Protein AF-0000000066427264 (afdb_homodimer)

Radius of gyration: 32.47 Å; Cα contacts (8 Å, |Δi|>4): 1375; chains: 2; bounding box: 55×108×72 Å

pLDDT: mean 92.9, std 8.13, range [55.19, 98.94]

Sequence (810 aa):
MAAWLTAEYLEAALRRYYQNNELRVESMVINPALGKGENYGAILTRIHLVYSSIVEEHLIAKTVLEYEDAETKMKKAPYDIYNRELEIYEQVLPKLQELAGEQLCPKILHIDRQRGALIMEDLSYKGFVMAPRLQRLDEQHVSLVLRKLAKMQAASAVLENNLLENNFSLTEYDKGFFNRYTESFSAYFLGCLKSCANYLKTQAGYEHHAKLLDELAPYYMGLGLRCFKQEQTHINVLTHGDLWTNNMMFKYEAGVPSDVLLIDFQYAFWGSPTLDIHHLLNTSAVEQVRSELQMKMRGVYHDVFVGELQRLGFKGQRLPSRKQFHLESEQKRFYAVHCGLLLLPVLLNTDETDADFAALLSDQPRGMDMKRRLYLNPGIQDSIKQMVKHFELEGLLDPWQYEGLMAAWLTAEYLEAALRRYYQNNELRVESMVINPALGKGENYGAILTRIHLVYSSIVEEHLIAKTVLEYEDAETKMKKAPYDIYNRELEIYEQVLPKLQELAGEQLCPKILHIDRQRGALIMEDLSYKGFVMAPRLQRLDEQHVSLVLRKLAKMQAASAVLENNLLENNFSLTEYDKGFFNRYTESFSAYFLGCLKSCANYLKTQAGYEHHAKLLDELAPYYMGLGLRCFKQEQTHINVLTHGDLWTNNMMFKYEAGVPSDVLLIDFQYAFWGSPTLDIHHLLNTSAVEQVRSELQMKMRGVYHDVFVGELQRLGFKGQRLPSRKQFHLESEQKRFYAVHCGLLLLPVLLNTDETDADFAALLSDQPRGMDMKRRLYLNPGIQDSIKQMVKHFELEGLLDPWQYEGL

GO terms:
  GO:0106389 ecdysteroid 22-kinase activity (F, TAS)

Nearest PDB structures (foldseek):
  6p69-assembly2_B  TM=3.097E-01  e=8.738E-04  Homo sapiens
  3kul-assembly2_B  TM=3.407E-01  e=2.117E-02  Homo sapiens
  2j0k-assembly1_A  TM=2.910E-01  e=1.077E-02  Gallus gallus
  9bhi-assembly1_A  TM=2.586E-01  e=5.218E-03  Homo sapiens
  5uc0-assembly1_B  TM=4.350E-01  e=6.963E+00  Brucella abortus 2308

Organism: Drosophila melanogaster (NCBI:txid7227)

Foldseek 3Di:
DPPVPDQVVVQVLQCVQVVPPPKHWDDKDKDFDDDFLLDFFWTKMWMWIDIPNHDIAIKIKTFGDPDDDPLLCVLCVVLVLLLVQLCCLPPPQVQLCVLLVHAAAFAWRDADPVRSMTMTGDCVVVAWAFDDQLVFDEPLRLLQVLLSQLSSFLSQLQVQVVCVVDPDHLQVQQFACQHPSVVLLLLLQLLLLLLLLVVLCVPPPSPVLSVLSVVLSVLVSVLLNVLFDADPQARKGFELRQDARSQKIFHDDPRGTDHMHGHRSSRTHIHHNLLNLLQHLQQGHDPCCNPPVSLVSLVSNLVSNLVSNVVSVPDPHDRDDSVRSVVSSLSSNLSNVSNNRRVNLLSNPPDSQLNHPVLSSDNDPSNSVVSNVSCVPPSRVVVSVVVSVVCVVSVSSPSCSPPHD/DPPVPDQVVVQVLQCVQVVPPPKHWDDKDKDFDDDFLLDFFWTKMWMWIDIPPHDIAIKIKTFGDPDDDPLLCVLCVVLVLLLVQLCCLVPPQVQLCVLLVHAAAFAWRDADNPRSMTMTGDCVVVQWAFDDQLVFDEPLRLLQVLLSQLSSFLSQLQVQVVCVPDPDHLQVQQFACQHPSVVLLLLLQLLLLLLLLVVLCVPPPSPVLSVLSVVLSVLVSVLLNVLFDADPQARKGFELRQDARSQKIFHDDPRGTDHMHGHRSSRTHIHHNLLNLLQHLQQGHDPCCNPPVSLVSLVSNLVSNLVSNVVSVPDPHDRDDSVRSVVSSLSSNLSNVSNNRRVNLLSNPPDSQLNHPVLSSDNDPSNSVVSNVSCVPPSRVVVSVVVSVVCVVSVSSPSCSPPHD

Solvent-accessible surface area (backbone atoms only — not comparable to full-atom values): 42548 Å² total; per-residue (Å²): 129,70,82,75,76,38,65,67,52,51,32,53,43,48,22,63,61,69,68,34,88,79,61,43,65,75,45,73,47,78,43,79,62,71,61,90,74,72,54,74,78,50,40,48,32,30,35,42,35,33,27,73,93,69,46,75,45,56,31,30,38,41,29,58,64,86,82,62,57,70,66,49,49,59,45,46,50,81,57,40,34,66,62,49,27,53,46,38,62,65,66,44,47,60,55,26,26,61,66,51,68,47,82,50,48,71,55,73,57,41,76,38,78,90,74,44,33,39,34,25,47,37,52,57,83,75,54,29,40,65,60,61,58,86,70,34,33,51,65,68,52,49,50,52,47,34,40,52,49,18,35,46,24,28,24,35,33,43,48,44,64,63,23,79,80,52,98,60,61,62,72,72,34,55,48,31,85,44,35,96,63,33,71,51,43,39,37,28,55,51,44,26,46,50,30,45,20,55,53,29,57,73,36,90,90,27,50,67,58,17,49,38,45,60,68,23,53,90,42,44,69,60,52,42,37,58,51,55,50,76,55,90,87,53,78,48,16,54,33,48,54,56,49,37,46,85,28,32,30,33,26,64,56,97,85,36,75,73,47,63,34,46,49,71,50,47,30,30,18,44,24,56,54,49,54,40,51,32,33,26,37,38,47,21,35,30,68,66,43,44,73,71,33,49,59,58,51,51,44,50,22,48,56,38,24,53,50,42,27,56,74,70,62,54,76,86,63,68,40,66,21,60,28,44,47,50,52,54,35,58,71,38,44,58,50,30,53,49,20,37,60,45,44,22,38,62,74,59,51,82,68,71,67,70,51,44,57,57,27,45,48,26,78,46,68,70,15,46,49,40,39,41,51,37,67,65,38,74,91,46,43,67,56,45,58,51,46,54,52,51,36,49,60,51,20,59,55,42,82,42,35,86,70,28,93,130,68,83,75,76,38,66,68,51,50,31,52,41,48,21,63,60,68,69,33,89,80,61,44,64,75,46,74,50,80,44,78,61,69,60,91,71,72,55,73,77,50,42,46,32,30,35,41,35,32,26,72,92,70,46,76,45,56,31,29,38,40,30,59,63,87,81,63,56,68,66,49,48,60,46,46,50,80,56,40,32,67,64,50,26,52,46,37,63,67,67,43,46,60,55,26,25,60,67,51,69,48,82,52,46,72,56,74,57,40,77,38,77,90,73,43,34,40,34,26,49,37,52,57,83,74,54,28,40,65,60,62,58,87,69,36,33,51,64,69,51,50,49,52,48,33,38,52,49,19,35,45,25,27,24,35,34,42,50,45,64,65,23,79,79,52,100,59,63,60,71,72,35,57,46,31,84,44,36,98,63,33,72,52,44,39,36,28,56,49,43,27,46,50,30,47,20,54,53,30,57,73,36,90,90,27,49,67,59,16,51,40,43,60,68,23,54,89,41,44,67,59,52,43,37,58,52,55,51,76,54,91,88,51,78,48,18,53,33,48,56,56,49,37,47,85,29,33,30,34,25,63,57,96,87,37,74,73,47,63,33,47,50,70,49,46,30,30,17,44,25,55,56,49,55,41,51,32,33,26,37,38,48,23,35,29,68,65,44,44,73,70,35,51,59,57,50,50,42,50,22,46,55,39,23,53,51,42,27,58,76,70,62,54,75,85,61,70,39,66,21,60,28,44,47,51,50,53,36,58,71,39,43,56,52,31,51,49,20,37,60,44,44,22,38,61,75,59,52,84,66,70,67,71,50,45,58,57,28,45,50,28,79,45,69,68,16,45,48,42,40,40,52,35,66,66,38,75,92,46,42,65,57,47,58,51,45,54,52,52,37,48,60,50,21,58,54,41,81,41,35,84,72,29,90

Secondary structure (DSSP, 8-state):
--TT--HHHHHHHHHHHHT-TT--EEEEEEEE-S-TTS-SS-EEEEEEEEETTTEEEEEEEEE--SS--HHHHHHHGGG-HHHHHHHIIIIIHHHHHHHHTS--SPPEEEEETTTTEEEEE-GGGGT-B---GGG-B-HHHHHHHHHHHHHHHHHHHHHHHHHTTSS--GGG---SSSSTTGGGGHHHHHHHHHHHHHHHHTSTT-HHHHHHHHHHHHHHHHHHHHHHSPPTTS--EE--S--SGGGEEEEEETTEEEEEEE---TT--EE-THHHHHHHHHHTB-HHHHHH-HHHHHHHHHHHHHHHHHHTT--SSPPPPHHHHHHHHHHTTHHHHIIIIIIHHHHT----TT-SHHHHT--SHHHHHHHHHHTT-HHHHHHHHHHHHHHHHTTTT-TTTTT--/--TT--HHHHHHHHHHHHT-TT--EEEEEEEE-S-TTS-SS-EEEEEEEEETTTEEEEEEEEE--SS--HHHHHHHGGG-HHHHHHHIIIIIHHHHHHHHTS--SPPEEEEETTTTEEEEE-GGGGT-B---GGG-B-HHHHHHHHHHHHHHHHHHHHHHHHHTTSS--GGG---SSSSTTGGGGHHHHHHHHHHHHHHHHTSTT-HHHHHHHHHHHHHHHHHHHHHHSPPTTS--EE--S--SGGGEEEEEETTEEEEEEE---TT--EE-THHHHHHHHHHTB-HHHHHH-HHHHHHHHHHHHHHHHHHTT--SSPPPPHHHHHHHHHHTTHHHHIIIIIIHHHHT----TT-SHHHHT--SHHHHHHHHHHTT-HHHHHHHHHHHHHHHHTTTT-TTTTT--

InterPro domains:
  IPR004119 Ecdysteroid kinase-like [PF02958] (36-314)
  IPR011009 Protein kinase-like domain superfamily [SSF56112] (3-391)
  IPR015897 CHK kinase-like [SM00587] (118-311)

Structure (mmCIF, N/CA/C/O backbone):
data_AF-0000000066427264-model_v1
#
loop_
_entity.id
_entity.type
_entity.pdbx_description
1 polymer 'CHK kinase-like domain-containing protein'
#
loop_
_atom_site.group_PDB
_atom_site.id
_atom_site.type_symbol
_atom_site.label_atom_id
_atom_site.label_alt_id
_atom_site.label_comp_id
_atom_site.label_asym_id
_atom_site.label_entity_id
_atom_site.label_seq_id
_atom_site.pdbx_PDB_ins_code
_atom_site.Cartn_x
_atom_site.Cartn_y
_atom_site.Cartn_z
_atom_site.occupancy
_atom_site.B_iso_or_equiv
_atom_site.auth_seq_id
_atom_site.auth_comp_id
_atom_site.auth_asym_id
_atom_site.auth_atom_id
_atom_site.pdbx_PDB_model_num
ATOM 1 N N . MET A 1 1 ? 12.977 44.625 17.438 1 69.12 1 MET A N 1
ATOM 2 C CA . MET A 1 1 ? 11.516 44.656 17.531 1 69.12 1 MET A CA 1
ATOM 3 C C . MET A 1 1 ? 10.93 45.75 16.625 1 69.12 1 MET A C 1
ATOM 5 O O . MET A 1 1 ? 11.539 46.812 16.453 1 69.12 1 MET A O 1
ATOM 9 N N . ALA A 1 2 ? 9.703 45.375 16.047 1 78.62 2 ALA A N 1
ATOM 10 C CA . ALA A 1 2 ? 9.117 46.312 15.109 1 78.62 2 ALA A CA 1
ATOM 11 C C . ALA A 1 2 ? 8.742 47.625 15.812 1 78.62 2 ALA A C 1
ATOM 13 O O . ALA A 1 2 ? 7.977 47.625 16.781 1 78.62 2 ALA A O 1
ATOM 14 N N . ALA A 1 3 ? 9.219 48.75 15.398 1 81.75 3 ALA A N 1
ATOM 15 C CA . ALA A 1 3 ? 9.047 50.062 16.016 1 81.75 3 ALA A CA 1
ATOM 16 C C . ALA A 1 3 ? 7.578 50.469 16.062 1 81.75 3 ALA A C 1
ATOM 18 O O . ALA A 1 3 ? 7.156 51.219 16.953 1 81.75 3 ALA A O 1
ATOM 19 N N . TRP A 1 4 ? 6.891 49.969 15.188 1 87.44 4 TRP A N 1
ATOM 20 C CA . TRP A 1 4 ? 5.492 50.344 15.055 1 87.44 4 TRP A CA 1
ATOM 21 C C . TRP A 1 4 ? 4.617 49.625 16.062 1 87.44 4 TRP A C 1
ATOM 23 O O . TRP A 1 4 ? 3.467 50 16.281 1 87.44 4 TRP A O 1
ATOM 33 N N . LEU A 1 5 ? 5.156 48.594 16.672 1 90.31 5 LEU A N 1
ATOM 34 C CA . LEU A 1 5 ? 4.398 47.781 17.641 1 90.31 5 LEU A CA 1
ATOM 35 C C . LEU A 1 5 ? 4.422 48.469 19.016 1 90.31 5 LEU A C 1
ATOM 37 O O . LEU A 1 5 ? 5.137 48 19.906 1 90.31 5 LEU A O 1
ATOM 41 N N . THR A 1 6 ? 3.561 49.438 19.188 1 92 6 THR A N 1
ATOM 42 C CA . THR A 1 6 ? 3.523 50.25 20.406 1 92 6 THR A CA 1
ATOM 43 C C . THR A 1 6 ? 2.268 49.969 21.219 1 92 6 THR A C 1
ATOM 45 O O . THR A 1 6 ? 1.37 49.25 20.75 1 92 6 THR A O 1
ATOM 48 N N . ALA A 1 7 ? 2.332 50.5 22.453 1 92.62 7 ALA A N 1
ATOM 49 C CA . ALA A 1 7 ? 1.156 50.375 23.312 1 92.62 7 ALA A CA 1
ATOM 50 C C . ALA A 1 7 ? -0.066 51.031 22.672 1 92.62 7 ALA A C 1
ATOM 52 O O . ALA A 1 7 ? -1.179 50.5 22.766 1 92.62 7 ALA A O 1
ATOM 53 N N . GLU A 1 8 ? 0.132 52.156 22.047 1 93.81 8 GLU A N 1
ATOM 54 C CA . GLU A 1 8 ? -0.952 52.844 21.375 1 93.81 8 GLU A CA 1
ATOM 55 C C . GLU A 1 8 ? -1.52 52.031 20.219 1 93.81 8 GLU A C 1
ATOM 57 O O . GLU A 1 8 ? -2.736 51.969 20.016 1 93.81 8 GLU A O 1
ATOM 62 N N . TYR A 1 9 ? -0.637 51.469 19.484 1 94.56 9 TYR A N 1
ATOM 63 C CA . TYR A 1 9 ? -1.045 50.625 18.375 1 94.56 9 TYR A CA 1
ATOM 64 C C . TYR A 1 9 ? -1.892 49.438 18.859 1 94.56 9 TYR A C 1
ATOM 66 O O . TYR A 1 9 ? -2.949 49.156 18.297 1 94.56 9 TYR A O 1
ATOM 74 N N . LEU A 1 10 ? -1.437 48.781 19.891 1 94.31 10 LEU A N 1
ATOM 75 C CA . LEU A 1 10 ? -2.135 47.625 20.438 1 94.31 10 LEU A CA 1
ATOM 76 C C . LEU A 1 10 ? -3.453 48.031 21.078 1 94.31 10 LEU A C 1
ATOM 78 O O . LEU A 1 10 ? -4.434 47.312 21.031 1 94.31 10 LEU A O 1
ATOM 82 N N . GLU A 1 11 ? -3.43 49.188 21.719 1 94.81 11 GLU A N 1
ATOM 83 C CA . GLU A 1 11 ? -4.668 49.719 22.281 1 94.81 11 GLU A CA 1
ATOM 84 C C . GLU A 1 11 ? -5.738 49.875 21.203 1 94.81 11 GLU A C 1
ATOM 86 O O . GLU A 1 11 ? -6.883 49.469 21.406 1 94.81 11 GLU A O 1
ATOM 91 N N . ALA A 1 12 ? -5.383 50.438 20.125 1 94.81 12 ALA A N 1
ATOM 92 C CA . ALA A 1 12 ? -6.309 50.656 19.016 1 94.81 12 ALA A CA 1
ATOM 93 C C . ALA A 1 12 ? -6.832 49.312 18.5 1 94.81 12 ALA A C 1
ATOM 95 O O . ALA A 1 12 ? -8.016 49.188 18.188 1 94.81 12 ALA A O 1
ATOM 96 N N . ALA A 1 13 ? -5.934 48.406 18.328 1 94.19 13 ALA A N 1
ATOM 97 C CA . ALA A 1 13 ? -6.309 47.062 17.859 1 94.19 13 ALA A CA 1
ATOM 98 C C . ALA A 1 13 ? -7.297 46.406 18.812 1 94.19 13 ALA A C 1
ATOM 100 O O . ALA A 1 13 ? -8.281 45.781 18.375 1 94.19 13 ALA A O 1
ATOM 101 N N . LEU A 1 14 ? -7.031 46.469 20.094 1 93.88 14 LEU A N 1
ATOM 102 C CA . LEU A 1 14 ? -7.875 45.844 21.109 1 93.88 14 LEU A CA 1
ATOM 103 C C . LEU A 1 14 ? -9.234 46.531 21.188 1 93.88 14 LEU A C 1
ATOM 105 O O . LEU A 1 14 ? -10.258 45.875 21.391 1 93.88 14 LEU A O 1
ATOM 109 N N . ARG A 1 15 ? -9.227 47.875 21.016 1 94.69 15 ARG A N 1
ATOM 110 C CA . ARG A 1 15 ? -10.492 48.594 20.984 1 94.69 15 ARG A CA 1
ATOM 111 C C . ARG A 1 15 ? -11.383 48.094 19.844 1 94.69 15 ARG A C 1
ATOM 113 O O . ARG A 1 15 ? -12.594 47.938 20.031 1 94.69 15 ARG A O 1
ATOM 120 N N . ARG A 1 16 ? -10.797 47.906 18.75 1 94.5 16 ARG A N 1
ATOM 121 C CA . ARG A 1 16 ? -11.547 47.406 17.594 1 94.5 16 ARG A CA 1
ATOM 122 C C . ARG A 1 16 ? -12.039 46 17.859 1 94.5 16 ARG A C 1
ATOM 124 O O . ARG A 1 16 ? -13.195 45.656 17.547 1 94.5 16 ARG A O 1
ATOM 131 N N . TYR A 1 17 ? -11.18 45.156 18.375 1 93.12 17 TYR A N 1
ATOM 132 C CA . TYR A 1 17 ? -11.5 43.75 18.594 1 93.12 17 TYR A CA 1
ATOM 133 C C . TYR A 1 17 ? -12.617 43.594 19.609 1 93.12 17 TYR A C 1
ATOM 135 O O . TYR A 1 17 ? -13.57 42.844 19.391 1 93.12 17 TYR A O 1
ATOM 143 N N . TYR A 1 18 ? -12.516 44.312 20.688 1 92.88 18 TYR A N 1
ATOM 144 C CA . TYR A 1 18 ? -13.477 44.156 21.766 1 92.88 18 TYR A CA 1
ATOM 145 C C . TYR A 1 18 ? -14.633 45.125 21.609 1 92.88 18 TYR A C 1
ATOM 147 O O . TYR A 1 18 ? -15.555 45.156 22.422 1 92.88 18 TYR A O 1
ATOM 155 N N . GLN A 1 19 ? -14.492 46 20.594 1 93.5 19 GLN A N 1
ATOM 156 C CA . GLN A 1 19 ? -15.5 47 20.359 1 93.5 19 GLN A CA 1
ATOM 157 C C . GLN A 1 19 ? -15.719 47.875 21.609 1 93.5 19 GLN A C 1
ATOM 159 O O . GLN A 1 19 ? -16.859 48.031 22.062 1 93.5 19 GLN A O 1
ATOM 164 N N . ASN A 1 20 ? -14.688 48.281 22.219 1 93.44 20 ASN A N 1
ATOM 165 C CA . ASN A 1 20 ? -14.672 49.125 23.422 1 93.44 20 ASN A CA 1
ATOM 166 C C . ASN A 1 20 ? -13.727 50.281 23.281 1 93.44 20 ASN A C 1
ATOM 168 O O . ASN A 1 20 ? -12.523 50.188 23.547 1 93.44 20 ASN A O 1
ATOM 172 N N . ASN A 1 21 ? -14.305 51.406 23.047 1 92.38 21 ASN A N 1
ATOM 173 C CA . ASN A 1 21 ? -13.516 52.594 22.797 1 92.38 21 ASN A CA 1
ATOM 174 C C . ASN A 1 21 ? -12.922 53.156 24.078 1 92.38 21 ASN A C 1
ATOM 176 O O . ASN A 1 21 ? -12.031 54 24.031 1 92.38 21 ASN A O 1
ATOM 180 N N . GLU A 1 22 ? -13.297 52.688 25.203 1 91.81 22 GLU A N 1
ATOM 181 C CA . GLU A 1 22 ? -12.812 53.219 26.484 1 91.81 22 GLU A CA 1
ATOM 182 C C . GLU A 1 22 ? -11.602 52.406 26.969 1 91.81 22 GLU A C 1
ATOM 184 O O . GLU A 1 22 ? -10.961 52.781 27.953 1 91.81 22 GLU A O 1
ATOM 189 N N . LEU A 1 23 ? -11.344 51.344 26.266 1 92.81 23 LEU A N 1
ATOM 190 C CA . LEU A 1 23 ? -10.203 50.531 26.641 1 92.81 23 LEU A CA 1
ATOM 191 C C . LEU A 1 23 ? -8.906 51.312 26.609 1 92.81 23 LEU A C 1
ATOM 193 O O . LEU A 1 23 ? -8.664 52.062 25.656 1 92.81 23 LEU A O 1
ATOM 197 N N . ARG A 1 24 ? -8.125 51.25 27.75 1 92.62 24 ARG A N 1
ATOM 198 C CA . ARG A 1 24 ? -6.84 51.938 27.828 1 92.62 24 ARG A CA 1
ATOM 199 C C . ARG A 1 24 ? -5.738 51 28.297 1 92.62 24 ARG A C 1
ATOM 201 O O . ARG A 1 24 ? -5.867 50.344 29.344 1 92.62 24 ARG A O 1
ATOM 208 N N . VAL A 1 25 ? -4.723 50.906 27.516 1 92.94 25 VAL A N 1
ATOM 209 C CA . VAL A 1 25 ? -3.58 50.062 27.906 1 92.94 25 VAL A CA 1
ATOM 210 C C . VAL A 1 25 ? -2.732 50.812 28.938 1 92.94 25 VAL A C 1
ATOM 212 O O . VAL A 1 25 ? -2.33 51.969 28.719 1 92.94 25 VAL A O 1
ATOM 215 N N . GLU A 1 26 ? -2.43 50.219 29.984 1 92.62 26 GLU A N 1
ATOM 216 C CA . GLU A 1 26 ? -1.688 50.812 31.094 1 92.62 26 GLU A CA 1
ATOM 217 C C . GLU A 1 26 ? -0.219 50.406 31.062 1 92.62 26 GLU A C 1
ATOM 219 O O . GLU A 1 26 ? 0.658 51.188 31.422 1 92.62 26 GLU A O 1
ATOM 224 N N . SER A 1 27 ? -0.016 49.219 30.766 1 91.88 27 SER A N 1
ATOM 225 C CA . SER A 1 27 ? 1.356 48.719 30.688 1 91.88 27 SER A CA 1
ATOM 226 C C . SER A 1 27 ? 1.501 47.656 29.594 1 91.88 27 SER A C 1
ATOM 228 O O . SER A 1 27 ? 0.532 47 29.25 1 91.88 27 SER A O 1
ATOM 230 N N . MET A 1 28 ? 2.695 47.594 29.047 1 92.56 28 MET A N 1
ATOM 231 C CA . MET A 1 28 ? 3.027 46.656 27.984 1 92.56 28 MET A CA 1
ATOM 232 C C . MET A 1 28 ? 4.461 46.156 28.141 1 92.56 28 MET A C 1
ATOM 234 O O . MET A 1 28 ? 5.383 46.938 28.328 1 92.56 28 MET A O 1
ATOM 238 N N . VAL A 1 29 ? 4.574 44.875 28.172 1 91.88 29 VAL A N 1
ATOM 239 C CA . VAL A 1 29 ? 5.891 44.25 28.172 1 91.88 29 VAL A CA 1
ATOM 240 C C . VAL A 1 29 ? 6.043 43.375 26.922 1 91.88 29 VAL A C 1
ATOM 242 O O . VAL A 1 29 ? 5.164 42.562 26.609 1 91.88 29 VAL A O 1
ATOM 245 N N . ILE A 1 30 ? 7.16 43.5 26.188 1 90.56 30 ILE A N 1
ATOM 246 C CA . ILE A 1 30 ? 7.402 42.781 24.953 1 90.56 30 ILE A CA 1
ATOM 247 C C . ILE A 1 30 ? 8.688 41.969 25.062 1 90.56 30 ILE A C 1
ATOM 249 O O . ILE A 1 30 ? 9.703 42.469 25.562 1 90.56 30 ILE A O 1
ATOM 253 N N . ASN A 1 31 ? 8.602 40.688 24.672 1 87.56 31 ASN A N 1
ATOM 254 C CA . ASN A 1 31 ? 9.758 39.781 24.641 1 87.56 31 ASN A CA 1
ATOM 255 C C . ASN A 1 31 ? 9.75 38.906 23.391 1 87.56 31 ASN A C 1
ATOM 257 O O . ASN A 1 31 ? 8.695 38.625 22.828 1 87.56 31 ASN A O 1
ATOM 261 N N . PRO A 1 32 ? 10.945 38.531 22.938 1 82 32 PRO A N 1
ATOM 262 C CA . PRO A 1 32 ? 10.961 37.531 21.875 1 82 32 PRO A CA 1
ATOM 263 C C . PRO A 1 32 ? 10.312 36.188 22.281 1 82 32 PRO A C 1
ATOM 265 O O . PRO A 1 32 ? 10.469 35.75 23.422 1 82 32 PRO A O 1
ATOM 268 N N . ALA A 1 33 ? 9.539 35.594 21.312 1 78.94 33 ALA A N 1
ATOM 269 C CA . ALA A 1 33 ? 8.812 34.375 21.641 1 78.94 33 ALA A CA 1
ATOM 270 C C . ALA A 1 33 ? 9.695 33.156 21.422 1 78.94 33 ALA A C 1
ATOM 272 O O . ALA A 1 33 ? 9.617 32.188 22.188 1 78.94 33 ALA A O 1
ATOM 273 N N . LEU A 1 34 ? 10.461 33 20.25 1 68.62 34 LEU A N 1
ATOM 274 C CA . LEU A 1 34 ? 11.273 31.828 19.906 1 68.62 34 LEU A CA 1
ATOM 275 C C . LEU A 1 34 ? 12.703 32.25 19.562 1 68.62 34 LEU A C 1
ATOM 277 O O . LEU A 1 34 ? 12.961 33.406 19.266 1 68.62 34 LEU A O 1
ATOM 281 N N . GLY A 1 35 ? 13.656 31.203 19.766 1 59.88 35 GLY A N 1
ATOM 282 C CA . GLY A 1 35 ? 15.039 31.422 19.359 1 59.88 35 GLY A CA 1
ATOM 283 C C . GLY A 1 35 ? 15.273 31.188 17.891 1 59.88 35 GLY A C 1
ATOM 284 O O . GLY A 1 35 ? 14.391 30.688 17.172 1 59.88 35 GLY A O 1
ATOM 285 N N . LYS A 1 36 ? 16.484 31.594 17.453 1 57.34 36 LYS A N 1
ATOM 286 C CA . LYS A 1 36 ? 16.938 31.328 16.094 1 57.34 36 LYS A CA 1
ATOM 287 C C . LYS A 1 36 ? 16.875 29.844 15.773 1 57.34 36 LYS A C 1
ATOM 289 O O . LYS A 1 36 ? 17.234 29.016 16.609 1 57.34 36 LYS A O 1
ATOM 294 N N . GLY A 1 37 ? 16.422 29.391 14.586 1 56.09 37 GLY A N 1
ATOM 295 C CA . GLY A 1 37 ? 16.344 27.984 14.203 1 56.09 37 GLY A CA 1
ATOM 296 C C . GLY A 1 37 ? 15.016 27.344 14.523 1 56.09 37 GLY A C 1
ATOM 297 O O . GLY A 1 37 ? 14.719 26.25 14.047 1 56.09 37 GLY A O 1
ATOM 298 N N . GLU A 1 38 ? 14.281 28.047 15.367 1 58.81 38 GLU A N 1
ATOM 299 C CA . GLU A 1 38 ? 13 27.453 15.773 1 58.81 38 GLU A CA 1
ATOM 300 C C . GLU A 1 38 ? 11.859 27.969 14.898 1 58.81 38 GLU A C 1
ATOM 302 O O . GLU A 1 38 ? 10.75 27.438 14.945 1 58.81 38 GLU A O 1
ATOM 307 N N . ASN A 1 39 ? 12.188 29 14.203 1 62.66 39 ASN A N 1
ATOM 308 C CA . ASN A 1 39 ? 11.266 29.609 13.242 1 62.66 39 ASN A CA 1
ATOM 309 C C . ASN A 1 39 ? 12.016 30.25 12.078 1 62.66 39 ASN A C 1
ATOM 311 O O . ASN A 1 39 ? 13.039 30.906 12.281 1 62.66 39 ASN A O 1
ATOM 315 N N . TYR A 1 40 ? 11.555 30.031 10.906 1 60.78 40 TYR A N 1
ATOM 316 C CA . TYR A 1 40 ? 12.336 30.469 9.75 1 60.78 40 TYR A CA 1
ATOM 317 C C . TYR A 1 40 ? 11.633 31.594 9.016 1 60.78 40 TYR A C 1
ATOM 319 O O . TYR A 1 40 ? 12.273 32.375 8.312 1 60.78 40 TYR A O 1
ATOM 327 N N . GLY A 1 41 ? 10.398 31.812 9.242 1 66.44 41 GLY A N 1
ATOM 328 C CA . GLY A 1 41 ? 9.734 32.656 8.25 1 66.44 41 GLY A CA 1
ATOM 329 C C . GLY A 1 41 ? 9.164 33.906 8.836 1 66.44 41 GLY A C 1
ATOM 330 O O . GLY A 1 41 ? 8.695 34.781 8.102 1 66.44 41 GLY A O 1
ATOM 331 N N . ALA A 1 42 ? 9.297 34.062 10.109 1 77.25 42 ALA A N 1
ATOM 332 C CA . ALA A 1 42 ? 8.656 35.219 10.719 1 77.25 42 ALA A CA 1
ATOM 333 C C . ALA A 1 42 ? 9.289 35.562 12.062 1 77.25 42 ALA A C 1
ATOM 335 O O . ALA A 1 42 ? 10.18 34.844 12.531 1 77.25 42 ALA A O 1
ATOM 336 N N . ILE A 1 43 ? 8.984 36.75 12.523 1 80 43 ILE A N 1
ATOM 337 C CA . ILE A 1 43 ? 9.367 37.156 13.867 1 80 43 ILE A CA 1
ATOM 338 C C . ILE A 1 43 ? 8.18 37 14.812 1 80 43 ILE A C 1
ATOM 340 O O . ILE A 1 43 ? 7.086 37.5 14.539 1 80 43 ILE A O 1
ATOM 344 N N . LEU A 1 44 ? 8.484 36.25 15.836 1 87.38 44 LEU A N 1
ATOM 345 C CA . LEU A 1 44 ? 7.445 36.031 16.844 1 87.38 44 LEU A CA 1
ATOM 346 C C . LEU A 1 44 ? 7.777 36.781 18.125 1 87.38 44 LEU A C 1
ATOM 348 O O . LEU A 1 44 ? 8.867 36.625 18.688 1 87.38 44 LEU A O 1
ATOM 352 N N . THR A 1 45 ? 6.82 37.625 18.5 1 89.56 45 THR A N 1
ATOM 353 C CA . THR A 1 45 ? 7 38.438 19.703 1 89.56 45 THR A CA 1
ATOM 354 C C . THR A 1 45 ? 5.891 38.156 20.703 1 89.56 45 THR A C 1
ATOM 356 O O . THR A 1 45 ? 4.711 38.125 20.359 1 89.56 45 THR A O 1
ATOM 359 N N . ARG A 1 46 ? 6.309 37.969 21.953 1 93.5 46 ARG A N 1
ATOM 360 C CA . ARG A 1 46 ? 5.348 37.812 23.031 1 93.5 46 ARG A CA 1
ATOM 361 C C . ARG A 1 46 ? 5.004 39.156 23.672 1 93.5 46 ARG A C 1
ATOM 363 O O . ARG A 1 46 ? 5.898 39.938 23.969 1 93.5 46 ARG A O 1
ATOM 370 N N . ILE A 1 47 ? 3.752 39.375 23.922 1 93.5 47 ILE A N 1
ATOM 371 C CA . ILE A 1 47 ? 3.27 40.625 24.438 1 93.5 47 ILE A CA 1
ATOM 372 C C . ILE A 1 47 ? 2.408 40.406 25.672 1 93.5 47 ILE A C 1
ATOM 374 O O . ILE A 1 47 ? 1.462 39.594 25.641 1 93.5 47 ILE A O 1
ATOM 378 N N . HIS A 1 48 ? 2.746 41.062 26.734 1 93.75 48 HIS A N 1
ATOM 379 C CA . HIS A 1 48 ? 1.928 41.125 27.938 1 93.75 48 HIS A CA 1
ATOM 380 C C . HIS A 1 48 ? 1.347 42.5 28.141 1 93.75 48 HIS A C 1
ATOM 382 O O . HIS A 1 48 ? 2.092 43.5 28.266 1 93.75 48 HIS A O 1
ATOM 388 N N . LEU A 1 49 ? 0.074 42.562 28.141 1 93.38 49 LEU A N 1
ATOM 389 C CA . LEU A 1 49 ? -0.609 43.844 28.297 1 93.38 49 LEU A CA 1
ATOM 390 C C . LEU A 1 49 ? -1.479 43.844 29.547 1 93.38 49 LEU A C 1
ATOM 392 O O . LEU A 1 49 ? -2.045 42.812 29.922 1 93.38 49 LEU A O 1
ATOM 396 N N . VAL A 1 50 ? -1.499 45 30.141 1 93.12 50 VAL A N 1
ATOM 397 C CA . VAL A 1 50 ? -2.477 45.281 31.188 1 93.12 50 VAL A CA 1
ATOM 398 C C . VAL A 1 50 ? -3.344 46.469 30.781 1 93.12 50 VAL A C 1
ATOM 400 O O . VAL A 1 50 ? -2.828 47.5 30.391 1 93.12 50 VAL A O 1
ATOM 403 N N . TYR A 1 51 ? -4.605 46.25 30.812 1 88.31 51 TYR A N 1
ATOM 404 C CA . TYR A 1 51 ? -5.469 47.375 30.453 1 88.31 51 TYR A CA 1
ATOM 405 C C . TYR A 1 51 ? -6.66 47.469 31.406 1 88.31 51 TYR A C 1
ATOM 407 O O . TYR A 1 51 ? -6.965 46.531 32.125 1 88.31 51 TYR A O 1
ATOM 415 N N . SER A 1 52 ? -7.305 48.656 31.359 1 81.94 52 SER A N 1
ATOM 416 C CA . SER A 1 52 ? -8.469 49 32.156 1 81.94 52 SER A CA 1
ATOM 417 C C . SER A 1 52 ? -8.258 48.625 33.625 1 81.94 52 SER A C 1
ATOM 419 O O . SER A 1 52 ? -9.125 48 34.25 1 81.94 52 SER A O 1
ATOM 421 N N . SER A 1 53 ? -7.129 48.875 34.094 1 73.56 53 SER A N 1
ATOM 422 C CA . SER A 1 53 ? -6.633 48.844 35.438 1 73.56 53 SER A CA 1
ATOM 423 C C . SER A 1 53 ? -6.387 47.438 35.938 1 73.56 53 SER A C 1
ATOM 425 O O . SER A 1 53 ? -5.531 47.188 36.781 1 73.56 53 SER A O 1
ATOM 427 N N . ILE A 1 54 ? -7.137 46.375 35.188 1 79.19 54 ILE A N 1
ATOM 428 C CA . ILE A 1 54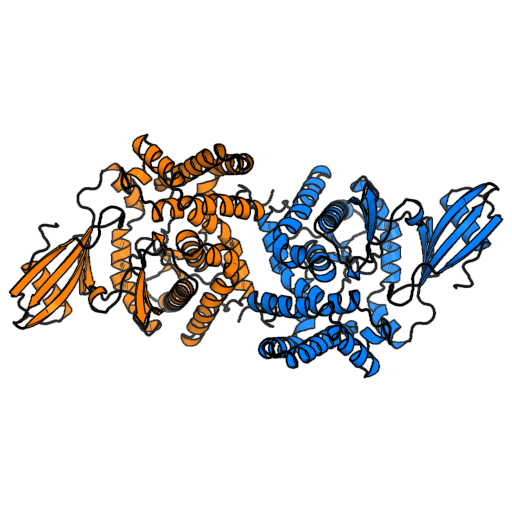 ? -6.949 45.125 35.906 1 79.19 54 ILE A CA 1
ATOM 429 C C . ILE A 1 54 ? -6.867 43.969 34.906 1 79.19 54 ILE A C 1
ATOM 431 O O . ILE A 1 54 ? -6.43 42.875 35.281 1 79.19 54 ILE A O 1
ATOM 435 N N . VAL A 1 55 ? -7.152 44.188 33.781 1 87.94 55 VAL A N 1
ATOM 436 C CA . VAL A 1 55 ? -7.289 43.031 32.875 1 87.94 55 VAL A CA 1
ATOM 437 C C . VAL A 1 55 ? -5.941 42.719 32.25 1 87.94 55 VAL A C 1
ATOM 439 O O . VAL A 1 55 ? -5.301 43.625 31.656 1 87.94 55 VAL A O 1
ATOM 442 N N . GLU A 1 56 ? -5.535 41.5 32.406 1 90.88 56 GLU A N 1
ATOM 443 C CA . GLU A 1 56 ? -4.297 41.062 31.781 1 90.88 56 GLU A CA 1
ATOM 444 C C . GLU A 1 56 ? -4.578 40.312 30.469 1 90.88 56 GLU A C 1
ATOM 446 O O . GLU A 1 56 ? -5.535 39.531 30.391 1 90.88 56 GLU A O 1
ATOM 451 N N . GLU A 1 57 ? -3.793 40.688 29.484 1 91.25 57 GLU A N 1
ATOM 452 C CA . GLU A 1 57 ? -3.891 40.031 28.172 1 91.25 57 GLU A CA 1
ATOM 453 C C . GLU A 1 57 ? -2.523 39.562 27.688 1 91.25 57 GLU A C 1
ATOM 455 O O . GLU A 1 57 ? -1.528 40.281 27.844 1 91.25 57 GLU A O 1
ATOM 460 N N . HIS A 1 58 ? -2.482 38.375 27.266 1 94.06 58 HIS A N 1
ATOM 461 C CA . HIS A 1 58 ? -1.254 37.781 26.734 1 94.06 58 HIS A CA 1
ATOM 462 C C . HIS A 1 58 ? -1.392 37.469 25.25 1 94.06 58 HIS A C 1
ATOM 464 O O . HIS A 1 58 ? -2.254 36.688 24.844 1 94.06 58 HIS A O 1
ATOM 470 N N . LEU A 1 59 ? -0.497 38.094 24.453 1 95.31 59 LEU A N 1
ATOM 471 C CA . LEU A 1 59 ? -0.628 38 23 1 95.31 59 LEU A CA 1
ATOM 472 C C . LEU A 1 59 ? 0.692 37.594 22.359 1 95.31 59 LEU A C 1
ATOM 474 O O . LEU A 1 59 ? 1.743 37.656 23 1 95.31 59 LEU A O 1
ATOM 478 N N . ILE A 1 60 ? 0.612 37.094 21.156 1 94.31 60 ILE A N 1
ATOM 479 C CA . ILE A 1 60 ? 1.747 36.844 20.266 1 94.31 60 ILE A CA 1
ATOM 480 C C . ILE A 1 60 ? 1.592 37.688 19 1 94.31 60 ILE A C 1
ATOM 482 O O . ILE A 1 60 ? 0.531 37.688 18.359 1 94.31 60 ILE A O 1
ATOM 486 N N . ALA A 1 61 ? 2.602 38.406 18.688 1 93 61 ALA A N 1
ATOM 487 C CA . ALA A 1 61 ? 2.648 39.125 17.406 1 93 61 ALA A CA 1
ATOM 488 C C . ALA A 1 61 ? 3.568 38.406 16.422 1 93 61 ALA A C 1
ATOM 490 O O . ALA A 1 61 ? 4.727 38.125 16.734 1 93 61 ALA A O 1
ATOM 491 N N . LYS A 1 62 ? 3.068 38 15.266 1 91.94 62 LYS A N 1
ATOM 492 C CA . LYS A 1 62 ? 3.842 37.469 14.148 1 91.94 62 LYS A CA 1
ATOM 493 C C . LYS A 1 62 ? 4.031 38.531 13.062 1 91.94 62 LYS A C 1
ATOM 495 O O . LYS A 1 62 ? 3.055 39.031 12.516 1 91.94 62 LYS A O 1
ATOM 500 N N . THR A 1 63 ? 5.219 38.875 12.852 1 87.44 63 THR A N 1
ATOM 501 C CA . THR A 1 63 ? 5.508 39.906 11.883 1 87.44 63 THR A CA 1
ATOM 502 C C . THR A 1 63 ? 6.512 39.438 10.844 1 87.44 63 THR A C 1
ATOM 504 O O . THR A 1 63 ? 7.23 38.469 11.07 1 87.44 63 THR A O 1
ATOM 507 N N . VAL A 1 64 ? 6.457 40.094 9.695 1 81.62 64 VAL A N 1
ATOM 508 C CA . VAL A 1 64 ? 7.363 39.75 8.609 1 81.62 64 VAL A CA 1
ATOM 509 C C . VAL A 1 64 ? 8.805 40.062 9.016 1 81.62 64 VAL A C 1
ATOM 511 O O . VAL A 1 64 ? 9.039 40.938 9.867 1 81.62 64 VAL A O 1
ATOM 514 N N . LEU A 1 65 ? 9.68 39.375 8.352 1 72.75 65 LEU A N 1
ATOM 515 C CA . LEU A 1 65 ? 11.094 39.656 8.562 1 72.75 65 LEU A CA 1
ATOM 516 C C . LEU A 1 65 ? 11.477 41 7.957 1 72.75 65 LEU A C 1
ATOM 518 O O . LEU A 1 65 ? 11.188 41.25 6.785 1 72.75 65 LEU A O 1
ATOM 522 N N . GLU A 1 66 ? 12 41.875 8.719 1 67.56 66 GLU A N 1
ATOM 523 C CA . GLU A 1 66 ? 12.352 43.188 8.258 1 67.56 66 GLU A CA 1
ATOM 524 C C . GLU A 1 66 ? 13.617 43.188 7.41 1 67.56 66 GLU A C 1
ATOM 526 O O . GLU A 1 66 ? 13.758 43.938 6.461 1 67.56 66 GLU A O 1
ATOM 531 N N . TYR A 1 67 ? 14.453 42.312 7.727 1 71.12 67 TYR A N 1
ATOM 532 C CA . TYR A 1 67 ? 15.75 42.344 7.047 1 71.12 67 TYR A CA 1
ATOM 533 C C . TYR A 1 67 ? 16 41.031 6.324 1 71.12 67 TYR A C 1
ATOM 535 O O . TYR A 1 67 ? 16.594 40.094 6.887 1 71.12 67 TYR A O 1
ATOM 543 N N . GLU A 1 68 ? 15.297 40.781 5.348 1 76.69 68 GLU A N 1
ATOM 544 C CA . GLU A 1 68 ? 15.562 39.625 4.492 1 76.69 68 GLU A CA 1
ATOM 545 C C . GLU A 1 68 ? 16.375 40.031 3.258 1 76.69 68 GLU A C 1
ATOM 547 O O . GLU A 1 68 ? 16.141 41.094 2.689 1 76.69 68 GLU A O 1
ATOM 552 N N . ASP A 1 69 ? 17.391 39.219 2.971 1 80.31 69 ASP A N 1
ATOM 553 C CA . ASP A 1 69 ? 18.203 39.531 1.796 1 80.31 69 ASP A CA 1
ATOM 554 C C . ASP A 1 69 ? 17.359 39.5 0.525 1 80.31 69 ASP A C 1
ATOM 556 O O . ASP A 1 69 ? 16.359 38.812 0.447 1 80.31 69 ASP A O 1
ATOM 560 N N . ALA A 1 70 ? 17.797 40.219 -0.437 1 82.25 70 ALA A N 1
ATOM 561 C CA . ALA A 1 70 ? 17.031 40.5 -1.659 1 82.25 70 ALA A CA 1
ATOM 562 C C . ALA A 1 70 ? 16.766 39.188 -2.42 1 82.25 70 ALA A C 1
ATOM 564 O O . ALA A 1 70 ? 15.688 39 -2.971 1 82.25 70 ALA A O 1
ATOM 565 N N . GLU A 1 71 ? 17.688 38.375 -2.453 1 82.44 71 GLU A N 1
ATOM 566 C CA . GLU A 1 71 ? 17.547 37.125 -3.209 1 82.44 71 GLU A CA 1
ATOM 567 C C . GLU A 1 71 ? 16.484 36.219 -2.592 1 82.44 71 GLU A C 1
ATOM 569 O O . GLU A 1 71 ? 15.672 35.656 -3.305 1 82.44 71 GLU A O 1
ATOM 574 N N . THR A 1 72 ? 16.578 36.094 -1.387 1 82.88 72 THR A N 1
ATOM 575 C CA . THR A 1 72 ? 15.602 35.281 -0.665 1 82.88 72 THR A CA 1
ATOM 576 C C . THR A 1 72 ? 14.195 35.844 -0.836 1 82.88 72 THR A C 1
ATOM 578 O O . THR A 1 72 ? 13.242 35.094 -1.068 1 82.88 72 THR A O 1
ATOM 581 N N . LYS A 1 73 ? 14.086 37.094 -0.749 1 84.88 73 LYS A N 1
ATOM 582 C CA . LYS A 1 73 ? 12.797 37.781 -0.941 1 84.88 73 LYS A CA 1
ATOM 583 C C . LYS A 1 73 ? 12.242 37.5 -2.332 1 84.88 73 LYS A C 1
ATOM 585 O O . LYS A 1 73 ? 11.039 37.25 -2.486 1 84.88 73 LYS A O 1
ATOM 590 N N . MET A 1 74 ? 13.062 37.562 -3.26 1 85.25 74 MET A N 1
ATOM 591 C CA . MET A 1 74 ? 12.648 37.312 -4.641 1 85.25 74 MET A CA 1
ATOM 592 C C . MET A 1 74 ? 12.172 35.875 -4.836 1 85.25 74 MET A C 1
ATOM 594 O O . MET A 1 74 ? 11.18 35.625 -5.523 1 85.25 74 MET A O 1
ATOM 598 N N . LYS A 1 75 ? 12.836 35 -4.262 1 84.25 75 LYS A N 1
ATOM 599 C CA . LYS A 1 75 ? 12.516 33.562 -4.41 1 84.25 75 LYS A CA 1
ATOM 600 C C . LYS A 1 75 ? 11.211 33.219 -3.689 1 84.25 75 LYS A C 1
ATOM 602 O O . LYS A 1 75 ? 10.469 32.344 -4.133 1 84.25 75 LYS A O 1
ATOM 607 N N . LYS A 1 76 ? 10.914 33.906 -2.621 1 85.25 76 LYS A N 1
ATOM 608 C CA . LYS A 1 76 ? 9.719 33.625 -1.824 1 85.25 76 LYS A CA 1
ATOM 609 C C . LYS A 1 76 ? 8.516 34.406 -2.359 1 85.25 76 LYS A C 1
ATOM 611 O O . LYS A 1 76 ? 7.367 34.031 -2.102 1 85.25 76 LYS A O 1
ATOM 616 N N . ALA A 1 77 ? 8.75 35.438 -3.035 1 85 77 ALA A N 1
ATOM 617 C CA . ALA A 1 77 ? 7.727 36.406 -3.436 1 85 77 ALA A CA 1
ATOM 618 C C . ALA A 1 77 ? 6.594 35.719 -4.195 1 85 77 ALA A C 1
ATOM 620 O O . ALA A 1 77 ? 5.418 36 -3.949 1 85 77 ALA A O 1
ATOM 621 N N . PRO A 1 78 ? 7 34.812 -5.074 1 85.94 78 PRO A N 1
ATOM 622 C CA . PRO A 1 78 ? 5.914 34.188 -5.855 1 85.94 78 PRO A CA 1
ATOM 623 C C . PRO A 1 78 ? 4.949 33.375 -4.996 1 85.94 78 PRO A C 1
ATOM 625 O O . PRO A 1 78 ? 3.795 33.188 -5.379 1 85.94 78 PRO A O 1
ATOM 628 N N . TYR A 1 79 ? 5.352 32.906 -3.896 1 86 79 TYR A N 1
ATOM 629 C CA . TYR A 1 79 ? 4.508 32.094 -3.018 1 86 79 TYR A CA 1
ATOM 630 C C . TYR A 1 79 ? 3.549 32.969 -2.229 1 86 79 TYR A C 1
ATOM 632 O O . TYR A 1 79 ? 2.502 32.531 -1.771 1 86 79 TYR A O 1
ATOM 640 N N . ASP A 1 80 ? 3.9 34.219 -2.035 1 86.19 80 ASP A N 1
ATOM 641 C CA . ASP A 1 80 ? 3.072 35.156 -1.296 1 86.19 80 ASP A CA 1
ATOM 642 C C . ASP A 1 80 ? 2.6 34.562 0.027 1 86.19 80 ASP A C 1
ATOM 644 O O . ASP A 1 80 ? 1.405 34.594 0.333 1 86.19 80 ASP A O 1
ATOM 648 N N . ILE A 1 81 ? 3.523 33.969 0.741 1 86.06 81 ILE A N 1
ATOM 649 C CA . ILE A 1 81 ? 3.197 33.125 1.893 1 86.06 81 ILE A CA 1
ATOM 650 C C . ILE A 1 81 ? 2.582 34 2.996 1 86.06 81 ILE A C 1
ATOM 652 O O . ILE A 1 81 ? 1.651 33.562 3.68 1 86.06 81 ILE A O 1
ATOM 656 N N . TYR A 1 82 ? 3.014 35.156 3.207 1 85.38 82 TYR A N 1
ATOM 657 C CA . TYR A 1 82 ? 2.547 36 4.312 1 85.38 82 TYR A CA 1
ATOM 658 C C . TYR A 1 82 ? 1.11 36.438 4.086 1 85.38 82 TYR A C 1
ATOM 660 O O . TYR A 1 82 ? 0.259 36.312 4.965 1 85.38 82 TYR A O 1
ATOM 668 N N . ASN A 1 83 ? 0.866 36.938 2.91 1 88.25 83 ASN A N 1
ATOM 669 C CA . ASN A 1 83 ? -0.481 37.438 2.621 1 88.25 83 ASN A CA 1
ATOM 670 C C . ASN A 1 83 ? -1.495 36.281 2.631 1 88.25 83 ASN A C 1
ATOM 672 O O . ASN A 1 83 ? -2.623 36.469 3.096 1 88.25 83 ASN A O 1
ATOM 676 N N . ARG A 1 84 ? -1.092 35.281 2.141 1 91.06 84 ARG A N 1
ATOM 677 C CA . ARG A 1 84 ? -1.978 34.094 2.109 1 91.06 84 ARG A CA 1
ATOM 678 C C . ARG A 1 84 ? -2.301 33.625 3.52 1 91.06 84 ARG A C 1
ATOM 680 O O . ARG A 1 84 ? -3.443 33.281 3.814 1 91.06 84 ARG A O 1
ATOM 687 N N . GLU A 1 85 ? -1.297 33.594 4.352 1 93.69 85 GLU A N 1
ATOM 688 C CA . GLU A 1 85 ? -1.528 33.188 5.734 1 93.69 85 GLU A CA 1
ATOM 689 C C . GLU A 1 85 ? -2.52 34.125 6.422 1 93.69 85 GLU A C 1
ATOM 691 O O . GLU A 1 85 ? -3.432 33.656 7.117 1 93.69 85 GLU A O 1
ATOM 696 N N . LEU A 1 86 ? -2.314 35.406 6.203 1 94.12 86 LEU A N 1
ATOM 697 C CA . LEU A 1 86 ? -3.211 36.375 6.805 1 94.12 86 LEU A CA 1
ATOM 698 C C . LEU A 1 86 ? -4.645 36.188 6.324 1 94.12 86 LEU A C 1
ATOM 700 O O . LEU A 1 86 ? -5.586 36.25 7.117 1 94.12 86 LEU A O 1
ATOM 704 N N . GLU A 1 87 ? -4.766 35.906 5.062 1 93.44 87 GLU A N 1
ATOM 705 C CA . GLU A 1 87 ? -6.09 35.688 4.484 1 93.44 87 GLU A CA 1
ATOM 706 C C . GLU A 1 87 ? -6.746 34.438 5.078 1 93.44 87 GLU A C 1
ATOM 708 O O . GLU A 1 87 ? -7.941 34.438 5.375 1 93.44 87 GLU A O 1
ATOM 713 N N . ILE A 1 88 ? -6.027 33.469 5.242 1 96.12 88 ILE A N 1
ATOM 714 C CA . ILE A 1 88 ? -6.547 32.188 5.758 1 96.12 88 ILE A CA 1
ATOM 715 C C . ILE A 1 88 ? -7.008 32.375 7.203 1 96.12 88 ILE A C 1
ATOM 717 O O . ILE A 1 88 ? -8.102 31.938 7.574 1 96.12 88 ILE A O 1
ATOM 721 N N . TYR A 1 89 ? -6.223 33.062 8.008 1 96.5 89 TYR A N 1
ATOM 722 C CA . TYR A 1 89 ? -6.586 33.312 9.398 1 96.5 89 TYR A CA 1
ATOM 723 C C . TYR A 1 89 ? -7.809 34.219 9.484 1 96.5 89 TYR A C 1
ATOM 725 O O . TYR A 1 89 ? -8.625 34.094 10.398 1 96.5 89 TYR A O 1
ATOM 733 N N . GLU A 1 90 ? -7.906 35.062 8.516 1 94.44 90 GLU A N 1
ATOM 734 C CA . GLU A 1 90 ? -8.953 36.062 8.562 1 94.44 90 GLU A CA 1
ATOM 735 C C . GLU A 1 90 ? -10.273 35.531 8.016 1 94.44 90 GLU A C 1
ATOM 737 O O . GLU A 1 90 ? -11.328 35.75 8.609 1 94.44 90 GLU A O 1
ATOM 742 N N . GLN A 1 91 ? -10.195 34.844 6.945 1 93.31 91 GLN A N 1
ATOM 743 C CA . GLN A 1 91 ? -11.414 34.594 6.188 1 93.31 91 GLN A CA 1
ATOM 744 C C . GLN A 1 91 ? -11.789 33.094 6.219 1 93.31 91 GLN A C 1
ATOM 746 O O . GLN A 1 91 ? -12.953 32.75 6.047 1 93.31 91 GLN A O 1
ATOM 751 N N . VAL A 1 92 ? -10.867 32.25 6.434 1 96.62 92 VAL A N 1
ATOM 752 C CA . VAL A 1 92 ? -11.117 30.844 6.215 1 96.62 92 VAL A CA 1
ATOM 753 C C . VAL A 1 92 ? -11.266 30.125 7.555 1 96.62 92 VAL A C 1
ATOM 755 O O . VAL A 1 92 ? -12.281 29.484 7.812 1 96.62 92 VAL A O 1
ATOM 758 N N . LEU A 1 93 ? -10.312 30.297 8.484 1 97.94 93 LEU A N 1
ATOM 759 C CA . LEU A 1 93 ? -10.219 29.5 9.703 1 97.94 93 LEU A CA 1
ATOM 760 C C . LEU A 1 93 ? -11.422 29.766 10.609 1 97.94 93 LEU A C 1
ATOM 762 O O . LEU A 1 93 ? -11.922 28.844 11.258 1 97.94 93 LEU A O 1
ATOM 766 N N . PRO A 1 94 ? -11.906 31.047 10.672 1 96.75 94 PRO A N 1
ATOM 767 C CA . PRO A 1 94 ? -13.109 31.234 11.484 1 96.75 94 PRO A CA 1
ATOM 768 C C . PRO A 1 94 ? -14.289 30.391 11.008 1 96.75 94 PRO A C 1
ATOM 770 O O . PRO A 1 94 ? -15.016 29.812 11.82 1 96.75 94 PRO A O 1
ATOM 773 N N . LYS A 1 95 ? -14.438 30.281 9.719 1 96.38 95 LYS A N 1
ATOM 774 C CA . LYS A 1 95 ? -15.516 29.484 9.156 1 96.38 95 LYS A CA 1
ATOM 775 C C . LYS A 1 95 ? -15.289 28 9.398 1 96.38 95 LYS A C 1
ATOM 777 O O . LYS A 1 95 ? -16.234 27.25 9.672 1 96.38 95 LYS A O 1
ATOM 782 N N . LEU A 1 96 ? -14.062 27.562 9.281 1 98.25 96 LEU A N 1
ATOM 783 C CA . LEU A 1 96 ? -13.75 26.156 9.508 1 98.25 96 LEU A CA 1
ATOM 784 C C . LEU A 1 96 ? -14.008 25.766 10.961 1 98.25 96 LEU A C 1
ATOM 786 O O . LEU A 1 96 ? -14.5 24.672 11.242 1 98.25 96 LEU A O 1
ATOM 790 N N . GLN A 1 97 ? -13.633 26.672 11.867 1 98.25 97 GLN A N 1
ATOM 791 C CA . GLN A 1 97 ? -13.852 26.406 13.281 1 98.25 97 GLN A CA 1
ATOM 792 C C . GLN A 1 97 ? -15.344 26.297 13.594 1 98.25 97 GLN A C 1
ATOM 794 O O . GLN A 1 97 ? -15.766 25.469 14.391 1 98.25 97 GLN A O 1
ATOM 799 N N . GLU A 1 98 ? -16.094 27.109 12.961 1 97.69 98 GLU A N 1
ATOM 800 C CA . GLU A 1 98 ? -17.531 27.047 13.133 1 97.69 98 GLU A CA 1
ATOM 801 C C . GLU A 1 98 ? -18.094 25.703 12.664 1 97.69 98 GLU A C 1
ATOM 803 O O . GLU A 1 98 ? -18.875 25.062 13.367 1 97.69 98 GLU A O 1
ATOM 808 N N . LEU A 1 99 ? -17.672 25.266 11.492 1 97.69 99 LEU A N 1
ATOM 809 C CA . LEU A 1 99 ? -18.156 24.016 10.922 1 97.69 99 LEU A CA 1
ATOM 810 C C . LEU A 1 99 ? -17.656 22.828 11.742 1 97.69 99 LEU A C 1
ATOM 812 O O . LEU A 1 99 ? -18.406 21.875 11.984 1 97.69 99 LEU A O 1
ATOM 816 N N . ALA A 1 100 ? -16.406 22.906 12.156 1 98.12 100 ALA A N 1
ATOM 817 C CA . ALA A 1 100 ? -15.82 21.812 12.922 1 98.12 100 ALA A CA 1
ATOM 818 C C . ALA A 1 100 ? -16.422 21.734 14.32 1 98.12 100 ALA A C 1
ATOM 820 O O . ALA A 1 100 ? -16.422 20.672 14.945 1 98.12 100 ALA A O 1
ATOM 821 N N . GLY A 1 101 ? -16.859 22.859 14.852 1 97.81 101 GLY A N 1
ATOM 822 C CA . GLY A 1 101 ? -17.469 22.922 16.172 1 97.81 101 GLY A CA 1
ATOM 823 C C . GLY A 1 101 ? -16.453 22.938 17.297 1 97.81 101 GLY A C 1
ATOM 824 O O . GLY A 1 101 ? -16.766 22.531 18.422 1 97.81 101 GLY A O 1
ATOM 825 N N . GLU A 1 102 ? -15.195 23.328 17.016 1 97.94 102 GLU A N 1
ATOM 826 C CA . GLU A 1 102 ? -14.156 23.438 18.031 1 97.94 102 GLU A CA 1
ATOM 827 C C . GLU A 1 102 ? -13.031 24.359 17.562 1 97.94 102 GLU A C 1
ATOM 829 O O . GLU A 1 102 ? -12.961 24.719 16.391 1 97.94 102 GLU A O 1
ATOM 834 N N . GLN A 1 103 ? -12.234 24.812 18.469 1 98.19 103 GLN A N 1
ATOM 835 C CA . GLN A 1 103 ? -11.078 25.656 18.141 1 98.19 103 GLN A CA 1
ATOM 836 C C . GLN A 1 103 ? -10.023 24.844 17.375 1 98.19 103 GLN A C 1
ATOM 838 O O . GLN A 1 103 ? -9.727 23.703 17.734 1 98.19 103 GLN A O 1
ATOM 843 N N . LEU A 1 104 ? -9.5 25.391 16.328 1 98.5 104 LEU A N 1
ATOM 844 C CA . LEU A 1 104 ? -8.516 24.703 15.492 1 98.5 104 LEU A CA 1
ATOM 845 C C . LEU A 1 104 ? -7.168 25.406 15.539 1 98.5 104 LEU A C 1
ATOM 847 O O . LEU A 1 104 ? -6.137 24.812 15.242 1 98.5 104 LEU A O 1
ATOM 851 N N . CYS A 1 105 ? -7.148 26.703 15.852 1 98.12 105 CYS A N 1
ATOM 852 C CA . CYS A 1 105 ? -5.973 27.562 15.82 1 98.12 105 CYS A CA 1
ATOM 853 C C . CYS A 1 105 ? -6.098 28.672 16.859 1 98.12 105 CYS A C 1
ATOM 855 O O . CYS A 1 105 ? -7.121 28.797 17.531 1 98.12 105 CYS A O 1
ATOM 857 N N . PRO A 1 106 ? -5.031 29.469 17.062 1 97.38 106 PRO A N 1
ATOM 858 C CA . PRO A 1 106 ? -5.152 30.578 18.016 1 97.38 106 PRO A CA 1
ATOM 859 C C . PRO A 1 106 ? -6.207 31.609 17.594 1 97.38 106 PRO A C 1
ATOM 861 O O . PRO A 1 106 ? -6.391 31.859 16.391 1 97.38 106 PRO A O 1
ATOM 864 N N . LYS A 1 107 ? -6.797 32.125 18.562 1 96.31 107 LYS A N 1
ATOM 865 C CA . LYS A 1 107 ? -7.691 33.25 18.297 1 96.31 107 LYS A CA 1
ATOM 866 C C . LYS A 1 107 ? -6.918 34.438 17.734 1 96.31 107 LYS A C 1
ATOM 868 O O . LYS A 1 107 ? -5.855 34.781 18.25 1 96.31 107 LYS A O 1
ATOM 873 N N . ILE A 1 108 ? -7.465 34.969 16.719 1 96.81 108 ILE A N 1
ATOM 874 C CA . ILE A 1 108 ? -6.828 36.125 16.078 1 96.81 108 ILE A CA 1
ATOM 875 C C . ILE A 1 108 ? -7.5 37.406 16.547 1 96.81 108 ILE A C 1
ATOM 877 O O . ILE A 1 108 ? -8.711 37.594 16.391 1 96.81 108 ILE A O 1
ATOM 881 N N . LEU A 1 109 ? -6.719 38.344 17.062 1 95.56 109 LEU A N 1
ATOM 882 C CA . LEU A 1 109 ? -7.266 39.594 17.578 1 95.56 109 LEU A CA 1
ATOM 883 C C . LEU A 1 109 ? -7.184 40.688 16.547 1 95.56 109 LEU A C 1
ATOM 885 O O . LEU A 1 109 ? -8.039 41.594 16.5 1 95.56 109 LEU A O 1
ATOM 889 N N . HIS A 1 110 ? -6.113 40.594 15.797 1 95.5 110 HIS A N 1
ATOM 890 C CA . HIS A 1 110 ? -5.91 41.688 14.844 1 95.5 110 HIS A CA 1
ATOM 891 C C . HIS A 1 110 ? -5.008 41.25 13.695 1 95.5 110 HIS A C 1
ATOM 893 O O . HIS A 1 110 ? -4.031 40.531 13.906 1 95.5 110 HIS A O 1
ATOM 899 N N . ILE A 1 111 ? -5.41 41.688 12.5 1 95.56 111 ILE A N 1
ATOM 900 C CA . ILE A 1 111 ? -4.605 41.469 11.305 1 95.56 111 ILE A CA 1
ATOM 901 C C . ILE A 1 111 ? -4.312 42.812 10.641 1 95.56 111 ILE A C 1
ATOM 903 O O . ILE A 1 111 ? -5.23 43.594 10.375 1 95.56 111 ILE A O 1
ATOM 907 N N . ASP A 1 112 ? -3.092 43.094 10.461 1 93.06 112 ASP A N 1
ATOM 908 C CA . ASP A 1 112 ? -2.643 44.281 9.758 1 93.06 112 ASP A CA 1
ATOM 909 C C . ASP A 1 112 ? -1.974 43.938 8.43 1 93.06 112 ASP A C 1
ATOM 911 O O . ASP A 1 112 ? -0.767 43.688 8.383 1 93.06 112 ASP A O 1
ATOM 915 N N . ARG A 1 113 ? -2.67 44.031 7.359 1 89.5 113 ARG A N 1
ATOM 916 C CA . ARG A 1 113 ? -2.178 43.625 6.051 1 89.5 113 ARG A CA 1
ATOM 917 C C . ARG A 1 113 ? -1.094 44.562 5.543 1 89.5 113 ARG A C 1
ATOM 919 O O . ARG A 1 113 ? -0.169 44.156 4.848 1 89.5 113 ARG A O 1
ATOM 926 N N . GLN A 1 114 ? -1.247 45.781 5.883 1 87.25 114 GLN A N 1
ATOM 927 C CA . GLN A 1 114 ? -0.276 46.75 5.434 1 87.25 114 GLN A CA 1
ATOM 928 C C . GLN A 1 114 ? 1.1 46.5 6.039 1 87.25 114 GLN A C 1
ATOM 930 O O . GLN A 1 114 ? 2.119 46.625 5.359 1 87.25 114 GLN A O 1
ATOM 935 N N . ARG A 1 115 ? 1.106 46.125 7.223 1 86.75 115 ARG A N 1
ATOM 936 C CA . ARG A 1 115 ? 2.371 45.906 7.914 1 86.75 115 ARG A CA 1
ATOM 937 C C . ARG A 1 115 ? 2.758 44.406 7.883 1 86.75 115 ARG A C 1
ATOM 939 O O . ARG A 1 115 ? 3.877 44.062 8.258 1 86.75 115 ARG A O 1
ATOM 946 N N . GLY A 1 116 ? 1.838 43.656 7.434 1 87.25 116 GLY A N 1
ATOM 947 C CA . GLY A 1 116 ? 2.1 42.219 7.461 1 87.25 116 GLY A CA 1
ATOM 948 C C . GLY A 1 116 ? 2.193 41.656 8.867 1 87.25 116 GLY A C 1
ATOM 949 O O . GLY A 1 116 ? 3.154 40.969 9.195 1 87.25 116 GLY A O 1
ATOM 950 N N . ALA A 1 117 ? 1.246 41.969 9.688 1 90.69 117 ALA A N 1
ATOM 951 C CA . ALA A 1 117 ? 1.302 41.594 11.094 1 90.69 117 ALA A CA 1
ATOM 952 C C . ALA A 1 117 ? 0.027 40.844 11.508 1 90.69 117 ALA A C 1
ATOM 954 O O . ALA A 1 117 ? -1.067 41.188 11.055 1 90.69 117 ALA A O 1
ATOM 955 N N . LEU A 1 118 ? 0.266 39.875 12.266 1 94.12 118 LEU A N 1
ATOM 956 C CA . LEU A 1 118 ? -0.796 39.094 12.883 1 94.12 118 LEU A CA 1
ATOM 957 C C . LEU A 1 118 ? -0.676 39.094 14.398 1 94.12 118 LEU A C 1
ATOM 959 O O . LEU A 1 118 ? 0.379 38.781 14.945 1 94.12 118 LEU A O 1
ATOM 963 N N . ILE A 1 119 ? -1.716 39.594 15.086 1 94.81 119 ILE A N 1
ATOM 964 C CA . ILE A 1 119 ? -1.774 39.594 16.547 1 94.81 119 ILE A CA 1
ATOM 965 C C . ILE A 1 119 ? -2.75 38.5 17 1 94.81 119 ILE A C 1
ATOM 967 O O . ILE A 1 119 ? -3.938 38.562 16.672 1 94.81 119 ILE A O 1
ATOM 971 N N . MET A 1 120 ? -2.252 37.562 17.812 1 96.38 120 MET A N 1
ATOM 972 C CA . MET A 1 120 ? -3.076 36.438 18.203 1 96.38 120 MET A CA 1
ATOM 973 C C . MET A 1 120 ? -2.898 36.125 19.688 1 96.38 120 MET A C 1
ATOM 975 O O . MET A 1 120 ? -2.008 36.688 20.344 1 96.38 120 MET A O 1
ATOM 979 N N . GLU A 1 121 ? -3.754 35.344 20.188 1 95.81 121 GLU A N 1
ATOM 980 C CA . GLU A 1 121 ? -3.66 34.938 21.594 1 95.81 121 GLU A CA 1
ATOM 981 C C . GLU A 1 121 ? -2.41 34.094 21.844 1 95.81 121 GLU A C 1
ATOM 983 O O . GLU A 1 121 ? -1.985 33.344 20.969 1 95.81 121 GLU A O 1
ATOM 988 N N . ASP A 1 122 ? -1.839 34.25 22.969 1 95.38 122 ASP A N 1
ATOM 989 C CA . ASP A 1 122 ? -0.754 33.375 23.422 1 95.38 122 ASP A CA 1
ATOM 990 C C . ASP A 1 122 ? -1.299 32.094 24.016 1 95.38 122 ASP A C 1
ATOM 992 O O . ASP A 1 122 ? -1.717 32.062 25.172 1 95.38 122 ASP A O 1
ATOM 996 N N . LEU A 1 123 ? -1.137 31.031 23.281 1 95.81 123 LEU A N 1
ATOM 997 C CA . LEU A 1 123 ? -1.74 29.75 23.641 1 95.81 123 LEU A CA 1
ATOM 998 C C . LEU A 1 123 ? -1.086 29.156 24.891 1 95.81 123 LEU A C 1
ATOM 1000 O O . LEU A 1 123 ? -1.663 28.297 25.547 1 95.81 123 LEU A O 1
ATOM 1004 N N . SER A 1 124 ? 0.133 29.641 25.156 1 93.94 124 SER A N 1
ATOM 1005 C CA . SER A 1 124 ? 0.829 29.109 26.328 1 93.94 124 SER A CA 1
ATOM 1006 C C . SER A 1 124 ? 0.063 29.422 27.609 1 93.94 124 SER A C 1
ATOM 1008 O O . SER A 1 124 ? 0.129 28.641 28.578 1 93.94 124 SER A O 1
ATOM 1010 N N . TYR A 1 125 ? -0.597 30.453 27.641 1 93.56 125 TYR A N 1
ATOM 1011 C CA . TYR A 1 125 ? -1.343 30.844 28.828 1 93.56 125 TYR A CA 1
ATOM 1012 C C . TYR A 1 125 ? -2.635 30.047 28.938 1 93.56 125 TYR A C 1
ATOM 1014 O O . TYR A 1 125 ? -3.309 30.094 29.969 1 93.56 125 TYR A O 1
ATOM 1022 N N . LYS A 1 126 ? -2.982 29.328 28 1 94.38 126 LYS A N 1
ATOM 1023 C CA . LYS A 1 126 ? -4.09 28.375 28.062 1 94.38 126 LYS A CA 1
ATOM 1024 C C . LYS A 1 126 ? -3.586 26.953 28.25 1 94.38 126 LYS A C 1
ATOM 1026 O O . LYS A 1 126 ? -4.344 26 28.078 1 94.38 126 LYS A O 1
ATOM 1031 N N . GLY A 1 127 ? -2.33 26.844 28.391 1 95.81 127 GLY A N 1
ATOM 1032 C CA . GLY A 1 127 ? -1.751 25.547 28.719 1 95.81 127 GLY A CA 1
ATOM 1033 C C . GLY A 1 127 ? -1.217 24.812 27.5 1 95.81 127 GLY A C 1
ATOM 1034 O O . GLY A 1 127 ? -0.772 23.672 27.594 1 95.81 127 GLY A O 1
ATOM 1035 N N . PHE A 1 128 ? -1.257 25.375 26.391 1 97.44 128 PHE A N 1
ATOM 1036 C CA . PHE A 1 128 ? -0.708 24.734 25.203 1 97.44 128 PHE A CA 1
ATOM 1037 C C . PHE A 1 128 ? 0.796 24.969 25.109 1 97.44 128 PHE A C 1
ATOM 1039 O O . PHE A 1 128 ? 1.281 26.062 25.391 1 97.44 128 PHE A O 1
ATOM 1046 N N . VAL A 1 129 ? 1.504 23.953 24.75 1 95.94 129 VAL A N 1
ATOM 1047 C CA . VAL A 1 129 ? 2.953 24.031 24.609 1 95.94 129 VAL A CA 1
ATOM 1048 C C . VAL A 1 129 ? 3.391 23.25 23.375 1 95.94 129 VAL A C 1
ATOM 1050 O O . VAL A 1 129 ? 2.674 22.359 22.906 1 95.94 129 VAL A O 1
ATOM 1053 N N . MET A 1 130 ? 4.516 23.656 22.828 1 93.88 130 MET A N 1
ATOM 1054 C CA . MET A 1 130 ? 5.105 22.906 21.734 1 93.88 130 MET A CA 1
ATOM 1055 C C . MET A 1 130 ? 5.766 21.625 22.234 1 93.88 130 MET A C 1
ATOM 1057 O O . MET A 1 130 ? 6.426 21.625 23.281 1 93.88 130 MET A O 1
ATOM 1061 N N . ALA A 1 131 ? 5.562 20.531 21.516 1 95.81 131 ALA A N 1
ATOM 1062 C CA . ALA A 1 131 ? 6.289 19.312 21.828 1 95.81 131 ALA A CA 1
ATOM 1063 C C . ALA A 1 131 ? 7.758 19.422 21.438 1 95.81 131 ALA A C 1
ATOM 1065 O O . ALA A 1 131 ? 8.109 20.188 20.516 1 95.81 131 ALA A O 1
ATOM 1066 N N . PRO A 1 132 ? 8.633 18.75 22.172 1 94.12 132 PRO A N 1
ATOM 1067 C CA . PRO A 1 132 ? 10.047 18.781 21.781 1 94.12 132 PRO A CA 1
ATOM 1068 C C . PRO A 1 132 ? 10.297 18.156 20.406 1 94.12 132 PRO A C 1
ATOM 1070 O O . PRO A 1 132 ? 10.188 16.938 20.25 1 94.12 132 PRO A O 1
ATOM 1073 N N . ARG A 1 133 ? 10.711 18.938 19.5 1 92.25 133 ARG A N 1
ATOM 1074 C CA . ARG A 1 133 ? 10.781 18.5 18.109 1 92.25 133 ARG A CA 1
ATOM 1075 C C . ARG A 1 133 ? 11.812 17.391 17.938 1 92.25 133 ARG A C 1
ATOM 1077 O O . ARG A 1 133 ? 11.633 16.5 17.109 1 92.25 133 ARG A O 1
ATOM 1084 N N . LEU A 1 134 ? 12.938 17.391 18.719 1 94.62 134 LEU A N 1
ATOM 1085 C CA . LEU A 1 134 ? 14.008 16.422 18.531 1 94.62 134 LEU A CA 1
ATOM 1086 C C . LEU A 1 134 ? 13.594 15.055 19.062 1 94.62 134 LEU A C 1
ATOM 1088 O O . LEU A 1 134 ? 14.195 14.039 18.688 1 94.62 134 LEU A O 1
ATOM 1092 N N . GLN A 1 135 ? 12.578 15.109 19.922 1 96.06 135 GLN A N 1
ATOM 1093 C CA . GLN A 1 135 ? 12.062 13.852 20.453 1 96.06 135 GLN A CA 1
ATOM 1094 C C . GLN A 1 135 ? 11.008 13.258 19.516 1 96.06 135 GLN A C 1
ATOM 1096 O O . GLN A 1 135 ? 10.656 12.078 19.641 1 96.06 135 GLN A O 1
ATOM 1101 N N . ARG A 1 136 ? 10.555 14.008 18.625 1 97.06 136 ARG A N 1
ATOM 1102 C CA . ARG A 1 136 ? 9.547 13.578 17.672 1 97.06 136 ARG A CA 1
ATOM 1103 C C . ARG A 1 136 ? 8.266 13.148 18.375 1 97.06 136 ARG A C 1
ATOM 1105 O O . ARG A 1 136 ? 8.148 13.273 19.594 1 97.06 136 ARG A O 1
ATOM 1112 N N . LEU A 1 137 ? 7.238 12.812 17.625 1 98.69 137 LEU A N 1
ATOM 1113 C CA . LEU A 1 137 ? 5.895 12.594 18.156 1 98.69 137 LEU A CA 1
ATOM 1114 C C . LEU A 1 137 ? 5.57 11.109 18.219 1 98.69 137 LEU A C 1
ATOM 1116 O O . LEU A 1 137 ? 5.742 10.391 17.219 1 98.69 137 LEU A O 1
ATOM 1120 N N . ASP A 1 138 ? 5.109 10.641 19.328 1 98.25 138 ASP A N 1
ATOM 1121 C CA . ASP A 1 138 ? 4.703 9.242 19.469 1 98.25 138 ASP A CA 1
ATOM 1122 C C . ASP A 1 138 ? 3.295 9.023 18.922 1 98.25 138 ASP A C 1
ATOM 1124 O O . ASP A 1 138 ? 2.699 9.93 18.344 1 98.25 138 ASP A O 1
ATOM 1128 N N . GLU A 1 139 ? 2.781 7.832 19.047 1 98.56 139 GLU A N 1
ATOM 1129 C CA . GLU A 1 139 ? 1.508 7.434 18.453 1 98.56 139 GLU A CA 1
ATOM 1130 C C . GLU A 1 139 ? 0.36 8.289 18.969 1 98.56 139 GLU A C 1
ATOM 1132 O O . GLU A 1 139 ? -0.531 8.68 18.219 1 98.56 139 GLU A O 1
ATOM 1137 N N . GLN A 1 140 ? 0.339 8.586 20.281 1 98.5 140 GLN A N 1
ATOM 1138 C CA . GLN A 1 140 ? -0.737 9.367 20.875 1 98.5 140 GLN A CA 1
ATOM 1139 C C . GLN A 1 140 ? -0.776 10.781 20.312 1 98.5 140 GLN A C 1
ATOM 1141 O O . GLN A 1 140 ? -1.849 11.297 19.984 1 98.5 140 GLN A O 1
ATOM 1146 N N . HIS A 1 141 ? 0.427 11.344 20.219 1 98.81 141 HIS A N 1
ATOM 1147 C CA . HIS A 1 141 ? 0.52 12.68 19.641 1 98.81 141 HIS A CA 1
ATOM 1148 C C . HIS A 1 141 ? 0.035 12.695 18.203 1 98.81 141 HIS A C 1
ATOM 1150 O O . HIS A 1 141 ? -0.794 13.523 17.828 1 98.81 141 HIS A O 1
ATOM 1156 N N . VAL A 1 142 ? 0.57 11.766 17.406 1 98.88 142 VAL A N 1
ATOM 1157 C CA . VAL A 1 142 ? 0.266 11.727 15.984 1 98.88 142 VAL A CA 1
ATOM 1158 C C . VAL A 1 142 ? -1.23 11.492 15.781 1 98.88 142 VAL A C 1
ATOM 1160 O O . VAL A 1 142 ? -1.859 12.164 14.953 1 98.88 142 VAL A O 1
ATOM 1163 N N . SER A 1 143 ? -1.846 10.609 16.547 1 98.88 143 SER A N 1
ATOM 1164 C CA . SER A 1 143 ? -3.273 10.328 16.438 1 98.88 143 SER A CA 1
ATOM 1165 C C . SER A 1 143 ? -4.105 11.562 16.75 1 98.88 143 SER A C 1
ATOM 1167 O O . SER A 1 143 ? -5.082 11.852 16.047 1 98.88 143 SER A O 1
ATOM 1169 N N . LEU A 1 144 ? -3.701 12.266 17.75 1 98.88 144 LEU A N 1
ATOM 1170 C CA . LEU A 1 144 ? -4.418 13.469 18.141 1 98.88 144 LEU A CA 1
ATOM 1171 C C . LEU A 1 144 ? -4.355 14.523 17.047 1 98.88 144 LEU A C 1
ATOM 1173 O O . LEU A 1 144 ? -5.363 15.156 16.719 1 98.88 144 LEU A O 1
ATOM 1177 N N . VAL A 1 145 ? -3.197 14.711 16.469 1 98.94 145 VAL A N 1
ATOM 1178 C CA . VAL A 1 145 ? -3.002 15.688 15.414 1 98.94 145 VAL A CA 1
ATOM 1179 C C . VAL A 1 145 ? -3.854 15.312 14.195 1 98.94 145 VAL A C 1
ATOM 1181 O O . VAL A 1 145 ? -4.512 16.172 13.602 1 98.94 145 VAL A O 1
ATOM 1184 N N . LEU A 1 146 ? -3.844 14.031 13.883 1 98.94 146 LEU A N 1
ATOM 1185 C CA . LEU A 1 146 ? -4.57 13.578 12.703 1 98.94 146 LEU A CA 1
ATOM 1186 C C . LEU A 1 146 ? -6.074 13.742 12.891 1 98.94 146 LEU A C 1
ATOM 1188 O O . LEU A 1 146 ? -6.793 14.07 11.945 1 98.94 146 LEU A O 1
ATOM 1192 N N . ARG A 1 14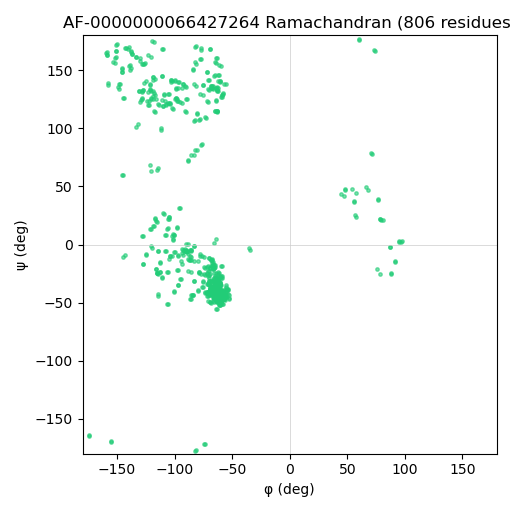7 ? -6.574 13.523 14.086 1 98.88 147 ARG A N 1
ATOM 1193 C CA . ARG A 1 147 ? -7.992 13.742 14.352 1 98.88 147 ARG A CA 1
ATOM 1194 C C . ARG A 1 147 ? -8.359 15.219 14.195 1 98.88 147 ARG A C 1
ATOM 1196 O O . ARG A 1 147 ? -9.375 15.547 13.578 1 98.88 147 ARG A O 1
ATOM 1203 N N . LYS A 1 148 ? -7.5 16.109 14.773 1 98.94 148 LYS A N 1
ATOM 1204 C CA . LYS A 1 148 ? -7.719 17.547 14.641 1 98.94 148 LYS A CA 1
ATOM 1205 C C . LYS A 1 148 ? -7.664 17.984 13.18 1 98.94 148 LYS A C 1
ATOM 1207 O O . LYS A 1 148 ? -8.523 18.734 12.719 1 98.94 148 LYS A O 1
ATOM 1212 N N . LEU A 1 149 ? -6.672 17.469 12.508 1 98.94 149 LEU A N 1
ATOM 1213 C CA . LEU A 1 149 ? -6.473 17.781 11.094 1 98.94 149 LEU A CA 1
ATOM 1214 C C . LEU A 1 149 ? -7.68 17.344 10.266 1 98.94 149 LEU A C 1
ATOM 1216 O O . LEU A 1 149 ? -8.125 18.062 9.383 1 98.94 149 LEU A O 1
ATOM 1220 N N . ALA A 1 150 ? -8.156 16.125 10.523 1 98.94 150 ALA A N 1
ATOM 1221 C CA . ALA A 1 150 ? -9.297 15.578 9.789 1 98.94 150 ALA A CA 1
ATOM 1222 C C . ALA A 1 150 ? -10.523 16.469 9.938 1 98.94 150 ALA A C 1
ATOM 1224 O O . ALA A 1 150 ? -11.25 16.703 8.969 1 98.94 150 ALA A O 1
ATOM 1225 N N . LYS A 1 151 ? -10.773 16.969 11.133 1 98.88 151 LYS A N 1
ATOM 1226 C CA . LYS A 1 151 ? -11.898 17.859 11.367 1 98.88 151 LYS A CA 1
ATOM 1227 C C . LYS A 1 151 ? -11.766 19.156 10.562 1 98.88 151 LYS A C 1
ATOM 1229 O O . LYS A 1 151 ? -12.711 19.594 9.914 1 98.88 151 LYS A O 1
ATOM 1234 N N . MET A 1 152 ? -10.617 19.719 10.609 1 98.88 152 MET A N 1
ATOM 1235 C CA . MET A 1 152 ? -10.359 20.938 9.867 1 98.88 152 MET A CA 1
ATOM 1236 C C . MET A 1 152 ? -10.555 20.719 8.367 1 98.88 152 MET A C 1
ATOM 1238 O O . MET A 1 152 ? -11.227 21.516 7.707 1 98.88 152 MET A O 1
ATOM 1242 N N . GLN A 1 153 ? -10.039 19.688 7.91 1 98.88 153 GLN A N 1
ATOM 1243 C CA . GLN A 1 153 ? -10.008 19.453 6.473 1 98.88 153 GLN A CA 1
ATOM 1244 C C . GLN A 1 153 ? -11.375 19.016 5.953 1 98.88 153 GLN A C 1
ATOM 1246 O O . GLN A 1 153 ? -11.781 19.406 4.855 1 98.88 153 GLN A O 1
ATOM 1251 N N . ALA A 1 154 ? -12.094 18.219 6.766 1 98.75 154 ALA A N 1
ATOM 1252 C CA . ALA A 1 154 ? -13.477 17.938 6.402 1 98.75 154 ALA A CA 1
ATOM 1253 C C . ALA A 1 154 ? -14.289 19.219 6.293 1 98.75 154 ALA A C 1
ATOM 1255 O O . ALA A 1 154 ? -15.055 19.406 5.34 1 98.75 154 ALA A O 1
ATOM 1256 N N . ALA A 1 155 ? -14.117 20.125 7.246 1 98.56 155 ALA A N 1
ATOM 1257 C CA . ALA A 1 155 ? -14.805 21.422 7.227 1 98.56 155 ALA A CA 1
ATOM 1258 C C . ALA A 1 155 ? -14.469 22.203 5.957 1 98.56 155 ALA A C 1
ATOM 1260 O O . ALA A 1 155 ? -15.336 22.844 5.363 1 98.56 155 ALA A O 1
ATOM 1261 N N . SER A 1 156 ? -13.234 22.125 5.57 1 98.31 156 SER A N 1
ATOM 1262 C CA . SER A 1 156 ? -12.812 22.859 4.383 1 98.31 156 SER A CA 1
ATOM 1263 C C . SER A 1 156 ? -13.453 22.281 3.121 1 98.31 156 SER A C 1
ATOM 1265 O O . SER A 1 156 ? -13.82 23.031 2.211 1 98.31 156 SER A O 1
ATOM 1267 N N . ALA A 1 157 ? -13.531 20.969 3.043 1 97.38 157 ALA A N 1
ATOM 1268 C CA . ALA A 1 157 ? -14.188 20.344 1.9 1 97.38 157 ALA A CA 1
ATOM 1269 C C . ALA A 1 157 ? -15.648 20.781 1.806 1 97.38 157 ALA A C 1
ATOM 1271 O O . ALA A 1 157 ? -16.141 21.094 0.72 1 97.38 157 ALA A O 1
ATOM 1272 N N . VAL A 1 158 ? -16.312 20.797 2.939 1 97 158 VAL A N 1
ATOM 1273 C CA . VAL A 1 158 ? -17.719 21.172 2.996 1 97 158 VAL A CA 1
ATOM 1274 C C . VAL A 1 158 ? -17.875 22.641 2.641 1 97 158 VAL A C 1
ATOM 1276 O O . VAL A 1 158 ? -18.766 23.016 1.878 1 97 158 VAL A O 1
ATOM 1279 N N . LEU A 1 159 ? -16.984 23.453 3.205 1 96.25 159 LEU A N 1
ATOM 1280 C CA . LEU A 1 159 ? -17.031 24.891 2.908 1 96.25 159 LEU A CA 1
ATOM 1281 C C . LEU A 1 159 ? -16.906 25.141 1.407 1 96.25 159 LEU A C 1
ATOM 1283 O O . LEU A 1 159 ? -17.672 25.922 0.841 1 96.25 159 LEU A O 1
ATOM 1287 N N . GLU A 1 160 ? -15.93 24.469 0.779 1 94.81 160 GLU A N 1
ATOM 1288 C CA . GLU A 1 160 ? -15.719 24.625 -0.655 1 94.81 160 GLU A CA 1
ATOM 1289 C C . GLU A 1 160 ? -16.938 24.172 -1.452 1 94.81 160 GLU A C 1
ATOM 1291 O O . GLU A 1 160 ? -17.312 24.797 -2.438 1 94.81 160 GLU A O 1
ATOM 1296 N N . ASN A 1 161 ? -17.453 23.125 -1.01 1 91.38 161 ASN A N 1
ATOM 1297 C CA . ASN A 1 161 ? -18.625 22.594 -1.689 1 91.38 161 ASN A CA 1
ATOM 1298 C C . ASN A 1 161 ? -19.828 23.531 -1.587 1 91.38 161 ASN A C 1
ATOM 1300 O O . ASN A 1 161 ? -20.641 23.609 -2.498 1 91.38 161 ASN A O 1
ATOM 1304 N N . ASN A 1 162 ? -19.922 24.25 -0.522 1 86.5 162 ASN A N 1
ATOM 1305 C CA . ASN A 1 162 ? -21.016 25.188 -0.295 1 86.5 162 ASN A CA 1
ATOM 1306 C C . ASN A 1 162 ? -20.766 26.516 -0.982 1 86.5 162 ASN A C 1
ATOM 1308 O O . ASN A 1 162 ? -21.703 27.266 -1.257 1 86.5 162 ASN A O 1
ATOM 1312 N N . LEU A 1 163 ? -19.5 26.906 -1.092 1 75.19 163 LEU A N 1
ATOM 1313 C CA . LEU A 1 163 ? -19.094 28.172 -1.671 1 75.19 163 LEU A CA 1
ATOM 1314 C C . LEU A 1 163 ? -19.344 28.203 -3.174 1 75.19 163 LEU A C 1
ATOM 1316 O O . LEU A 1 163 ? -19.453 29.266 -3.773 1 75.19 163 LEU A O 1
ATOM 1320 N N . LEU A 1 164 ? -19.156 27.141 -3.854 1 62.03 164 LEU A N 1
ATOM 1321 C CA . LEU A 1 164 ? -19.344 27.125 -5.301 1 62.03 164 LEU A CA 1
ATOM 1322 C C . LEU A 1 164 ? -20.484 28.062 -5.703 1 62.03 164 LEU A C 1
ATOM 1324 O O . LEU A 1 164 ? -20.531 28.547 -6.832 1 62.03 164 LEU A O 1
ATOM 1328 N N . GLU A 1 165 ? -21.141 28.625 -4.746 1 56.06 165 GLU A N 1
ATOM 1329 C CA . GLU A 1 165 ? -22.188 29.594 -5.074 1 56.06 165 GLU A CA 1
ATOM 1330 C C . GLU A 1 165 ? -21.719 31.016 -4.832 1 56.06 165 GLU A C 1
ATOM 1332 O O . GLU A 1 165 ? -22.328 31.969 -5.328 1 56.06 165 GLU A O 1
ATOM 1337 N N . ASN A 1 166 ? -20.516 31.188 -4.16 1 60.62 166 ASN A N 1
ATOM 1338 C CA . ASN A 1 166 ? -20.109 32.531 -3.795 1 60.62 166 ASN A CA 1
ATOM 1339 C C . ASN A 1 166 ? -18.734 32.875 -4.375 1 60.62 166 ASN A C 1
ATOM 1341 O O . ASN A 1 166 ? -18.062 32.031 -4.941 1 60.62 166 ASN A O 1
ATOM 1345 N N . ASN A 1 167 ? -18.281 34.094 -4.469 1 67.12 167 ASN A N 1
ATOM 1346 C CA . ASN A 1 167 ? -17.109 34.719 -5.062 1 67.12 167 ASN A CA 1
ATOM 1347 C C . ASN A 1 167 ? -15.828 34.281 -4.34 1 67.12 167 ASN A C 1
ATOM 1349 O O . ASN A 1 167 ? -14.75 34.781 -4.648 1 67.12 167 ASN A O 1
ATOM 1353 N N . PHE A 1 168 ? -15.852 33.375 -3.273 1 82.75 168 PHE A N 1
ATOM 1354 C CA . PHE A 1 168 ? -14.68 32.906 -2.541 1 82.75 168 PHE A CA 1
ATOM 1355 C C . PHE A 1 168 ? -14.484 31.422 -2.732 1 82.75 168 PHE A C 1
ATOM 1357 O O . PHE A 1 168 ? -15.445 30.641 -2.67 1 82.75 168 PHE A O 1
ATOM 1364 N N . SER A 1 169 ? -13.195 31.031 -3.213 1 92.44 169 SER A N 1
ATOM 1365 C CA . SER A 1 169 ? -12.922 29.609 -3.391 1 92.44 169 SER A CA 1
ATOM 1366 C C . SER A 1 169 ? -11.594 29.219 -2.74 1 92.44 169 SER A C 1
ATOM 1368 O O . SER A 1 169 ? -10.594 29.922 -2.885 1 92.44 169 SER A O 1
ATOM 1370 N N . LEU A 1 170 ? -11.641 28.156 -1.994 1 95.31 170 LEU A N 1
ATOM 1371 C CA . LEU A 1 170 ? -10.422 27.641 -1.369 1 95.31 170 LEU A CA 1
ATOM 1372 C C . LEU A 1 170 ? -9.453 27.125 -2.42 1 95.31 170 LEU A C 1
ATOM 1374 O O . LEU A 1 170 ? -8.266 26.938 -2.139 1 95.31 170 LEU A O 1
ATOM 1378 N N . THR A 1 171 ? -9.922 26.875 -3.668 1 93.5 171 THR A N 1
ATOM 1379 C CA . THR A 1 171 ? -9.078 26.359 -4.738 1 93.5 171 THR A CA 1
ATOM 1380 C C . THR A 1 171 ? -8.039 27.391 -5.168 1 93.5 171 THR A C 1
ATOM 1382 O O . THR A 1 171 ? -7.074 27.062 -5.855 1 93.5 171 THR A O 1
ATOM 1385 N N . GLU A 1 172 ? -8.227 28.609 -4.723 1 92.31 172 GLU A N 1
ATOM 1386 C CA . GLU A 1 172 ? -7.281 29.672 -5.055 1 92.31 172 GLU A CA 1
ATOM 1387 C C . GLU A 1 172 ? -5.965 29.5 -4.309 1 92.31 172 GLU A C 1
ATOM 1389 O O . GLU A 1 172 ? -4.938 30.047 -4.715 1 92.31 172 GLU A O 1
ATOM 1394 N N . TYR A 1 173 ? -6.062 28.828 -3.211 1 94.31 173 TYR A N 1
ATOM 1395 C CA . TYR A 1 173 ? -4.832 28.516 -2.492 1 94.31 173 TYR A CA 1
ATOM 1396 C C . TYR A 1 173 ? -4.082 27.375 -3.164 1 94.31 173 TYR A C 1
ATOM 1398 O O . TYR A 1 173 ? -4.188 26.219 -2.738 1 94.31 173 TYR A O 1
ATOM 1406 N N . ASP A 1 174 ? -3.238 27.625 -4.172 1 92.69 174 ASP A N 1
ATOM 1407 C CA . ASP A 1 174 ? -2.652 26.625 -5.055 1 92.69 174 ASP A CA 1
ATOM 1408 C C . ASP A 1 174 ? -1.131 26.609 -4.941 1 92.69 174 ASP A C 1
ATOM 1410 O O . ASP A 1 174 ? -0.441 26.078 -5.816 1 92.69 174 ASP A O 1
ATOM 1414 N N . LYS A 1 175 ? -0.637 27.219 -3.895 1 92.19 175 LYS A N 1
ATOM 1415 C CA . LYS A 1 175 ? 0.813 27.344 -3.791 1 92.19 175 LYS A CA 1
ATOM 1416 C C . LYS A 1 175 ? 1.356 26.547 -2.607 1 92.19 175 LYS A C 1
ATOM 1418 O O . LYS A 1 175 ? 1.948 27.125 -1.688 1 92.19 175 LYS A O 1
ATOM 1423 N N . GLY A 1 176 ? 1.226 25.234 -2.709 1 92.44 176 GLY A N 1
ATOM 1424 C CA . GLY A 1 176 ? 1.924 24.359 -1.782 1 92.44 176 GLY A CA 1
ATOM 1425 C C . GLY A 1 176 ? 3.412 24.266 -2.059 1 92.44 176 GLY A C 1
ATOM 1426 O O . GLY A 1 176 ? 3.955 25.047 -2.842 1 92.44 176 GLY A O 1
ATOM 1427 N N . PHE A 1 177 ? 4.086 23.391 -1.395 1 92.94 177 PHE A N 1
ATOM 1428 C CA . PHE A 1 177 ? 5.527 23.234 -1.551 1 92.94 177 PHE A CA 1
ATOM 1429 C C . PHE A 1 177 ? 5.898 23.047 -3.016 1 92.94 177 PHE A C 1
ATOM 1431 O O . PHE A 1 177 ? 6.922 23.547 -3.477 1 92.94 177 PHE A O 1
ATOM 1438 N N . PHE A 1 178 ? 5.121 22.234 -3.689 1 95.5 178 PHE A N 1
ATOM 1439 C CA . PHE A 1 178 ? 5.281 22.109 -5.133 1 95.5 178 PHE A CA 1
ATOM 1440 C C . PHE A 1 178 ? 4.133 22.781 -5.871 1 95.5 178 PHE A C 1
ATOM 1442 O O . PHE A 1 178 ? 2.965 22.484 -5.625 1 95.5 178 PHE A O 1
ATOM 1449 N N . ASN A 1 179 ? 4.434 23.703 -6.652 1 93.56 179 ASN A N 1
ATOM 1450 C CA . ASN A 1 179 ? 3.488 24.469 -7.457 1 93.56 179 ASN A CA 1
ATOM 1451 C C . ASN A 1 179 ? 4.156 25.062 -8.695 1 93.56 179 ASN A C 1
ATOM 1453 O O . ASN A 1 179 ? 5.285 24.703 -9.031 1 93.56 179 ASN A O 1
ATOM 1457 N N . ARG A 1 180 ? 3.496 25.922 -9.391 1 88.88 180 ARG A N 1
ATOM 1458 C CA . ARG A 1 180 ? 3.984 26.453 -10.656 1 88.88 180 ARG A CA 1
ATOM 1459 C C . ARG A 1 180 ? 5.223 27.312 -10.453 1 88.88 180 ARG A C 1
ATOM 1461 O O . ARG A 1 180 ? 5.969 27.578 -11.398 1 88.88 180 ARG A O 1
ATOM 1468 N N . TYR A 1 181 ? 5.523 27.734 -9.195 1 88.12 181 TYR A N 1
ATOM 1469 C CA . TYR A 1 181 ? 6.645 28.625 -8.914 1 88.12 181 TYR A CA 1
ATOM 1470 C C . TYR A 1 181 ? 7.77 27.875 -8.211 1 88.12 181 TYR A C 1
ATOM 1472 O O . TYR A 1 181 ? 8.727 28.484 -7.73 1 88.12 181 TYR A O 1
ATOM 1480 N N . THR A 1 182 ? 7.68 26.656 -8.117 1 89.12 182 THR A N 1
ATOM 1481 C CA . THR A 1 182 ? 8.547 25.891 -7.238 1 89.12 182 THR A CA 1
ATOM 1482 C C . THR A 1 182 ? 9.984 25.875 -7.762 1 89.12 182 THR A C 1
ATOM 1484 O O . THR A 1 182 ? 10.914 25.516 -7.035 1 89.12 182 THR A O 1
ATOM 1487 N N . GLU A 1 183 ? 10.188 26.312 -8.969 1 87.88 183 GLU A N 1
ATOM 1488 C CA . GLU A 1 183 ? 11.547 26.406 -9.477 1 87.88 183 GLU A CA 1
ATOM 1489 C C . GLU A 1 183 ? 12.398 27.328 -8.609 1 87.88 183 GLU A C 1
ATOM 1491 O O . GLU A 1 183 ? 13.602 27.125 -8.469 1 87.88 183 GLU A O 1
ATOM 1496 N N . SER A 1 184 ? 11.75 28.234 -7.98 1 87.19 184 SER A N 1
ATOM 1497 C CA . SER A 1 184 ? 12.445 29.156 -7.094 1 87.19 184 SER A CA 1
ATOM 1498 C C . SER A 1 184 ? 13.016 28.438 -5.879 1 87.19 184 SER A C 1
ATOM 1500 O O . SER A 1 184 ? 13.93 28.938 -5.223 1 87.19 184 SER A O 1
ATOM 1502 N N . PHE A 1 185 ? 12.477 27.281 -5.586 1 91.56 185 PHE A N 1
ATOM 1503 C CA . PHE A 1 185 ? 12.93 26.5 -4.434 1 91.56 185 PHE A CA 1
ATOM 1504 C C . PHE A 1 185 ? 13.836 25.359 -4.875 1 91.56 185 PHE A C 1
ATOM 1506 O O . PHE A 1 185 ? 14.25 24.547 -4.051 1 91.56 185 PHE A O 1
ATOM 1513 N N . SER A 1 186 ? 14.203 25.297 -6.117 1 93.69 186 SER A N 1
ATOM 1514 C CA . SER A 1 186 ? 14.961 24.172 -6.668 1 93.69 186 SER A CA 1
ATOM 1515 C C . SER A 1 186 ? 16.312 24.031 -5.98 1 93.69 186 SER A C 1
ATOM 1517 O O . SER A 1 186 ? 16.766 22.922 -5.723 1 93.69 186 SER A O 1
ATOM 1519 N N . ALA A 1 187 ? 16.938 25.172 -5.66 1 93.56 187 ALA A N 1
ATOM 1520 C CA . ALA A 1 187 ? 18.25 25.125 -5.004 1 93.56 187 ALA A CA 1
ATOM 1521 C C . ALA A 1 187 ? 18.141 24.453 -3.635 1 93.56 187 ALA A C 1
ATOM 1523 O O . ALA A 1 187 ? 19.062 23.75 -3.215 1 93.56 187 ALA A O 1
ATOM 1524 N N . TYR A 1 188 ? 17.109 24.766 -2.951 1 95.19 188 TYR A N 1
ATOM 1525 C CA . TYR A 1 188 ? 16.844 24.141 -1.655 1 95.19 188 TYR A CA 1
ATOM 1526 C C . TYR A 1 188 ? 16.625 22.641 -1.802 1 95.19 188 TYR A C 1
ATOM 1528 O O . TYR A 1 188 ? 17.375 21.844 -1.248 1 95.19 188 TYR A O 1
ATOM 1536 N N . PHE A 1 189 ? 15.68 22.25 -2.635 1 97.06 189 PHE A N 1
ATOM 1537 C CA . PHE A 1 189 ? 15.266 20.859 -2.744 1 97.06 189 PHE A CA 1
ATOM 1538 C C . PHE A 1 189 ? 16.359 20.016 -3.367 1 97.06 189 PHE A C 1
ATOM 1540 O O . PHE A 1 189 ? 16.781 19 -2.793 1 97.06 189 PHE A O 1
ATOM 1547 N N . LEU A 1 190 ? 16.891 20.453 -4.469 1 97.62 190 LEU A N 1
ATOM 1548 C CA . LEU A 1 190 ? 17.906 19.672 -5.164 1 97.62 190 LEU A CA 1
ATOM 1549 C C . LEU A 1 190 ? 19.219 19.688 -4.379 1 97.62 190 LEU A C 1
ATOM 1551 O O . LEU A 1 190 ? 19.969 18.703 -4.402 1 97.62 190 LEU A O 1
ATOM 1555 N N . GLY A 1 191 ? 19.469 20.828 -3.723 1 97.56 191 GLY A N 1
ATOM 1556 C CA . GLY A 1 191 ? 20.625 20.859 -2.854 1 97.56 191 GLY A CA 1
ATOM 1557 C C . GLY A 1 191 ? 20.578 19.828 -1.739 1 97.56 191 GLY A C 1
ATOM 1558 O O . GLY A 1 191 ? 21.578 19.172 -1.455 1 97.56 191 GLY A O 1
ATOM 1559 N N . CYS A 1 192 ? 19.453 19.734 -1.12 1 98.25 192 CYS A N 1
ATOM 1560 C CA . CYS A 1 192 ? 19.281 18.734 -0.072 1 98.25 192 CYS A CA 1
ATOM 1561 C C . CYS A 1 192 ? 19.375 17.328 -0.642 1 98.25 192 CYS A C 1
ATOM 1563 O O . CYS A 1 192 ? 19.984 16.438 -0.034 1 98.25 192 CYS A O 1
ATOM 1565 N N . LEU A 1 193 ? 18.75 17.094 -1.797 1 98.5 193 LEU A N 1
ATOM 1566 C CA . LEU A 1 193 ? 18.781 15.789 -2.445 1 98.5 193 LEU A CA 1
ATOM 1567 C C . LEU A 1 193 ? 20.234 15.375 -2.727 1 98.5 193 LEU A C 1
ATOM 1569 O O . LEU A 1 193 ? 20.625 14.242 -2.432 1 98.5 193 LEU A O 1
ATOM 1573 N N . LYS A 1 194 ? 21 16.297 -3.27 1 98 194 LYS A N 1
ATOM 1574 C CA . LYS A 1 194 ? 22.406 16.031 -3.59 1 98 194 LYS A CA 1
ATOM 1575 C C . LYS A 1 194 ? 23.219 15.789 -2.326 1 98 194 LYS A C 1
ATOM 1577 O O . LYS A 1 194 ? 24.094 14.922 -2.307 1 98 194 LYS A O 1
ATOM 1582 N N . SER A 1 195 ? 22.969 16.594 -1.351 1 98.31 195 SER A N 1
ATOM 1583 C CA . SER A 1 195 ? 23.656 16.406 -0.082 1 98.31 195 SER A CA 1
ATOM 1584 C C . SER A 1 195 ? 23.344 15.047 0.532 1 98.31 195 SER A C 1
ATOM 1586 O O . SER A 1 195 ? 24.219 14.406 1.116 1 98.31 195 SER A O 1
ATOM 1588 N N . CYS A 1 196 ? 22.125 14.656 0.442 1 98.75 196 CYS A N 1
ATOM 1589 C CA . CYS A 1 196 ? 21.734 13.328 0.905 1 98.75 196 CYS A CA 1
ATOM 1590 C C . CYS A 1 196 ? 22.5 12.25 0.148 1 98.75 196 CYS A C 1
ATOM 1592 O O . CYS A 1 196 ? 23.031 11.32 0.756 1 98.75 196 CYS A O 1
ATOM 1594 N N . ALA A 1 197 ? 22.516 12.344 -1.186 1 98.75 197 ALA A N 1
ATOM 1595 C CA . ALA A 1 197 ? 23.25 11.391 -2.02 1 98.75 197 ALA A CA 1
ATOM 1596 C C . ALA A 1 197 ? 24.719 11.32 -1.617 1 98.75 197 ALA A C 1
ATOM 1598 O O . ALA A 1 197 ? 25.281 10.234 -1.472 1 98.75 197 ALA A O 1
ATOM 1599 N N . ASN A 1 198 ? 25.281 12.477 -1.428 1 98.31 198 ASN A N 1
ATOM 1600 C CA . ASN A 1 198 ? 26.688 12.539 -1.06 1 98.31 198 ASN A CA 1
ATOM 1601 C C . ASN A 1 198 ? 26.953 11.867 0.285 1 98.31 198 ASN A C 1
ATOM 1603 O O . ASN A 1 198 ? 27.953 11.18 0.456 1 98.31 198 ASN A O 1
ATOM 1607 N N . TYR A 1 199 ? 26.125 12.102 1.204 1 98.5 199 TYR A N 1
ATOM 1608 C CA . TYR A 1 199 ? 26.25 11.422 2.488 1 98.5 199 TYR A CA 1
ATOM 1609 C C . TYR A 1 199 ? 26.188 9.914 2.312 1 98.5 199 TYR A C 1
ATOM 1611 O O . TYR A 1 199 ? 27.031 9.188 2.848 1 98.5 199 TYR A O 1
ATOM 1619 N N . LEU A 1 200 ? 25.25 9.438 1.542 1 98.62 200 LEU A N 1
ATOM 1620 C CA . LEU A 1 200 ? 25.047 8.008 1.352 1 98.62 200 LEU A CA 1
ATOM 1621 C C . LEU A 1 200 ? 26.266 7.383 0.654 1 98.62 200 LEU A C 1
ATOM 1623 O O . LEU A 1 200 ? 26.594 6.223 0.9 1 98.62 200 LEU A O 1
ATOM 1627 N N . LYS A 1 201 ? 26.953 8.148 -0.201 1 98.12 201 LYS A N 1
ATOM 1628 C CA . LYS A 1 201 ? 28.156 7.672 -0.854 1 98.12 201 LYS A CA 1
ATOM 1629 C C . LYS A 1 201 ? 29.234 7.305 0.174 1 98.12 201 LYS A C 1
ATOM 1631 O O . LYS A 1 201 ? 30.062 6.43 -0.074 1 98.12 201 LYS A O 1
ATOM 1636 N N . THR A 1 202 ? 29.172 7.977 1.316 1 97.69 202 THR A N 1
ATOM 1637 C CA . THR A 1 202 ? 30.172 7.742 2.35 1 97.69 202 THR A CA 1
ATOM 1638 C C . THR A 1 202 ? 29.781 6.562 3.229 1 97.69 202 THR A C 1
ATOM 1640 O O . THR A 1 202 ? 30.547 6.145 4.102 1 97.69 202 THR A O 1
ATOM 1643 N N . GLN A 1 203 ? 28.609 6.086 3.111 1 97.56 203 GLN A N 1
ATOM 1644 C CA . GLN A 1 203 ? 28.109 4.988 3.932 1 97.56 203 GLN A CA 1
ATOM 1645 C C . GLN A 1 203 ? 28.234 3.654 3.201 1 97.56 203 GLN A C 1
ATOM 1647 O O . GLN A 1 203 ? 27.641 3.473 2.129 1 97.56 203 GLN A O 1
ATOM 1652 N N . ALA A 1 204 ? 28.922 2.742 3.854 1 97.12 204 ALA A N 1
ATOM 1653 C CA . ALA A 1 204 ? 29.109 1.427 3.246 1 97.12 204 ALA A CA 1
ATOM 1654 C C . ALA A 1 204 ? 27.766 0.758 2.975 1 97.12 204 ALA A C 1
ATOM 1656 O O . ALA A 1 204 ? 26.906 0.693 3.857 1 97.12 204 ALA A O 1
ATOM 1657 N N . GLY A 1 205 ? 27.578 0.341 1.751 1 97.06 205 GLY A N 1
ATOM 1658 C CA . GLY A 1 205 ? 26.391 -0.415 1.419 1 97.06 205 GLY A CA 1
ATOM 1659 C C . GLY A 1 205 ? 25.266 0.449 0.866 1 97.06 205 GLY A C 1
ATOM 1660 O O . GLY A 1 205 ? 24.188 -0.054 0.541 1 97.06 205 GLY A O 1
ATOM 1661 N N . TYR A 1 206 ? 25.469 1.727 0.694 1 98.19 206 TYR A N 1
ATOM 1662 C CA . TYR A 1 206 ? 24.406 2.619 0.26 1 98.19 206 TYR A CA 1
ATOM 1663 C C . TYR A 1 206 ? 24.766 3.314 -1.046 1 98.19 206 TYR A C 1
ATOM 1665 O O . TYR A 1 206 ? 24.125 4.289 -1.44 1 98.19 206 TYR A O 1
ATOM 1673 N N . GLU A 1 207 ? 25.812 2.816 -1.728 1 97.88 207 GLU A N 1
ATOM 1674 C CA . GLU A 1 207 ? 26.281 3.4 -2.98 1 97.88 207 GLU A CA 1
ATOM 1675 C C . GLU A 1 207 ? 25.188 3.379 -4.043 1 97.88 207 GLU A C 1
ATOM 1677 O O . GLU A 1 207 ? 25 4.352 -4.777 1 97.88 207 GLU A O 1
ATOM 1682 N N . HIS A 1 208 ? 24.516 2.273 -4.023 1 97.81 208 HIS A N 1
ATOM 1683 C CA . HIS A 1 208 ? 23.422 2.131 -4.984 1 97.81 208 HIS A CA 1
ATOM 1684 C C . HIS A 1 208 ? 22.344 3.174 -4.742 1 97.81 208 HIS A C 1
ATOM 1686 O O . HIS A 1 208 ? 21.844 3.793 -5.691 1 97.81 208 HIS A O 1
ATOM 1692 N N . HIS A 1 209 ? 21.984 3.379 -3.527 1 98.38 209 HIS A N 1
ATOM 1693 C CA . HIS A 1 209 ? 20.969 4.355 -3.176 1 98.38 209 HIS A CA 1
ATOM 1694 C C . HIS A 1 209 ? 21.406 5.773 -3.51 1 98.38 209 HIS A C 1
ATOM 1696 O O . HIS A 1 209 ? 20.609 6.586 -3.988 1 98.38 209 HIS A O 1
ATOM 1702 N N . ALA A 1 210 ? 22.688 6.07 -3.266 1 98.62 210 ALA A N 1
ATOM 1703 C CA . ALA A 1 210 ? 23.25 7.367 -3.633 1 98.62 210 ALA A CA 1
ATOM 1704 C C . ALA A 1 210 ? 23.125 7.617 -5.133 1 98.62 210 ALA A C 1
ATOM 1706 O O . ALA A 1 210 ? 22.734 8.711 -5.559 1 98.62 210 ALA A O 1
ATOM 1707 N N . LYS A 1 211 ? 23.406 6.598 -5.863 1 98.44 211 LYS A N 1
ATOM 1708 C CA . LYS A 1 211 ? 23.328 6.703 -7.316 1 98.44 211 LYS A CA 1
ATOM 1709 C C . LYS A 1 211 ? 21.891 6.965 -7.766 1 98.44 211 LYS A C 1
ATOM 1711 O O . LYS A 1 211 ? 21.656 7.777 -8.664 1 98.44 211 LYS A O 1
ATOM 1716 N N . LEU A 1 212 ? 20.953 6.262 -7.16 1 98.31 212 LEU A N 1
ATOM 1717 C CA . LEU A 1 212 ? 19.547 6.465 -7.484 1 98.31 212 LEU A CA 1
ATOM 1718 C C . LEU A 1 212 ? 19.125 7.914 -7.242 1 98.31 212 LEU A C 1
ATOM 1720 O O . LEU A 1 212 ? 18.406 8.5 -8.039 1 98.31 212 LEU A O 1
ATOM 1724 N N . LEU A 1 213 ? 19.562 8.5 -6.145 1 98.75 213 LEU A N 1
ATOM 1725 C CA . LEU A 1 213 ? 19.219 9.883 -5.824 1 98.75 213 LEU A CA 1
ATOM 1726 C C . LEU A 1 213 ? 19.844 10.844 -6.836 1 98.75 213 LEU A C 1
ATOM 1728 O O . LEU A 1 213 ? 19.203 11.805 -7.254 1 98.75 213 LEU A O 1
ATOM 1732 N N . ASP A 1 214 ? 21.062 10.578 -7.219 1 98.38 214 ASP A N 1
ATOM 1733 C CA . AS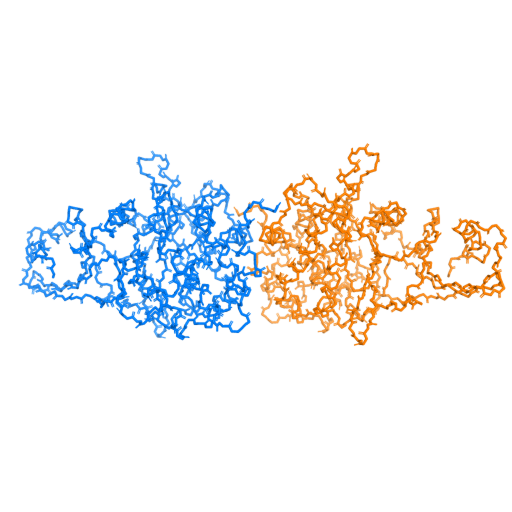P A 1 214 ? 21.719 11.398 -8.234 1 98.38 214 ASP A CA 1
ATOM 1734 C C . ASP A 1 214 ? 20.938 11.367 -9.547 1 98.38 214 ASP A C 1
ATOM 1736 O O . ASP A 1 214 ? 20.766 12.406 -10.188 1 98.38 214 ASP A O 1
ATOM 1740 N N . GLU A 1 215 ? 20.516 10.203 -9.891 1 97.62 215 GLU A N 1
ATOM 1741 C CA . GLU A 1 215 ? 19.797 10.023 -11.148 1 97.62 215 GLU A CA 1
ATOM 1742 C C . GLU A 1 215 ? 18.406 10.641 -11.086 1 97.62 215 GLU A C 1
ATOM 1744 O O . GLU A 1 215 ? 17.828 10.977 -12.117 1 97.62 215 GLU A O 1
ATOM 1749 N N . LEU A 1 216 ? 17.891 10.797 -9.914 1 98.06 216 LEU A N 1
ATOM 1750 C CA . LEU A 1 216 ? 16.562 11.328 -9.703 1 98.06 216 LEU A CA 1
ATOM 1751 C C . LEU A 1 216 ? 16.547 12.852 -9.836 1 98.06 216 LEU A C 1
ATOM 1753 O O . LEU A 1 216 ? 15.508 13.445 -10.133 1 98.06 216 LEU A O 1
ATOM 1757 N N . ALA A 1 217 ? 17.656 13.547 -9.648 1 97.75 217 ALA A N 1
ATOM 1758 C CA . ALA A 1 217 ? 17.781 14.992 -9.477 1 97.75 217 ALA A CA 1
ATOM 1759 C C . ALA A 1 217 ? 17.172 15.75 -10.648 1 97.75 217 ALA A C 1
ATOM 1761 O O . ALA A 1 217 ? 16.359 16.656 -10.445 1 97.75 217 ALA A O 1
ATOM 1762 N N . PRO A 1 218 ? 17.422 15.32 -11.922 1 97.31 218 PRO A N 1
ATOM 1763 C CA . PRO A 1 218 ? 16.859 16.078 -13.047 1 97.31 218 PRO A CA 1
ATOM 1764 C C . PRO A 1 218 ? 15.344 15.984 -13.125 1 97.31 218 PRO A C 1
ATOM 1766 O O . PRO A 1 218 ? 14.703 16.812 -13.773 1 97.31 218 PRO A O 1
ATOM 1769 N N . TYR A 1 219 ? 14.781 15 -12.469 1 96.88 219 TYR A N 1
ATOM 1770 C CA . TYR A 1 219 ? 13.352 14.742 -12.586 1 96.88 219 TYR A CA 1
ATOM 1771 C C . TYR A 1 219 ? 12.609 15.141 -11.32 1 96.88 219 TYR A C 1
ATOM 1773 O O . TYR A 1 219 ? 11.383 15.141 -11.281 1 96.88 219 TYR A O 1
ATOM 1781 N N . TYR A 1 220 ? 13.297 15.531 -10.281 1 97.75 220 TYR A N 1
ATOM 1782 C CA . TYR A 1 220 ? 12.781 15.641 -8.922 1 97.75 220 TYR A CA 1
ATOM 1783 C C . TYR A 1 220 ? 11.672 16.672 -8.836 1 97.75 220 TYR A C 1
ATOM 1785 O O . TYR A 1 220 ? 10.602 16.406 -8.281 1 97.75 220 TYR A O 1
ATOM 1793 N N . MET A 1 221 ? 11.898 17.859 -9.391 1 96.88 221 MET A N 1
ATOM 1794 C CA . MET A 1 221 ? 10.914 18.938 -9.312 1 96.88 221 MET A CA 1
ATOM 1795 C C . MET A 1 221 ? 9.633 18.547 -10.039 1 96.88 221 MET A C 1
ATOM 1797 O O . MET A 1 221 ? 8.531 18.828 -9.562 1 96.88 221 MET A O 1
ATOM 1801 N N . GLY A 1 222 ? 9.812 17.891 -11.164 1 95.94 222 GLY A N 1
ATOM 1802 C CA . GLY A 1 222 ? 8.656 17.438 -11.906 1 95.94 222 GLY A CA 1
ATOM 1803 C C . GLY A 1 222 ? 7.855 16.375 -11.164 1 95.94 222 GLY A C 1
ATOM 1804 O O . GLY A 1 222 ? 6.625 16.391 -11.203 1 95.94 222 GLY A O 1
ATOM 1805 N N . LEU A 1 223 ? 8.555 15.469 -10.5 1 96.75 223 LEU A N 1
ATOM 1806 C CA . LEU A 1 223 ? 7.895 14.445 -9.695 1 96.75 223 LEU A CA 1
ATOM 1807 C C . LEU A 1 223 ? 7.098 15.07 -8.555 1 96.75 223 LEU A C 1
ATOM 1809 O O . LEU A 1 223 ? 5.988 14.633 -8.258 1 96.75 223 LEU A O 1
ATOM 1813 N N . GLY A 1 224 ? 7.707 16.094 -7.945 1 97.19 224 GLY A N 1
ATOM 1814 C CA . GLY A 1 224 ? 6.992 16.812 -6.906 1 97.19 224 GLY A CA 1
ATOM 1815 C C . GLY A 1 224 ? 5.715 17.469 -7.402 1 97.19 224 GLY A C 1
ATOM 1816 O O . GLY A 1 224 ? 4.664 17.344 -6.766 1 97.19 224 GLY A O 1
ATOM 1817 N N . LEU A 1 225 ? 5.789 18.125 -8.539 1 96.5 225 LEU A N 1
ATOM 1818 C CA . LEU A 1 225 ? 4.629 18.781 -9.125 1 96.5 225 LEU A CA 1
ATOM 1819 C C . LEU A 1 225 ? 3.533 17.766 -9.445 1 96.5 225 LEU A C 1
ATOM 1821 O O . LEU A 1 225 ? 2.354 18.016 -9.195 1 96.5 225 LEU A O 1
ATOM 1825 N N . ARG A 1 226 ? 3.967 16.641 -9.977 1 95.12 226 ARG A N 1
ATOM 1826 C CA . ARG A 1 226 ? 3.006 15.586 -10.289 1 95.12 226 ARG A CA 1
ATOM 1827 C C . ARG A 1 226 ? 2.328 15.062 -9.031 1 95.12 226 ARG A C 1
ATOM 1829 O O . ARG A 1 226 ? 1.13 14.773 -9.039 1 95.12 226 ARG A O 1
ATOM 1836 N N . CYS A 1 227 ? 3.076 14.906 -8.07 1 95.44 227 CYS A N 1
ATOM 1837 C CA . CYS A 1 227 ? 2.57 14.422 -6.789 1 95.44 227 CYS A CA 1
ATOM 1838 C C . CYS A 1 227 ? 1.514 15.359 -6.227 1 95.44 227 CYS A C 1
ATOM 1840 O O . CYS A 1 227 ? 0.531 14.914 -5.633 1 95.44 227 CYS A O 1
ATOM 1842 N N . PHE A 1 228 ? 1.635 16.719 -6.43 1 96.88 228 PHE A N 1
ATOM 1843 C CA . PHE A 1 228 ? 0.756 17.719 -5.852 1 96.88 228 PHE A CA 1
ATOM 1844 C C . PHE A 1 228 ? -0.44 17.984 -6.762 1 96.88 228 PHE A C 1
ATOM 1846 O O . PHE A 1 228 ? -1.387 18.672 -6.367 1 96.88 228 PHE A O 1
ATOM 1853 N N . LYS A 1 229 ? -0.429 17.375 -7.949 1 95.56 229 LYS A N 1
ATOM 1854 C CA . LYS A 1 229 ? -1.563 17.531 -8.859 1 95.56 229 LYS A CA 1
ATOM 1855 C C . LYS A 1 229 ? -2.83 16.922 -8.258 1 95.56 229 LYS A C 1
ATOM 1857 O O . LYS A 1 229 ? -2.799 15.82 -7.711 1 95.56 229 LYS A O 1
ATOM 1862 N N . GLN A 1 230 ? -3.879 17.656 -8.367 1 95.12 230 GLN A N 1
ATOM 1863 C CA . GLN A 1 230 ? -5.156 17.172 -7.855 1 95.12 230 GLN A CA 1
ATOM 1864 C C . GLN A 1 230 ? -5.68 16 -8.68 1 95.12 230 GLN A C 1
ATOM 1866 O O . GLN A 1 230 ? -5.551 15.992 -9.906 1 95.12 230 GLN A O 1
ATOM 1871 N N . GLU A 1 231 ? -6.16 15.031 -7.926 1 91.38 231 GLU A N 1
ATOM 1872 C CA . GLU A 1 231 ? -6.836 13.906 -8.57 1 91.38 231 GLU A CA 1
ATOM 1873 C C . GLU A 1 231 ? -8.352 14.07 -8.5 1 91.38 231 GLU A C 1
ATOM 1875 O O . GLU A 1 231 ? -8.898 14.422 -7.457 1 91.38 231 GLU A O 1
ATOM 1880 N N . GLN A 1 232 ? -9.016 13.703 -9.562 1 85.62 232 GLN A N 1
ATOM 1881 C CA . GLN A 1 232 ? -10.461 13.875 -9.656 1 85.62 232 GLN A CA 1
ATOM 1882 C C . GLN A 1 232 ? -11.18 12.984 -8.641 1 85.62 232 GLN A C 1
ATOM 1884 O O . GLN A 1 232 ? -12.242 13.352 -8.133 1 85.62 232 GLN A O 1
ATOM 1889 N N . THR A 1 233 ? -10.609 11.938 -8.32 1 86.5 233 THR A N 1
ATOM 1890 C CA . THR A 1 233 ? -11.281 10.953 -7.473 1 86.5 233 THR A CA 1
ATOM 1891 C C . THR A 1 233 ? -11.031 11.25 -5.996 1 86.5 233 THR A C 1
ATOM 1893 O O . THR A 1 233 ? -11.641 10.633 -5.121 1 86.5 233 THR A O 1
ATOM 1896 N N . HIS A 1 234 ? -10.172 12.18 -5.691 1 92.75 234 HIS A N 1
ATOM 1897 C CA . HIS A 1 234 ? -9.875 12.508 -4.301 1 92.75 234 HIS A CA 1
ATOM 1898 C C . HIS A 1 234 ? -10.773 13.641 -3.801 1 92.75 234 HIS A C 1
ATOM 1900 O O . HIS A 1 234 ? -11.062 14.578 -4.543 1 92.75 234 HIS A O 1
ATOM 1906 N N . ILE A 1 235 ? -11.25 13.516 -2.607 1 96.5 235 ILE A N 1
ATOM 1907 C CA . ILE A 1 235 ? -11.797 14.695 -1.948 1 96.5 235 ILE A CA 1
ATOM 1908 C C . ILE A 1 235 ? -10.664 15.625 -1.52 1 96.5 235 ILE A C 1
ATOM 1910 O O . ILE A 1 235 ? -9.883 15.289 -0.632 1 96.5 235 ILE A O 1
ATOM 1914 N N . ASN A 1 236 ? -10.594 16.75 -2.213 1 97 236 ASN A N 1
ATOM 1915 C CA . ASN A 1 236 ? -9.555 17.719 -1.874 1 97 236 ASN A CA 1
ATOM 1916 C C . ASN A 1 236 ? -9.977 18.594 -0.694 1 97 236 ASN A C 1
ATOM 1918 O O . ASN A 1 236 ? -11.164 18.734 -0.402 1 97 236 ASN A O 1
ATOM 1922 N N . VAL A 1 237 ? -8.992 19.125 -0.038 1 98.44 237 VAL A N 1
ATOM 1923 C CA . VAL A 1 237 ? -9.188 19.906 1.184 1 98.44 237 VAL A CA 1
ATOM 1924 C C . VAL A 1 237 ? -8.195 21.062 1.229 1 98.44 237 VAL A C 1
ATOM 1926 O O . VAL A 1 237 ? -7.309 21.156 0.382 1 98.44 237 VAL A O 1
ATOM 1929 N N . LEU A 1 238 ? -8.43 21.953 2.154 1 98.44 238 LEU A N 1
ATOM 1930 C CA . LEU A 1 238 ? -7.359 22.875 2.514 1 98.44 238 LEU A CA 1
ATOM 1931 C C . LEU A 1 238 ? -6.34 22.203 3.424 1 98.44 238 LEU A C 1
ATOM 1933 O O . LEU A 1 238 ? -6.621 21.953 4.598 1 98.44 238 LEU A O 1
ATOM 1937 N N . THR A 1 239 ? -5.211 21.938 2.898 1 98.62 239 THR A N 1
ATOM 1938 C CA . THR A 1 239 ? -4.141 21.312 3.668 1 98.62 239 THR A CA 1
ATOM 1939 C C . THR A 1 239 ? -3.461 22.344 4.574 1 98.62 239 THR A C 1
ATOM 1941 O O . THR A 1 239 ? -3.619 23.547 4.387 1 98.62 239 THR A O 1
ATOM 1944 N N . HIS A 1 240 ? -2.773 21.844 5.605 1 98.56 240 HIS A N 1
ATOM 1945 C CA . HIS A 1 240 ? -1.897 22.703 6.391 1 98.56 240 HIS A CA 1
ATOM 1946 C C . HIS A 1 240 ? -0.646 23.078 5.602 1 98.56 240 HIS A C 1
ATOM 1948 O O . HIS A 1 240 ? -0.174 24.219 5.684 1 98.56 240 HIS A O 1
ATOM 1954 N N . GLY A 1 241 ? -0.139 22.094 4.914 1 97.69 241 GLY A N 1
ATOM 1955 C CA . GLY A 1 241 ? 0.951 22.328 3.98 1 97.69 241 GLY A CA 1
ATOM 1956 C C . GLY A 1 241 ? 2.32 22.234 4.625 1 97.69 241 GLY A C 1
ATOM 1957 O O . GLY A 1 241 ? 3.318 21.984 3.945 1 97.69 241 GLY A O 1
ATOM 1958 N N . ASP A 1 242 ? 2.426 22.438 5.883 1 97.06 242 ASP A N 1
ATOM 1959 C CA . ASP A 1 242 ? 3.682 22.344 6.621 1 97.06 242 ASP A CA 1
ATOM 1960 C C . ASP A 1 242 ? 3.449 21.812 8.031 1 97.06 242 ASP A C 1
ATOM 1962 O O . ASP A 1 242 ? 3.859 22.422 9.016 1 97.06 242 ASP A O 1
ATOM 1966 N N . LEU A 1 243 ? 2.902 20.625 8.117 1 98.06 243 LEU A N 1
ATOM 1967 C CA . LEU A 1 243 ? 2.389 20.047 9.352 1 98.06 243 LEU A CA 1
ATOM 1968 C C . LEU A 1 243 ? 3.484 19.297 10.094 1 98.06 243 LEU A C 1
ATOM 1970 O O . LEU A 1 243 ? 3.469 18.062 10.148 1 98.06 243 LEU A O 1
ATOM 1974 N N . TRP A 1 244 ? 4.422 20.016 10.703 1 97.38 244 TRP A N 1
ATOM 1975 C CA . TRP A 1 244 ? 5.461 19.375 11.508 1 97.38 244 TRP A CA 1
ATOM 1976 C C . TRP A 1 244 ? 5.402 19.859 12.953 1 97.38 244 TRP A C 1
ATOM 1978 O O . TRP A 1 244 ? 4.602 20.734 13.289 1 97.38 244 TRP A O 1
ATOM 1988 N N . THR A 1 245 ? 6.141 19.359 13.82 1 97 245 THR A N 1
ATOM 1989 C CA . THR A 1 245 ? 6.055 19.438 15.281 1 97 245 THR A CA 1
ATOM 1990 C C . THR A 1 245 ? 5.988 20.891 15.742 1 97 245 THR A C 1
ATOM 1992 O O . THR A 1 245 ? 5.195 21.234 16.625 1 97 245 THR A O 1
ATOM 1995 N N . ASN A 1 246 ? 6.727 21.797 15.125 1 94.06 246 ASN A N 1
ATOM 1996 C CA . ASN A 1 246 ? 6.816 23.188 15.594 1 94.06 246 ASN A CA 1
ATOM 1997 C C . ASN A 1 246 ? 5.645 24.016 15.094 1 94.06 246 ASN A C 1
ATOM 1999 O O . ASN A 1 246 ? 5.508 25.188 15.461 1 94.06 246 ASN A O 1
ATOM 2003 N N . ASN A 1 247 ? 4.789 23.406 14.328 1 96.5 247 ASN A N 1
ATOM 2004 C CA . ASN A 1 247 ? 3.613 24.125 13.844 1 96.5 247 ASN A CA 1
ATOM 2005 C C . ASN A 1 247 ? 2.336 23.625 14.508 1 96.5 247 ASN A C 1
ATOM 2007 O O . ASN A 1 247 ? 1.265 23.656 13.898 1 96.5 247 ASN A O 1
ATOM 2011 N N . MET A 1 248 ? 2.529 23.094 15.703 1 97.38 248 MET A N 1
ATOM 2012 C CA . MET A 1 248 ? 1.43 22.609 16.531 1 97.38 248 MET A CA 1
ATOM 2013 C C . MET A 1 248 ? 1.727 22.844 18.016 1 97.38 248 MET A C 1
ATOM 2015 O O . MET A 1 248 ? 2.887 22.828 18.422 1 97.38 248 MET A O 1
ATOM 2019 N N . MET A 1 249 ? 0.739 23.062 18.781 1 97.88 249 MET A N 1
ATOM 2020 C CA . MET A 1 249 ? 0.855 23.219 20.234 1 97.88 249 MET A CA 1
ATOM 2021 C C . MET A 1 249 ? -0.115 22.281 20.953 1 97.88 249 MET A C 1
ATOM 2023 O O . MET A 1 249 ? -1.293 22.219 20.594 1 97.88 249 MET A O 1
ATOM 2027 N N . PHE A 1 250 ? 0.372 21.594 21.953 1 98.56 250 PHE A N 1
ATOM 2028 C CA . PHE A 1 250 ? -0.38 20.531 22.625 1 98.56 250 PHE A CA 1
ATOM 2029 C C . PHE A 1 250 ? -0.767 20.938 24.031 1 98.56 250 PHE A C 1
ATOM 2031 O O . PHE A 1 250 ? -0.045 21.688 24.688 1 98.56 250 PHE A O 1
ATOM 2038 N N . LYS A 1 251 ? -1.874 20.516 24.422 1 98.19 251 LYS A N 1
ATOM 2039 C CA . LYS A 1 251 ? -2.27 20.484 25.828 1 98.19 251 LYS A CA 1
ATOM 2040 C C . LYS A 1 251 ? -2.188 19.078 26.391 1 98.19 251 LYS A C 1
ATOM 2042 O O . LYS A 1 251 ? -2.49 18.109 25.703 1 98.19 251 LYS A O 1
ATOM 2047 N N . TYR A 1 252 ? -1.754 18.953 27.641 1 97.69 252 TYR A N 1
ATOM 2048 C CA . TYR A 1 252 ? -1.566 17.641 28.25 1 97.69 252 TYR A CA 1
ATOM 2049 C C . TYR A 1 252 ? -2.428 17.5 29.5 1 97.69 252 TYR A C 1
ATOM 2051 O O . TYR A 1 252 ? -2.629 18.453 30.25 1 97.69 252 TYR A O 1
ATOM 2059 N N . GLU A 1 253 ? -3.01 16.438 29.656 1 96.75 253 GLU A N 1
ATOM 2060 C CA . GLU A 1 253 ? -3.648 15.984 30.891 1 96.75 253 GLU A CA 1
ATOM 2061 C C . GLU A 1 253 ? -2.98 14.727 31.438 1 96.75 253 GLU A C 1
ATOM 2063 O O . GLU A 1 253 ? -3.029 13.672 30.797 1 96.75 253 GLU A O 1
ATOM 2068 N N . ALA A 1 254 ? -2.359 14.844 32.594 1 95.25 254 ALA A N 1
ATOM 2069 C CA . ALA A 1 254 ? -1.645 13.734 33.25 1 95.25 254 ALA A CA 1
ATOM 2070 C C . ALA A 1 254 ? -0.586 13.156 32.312 1 95.25 254 ALA A C 1
ATOM 2072 O O . ALA A 1 254 ? -0.517 11.938 32.125 1 95.25 254 ALA A O 1
ATOM 2073 N N . GLY A 1 255 ? 0.054 14.016 31.562 1 93.5 255 GLY A N 1
ATOM 2074 C CA . GLY A 1 255 ? 1.18 13.617 30.734 1 93.5 255 GLY A CA 1
ATOM 2075 C C . GLY A 1 255 ? 0.763 13.109 29.359 1 93.5 255 GLY A C 1
ATOM 2076 O O . GLY A 1 255 ? 1.611 12.781 28.531 1 93.5 255 GLY A O 1
ATOM 2077 N N . VAL A 1 256 ? -0.5 13.047 29.094 1 96.5 256 VAL A N 1
ATOM 2078 C CA . VAL A 1 256 ? -1.029 12.562 27.812 1 96.5 256 VAL A CA 1
ATOM 2079 C C . VAL A 1 256 ? -1.613 13.734 27.031 1 96.5 256 VAL A C 1
ATOM 2081 O O . VAL A 1 256 ? -2.344 14.562 27.578 1 96.5 256 VAL A O 1
ATOM 2084 N N . PRO A 1 257 ? -1.152 13.812 25.75 1 98.25 257 PRO A N 1
ATOM 2085 C CA . PRO A 1 257 ? -1.753 14.906 24.984 1 98.25 257 PRO A CA 1
ATOM 2086 C C . PRO A 1 257 ? -3.275 14.805 24.906 1 98.25 257 PRO A C 1
ATOM 2088 O O . PRO A 1 257 ? -3.809 13.75 24.531 1 98.25 257 PRO A O 1
ATOM 2091 N N . SER A 1 258 ? -3.973 15.844 25.203 1 98.19 258 SER A N 1
ATOM 2092 C CA . SER A 1 258 ? -5.43 15.836 25.281 1 98.19 258 SER A CA 1
ATOM 2093 C C . SER A 1 258 ? -6.051 16.734 24.219 1 98.19 258 SER A C 1
ATOM 2095 O O . SER A 1 258 ? -7.215 16.547 23.859 1 98.19 258 SER A O 1
ATOM 2097 N N . ASP A 1 259 ? -5.293 17.703 23.781 1 98.5 259 ASP A N 1
ATOM 2098 C CA . ASP A 1 259 ? -5.734 18.609 22.719 1 98.5 259 ASP A CA 1
ATOM 2099 C C . ASP A 1 259 ? -4.547 19.156 21.922 1 98.5 259 ASP A C 1
ATOM 2101 O O . ASP A 1 259 ? -3.398 19.016 22.344 1 98.5 259 ASP A O 1
ATOM 2105 N N . VAL A 1 260 ? -4.84 19.625 20.75 1 98.88 260 VAL A N 1
ATOM 2106 C CA . VAL A 1 260 ? -3.809 20.188 19.891 1 98.88 260 VAL A CA 1
ATOM 2107 C C . VAL A 1 260 ? -4.402 21.312 19.047 1 98.88 260 VAL A C 1
ATOM 2109 O O . VAL A 1 260 ? -5.555 21.234 18.625 1 98.88 260 VAL A O 1
ATOM 2112 N N . LEU A 1 261 ? -3.695 22.406 18.891 1 98.81 261 LEU A N 1
ATOM 2113 C CA . LEU A 1 261 ? -4.023 23.484 17.953 1 98.81 261 LEU A CA 1
ATOM 2114 C C . LEU A 1 261 ? -2.936 23.641 16.906 1 98.81 261 LEU A C 1
ATOM 2116 O O . LEU A 1 261 ? -1.754 23.438 17.188 1 98.81 261 LEU A O 1
ATOM 2120 N N . LEU A 1 262 ? -3.324 23.922 15.727 1 98.56 262 LEU A N 1
ATOM 2121 C CA . LEU A 1 262 ? -2.41 24.062 14.594 1 98.56 262 LEU A CA 1
ATOM 2122 C C . LEU A 1 262 ? -2.074 25.516 14.352 1 98.56 262 LEU A C 1
ATOM 2124 O O . LEU A 1 262 ? -2.943 26.391 14.461 1 98.56 262 LEU A O 1
ATOM 2128 N N . ILE A 1 263 ? -0.813 25.766 14.039 1 96 263 ILE A N 1
ATOM 2129 C CA . ILE A 1 263 ? -0.367 27.141 13.789 1 96 263 ILE A CA 1
ATOM 2130 C C . ILE A 1 263 ? 0.479 27.188 12.523 1 96 263 ILE A C 1
ATOM 2132 O O . ILE A 1 263 ? 0.874 26.141 12 1 96 263 ILE A O 1
ATOM 2136 N N . ASP A 1 264 ? 0.665 28.328 11.93 1 94.38 264 ASP A N 1
ATOM 2137 C CA . ASP A 1 264 ? 1.538 28.594 10.789 1 94.38 264 ASP A CA 1
ATOM 2138 C C . ASP A 1 264 ? 0.978 27.969 9.508 1 94.38 264 ASP A C 1
ATOM 2140 O O . ASP A 1 264 ? 1.546 27.016 8.977 1 94.38 264 ASP A O 1
ATOM 2144 N N . PHE A 1 265 ? 0.032 28.578 8.922 1 96.25 265 PHE A N 1
ATOM 2145 C CA . PHE A 1 265 ? -0.648 28.094 7.719 1 96.25 265 PHE A CA 1
ATOM 2146 C C . PHE A 1 265 ? -0.046 28.734 6.469 1 96.25 265 PHE A C 1
ATOM 2148 O O . PHE A 1 265 ? -0.744 28.938 5.477 1 96.25 265 PHE A O 1
ATOM 2155 N N . GLN A 1 266 ? 1.213 29.031 6.512 1 92.19 266 GLN A N 1
ATOM 2156 C CA . GLN A 1 266 ? 1.898 29.766 5.453 1 92.19 266 GLN A CA 1
ATOM 2157 C C . GLN A 1 266 ? 1.91 28.969 4.148 1 92.19 266 GLN A C 1
ATOM 2159 O O . GLN A 1 266 ? 1.901 29.547 3.062 1 92.19 266 GLN A O 1
ATOM 2164 N N . TYR A 1 267 ? 1.885 27.672 4.23 1 94.5 267 TYR A N 1
ATOM 2165 C CA . TYR A 1 267 ? 2.018 26.859 3.031 1 94.5 267 TYR A CA 1
ATOM 2166 C C . TYR A 1 267 ? 0.748 26.047 2.775 1 94.5 267 TYR A C 1
ATOM 2168 O O . TYR A 1 267 ? 0.769 25.062 2.037 1 94.5 267 TYR A O 1
ATOM 2176 N N . ALA A 1 268 ? -0.322 26.484 3.365 1 97.31 268 ALA A N 1
ATOM 2177 C CA . ALA A 1 268 ? -1.608 25.828 3.135 1 97.31 268 ALA A CA 1
ATOM 2178 C C . ALA A 1 268 ? -1.998 25.891 1.66 1 97.31 268 ALA A C 1
ATOM 2180 O O . ALA A 1 268 ? -1.767 26.906 0.993 1 97.31 268 ALA A O 1
ATOM 2181 N N . PHE A 1 269 ? -2.561 24.859 1.14 1 97.12 269 PHE A N 1
ATOM 2182 C CA . PHE A 1 269 ? -2.994 24.797 -0.251 1 97.12 269 PHE A CA 1
ATOM 2183 C C . PHE A 1 269 ? -4.152 23.812 -0.412 1 97.12 269 PHE A C 1
ATOM 2185 O O . PHE A 1 269 ? -4.371 22.953 0.444 1 97.12 269 PHE A O 1
ATOM 2192 N N . TRP A 1 270 ? -4.902 24.016 -1.46 1 97.31 270 TRP A N 1
ATOM 2193 C CA . TRP A 1 270 ? -6.012 23.141 -1.799 1 97.31 270 TRP A CA 1
ATOM 2194 C C . TRP A 1 270 ? -5.512 21.891 -2.512 1 97.31 270 TRP A C 1
ATOM 2196 O O . TRP A 1 270 ? -4.898 21.969 -3.58 1 97.31 270 TRP A O 1
ATOM 2206 N N . GLY A 1 271 ? -5.613 20.719 -1.906 1 97.62 271 GLY A N 1
ATOM 2207 C CA . GLY A 1 271 ? -5.129 19.469 -2.482 1 97.62 271 GLY A CA 1
ATOM 2208 C C . GLY A 1 271 ? -5.492 18.25 -1.659 1 97.62 271 GLY A C 1
ATOM 2209 O O . GLY A 1 271 ? -6.383 18.312 -0.807 1 97.62 271 GLY A O 1
ATOM 2210 N N . SER A 1 272 ? -4.852 17.156 -1.931 1 97.94 272 SER A N 1
ATOM 2211 C CA . SER A 1 272 ? -5.141 15.898 -1.26 1 97.94 272 SER A CA 1
ATOM 2212 C C . SER A 1 272 ? -4.77 15.961 0.218 1 97.94 272 SER A C 1
ATOM 2214 O O . SER A 1 272 ? -3.67 16.391 0.569 1 97.94 272 SER A O 1
ATOM 2216 N N . PRO A 1 273 ? -5.66 15.484 1.081 1 98.25 273 PRO A N 1
ATOM 2217 C CA . PRO A 1 273 ? -5.324 15.477 2.508 1 98.25 273 PRO A CA 1
ATOM 2218 C C . PRO A 1 273 ? -4.18 14.516 2.838 1 98.25 273 PRO A C 1
ATOM 2220 O O . PRO A 1 273 ? -3.52 14.672 3.867 1 98.25 273 PRO A O 1
ATOM 2223 N N . THR A 1 274 ? -3.934 13.547 1.926 1 98.5 274 THR A N 1
ATOM 2224 C CA . THR A 1 274 ? -2.906 12.547 2.197 1 98.5 274 THR A CA 1
ATOM 2225 C C . THR A 1 274 ? -1.523 13.188 2.242 1 98.5 274 THR A C 1
ATOM 2227 O O . THR A 1 274 ? -0.602 12.648 2.859 1 98.5 274 THR A O 1
ATOM 2230 N N . LEU A 1 275 ? -1.387 14.344 1.656 1 98.69 275 LEU A N 1
ATOM 2231 C CA . LEU A 1 275 ? -0.094 15.016 1.628 1 98.69 275 LEU A CA 1
ATOM 2232 C C . LEU A 1 275 ? 0.296 15.5 3.02 1 98.69 275 LEU A C 1
ATOM 2234 O O . LEU A 1 275 ? 1.456 15.383 3.42 1 98.69 275 LEU A O 1
ATOM 2238 N N . ASP A 1 276 ? -0.695 15.992 3.795 1 98.88 276 ASP A N 1
ATOM 2239 C CA . ASP A 1 276 ? -0.413 16.375 5.176 1 98.88 276 ASP A CA 1
ATOM 2240 C C . ASP A 1 276 ? -0.068 15.156 6.023 1 98.88 276 ASP A C 1
ATOM 2242 O O . ASP A 1 276 ? 0.77 15.234 6.926 1 98.88 276 ASP A O 1
ATOM 2246 N N . ILE A 1 277 ? -0.717 14.086 5.75 1 98.88 277 ILE A N 1
ATOM 2247 C CA . ILE A 1 277 ? -0.442 12.859 6.492 1 98.88 277 ILE A CA 1
ATOM 2248 C C . ILE A 1 277 ? 0.989 12.398 6.223 1 98.88 277 ILE A C 1
ATOM 2250 O O . ILE A 1 277 ? 1.733 12.086 7.152 1 98.88 277 ILE A O 1
ATOM 2254 N N . HIS A 1 278 ? 1.39 12.383 4.934 1 98.75 278 HIS A N 1
ATOM 2255 C CA . HIS A 1 278 ? 2.77 12.047 4.598 1 98.75 278 HIS A CA 1
ATOM 2256 C C . HIS A 1 278 ? 3.746 13.008 5.277 1 98.75 278 HIS A C 1
ATOM 2258 O O . HIS A 1 278 ? 4.781 12.578 5.793 1 98.75 278 HIS A O 1
ATOM 2264 N N . HIS A 1 279 ? 3.373 14.273 5.27 1 98.81 279 HIS A N 1
ATOM 2265 C CA . HIS A 1 279 ? 4.234 15.281 5.871 1 98.81 279 HIS A CA 1
ATOM 2266 C C . HIS A 1 279 ? 4.461 15 7.352 1 98.81 279 HIS A C 1
ATOM 2268 O O . HIS A 1 279 ? 5.605 14.859 7.797 1 98.81 279 HIS A O 1
ATOM 2274 N N . LEU A 1 280 ? 3.42 14.82 8.078 1 98.88 280 LEU A N 1
ATOM 2275 C CA . LEU A 1 280 ? 3.465 14.609 9.523 1 98.88 280 LEU A CA 1
ATOM 2276 C C . LEU A 1 280 ? 4.242 13.344 9.867 1 98.88 280 LEU A C 1
ATOM 2278 O O . LEU A 1 280 ? 5.156 13.375 10.695 1 98.88 280 LEU A O 1
ATOM 2282 N N . LEU A 1 281 ? 3.957 12.289 9.195 1 98.75 281 LEU A N 1
ATOM 2283 C CA . LEU A 1 281 ? 4.508 10.984 9.547 1 98.75 281 LEU A CA 1
ATOM 2284 C C . LEU A 1 281 ? 6 10.922 9.227 1 98.75 281 LEU A C 1
ATOM 2286 O O . LEU A 1 281 ? 6.766 10.289 9.953 1 98.75 281 LEU A O 1
ATOM 2290 N N . ASN A 1 282 ? 6.395 11.609 8.195 1 98.44 282 ASN A N 1
ATOM 2291 C CA . ASN A 1 282 ? 7.762 11.398 7.723 1 98.44 282 ASN A CA 1
ATOM 2292 C C . ASN A 1 282 ? 8.695 12.508 8.211 1 98.44 282 ASN A C 1
ATOM 2294 O O . ASN A 1 282 ? 9.914 12.406 8.078 1 98.44 282 ASN A O 1
ATOM 2298 N N . THR A 1 283 ? 8.141 13.539 8.844 1 98.19 283 THR A N 1
ATOM 2299 C CA . THR A 1 283 ? 9 14.602 9.359 1 98.19 283 THR A CA 1
ATOM 2300 C C . THR A 1 283 ? 9.016 14.594 10.883 1 98.19 283 THR A C 1
ATOM 2302 O O . THR A 1 283 ? 10 15.008 11.508 1 98.19 283 THR A O 1
ATOM 2305 N N . SER A 1 284 ? 7.91 14.117 11.492 1 98.44 284 SER A N 1
ATOM 2306 C CA . SER A 1 284 ? 7.734 14.492 12.891 1 98.44 284 SER A CA 1
ATOM 2307 C C . SER A 1 284 ? 7.496 13.258 13.766 1 98.44 284 SER A C 1
ATOM 2309 O O . SER A 1 284 ? 7.625 13.328 14.992 1 98.44 284 SER A O 1
ATOM 2311 N N . ALA A 1 285 ? 7.148 12.125 13.227 1 98.56 285 ALA A N 1
ATOM 2312 C CA . ALA A 1 285 ? 6.801 10.945 14.016 1 98.56 285 ALA A CA 1
ATOM 2313 C C . ALA A 1 285 ? 8.055 10.164 14.414 1 98.56 285 ALA A C 1
ATOM 2315 O O . ALA A 1 285 ? 9.047 10.164 13.688 1 98.56 285 ALA A O 1
ATOM 2316 N N . VAL A 1 286 ? 7.992 9.5 15.547 1 98.12 286 VAL A N 1
ATOM 2317 C CA . VAL A 1 286 ? 9.055 8.57 15.922 1 98.12 286 VAL A CA 1
ATOM 2318 C C . VAL A 1 286 ? 9.125 7.43 14.914 1 98.12 286 VAL A C 1
ATOM 2320 O O . VAL A 1 286 ? 8.133 7.125 14.242 1 98.12 286 VAL A O 1
ATOM 2323 N N . GLU A 1 287 ? 10.258 6.746 14.875 1 96.88 287 GLU A N 1
ATOM 2324 C CA . GLU A 1 287 ? 10.547 5.77 13.828 1 96.88 287 GLU A CA 1
ATOM 2325 C C . GLU A 1 287 ? 9.516 4.637 13.836 1 96.88 287 GLU A C 1
ATOM 2327 O O . GLU A 1 287 ? 9.078 4.188 12.773 1 96.88 287 GLU A O 1
ATOM 2332 N N . GLN A 1 288 ? 9.109 4.223 14.977 1 96.44 288 GLN A N 1
ATOM 2333 C CA . GLN A 1 288 ? 8.141 3.137 15.07 1 96.44 288 GLN A CA 1
ATOM 2334 C C . GLN A 1 288 ? 6.824 3.516 14.398 1 96.44 288 GLN A C 1
ATOM 2336 O O . GLN A 1 288 ? 6.234 2.713 13.672 1 96.44 288 GLN A O 1
ATOM 2341 N N . VAL A 1 289 ? 6.352 4.742 14.633 1 98.06 289 VAL A N 1
ATOM 2342 C CA . VAL A 1 289 ? 5.102 5.215 14.047 1 98.06 289 VAL A CA 1
ATOM 2343 C C . VAL A 1 289 ? 5.27 5.398 12.539 1 98.06 289 VAL A C 1
ATOM 2345 O O . VAL A 1 289 ? 4.426 4.957 11.758 1 98.06 289 VAL A O 1
ATOM 2348 N N . ARG A 1 290 ? 6.375 5.969 12.164 1 97.31 290 ARG A N 1
ATOM 2349 C CA . ARG A 1 290 ? 6.629 6.254 10.758 1 97.31 290 ARG A CA 1
ATOM 2350 C C . ARG A 1 290 ? 6.727 4.969 9.945 1 97.31 290 ARG A C 1
ATOM 2352 O O . ARG A 1 290 ? 6.207 4.891 8.828 1 97.31 290 ARG A O 1
ATOM 2359 N N . SER A 1 291 ? 7.344 3.945 10.5 1 94.94 291 SER A N 1
ATOM 2360 C CA . SER A 1 291 ? 7.664 2.75 9.727 1 94.94 291 SER A CA 1
ATOM 2361 C C . SER A 1 291 ? 6.59 1.682 9.891 1 94.94 291 SER A C 1
ATOM 2363 O O . SER A 1 291 ? 6.266 0.967 8.938 1 94.94 291 SER A O 1
ATOM 2365 N N . GLU A 1 292 ? 5.906 1.646 11.047 1 94.06 292 GLU A N 1
ATOM 2366 C CA . GLU A 1 292 ? 5.094 0.466 11.336 1 94.06 292 GLU A CA 1
ATOM 2367 C C . GLU A 1 292 ? 3.613 0.822 11.422 1 94.06 292 GLU A C 1
ATOM 2369 O O . GLU A 1 292 ? 2.752 -0.046 11.273 1 94.06 292 GLU A O 1
ATOM 2374 N N . LEU A 1 293 ? 3.289 2.068 11.656 1 96.81 293 LEU A N 1
ATOM 2375 C CA . LEU A 1 293 ? 1.903 2.377 11.992 1 96.81 293 LEU A CA 1
ATOM 2376 C C . LEU A 1 293 ? 1.278 3.285 10.938 1 96.81 293 LEU A C 1
ATOM 2378 O O . LEU A 1 293 ? 0.312 3.998 11.219 1 96.81 293 LEU A O 1
ATOM 2382 N N . GLN A 1 294 ? 1.814 3.301 9.766 1 95.38 294 GLN A N 1
ATOM 2383 C CA . GLN A 1 294 ? 1.309 4.188 8.727 1 95.38 294 GLN A CA 1
ATOM 2384 C C . GLN A 1 294 ? -0.153 3.887 8.406 1 95.38 294 GLN A C 1
ATOM 2386 O O . GLN A 1 294 ? -0.976 4.801 8.32 1 95.38 294 GLN A O 1
ATOM 2391 N N . MET A 1 295 ? -0.452 2.625 8.258 1 95 295 MET A N 1
ATOM 2392 C CA . MET A 1 295 ? -1.817 2.225 7.93 1 95 295 MET A CA 1
ATOM 2393 C C . MET A 1 295 ? -2.779 2.605 9.047 1 95 295 MET A C 1
ATOM 2395 O O . MET A 1 295 ? -3.885 3.084 8.789 1 95 295 MET A O 1
ATOM 2399 N N . LYS A 1 296 ? -2.365 2.332 10.219 1 97.38 296 LYS A N 1
ATOM 2400 C CA . LYS A 1 296 ? -3.197 2.674 11.367 1 97.38 296 LYS A CA 1
ATOM 2401 C C . LYS A 1 296 ? -3.461 4.176 11.43 1 97.38 296 LYS A C 1
ATOM 2403 O O . LYS A 1 296 ? -4.586 4.605 11.688 1 97.38 296 LYS A O 1
ATOM 2408 N N . MET A 1 297 ? -2.426 4.984 11.164 1 98.62 297 MET A N 1
ATOM 2409 C CA . MET A 1 297 ? -2.564 6.438 11.227 1 98.62 297 MET A CA 1
ATOM 2410 C C . MET A 1 297 ? -3.479 6.941 10.117 1 98.62 297 MET A C 1
ATOM 2412 O O . MET A 1 297 ? -4.281 7.852 10.328 1 98.62 297 MET A O 1
ATOM 2416 N N . ARG A 1 298 ? -3.375 6.316 8.953 1 98.12 298 ARG A N 1
ATOM 2417 C CA . ARG A 1 298 ? -4.312 6.66 7.883 1 98.12 298 ARG A CA 1
ATOM 2418 C C . ARG A 1 298 ? -5.75 6.375 8.305 1 98.12 298 ARG A C 1
ATOM 2420 O O . ARG A 1 298 ? -6.656 7.148 8 1 98.12 298 ARG A O 1
ATOM 2427 N N . GLY A 1 299 ? -5.875 5.25 9 1 97.62 299 GLY A N 1
ATOM 2428 C CA . GLY A 1 299 ? -7.191 4.891 9.5 1 97.62 299 GLY A CA 1
ATOM 2429 C C . GLY A 1 299 ? -7.734 5.879 10.508 1 97.62 299 GLY A C 1
ATOM 2430 O O . GLY A 1 299 ? -8.922 6.223 10.477 1 97.62 299 GLY A O 1
ATOM 2431 N N . VAL A 1 300 ? -6.887 6.34 11.398 1 98.56 300 VAL A N 1
ATOM 2432 C CA . VAL A 1 300 ? -7.277 7.32 12.406 1 98.56 300 VAL A CA 1
ATOM 2433 C C . VAL A 1 300 ? -7.797 8.586 11.719 1 98.56 300 VAL A C 1
ATOM 2435 O O . VAL A 1 300 ? -8.867 9.086 12.07 1 98.56 300 VAL A O 1
ATOM 2438 N N . TYR A 1 301 ? -7.09 9.055 10.773 1 98.81 301 TYR A N 1
ATOM 2439 C CA . TYR A 1 301 ? -7.512 10.242 10.031 1 98.81 301 TYR A CA 1
ATOM 2440 C C . TYR A 1 301 ? -8.812 9.977 9.281 1 98.81 301 TYR A C 1
ATOM 2442 O O . TYR A 1 301 ? -9.766 10.75 9.383 1 98.81 301 TYR A O 1
ATOM 2450 N N . HIS A 1 302 ? -8.852 8.906 8.562 1 98.19 302 HIS A N 1
ATOM 2451 C CA . HIS A 1 302 ? -9.977 8.57 7.691 1 98.19 302 HIS A CA 1
ATOM 2452 C C . HIS A 1 302 ? -11.281 8.5 8.477 1 98.19 302 HIS A C 1
ATOM 2454 O O . HIS A 1 302 ? -12.297 9.031 8.047 1 98.19 302 HIS A O 1
ATOM 2460 N N . ASP A 1 303 ? -11.242 7.832 9.578 1 98 303 ASP A N 1
ATOM 2461 C CA . ASP A 1 303 ? -12.445 7.633 10.375 1 98 303 ASP A CA 1
ATOM 2462 C C . ASP A 1 303 ? -13.062 8.969 10.781 1 98 303 ASP A C 1
ATOM 2464 O O . ASP A 1 303 ? -14.273 9.172 10.656 1 98 303 ASP A O 1
ATOM 2468 N N . VAL A 1 304 ? -12.227 9.867 11.195 1 98.75 304 VAL A N 1
ATOM 2469 C CA . VAL A 1 304 ? -12.711 11.172 11.633 1 98.75 304 VAL A CA 1
ATOM 2470 C C . VAL A 1 304 ? -13.133 12 10.422 1 98.75 304 VAL A C 1
ATOM 2472 O O . VAL A 1 304 ? -14.172 12.656 10.445 1 98.75 304 VAL A O 1
ATOM 2475 N N . PHE A 1 305 ? -12.383 11.969 9.359 1 98.75 305 PHE A N 1
ATOM 2476 C CA . PHE A 1 305 ? -12.641 12.734 8.148 1 98.75 305 PHE A CA 1
ATOM 2477 C C . PHE A 1 305 ? -14 12.375 7.555 1 98.75 305 PHE A C 1
ATOM 2479 O O . PHE A 1 305 ? -14.828 13.25 7.312 1 98.75 305 PHE A O 1
ATOM 2486 N N . VAL A 1 306 ? -14.203 11.094 7.406 1 97.5 306 VAL A N 1
ATOM 2487 C CA . VAL A 1 306 ? -15.453 10.617 6.824 1 97.5 306 VAL A CA 1
ATOM 2488 C C . VAL A 1 306 ? -16.609 10.891 7.781 1 97.5 306 VAL A C 1
ATOM 2490 O O . VAL A 1 306 ? -17.688 11.312 7.355 1 97.5 306 VAL A O 1
ATOM 2493 N N . GLY A 1 307 ? -16.375 10.633 9.055 1 98.12 307 GLY A N 1
ATOM 2494 C CA . GLY A 1 307 ? -17.391 10.945 10.047 1 98.12 307 GLY A CA 1
ATOM 2495 C C . GLY A 1 307 ? -17.812 12.406 10.031 1 98.12 307 GLY A C 1
ATOM 2496 O O . GLY A 1 307 ? -19 12.711 10.109 1 98.12 307 GLY A O 1
ATOM 2497 N N . GLU A 1 308 ? -16.859 13.289 9.914 1 98.62 308 GLU A N 1
ATOM 2498 C CA . GLU A 1 308 ? -17.141 14.719 9.898 1 98.62 308 GLU A CA 1
ATOM 2499 C C . GLU A 1 308 ? -17.828 15.133 8.602 1 98.62 308 GLU A C 1
ATOM 2501 O O . GLU A 1 308 ? -18.719 15.992 8.609 1 98.62 308 GLU A O 1
ATOM 2506 N N . LEU A 1 309 ? -17.406 14.594 7.484 1 98.06 309 LEU A N 1
ATOM 2507 C CA . LEU A 1 309 ? -18.078 14.883 6.219 1 98.06 309 LEU A CA 1
ATOM 2508 C C . LEU A 1 309 ? -19.547 14.484 6.281 1 98.06 309 LEU A C 1
ATOM 2510 O O . LEU A 1 309 ? -20.422 15.211 5.793 1 98.06 309 LEU A O 1
ATOM 2514 N N . GLN A 1 310 ? -19.766 13.336 6.898 1 97.38 310 GLN A N 1
ATOM 2515 C CA . GLN A 1 310 ? -21.141 12.875 7.062 1 97.38 310 GLN A CA 1
ATOM 2516 C C . GLN A 1 310 ? -21.922 13.805 7.984 1 97.38 310 GLN A C 1
ATOM 2518 O O . GLN A 1 310 ? -23.047 14.203 7.668 1 97.38 310 GLN A O 1
ATOM 2523 N N . ARG A 1 311 ? -21.359 14.094 9.102 1 97.81 311 ARG A N 1
ATOM 2524 C CA . ARG A 1 311 ? -22 14.969 10.078 1 97.81 311 ARG A CA 1
ATOM 2525 C C . ARG A 1 311 ? -22.375 16.312 9.453 1 97.81 311 ARG A C 1
ATOM 2527 O O . ARG A 1 311 ? -23.438 16.844 9.727 1 97.81 311 ARG A O 1
ATOM 2534 N N . LEU A 1 312 ? -21.531 16.766 8.539 1 97.5 312 LEU A N 1
ATOM 2535 C CA . LEU A 1 312 ? -21.719 18.094 7.953 1 97.5 312 LEU A CA 1
ATOM 2536 C C . LEU A 1 312 ? -22.516 18.016 6.664 1 97.5 312 LEU A C 1
ATOM 2538 O O . LEU A 1 312 ? -22.766 19.031 6.012 1 97.5 312 LEU A O 1
ATOM 2542 N N . GLY A 1 313 ? -22.859 16.812 6.191 1 95.5 313 GLY A N 1
ATOM 2543 C CA . GLY A 1 313 ? -23.734 16.609 5.043 1 95.5 313 GLY A CA 1
ATOM 2544 C C . GLY A 1 313 ? -23.031 16.859 3.719 1 95.5 313 GLY A C 1
ATOM 2545 O O . GLY A 1 313 ? -23.609 17.469 2.811 1 95.5 313 GLY A O 1
ATOM 2546 N N . PHE A 1 314 ? -21.797 16.453 3.627 1 95.31 314 PHE A N 1
ATOM 2547 C CA . PHE A 1 314 ? -21.031 16.625 2.398 1 95.31 314 PHE A CA 1
ATOM 2548 C C . PHE A 1 314 ? -21.672 15.844 1.252 1 95.31 314 PHE A C 1
ATOM 2550 O O . PHE A 1 314 ? -21.969 14.656 1.394 1 95.31 314 PHE A O 1
ATOM 2557 N N . LYS A 1 315 ? -21.875 16.422 0.086 1 88.62 315 LYS A N 1
ATOM 2558 C CA . LYS A 1 315 ? -22.547 15.797 -1.05 1 88.62 315 LYS A CA 1
ATOM 2559 C C . LYS A 1 315 ? -21.688 15.898 -2.312 1 88.62 315 LYS A C 1
ATOM 2561 O O . LYS A 1 315 ? -22.156 15.586 -3.41 1 88.62 315 LYS A O 1
ATOM 2566 N N . GLY A 1 316 ? -20.578 16.328 -2.213 1 84.56 316 GLY A N 1
ATOM 2567 C CA . GLY A 1 316 ? -19.75 16.594 -3.387 1 84.56 316 GLY A CA 1
ATOM 2568 C C . GLY A 1 316 ? -19.312 15.336 -4.102 1 84.56 316 GLY A C 1
ATOM 2569 O O . GLY A 1 316 ? -19.234 15.305 -5.332 1 84.56 316 GLY A O 1
ATOM 2570 N N . GLN A 1 317 ? -18.938 14.352 -3.381 1 88.88 317 GLN A N 1
ATOM 2571 C CA . GLN A 1 317 ? -18.453 13.086 -3.906 1 88.88 317 GLN A CA 1
ATOM 2572 C C . GLN A 1 317 ? -18.766 11.938 -2.947 1 88.88 317 GLN A C 1
ATOM 2574 O O . GLN A 1 317 ? -19.125 12.172 -1.787 1 88.88 317 GLN A O 1
ATOM 2579 N N . ARG A 1 318 ? -18.625 10.82 -3.451 1 90.62 318 ARG A N 1
ATOM 2580 C CA . ARG A 1 318 ? -18.734 9.656 -2.574 1 90.62 318 ARG A CA 1
ATOM 2581 C C . ARG A 1 318 ? -17.578 9.617 -1.58 1 90.62 318 ARG A C 1
ATOM 2583 O O . ARG A 1 318 ? -16.422 9.906 -1.937 1 90.62 318 ARG A O 1
ATOM 2590 N N . LEU A 1 319 ? -17.953 9.328 -0.391 1 95.69 319 LEU A N 1
ATOM 2591 C CA . LEU A 1 319 ? -16.938 9.25 0.653 1 95.69 319 LEU A CA 1
ATOM 2592 C C . LEU A 1 319 ? -16.047 8.031 0.456 1 95.69 319 LEU A C 1
ATOM 2594 O O . LEU A 1 319 ? -16.547 6.945 0.136 1 95.69 319 LEU A O 1
ATOM 2598 N N . PRO A 1 320 ? -14.82 8.195 0.534 1 94.5 320 PRO A N 1
ATOM 2599 C CA . PRO A 1 320 ? -13.922 7.066 0.295 1 94.5 320 PRO A CA 1
ATOM 2600 C C . PRO A 1 320 ? -13.977 6.027 1.413 1 94.5 320 PRO A C 1
ATOM 2602 O O . PRO A 1 320 ? -14.094 6.383 2.588 1 94.5 320 PRO A O 1
ATOM 2605 N N . SER A 1 321 ? -13.906 4.766 1.019 1 94.94 321 SER A N 1
ATOM 2606 C CA . SER A 1 321 ? -13.641 3.713 1.994 1 94.94 321 SER A CA 1
ATOM 2607 C C . SER A 1 321 ? -12.211 3.795 2.523 1 94.94 321 SER A C 1
ATOM 2609 O O . SER A 1 321 ? -11.383 4.527 1.978 1 94.94 321 SER A O 1
ATOM 2611 N N . ARG A 1 322 ? -11.93 3.062 3.557 1 95.25 322 ARG A N 1
ATOM 2612 C CA . ARG A 1 322 ? -10.562 3.006 4.074 1 95.25 322 ARG A CA 1
ATOM 2613 C C . ARG A 1 322 ? -9.594 2.504 3.008 1 95.25 322 ARG A C 1
ATOM 2615 O O . ARG A 1 322 ? -8.484 3.029 2.871 1 95.25 322 ARG A O 1
ATOM 2622 N N . LYS A 1 323 ? -10 1.505 2.268 1 95.94 323 LYS A N 1
ATOM 2623 C CA . LYS A 1 323 ? -9.156 0.952 1.216 1 95.94 323 LYS A CA 1
ATOM 2624 C C . LYS A 1 323 ? -8.875 1.991 0.134 1 95.94 323 LYS A C 1
ATOM 2626 O O . LYS A 1 323 ? -7.727 2.162 -0.287 1 95.94 323 LYS A O 1
ATOM 2631 N N . GLN A 1 324 ? -9.938 2.645 -0.293 1 94.62 324 GLN A N 1
ATOM 2632 C CA . GLN A 1 324 ? -9.766 3.668 -1.319 1 94.62 324 GLN A CA 1
ATOM 2633 C C . GLN A 1 324 ? -8.859 4.789 -0.832 1 94.62 324 GLN A C 1
ATOM 2635 O O . GLN A 1 324 ? -8.008 5.277 -1.582 1 94.62 324 GLN A O 1
ATOM 2640 N N . PHE A 1 325 ? -9.062 5.195 0.436 1 96.75 325 PHE A N 1
ATOM 2641 C CA . PHE A 1 325 ? -8.234 6.254 1.005 1 96.75 325 PHE A CA 1
ATOM 2642 C C . PHE A 1 325 ? -6.777 5.824 1.082 1 96.75 325 PHE A C 1
ATOM 2644 O O . PHE A 1 325 ? -5.871 6.629 0.849 1 96.75 325 PHE A O 1
ATOM 2651 N N . HIS A 1 326 ? -6.555 4.566 1.422 1 96.06 326 HIS A N 1
ATOM 2652 C CA . HIS A 1 326 ? -5.207 4.012 1.427 1 96.06 326 HIS A CA 1
ATOM 2653 C C . HIS A 1 326 ? -4.582 4.07 0.037 1 96.06 326 HIS A C 1
ATOM 2655 O O . HIS A 1 326 ? -3.418 4.453 -0.108 1 96.06 326 HIS A O 1
ATOM 2661 N N . LEU A 1 327 ? -5.309 3.73 -0.992 1 95.19 327 LEU A N 1
ATOM 2662 C CA . LEU A 1 327 ? -4.812 3.771 -2.363 1 95.19 327 LEU A CA 1
ATOM 2663 C C . LEU A 1 327 ? -4.48 5.203 -2.777 1 95.19 327 LEU A C 1
ATOM 2665 O O . LEU A 1 327 ? -3.469 5.441 -3.441 1 95.19 327 LEU A O 1
ATOM 2669 N N . GLU A 1 328 ? -5.332 6.117 -2.33 1 95.94 328 GLU A N 1
ATOM 2670 C CA . GLU A 1 328 ? -5.078 7.527 -2.609 1 95.94 328 GLU A CA 1
ATOM 2671 C C . GLU A 1 328 ? -3.775 7.992 -1.966 1 95.94 328 GLU A C 1
ATOM 2673 O O . GLU A 1 328 ? -3.01 8.742 -2.574 1 95.94 328 GLU A O 1
ATOM 2678 N N . SER A 1 329 ? -3.584 7.574 -0.75 1 97.25 329 SER A N 1
ATOM 2679 C CA . SER A 1 329 ? -2.359 7.934 -0.04 1 97.25 329 SER A CA 1
ATOM 2680 C C . SER A 1 329 ? -1.129 7.367 -0.742 1 97.25 329 SER A C 1
ATOM 2682 O O . SER A 1 329 ? -0.113 8.055 -0.874 1 97.25 329 SER A O 1
ATOM 2684 N N . GLU A 1 330 ? -1.251 6.117 -1.238 1 96.06 330 GLU A N 1
ATOM 2685 C CA . GLU A 1 330 ? -0.13 5.48 -1.922 1 96.06 330 GLU A CA 1
ATOM 2686 C C . GLU A 1 330 ? 0.166 6.164 -3.254 1 96.06 330 GLU A C 1
ATOM 2688 O O . GLU A 1 330 ? 1.321 6.238 -3.676 1 96.06 330 GLU A O 1
ATOM 2693 N N . GLN A 1 331 ? -0.826 6.66 -3.828 1 95.5 331 GLN A N 1
ATOM 2694 C CA . GLN A 1 331 ? -0.642 7.387 -5.082 1 95.5 331 GLN A CA 1
ATOM 2695 C C . GLN A 1 331 ? 0.236 8.617 -4.875 1 95.5 331 GLN A C 1
ATOM 2697 O O . GLN A 1 331 ? 0.985 9.008 -5.773 1 95.5 331 GLN A O 1
ATOM 2702 N N . LYS A 1 332 ? 0.181 9.219 -3.674 1 97.44 332 LYS A N 1
ATOM 2703 C CA . LYS A 1 332 ? 0.915 10.445 -3.385 1 97.44 332 LYS A CA 1
ATOM 2704 C C . LYS A 1 332 ? 2.141 10.164 -2.521 1 97.44 332 LYS A C 1
ATOM 2706 O O . LYS A 1 332 ? 2.701 11.078 -1.912 1 97.44 332 LYS A O 1
ATOM 2711 N N . ARG A 1 333 ? 2.611 8.953 -2.574 1 97.31 333 ARG A N 1
ATOM 2712 C CA . ARG A 1 333 ? 3.623 8.461 -1.645 1 97.31 333 ARG A CA 1
ATOM 2713 C C . ARG A 1 333 ? 4.98 9.094 -1.929 1 97.31 333 ARG A C 1
ATOM 2715 O O . ARG A 1 333 ? 5.855 9.117 -1.058 1 97.31 333 ARG A O 1
ATOM 2722 N N . PHE A 1 334 ? 5.246 9.672 -3.105 1 98.44 334 PHE A N 1
ATOM 2723 C CA . PHE A 1 334 ? 6.516 10.328 -3.402 1 98.44 334 PHE A CA 1
ATOM 2724 C C . PHE A 1 334 ? 6.773 11.469 -2.426 1 98.44 334 PHE A C 1
ATOM 2726 O O . PHE A 1 334 ? 7.926 11.758 -2.092 1 98.44 334 PHE A O 1
ATOM 2733 N N . TYR A 1 335 ? 5.723 12.047 -1.942 1 98.69 335 TYR A N 1
ATOM 2734 C CA . TYR A 1 335 ? 5.891 13.164 -1.018 1 98.69 335 TYR A CA 1
ATOM 2735 C C . TYR A 1 335 ? 6.562 12.711 0.271 1 98.69 335 TYR A C 1
ATOM 2737 O O . TYR A 1 335 ? 7.199 13.508 0.963 1 98.69 335 TYR A O 1
ATOM 2745 N N . ALA A 1 336 ? 6.41 11.445 0.638 1 98.62 336 ALA A N 1
ATOM 2746 C CA . ALA A 1 336 ? 7.141 10.898 1.782 1 98.62 336 ALA A CA 1
ATOM 2747 C C . ALA A 1 336 ? 8.648 10.984 1.562 1 98.62 336 ALA A C 1
ATOM 2749 O O . ALA A 1 336 ? 9.406 11.188 2.512 1 98.62 336 ALA A O 1
ATOM 2750 N N . VAL A 1 337 ? 9.102 10.812 0.318 1 98.75 337 VAL A N 1
ATOM 2751 C CA . VAL A 1 337 ? 10.508 10.953 -0.016 1 98.75 337 VAL A CA 1
ATOM 2752 C C . VAL A 1 337 ? 10.977 12.375 0.284 1 98.75 337 VAL A C 1
ATOM 2754 O O . VAL A 1 337 ? 11.992 12.57 0.952 1 98.75 337 VAL A O 1
ATOM 2757 N N . HIS A 1 338 ? 10.18 13.273 -0.157 1 98.75 338 HIS A N 1
ATOM 2758 C CA . HIS A 1 338 ? 10.5 14.68 0.063 1 98.75 338 HIS A CA 1
ATOM 2759 C C . HIS A 1 338 ? 10.555 15.008 1.552 1 98.75 338 HIS A C 1
ATOM 2761 O O . HIS A 1 338 ? 11.523 15.617 2.02 1 98.75 338 HIS A O 1
ATOM 2767 N N . CYS A 1 339 ? 9.578 14.586 2.244 1 98.62 339 CYS A N 1
ATOM 2768 C CA . CYS A 1 339 ? 9.461 14.891 3.668 1 98.62 339 CYS A CA 1
ATOM 2769 C C . CYS A 1 339 ? 10.562 14.195 4.461 1 98.62 339 CYS A C 1
ATOM 2771 O O . CYS A 1 339 ? 11.203 14.82 5.312 1 98.62 339 CYS A O 1
ATOM 2773 N N . GLY A 1 340 ? 10.82 12.992 4.102 1 98.62 340 GLY A N 1
ATOM 2774 C CA . GLY A 1 340 ? 11.742 12.195 4.887 1 98.62 340 GLY A CA 1
ATOM 2775 C C . GLY A 1 340 ? 13.195 12.508 4.59 1 98.62 340 GLY A C 1
ATOM 2776 O O . GLY A 1 340 ? 14.023 12.586 5.508 1 98.62 340 GLY A O 1
ATOM 2777 N N . LEU A 1 341 ? 13.516 12.719 3.342 1 98.69 341 LEU A N 1
ATOM 2778 C CA . LEU A 1 341 ? 14.922 12.844 2.977 1 98.69 341 LEU A CA 1
ATOM 2779 C C . LEU A 1 341 ? 15.344 14.305 2.9 1 98.69 341 LEU A C 1
ATOM 2781 O O . LEU A 1 341 ? 16.531 14.625 3.033 1 98.69 341 LEU A O 1
ATOM 2785 N N . LEU A 1 342 ? 14.383 15.203 2.707 1 98.38 342 LEU A N 1
ATOM 2786 C CA . LEU A 1 342 ? 14.789 16.578 2.486 1 98.38 342 LEU A CA 1
ATOM 2787 C C . LEU A 1 342 ? 14.328 17.469 3.637 1 98.38 342 LEU A C 1
ATOM 2789 O O . LEU A 1 342 ? 15.102 18.281 4.148 1 98.38 342 LEU A O 1
ATOM 2793 N N . LEU A 1 343 ? 13.094 17.297 4.113 1 97.81 343 LEU A N 1
ATOM 2794 C CA . LEU A 1 343 ? 12.562 18.203 5.125 1 97.81 343 LEU A CA 1
ATOM 2795 C C . LEU A 1 343 ? 13 17.781 6.52 1 97.81 343 LEU A C 1
ATOM 2797 O O . LEU A 1 343 ? 13.383 18.609 7.344 1 97.81 343 LEU A O 1
ATOM 2801 N N . LEU A 1 344 ? 12.93 16.484 6.785 1 98.12 344 LEU A N 1
ATOM 2802 C CA . LEU A 1 344 ? 13.258 15.969 8.109 1 98.12 344 LEU A CA 1
ATOM 2803 C C . LEU A 1 344 ? 14.633 16.453 8.562 1 98.12 344 LEU A C 1
ATOM 2805 O O . LEU A 1 344 ? 14.789 16.938 9.68 1 98.12 344 LEU A O 1
ATOM 2809 N N . PRO A 1 345 ? 15.703 16.391 7.73 1 97.44 345 PRO A N 1
ATOM 2810 C CA . PRO A 1 345 ? 17.016 16.859 8.164 1 97.44 345 PRO A CA 1
ATOM 2811 C C . PRO A 1 345 ? 17.031 18.344 8.547 1 97.44 345 PRO A C 1
ATOM 2813 O O . PRO A 1 345 ? 17.766 18.734 9.453 1 97.44 345 PRO A O 1
ATOM 2816 N N . VAL A 1 346 ? 16.219 19.094 7.859 1 95.38 346 VAL A N 1
ATOM 2817 C CA . VAL A 1 346 ? 16.125 20.531 8.148 1 95.38 346 VAL A CA 1
ATOM 2818 C C . VAL A 1 346 ? 15.422 20.75 9.484 1 95.38 346 VAL A C 1
ATOM 2820 O O . VAL A 1 346 ? 15.891 21.5 10.328 1 95.38 346 VAL A O 1
ATOM 2823 N N . LEU A 1 347 ? 14.375 20.047 9.688 1 94.44 347 LEU A N 1
ATOM 2824 C CA . LEU A 1 347 ? 13.5 20.266 10.828 1 94.44 347 LEU A CA 1
ATOM 2825 C C . LEU A 1 347 ? 14.133 19.75 12.109 1 94.44 347 LEU A C 1
ATOM 2827 O O . LEU A 1 347 ? 13.867 20.266 13.203 1 94.44 347 LEU A O 1
ATOM 2831 N N . LEU A 1 348 ? 15.023 18.797 11.977 1 95 348 LEU A N 1
ATOM 2832 C CA . LEU A 1 348 ? 15.656 18.219 13.148 1 95 348 LEU A CA 1
ATOM 2833 C C . LEU A 1 348 ? 17.094 18.688 13.289 1 95 348 LEU A C 1
ATOM 2835 O O . LEU A 1 348 ? 17.875 18.094 14.039 1 95 348 LEU A O 1
ATOM 2839 N N . ASN A 1 349 ? 17.406 19.703 12.539 1 93.31 349 ASN A N 1
ATOM 2840 C CA . ASN A 1 349 ? 18.75 20.266 12.578 1 93.31 349 ASN A CA 1
ATOM 2841 C C . ASN A 1 349 ? 19.094 20.828 13.953 1 93.31 349 ASN A C 1
ATOM 2843 O O . ASN A 1 349 ? 18.266 21.516 14.562 1 93.31 349 ASN A O 1
ATOM 2847 N N . THR A 1 350 ? 20.312 20.516 14.438 1 90.5 350 THR A N 1
ATOM 2848 C CA . THR A 1 350 ? 20.75 21.031 15.727 1 90.5 350 THR A CA 1
ATOM 2849 C C . THR A 1 350 ? 21.938 21.984 15.555 1 90.5 350 THR A C 1
ATOM 2851 O O . THR A 1 350 ? 22.422 22.547 16.531 1 90.5 350 THR A O 1
ATOM 2854 N N . ASP A 1 351 ? 22.422 22.078 14.336 1 89.25 351 ASP A N 1
ATOM 2855 C CA . ASP A 1 351 ? 23.516 22.984 14.008 1 89.25 351 ASP A CA 1
ATOM 2856 C C . ASP A 1 351 ? 23 24.359 13.594 1 89.25 351 ASP A C 1
ATOM 2858 O O . ASP A 1 351 ? 22.453 24.516 12.508 1 89.25 351 ASP A O 1
ATOM 2862 N N . GLU A 1 352 ? 23.25 25.406 14.344 1 83.31 352 GLU A N 1
ATOM 2863 C CA . GLU A 1 352 ? 22.703 26.75 14.125 1 83.31 352 GLU A CA 1
ATOM 2864 C C . GLU A 1 352 ? 23.562 27.531 13.133 1 83.31 352 GLU A C 1
ATOM 2866 O O . GLU A 1 352 ? 23.141 28.594 12.664 1 83.31 352 GLU A O 1
ATOM 2871 N N . THR A 1 353 ? 24.609 26.906 12.789 1 82.38 353 THR A N 1
ATOM 2872 C CA . THR A 1 353 ? 25.5 27.609 11.875 1 82.38 353 THR A CA 1
ATOM 2873 C C . THR A 1 353 ? 24.812 27.828 10.523 1 82.38 353 THR A C 1
ATOM 2875 O O . THR A 1 353 ? 24.5 26.875 9.812 1 82.38 353 THR A O 1
ATOM 2878 N N . ASP A 1 354 ? 24.547 29.141 10.148 1 79.94 354 ASP A N 1
ATOM 2879 C CA . ASP A 1 354 ? 23.953 29.547 8.883 1 79.94 354 ASP A CA 1
ATOM 2880 C C . ASP A 1 354 ? 22.609 28.875 8.664 1 79.94 354 ASP A C 1
ATOM 2882 O O . ASP A 1 354 ? 22.172 28.688 7.527 1 79.94 354 ASP A O 1
ATOM 2886 N N . ALA A 1 355 ? 22.016 28.531 9.703 1 79.06 355 ALA A N 1
ATOM 2887 C CA . ALA A 1 355 ? 20.766 27.781 9.578 1 79.06 355 ALA A CA 1
ATOM 2888 C C . ALA A 1 355 ? 19.578 28.719 9.414 1 79.06 355 ALA A C 1
ATOM 2890 O O . ALA A 1 355 ? 18.828 28.969 10.367 1 79.06 355 ALA A O 1
ATOM 2891 N N . ASP A 1 356 ? 19.422 29.234 8.25 1 80.62 356 ASP A N 1
ATOM 2892 C CA . ASP A 1 356 ? 18.297 30.125 7.926 1 80.62 356 ASP A CA 1
ATOM 2893 C C . ASP A 1 356 ? 17.75 29.828 6.523 1 80.62 356 ASP A C 1
ATOM 2895 O O . ASP A 1 356 ? 18.328 29.031 5.785 1 80.62 356 ASP A O 1
ATOM 2899 N N . PHE A 1 357 ? 16.688 30.406 6.297 1 82.38 357 PHE A N 1
ATOM 2900 C CA . PHE A 1 357 ? 15.992 30.125 5.051 1 82.38 357 PHE A CA 1
ATOM 2901 C C . PHE A 1 357 ? 16.812 30.594 3.852 1 82.38 357 PHE A C 1
ATOM 2903 O O . PHE A 1 357 ? 16.781 29.969 2.787 1 82.38 357 PHE A O 1
ATOM 2910 N N . ALA A 1 358 ? 17.516 31.625 4.008 1 84 358 ALA A N 1
ATOM 2911 C CA . ALA A 1 358 ? 18.375 32.125 2.941 1 84 358 ALA A CA 1
ATOM 2912 C C . ALA A 1 358 ? 19.422 31.094 2.541 1 84 358 ALA A C 1
ATOM 2914 O O . ALA A 1 358 ? 19.688 30.891 1.354 1 84 358 ALA A O 1
ATOM 2915 N N . ALA A 1 359 ? 19.953 30.516 3.529 1 86.12 359 ALA A N 1
ATOM 2916 C CA . ALA A 1 359 ? 20.938 29.469 3.266 1 86.12 359 ALA A CA 1
ATOM 2917 C C . ALA A 1 359 ? 20.297 28.266 2.568 1 86.12 359 ALA A C 1
ATOM 2919 O O . ALA A 1 359 ? 20.875 27.688 1.653 1 86.12 359 ALA A O 1
ATOM 2920 N N . LEU A 1 360 ? 19.156 27.906 2.973 1 88.94 360 LEU A N 1
ATOM 2921 C CA . LEU A 1 360 ? 18.453 26.781 2.371 1 88.94 360 LEU A CA 1
ATOM 2922 C C . LEU A 1 360 ? 18.156 27.047 0.896 1 88.94 360 LEU A C 1
ATOM 2924 O O . LEU A 1 360 ? 18.281 26.141 0.066 1 88.94 360 LEU A O 1
ATOM 2928 N N . LEU A 1 361 ? 17.906 28.25 0.555 1 90.12 361 LEU A N 1
ATOM 2929 C CA . LEU A 1 361 ? 17.484 28.594 -0.8 1 90.12 361 LEU A CA 1
ATOM 2930 C C . LEU A 1 361 ? 18.703 28.891 -1.679 1 90.12 361 LEU A C 1
ATOM 2932 O O . LEU A 1 361 ? 18.562 29.141 -2.877 1 90.12 361 LEU A O 1
ATOM 2936 N N . SER A 1 362 ? 19.859 28.797 -1.16 1 90.62 362 SER A N 1
ATOM 2937 C CA . SER A 1 362 ? 21.062 29.203 -1.882 1 90.62 362 SER A CA 1
ATOM 2938 C C . SER A 1 362 ? 21.812 27.984 -2.426 1 90.62 362 SER A C 1
ATOM 2940 O O . SER A 1 362 ? 21.922 26.953 -1.751 1 90.62 362 SER A O 1
ATOM 2942 N N . ASP A 1 363 ? 22.328 28.141 -3.646 1 91 363 ASP A N 1
ATOM 2943 C CA . ASP A 1 363 ? 23.203 27.109 -4.219 1 91 363 ASP A CA 1
ATOM 2944 C C . ASP A 1 363 ? 24.672 27.516 -4.121 1 91 363 ASP A C 1
ATOM 2946 O O . ASP A 1 363 ? 25.531 26.891 -4.742 1 91 363 ASP A O 1
ATOM 2950 N N . GLN A 1 364 ? 24.906 28.578 -3.406 1 91.31 364 GLN A N 1
ATOM 2951 C CA . GLN A 1 364 ? 26.266 29.016 -3.145 1 91.31 364 GLN A CA 1
ATOM 295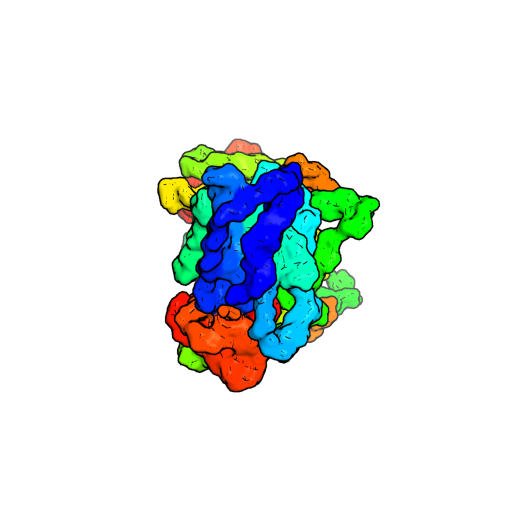2 C C . GLN A 1 364 ? 26.938 28.156 -2.07 1 91.31 364 GLN A C 1
ATOM 2954 O O . GLN A 1 364 ? 26.25 27.391 -1.373 1 91.31 364 GLN A O 1
ATOM 2959 N N . PRO A 1 365 ? 28.219 28.281 -1.888 1 92.81 365 PRO A N 1
ATOM 2960 C CA . PRO A 1 365 ? 28.938 27.406 -0.966 1 92.81 365 PRO A CA 1
ATOM 2961 C C . PRO A 1 365 ? 28.375 27.438 0.45 1 92.81 365 PRO A C 1
ATOM 2963 O O . PRO A 1 365 ? 28.266 26.391 1.102 1 92.81 365 PRO A O 1
ATOM 2966 N N . ARG A 1 366 ? 27.984 28.625 0.863 1 91.38 366 ARG A N 1
ATOM 2967 C CA . ARG A 1 366 ? 27.391 28.75 2.193 1 91.38 366 ARG A CA 1
ATOM 2968 C C . ARG A 1 366 ? 26.156 27.859 2.328 1 91.38 366 ARG A C 1
ATOM 2970 O O . ARG A 1 366 ? 26.016 27.141 3.312 1 91.38 366 ARG A O 1
ATOM 2977 N N . GLY A 1 367 ? 25.297 28.016 1.38 1 91.75 367 GLY A N 1
ATOM 2978 C CA . GLY A 1 367 ? 24.094 27.203 1.379 1 91.75 367 GLY A CA 1
ATOM 2979 C C . GLY A 1 367 ? 24.359 25.719 1.237 1 91.75 367 GLY A C 1
ATOM 2980 O O . GLY A 1 367 ? 23.75 24.906 1.942 1 91.75 367 GLY A O 1
ATOM 2981 N N . MET A 1 368 ? 25.281 25.391 0.398 1 94.31 368 MET A N 1
ATOM 2982 C CA . MET A 1 368 ? 25.609 23.984 0.163 1 94.31 368 MET A CA 1
ATOM 2983 C C . MET A 1 368 ? 26.266 23.359 1.39 1 94.31 368 MET A C 1
ATOM 2985 O O . MET A 1 368 ? 26.031 22.203 1.704 1 94.31 368 MET A O 1
ATOM 2989 N N . ASP A 1 369 ? 27.047 24.125 2.021 1 95 369 ASP A N 1
ATOM 2990 C CA . ASP A 1 369 ? 27.703 23.641 3.232 1 95 369 ASP A CA 1
ATOM 2991 C C . ASP A 1 369 ? 26.688 23.375 4.34 1 95 369 ASP A C 1
ATOM 2993 O O . ASP A 1 369 ? 26.797 22.391 5.062 1 95 369 ASP A O 1
ATOM 2997 N N . MET A 1 370 ? 25.828 24.297 4.492 1 93.75 370 MET A N 1
ATOM 2998 C CA . MET A 1 370 ? 24.781 24.094 5.477 1 93.75 370 MET A CA 1
ATOM 2999 C C . MET A 1 370 ? 24 22.812 5.191 1 93.75 370 MET A C 1
ATOM 3001 O O . MET A 1 370 ? 23.75 22.016 6.094 1 93.75 370 MET A O 1
ATOM 3005 N N . LYS A 1 371 ? 23.625 22.562 3.959 1 96.5 371 LYS A N 1
ATOM 3006 C CA . LYS A 1 371 ? 22.844 21.406 3.564 1 96.5 371 LYS A CA 1
ATOM 3007 C C . LYS A 1 371 ? 23.641 20.109 3.768 1 96.5 371 LYS A C 1
ATOM 3009 O O . LYS A 1 371 ? 23.094 19.094 4.199 1 96.5 371 LYS A O 1
ATOM 3014 N N . ARG A 1 372 ? 24.891 20.219 3.477 1 96.31 372 ARG A N 1
ATOM 3015 C CA . ARG A 1 372 ? 25.75 19.062 3.732 1 96.31 372 ARG A CA 1
ATOM 3016 C C . ARG A 1 372 ? 25.75 18.703 5.211 1 96.31 372 ARG A C 1
ATOM 3018 O O . ARG A 1 372 ? 25.656 17.516 5.566 1 96.31 372 ARG A O 1
ATOM 3025 N N . ARG A 1 373 ? 25.812 19.641 6.066 1 96.44 373 ARG A N 1
ATOM 3026 C CA . ARG A 1 373 ? 25.922 19.406 7.504 1 96.44 373 ARG A CA 1
ATOM 3027 C C . ARG A 1 373 ? 24.625 18.828 8.07 1 96.44 373 ARG A C 1
ATOM 3029 O O . ARG A 1 373 ? 24.641 18.141 9.078 1 96.44 373 ARG A O 1
ATOM 3036 N N . LEU A 1 374 ? 23.531 19.109 7.426 1 96.88 374 LEU A N 1
ATOM 3037 C CA . LEU A 1 374 ? 22.25 18.547 7.863 1 96.88 374 LEU A CA 1
ATOM 3038 C C . LEU A 1 374 ? 22.328 17.031 7.977 1 96.88 374 LEU A C 1
ATOM 3040 O O . LEU A 1 374 ? 21.797 16.438 8.922 1 96.88 374 LEU A O 1
ATOM 3044 N N . TYR A 1 375 ? 23.016 16.391 7.086 1 97.94 375 TYR A N 1
ATOM 3045 C CA . TYR A 1 375 ? 23 14.93 6.984 1 97.94 375 TYR A CA 1
ATOM 3046 C C . TYR A 1 375 ? 24.109 14.32 7.832 1 97.94 375 TYR A C 1
ATOM 3048 O O . TYR A 1 375 ? 24.188 13.094 7.965 1 97.94 375 TYR A O 1
ATOM 3056 N N . LEU A 1 376 ? 24.906 15.188 8.414 1 96.06 376 LEU A N 1
ATOM 3057 C CA . LEU A 1 376 ? 25.938 14.727 9.336 1 96.06 376 LEU A CA 1
ATOM 3058 C C . LEU A 1 376 ? 25.391 14.648 10.758 1 96.06 376 LEU A C 1
ATOM 3060 O O . LEU A 1 376 ? 26.078 14.141 11.656 1 96.06 376 LEU A O 1
ATOM 3064 N N . ASN A 1 377 ? 24.188 15.102 10.953 1 96 377 ASN A N 1
ATOM 3065 C CA . ASN A 1 377 ? 23.516 14.969 12.242 1 96 377 ASN A CA 1
ATOM 3066 C C . ASN A 1 377 ? 23.281 13.508 12.609 1 96 377 ASN A C 1
ATOM 3068 O O . ASN A 1 377 ? 22.484 12.82 11.961 1 96 377 ASN A O 1
ATOM 3072 N N . PRO A 1 378 ? 23.922 13.016 13.664 1 95.94 378 PRO A N 1
ATOM 3073 C CA . PRO A 1 378 ? 23.766 11.602 14.031 1 95.94 378 PRO A CA 1
ATOM 3074 C C . PRO A 1 378 ? 22.328 11.234 14.375 1 95.94 378 PRO A C 1
ATOM 3076 O O . PRO A 1 378 ? 21.922 10.078 14.211 1 95.94 378 PRO A O 1
ATOM 3079 N N . GLY A 1 379 ? 21.562 12.195 14.773 1 95.44 379 GLY A N 1
ATOM 3080 C CA . GLY A 1 379 ? 20.203 11.953 15.211 1 95.44 379 GLY A CA 1
ATOM 3081 C C . GLY A 1 379 ? 19.281 11.523 14.086 1 95.44 379 GLY A C 1
ATOM 3082 O O . GLY A 1 379 ? 18.188 10.977 14.336 1 95.44 379 GLY A O 1
ATOM 3083 N N . ILE A 1 380 ? 19.672 11.648 12.82 1 96.69 380 ILE A N 1
ATOM 3084 C CA . ILE A 1 380 ? 18.734 11.352 11.742 1 96.69 380 ILE A CA 1
ATOM 3085 C C . ILE A 1 380 ? 19.328 10.312 10.805 1 96.69 380 ILE A C 1
ATOM 3087 O O . ILE A 1 380 ? 18.641 9.805 9.914 1 96.69 380 ILE A O 1
ATOM 3091 N N . GLN A 1 381 ? 20.594 9.945 10.938 1 97.69 381 GLN A N 1
ATOM 3092 C CA . GLN A 1 381 ? 21.312 9.125 9.969 1 97.69 381 GLN A CA 1
ATOM 3093 C C . GLN A 1 381 ? 20.672 7.754 9.82 1 97.69 381 GLN A C 1
ATOM 3095 O O . GLN A 1 381 ? 20.5 7.266 8.695 1 97.69 381 GLN A O 1
ATOM 3100 N N . ASP A 1 382 ? 20.297 7.18 10.914 1 96.94 382 ASP A N 1
ATOM 3101 C CA . ASP A 1 382 ? 19.625 5.879 10.844 1 96.94 382 ASP A CA 1
ATOM 3102 C C . ASP A 1 382 ? 18.297 5.98 10.109 1 96.94 382 ASP A C 1
ATOM 3104 O O . ASP A 1 382 ? 17.953 5.09 9.328 1 96.94 382 ASP A O 1
ATOM 3108 N N . SER A 1 383 ? 17.547 6.988 10.359 1 97.38 383 SER A N 1
ATOM 3109 C CA . SER A 1 383 ? 16.281 7.199 9.672 1 97.38 383 SER A CA 1
ATOM 3110 C C . SER A 1 383 ? 16.484 7.336 8.164 1 97.38 383 SER A C 1
ATOM 3112 O O . SER A 1 383 ? 15.734 6.738 7.383 1 97.38 383 SER A O 1
ATOM 3114 N N . ILE A 1 384 ? 17.5 8.086 7.781 1 98.38 384 ILE A N 1
ATOM 3115 C CA . ILE A 1 384 ? 17.781 8.312 6.367 1 98.38 384 ILE A CA 1
ATOM 3116 C C . ILE A 1 384 ? 18.094 6.988 5.684 1 98.38 384 ILE A C 1
ATOM 3118 O O . ILE A 1 384 ? 17.562 6.688 4.617 1 98.38 384 ILE A O 1
ATOM 3122 N N . LYS A 1 385 ? 18.938 6.234 6.352 1 98.06 385 LYS A N 1
ATOM 3123 C CA . LYS A 1 385 ? 19.359 4.953 5.793 1 98.06 385 LYS A CA 1
ATOM 3124 C C . LYS A 1 385 ? 18.188 3.992 5.66 1 98.06 385 LYS A C 1
ATOM 3126 O O . LYS A 1 385 ? 18.062 3.281 4.66 1 98.06 385 LYS A O 1
ATOM 3131 N N . GLN A 1 386 ? 17.297 4.02 6.605 1 96.94 386 GLN A N 1
ATOM 3132 C CA . GLN A 1 386 ? 16.125 3.152 6.566 1 96.94 386 GLN A CA 1
ATOM 3133 C C . GLN A 1 386 ? 15.141 3.609 5.496 1 96.94 386 GLN A C 1
ATOM 3135 O O . GLN A 1 386 ? 14.625 2.793 4.73 1 96.94 386 GLN A O 1
ATOM 3140 N N . MET A 1 387 ? 14.953 4.848 5.41 1 98 387 MET A N 1
ATOM 3141 C CA . MET A 1 387 ? 13.953 5.391 4.5 1 98 387 MET A CA 1
ATOM 3142 C C . MET A 1 387 ? 14.375 5.199 3.047 1 98 387 MET A C 1
ATOM 3144 O O . MET A 1 387 ? 13.555 4.84 2.199 1 98 387 MET A O 1
ATOM 3148 N N . VAL A 1 388 ? 15.648 5.43 2.789 1 98.38 388 VAL A N 1
ATOM 3149 C CA . VAL A 1 388 ? 16.078 5.344 1.396 1 98.38 388 VAL A CA 1
ATOM 3150 C C . VAL A 1 388 ? 15.922 3.91 0.894 1 98.38 388 VAL A C 1
ATOM 3152 O O . VAL A 1 388 ? 15.57 3.686 -0.268 1 98.38 388 VAL A O 1
ATOM 3155 N N . LYS A 1 389 ? 16.141 2.949 1.767 1 97.06 389 LYS A N 1
ATOM 3156 C CA . LYS A 1 389 ? 15.938 1.549 1.403 1 97.06 389 LYS A CA 1
ATOM 3157 C C . LYS A 1 389 ? 14.461 1.254 1.142 1 97.06 389 LYS A C 1
ATOM 3159 O O . LYS A 1 389 ? 14.117 0.589 0.161 1 97.06 389 LYS A O 1
ATOM 3164 N N . HIS A 1 390 ? 13.633 1.75 1.975 1 96.38 390 HIS A N 1
ATOM 3165 C CA . HIS A 1 390 ? 12.195 1.531 1.833 1 96.38 390 HIS A CA 1
ATOM 3166 C C . HIS A 1 390 ? 11.656 2.215 0.581 1 96.38 390 HIS A C 1
ATOM 3168 O O . HIS A 1 390 ? 10.844 1.64 -0.141 1 96.38 390 HIS A O 1
ATOM 3174 N N . PHE A 1 391 ? 12.133 3.424 0.384 1 98.06 391 PHE A N 1
ATOM 3175 C CA . PHE A 1 391 ? 11.656 4.184 -0.766 1 98.06 391 PHE A CA 1
ATOM 3176 C C . PHE A 1 391 ? 12.094 3.525 -2.068 1 98.06 391 PHE A C 1
ATOM 3178 O O . PHE A 1 391 ? 11.352 3.533 -3.055 1 98.06 391 PHE A O 1
ATOM 3185 N N . GLU A 1 392 ? 13.305 2.988 -2.055 1 97.56 392 GLU A N 1
ATOM 3186 C CA . GLU A 1 392 ? 13.766 2.25 -3.229 1 97.56 392 GLU A CA 1
ATOM 3187 C C . GLU A 1 392 ? 12.883 1.026 -3.484 1 97.56 392 GLU A C 1
ATOM 3189 O O . GLU A 1 392 ? 12.477 0.775 -4.621 1 97.56 392 GLU A O 1
ATOM 3194 N N . LEU A 1 393 ? 12.594 0.318 -2.455 1 95.5 393 LEU A N 1
ATOM 3195 C CA . LEU A 1 393 ? 11.781 -0.886 -2.561 1 95.5 393 LEU A CA 1
ATOM 3196 C C . LEU A 1 393 ? 10.391 -0.556 -3.1 1 95.5 393 LEU A C 1
ATOM 3198 O O . LEU A 1 393 ? 9.82 -1.334 -3.865 1 95.5 393 LEU A O 1
ATOM 3202 N N . GLU A 1 394 ? 9.891 0.577 -2.801 1 95.38 394 GLU A N 1
ATOM 3203 C CA . GLU A 1 394 ? 8.555 0.998 -3.199 1 95.38 394 GLU A CA 1
ATOM 3204 C C . GLU A 1 394 ? 8.562 1.613 -4.598 1 95.38 394 GLU A C 1
ATOM 3206 O O . GLU A 1 394 ? 7.508 1.965 -5.133 1 95.38 394 GLU A O 1
ATOM 3211 N N . GLY A 1 395 ? 9.711 1.77 -5.172 1 96 395 GLY A N 1
ATOM 3212 C CA . GLY A 1 395 ? 9.828 2.326 -6.508 1 96 395 GLY A CA 1
ATOM 3213 C C . GLY A 1 395 ? 9.695 3.838 -6.543 1 96 395 GLY A C 1
ATOM 3214 O O . GLY A 1 395 ? 9.438 4.422 -7.594 1 96 395 GLY A O 1
ATOM 3215 N N . LEU A 1 396 ? 9.961 4.492 -5.375 1 97.81 396 LEU A N 1
ATOM 3216 C CA . LEU A 1 396 ? 9.711 5.926 -5.277 1 97.81 396 LEU A CA 1
ATOM 3217 C C . LEU A 1 396 ? 10.938 6.719 -5.723 1 97.81 396 LEU A C 1
ATOM 3219 O O . LEU A 1 396 ? 10.859 7.934 -5.926 1 97.81 396 LEU A O 1
ATOM 3223 N N . LEU A 1 397 ? 12.078 6.031 -5.867 1 98.06 397 LEU A N 1
ATOM 3224 C CA . LEU A 1 397 ? 13.297 6.699 -6.312 1 98.06 397 LEU A CA 1
ATOM 3225 C C . LEU A 1 397 ? 13.516 6.496 -7.809 1 98.06 397 LEU A C 1
ATOM 3227 O O . LEU A 1 397 ? 14.617 6.719 -8.312 1 98.06 397 LEU A O 1
ATOM 3231 N N . ASP A 1 398 ? 12.461 6.051 -8.516 1 95.75 398 ASP A N 1
ATOM 3232 C CA . ASP A 1 398 ? 12.453 5.848 -9.961 1 95.75 398 ASP A CA 1
ATOM 3233 C C . ASP A 1 398 ? 11.891 7.074 -10.68 1 95.75 398 ASP A C 1
ATOM 3235 O O . ASP A 1 398 ? 10.734 7.438 -10.492 1 95.75 398 ASP A O 1
ATOM 3239 N N . PRO A 1 399 ? 12.656 7.684 -11.594 1 95.06 399 PRO A N 1
ATOM 3240 C CA . PRO A 1 399 ? 12.164 8.852 -12.328 1 95.06 399 PRO A CA 1
ATOM 3241 C C . PRO A 1 399 ? 10.906 8.539 -13.133 1 95.06 399 PRO A C 1
ATOM 3243 O O . PRO A 1 399 ? 10.156 9.461 -13.484 1 95.06 399 PRO A O 1
ATOM 3246 N N . TRP A 1 400 ? 10.633 7.262 -13.391 1 92.88 400 TRP A N 1
ATOM 3247 C CA . TRP A 1 400 ? 9.508 6.887 -14.25 1 92.88 400 TRP A CA 1
ATOM 3248 C C . TRP A 1 400 ? 8.352 6.344 -13.422 1 92.88 400 TRP A C 1
ATOM 3250 O O . TRP A 1 400 ? 7.469 5.656 -13.953 1 92.88 400 TRP A O 1
ATOM 3260 N N . GLN A 1 401 ? 8.289 6.652 -12.18 1 93.88 401 GLN A N 1
ATOM 3261 C CA . GLN A 1 401 ? 7.359 6.055 -11.227 1 93.88 401 GLN A CA 1
ATOM 3262 C C . GLN A 1 401 ? 5.918 6.395 -11.586 1 93.88 401 GLN A C 1
ATOM 3264 O O . GLN A 1 401 ? 4.988 5.703 -11.164 1 93.88 401 GLN A O 1
ATOM 3269 N N . TYR A 1 402 ? 5.621 7.492 -12.445 1 86.75 402 TYR A N 1
ATOM 3270 C CA . TYR A 1 402 ? 4.258 7.871 -12.805 1 86.75 402 TYR A CA 1
ATOM 3271 C C . TYR A 1 402 ? 3.939 7.465 -14.242 1 86.75 402 TYR A C 1
ATOM 3273 O O . TYR A 1 402 ? 2.781 7.508 -14.664 1 86.75 402 TYR A O 1
ATOM 3281 N N . GLU A 1 403 ? 4.773 7.273 -15.148 1 74.12 403 GLU A N 1
ATOM 3282 C CA . GLU A 1 403 ? 4.555 7.09 -16.578 1 74.12 403 GLU A CA 1
ATOM 3283 C C . GLU A 1 403 ? 4.699 5.621 -16.969 1 74.12 403 GLU A C 1
ATOM 3285 O O . GLU A 1 403 ? 4.141 5.191 -17.984 1 74.12 403 GLU A O 1
ATOM 3290 N N . GLY A 1 404 ? 5.086 4.859 -16.266 1 66.56 404 GLY A N 1
ATOM 3291 C CA . GLY A 1 404 ? 5.473 3.537 -16.734 1 66.56 404 GLY A CA 1
ATOM 3292 C C . GLY A 1 404 ? 6.781 3.539 -17.5 1 66.56 404 GLY A C 1
ATOM 3293 O O . GLY A 1 404 ? 7.32 4.602 -17.812 1 66.56 404 GLY A O 1
ATOM 3294 N N . LEU A 1 405 ? 7.438 2.367 -17.781 1 60.84 405 LEU A N 1
ATOM 3295 C CA . LEU A 1 405 ? 8.711 2.197 -18.469 1 60.84 405 LEU A CA 1
ATOM 3296 C C . LEU A 1 405 ? 8.516 2.152 -19.984 1 60.84 405 LEU A C 1
ATOM 3298 O O . LEU A 1 405 ? 7.473 1.708 -20.469 1 60.84 405 LEU A O 1
ATOM 3302 N N . MET B 1 1 ? -7.602 -47.938 -10.211 1 68.75 1 MET B N 1
ATOM 3303 C CA . MET B 1 1 ? -6.863 -47.5 -11.391 1 68.75 1 MET B CA 1
ATOM 3304 C C . MET B 1 1 ? -7.719 -47.625 -12.648 1 68.75 1 MET B C 1
ATOM 3306 O O . MET B 1 1 ? -8.539 -48.531 -12.758 1 68.75 1 MET B O 1
ATOM 3310 N N . ALA B 1 2 ? -7.473 -46.562 -13.586 1 78.56 2 ALA B N 1
ATOM 3311 C CA . ALA B 1 2 ? -8.305 -46.562 -14.781 1 78.56 2 ALA B CA 1
ATOM 3312 C C . ALA B 1 2 ? -8.047 -47.812 -15.641 1 78.56 2 ALA B C 1
ATOM 3314 O O . ALA B 1 2 ? -6.91 -48.031 -16.062 1 78.56 2 ALA B O 1
ATOM 3315 N N . ALA B 1 3 ? -9.016 -48.625 -15.977 1 81.94 3 ALA B N 1
ATOM 3316 C CA . ALA B 1 3 ? -8.914 -49.906 -16.688 1 81.94 3 ALA B CA 1
ATOM 3317 C C . ALA B 1 3 ? -8.344 -49.688 -18.094 1 81.94 3 ALA B C 1
ATOM 3319 O O . ALA B 1 3 ? -7.711 -50.594 -18.641 1 81.94 3 ALA B O 1
ATOM 3320 N N . TRP B 1 4 ? -8.539 -48.531 -18.547 1 87.25 4 TRP B N 1
ATOM 3321 C CA . TRP B 1 4 ? -8.148 -48.281 -19.938 1 87.25 4 TRP B CA 1
ATOM 3322 C C . TRP B 1 4 ? -6.656 -47.969 -20.016 1 87.25 4 TRP B C 1
ATOM 3324 O O . TRP B 1 4 ? -6.078 -47.969 -21.109 1 87.25 4 TRP B O 1
ATOM 3334 N N . LEU B 1 5 ? -6.027 -47.688 -18.906 1 90.12 5 LEU B N 1
ATOM 3335 C CA . LEU B 1 5 ? -4.605 -47.375 -18.875 1 90.12 5 LEU B CA 1
ATOM 3336 C C . LEU B 1 5 ? -3.754 -48.625 -18.906 1 90.12 5 LEU B C 1
ATOM 3338 O O . LEU B 1 5 ? -3.205 -49.031 -17.891 1 90.12 5 LEU B O 1
ATOM 3342 N N . THR B 1 6 ? -3.566 -49.156 -20.094 1 91.88 6 THR B N 1
ATOM 3343 C CA . THR B 1 6 ? -2.869 -50.406 -20.297 1 91.88 6 THR B CA 1
ATOM 3344 C C . THR B 1 6 ? -1.521 -50.188 -20.969 1 91.88 6 THR B C 1
ATOM 3346 O O . THR B 1 6 ? -1.227 -49.094 -21.422 1 91.88 6 THR B O 1
ATOM 3349 N N . ALA B 1 7 ? -0.749 -51.312 -20.938 1 92.44 7 ALA B N 1
ATOM 3350 C CA . ALA B 1 7 ? 0.537 -51.281 -21.641 1 92.44 7 ALA B CA 1
ATOM 3351 C C . ALA B 1 7 ? 0.348 -50.969 -23.109 1 92.44 7 ALA B C 1
ATOM 3353 O O . ALA B 1 7 ? 1.139 -50.219 -23.703 1 92.44 7 ALA B O 1
ATOM 3354 N N . GLU B 1 8 ? -0.654 -51.531 -23.703 1 93.69 8 GLU B N 1
ATOM 3355 C CA . GLU B 1 8 ? -0.951 -51.312 -25.109 1 93.69 8 GLU B CA 1
ATOM 3356 C C . GLU B 1 8 ? -1.315 -49.844 -25.375 1 93.69 8 GLU B C 1
ATOM 3358 O O . GLU B 1 8 ? -0.897 -49.281 -26.375 1 93.69 8 GLU B O 1
ATOM 3363 N N . TYR B 1 9 ? -2.107 -49.344 -24.516 1 94.5 9 TYR B N 1
ATOM 3364 C CA . TYR B 1 9 ? -2.508 -47.938 -24.641 1 94.5 9 TYR B CA 1
ATOM 3365 C C . TYR B 1 9 ? -1.297 -47 -24.578 1 94.5 9 TYR B C 1
ATOM 3367 O O . TYR B 1 9 ? -1.155 -46.125 -25.406 1 94.5 9 TYR B O 1
ATOM 3375 N N . LEU B 1 10 ? -0.439 -47.25 -23.625 1 94.25 10 LEU B N 1
ATOM 3376 C CA . LEU B 1 10 ? 0.745 -46.438 -23.438 1 94.25 10 LEU B CA 1
ATOM 3377 C C . LEU B 1 10 ? 1.729 -46.625 -24.578 1 94.25 10 LEU B C 1
ATOM 3379 O O . LEU B 1 10 ? 2.416 -45.656 -24.984 1 94.25 10 LEU B O 1
ATOM 3383 N N . GLU B 1 11 ? 1.808 -47.844 -25.031 1 94.75 11 GLU B N 1
ATOM 3384 C CA . GLU B 1 11 ? 2.645 -48.094 -26.203 1 94.75 11 GLU B CA 1
ATOM 3385 C C . GLU B 1 11 ? 2.213 -47.25 -27.391 1 94.75 11 GLU B C 1
ATOM 3387 O O . GLU B 1 11 ? 3.049 -46.625 -28.062 1 94.75 11 GLU B O 1
ATOM 3392 N N . ALA B 1 12 ? 0.971 -47.219 -27.656 1 94.81 12 ALA B N 1
ATOM 3393 C CA . ALA B 1 12 ? 0.432 -46.406 -28.766 1 94.81 12 ALA B CA 1
ATOM 3394 C C . ALA B 1 12 ? 0.739 -44.938 -28.578 1 94.81 12 ALA B C 1
ATOM 3396 O O . ALA B 1 12 ? 1.093 -44.25 -29.531 1 94.81 12 ALA B O 1
ATOM 3397 N N . ALA B 1 13 ? 0.533 -44.469 -27.375 1 94.19 13 ALA B N 1
ATOM 3398 C CA . ALA B 1 13 ? 0.81 -43.094 -27.062 1 94.19 13 ALA B CA 1
ATOM 3399 C C . ALA B 1 13 ? 2.281 -42.75 -27.297 1 94.19 13 ALA B C 1
ATOM 3401 O O . ALA B 1 13 ? 2.605 -41.688 -27.859 1 94.19 13 ALA B O 1
ATOM 3402 N N . LEU B 1 14 ? 3.166 -43.594 -26.828 1 93.88 14 LEU B N 1
ATOM 3403 C CA . LEU B 1 14 ? 4.602 -43.375 -26.953 1 93.88 14 LEU B CA 1
ATOM 3404 C C . LEU B 1 14 ? 5.043 -43.469 -28.406 1 93.88 14 LEU B C 1
ATOM 3406 O O . LEU B 1 14 ? 5.93 -42.719 -28.828 1 93.88 14 LEU B O 1
ATOM 3410 N N . ARG B 1 15 ? 4.418 -44.375 -29.172 1 94.62 15 ARG B N 1
ATOM 3411 C CA . ARG B 1 15 ? 4.715 -44.469 -30.609 1 94.62 15 ARG B CA 1
ATOM 3412 C C . ARG B 1 15 ? 4.398 -43.156 -31.312 1 94.62 15 ARG B C 1
ATOM 3414 O O . ARG B 1 15 ? 5.164 -42.688 -32.156 1 94.62 15 ARG B O 1
ATOM 3421 N N . ARG B 1 16 ? 3.293 -42.625 -30.969 1 94.5 16 ARG B N 1
ATOM 3422 C CA . ARG B 1 16 ? 2.896 -41.344 -31.562 1 94.5 16 ARG B CA 1
ATOM 3423 C C . ARG B 1 16 ? 3.848 -40.219 -31.141 1 94.5 16 ARG B C 1
ATOM 3425 O O . ARG B 1 16 ? 4.258 -39.406 -31.969 1 94.5 16 ARG B O 1
ATOM 3432 N N . TYR B 1 17 ? 4.176 -40.188 -29.859 1 93.12 17 TYR B N 1
ATOM 3433 C CA . TYR B 1 17 ? 5.004 -39.125 -29.312 1 93.12 17 TYR B CA 1
ATOM 3434 C C . TYR B 1 17 ? 6.41 -39.156 -29.891 1 93.12 17 TYR B C 1
ATOM 3436 O O . TYR B 1 17 ? 6.945 -38.125 -30.312 1 93.12 17 TYR B O 1
ATOM 3444 N N . TYR B 1 18 ? 6.969 -40.312 -29.953 1 92.81 18 TYR B N 1
ATOM 3445 C CA . TYR B 1 18 ? 8.344 -40.469 -30.406 1 92.81 18 TYR B CA 1
ATOM 3446 C C . TYR B 1 18 ? 8.398 -40.688 -31.922 1 92.81 18 TYR B C 1
ATOM 3448 O O . TYR B 1 18 ? 9.477 -40.844 -32.5 1 92.81 18 TYR B O 1
ATOM 3456 N N . GLN B 1 19 ? 7.199 -40.812 -32.5 1 93.38 19 GLN B N 1
ATOM 3457 C CA . GLN B 1 19 ? 7.109 -41.125 -33.938 1 93.38 19 GLN B CA 1
ATOM 3458 C C . GLN B 1 19 ? 7.91 -42.375 -34.281 1 93.38 19 GLN B C 1
ATOM 3460 O O . GLN B 1 19 ? 8.734 -42.344 -35.219 1 93.38 19 GLN B O 1
ATOM 3465 N N . ASN B 1 20 ? 7.766 -43.406 -33.562 1 93.38 20 ASN B N 1
ATOM 3466 C CA . ASN B 1 20 ? 8.438 -44.688 -33.719 1 93.38 20 ASN B CA 1
ATOM 3467 C C . ASN B 1 20 ? 7.449 -45.844 -33.625 1 93.38 20 ASN B C 1
ATOM 3469 O O . ASN B 1 20 ? 7.156 -46.312 -32.531 1 93.38 20 ASN B O 1
ATOM 3473 N N . ASN B 1 21 ? 7.125 -46.312 -34.75 1 92.25 21 ASN B N 1
ATOM 3474 C CA . ASN B 1 21 ? 6.113 -47.375 -34.812 1 92.25 21 ASN B CA 1
ATOM 3475 C C . ASN B 1 21 ? 6.668 -48.719 -34.344 1 92.25 21 ASN B C 1
ATOM 3477 O O . ASN B 1 21 ? 5.906 -49.656 -34.125 1 92.25 21 ASN B O 1
ATOM 3481 N N . GLU B 1 22 ? 7.938 -48.875 -34.156 1 91.81 22 GLU B N 1
ATOM 3482 C CA . GLU B 1 22 ? 8.562 -50.125 -33.781 1 91.81 22 GLU B CA 1
ATOM 3483 C C . GLU B 1 22 ? 8.68 -50.219 -32.25 1 91.81 22 GLU B C 1
ATOM 3485 O O . GLU B 1 22 ? 9.047 -51.281 -31.719 1 91.81 22 GLU B O 1
ATOM 3490 N N . LEU B 1 23 ? 8.383 -49.125 -31.609 1 92.81 23 LEU B N 1
ATOM 3491 C CA . LEU B 1 23 ? 8.461 -49.094 -30.156 1 92.81 23 LEU B CA 1
ATOM 3492 C C . LEU B 1 23 ? 7.527 -50.156 -29.547 1 92.81 23 LEU B C 1
ATOM 3494 O O . LEU B 1 23 ? 6.371 -50.281 -29.969 1 92.81 23 LEU B O 1
ATOM 3498 N N . ARG B 1 24 ? 8.109 -51 -28.625 1 92.62 24 ARG B N 1
ATOM 3499 C CA . ARG B 1 24 ? 7.324 -52.031 -27.953 1 92.62 24 ARG B CA 1
ATOM 3500 C C . ARG B 1 24 ? 7.535 -51.969 -26.438 1 92.62 24 ARG B C 1
ATOM 3502 O O . ARG B 1 24 ? 8.672 -52 -25.969 1 92.62 24 ARG B O 1
ATOM 3509 N N . VAL B 1 25 ? 6.469 -51.812 -25.734 1 92.94 25 VAL B N 1
ATOM 3510 C CA . VAL B 1 25 ? 6.543 -51.812 -24.281 1 92.94 25 VAL B CA 1
ATOM 3511 C C . VAL B 1 25 ? 6.723 -53.25 -23.766 1 92.94 25 VAL B C 1
ATOM 3513 O O . VAL B 1 25 ? 5.938 -54.156 -24.109 1 92.94 25 VAL B O 1
ATOM 3516 N N . GLU B 1 26 ? 7.664 -53.469 -22.969 1 92.44 26 GLU B N 1
ATOM 3517 C CA . GLU B 1 26 ? 7.988 -54.812 -22.453 1 92.44 26 GLU B CA 1
ATOM 3518 C C . GLU B 1 26 ? 7.426 -55 -21.047 1 92.44 26 GLU B C 1
ATOM 3520 O O . GLU B 1 26 ? 7.035 -56.125 -20.688 1 92.44 26 GLU B O 1
ATOM 3525 N N . SER B 1 27 ? 7.516 -54.031 -20.297 1 91.75 27 SER B N 1
ATOM 3526 C CA . SER B 1 27 ? 6.988 -54.094 -18.938 1 91.75 27 SER B CA 1
ATOM 3527 C C . SER B 1 27 ? 6.43 -52.75 -18.484 1 91.75 27 SER B C 1
ATOM 3529 O O . SER B 1 27 ? 6.848 -51.719 -18.969 1 91.75 27 SER B O 1
ATOM 3531 N N . MET B 1 28 ? 5.457 -52.844 -17.594 1 92.44 28 MET B N 1
ATOM 3532 C CA . MET B 1 28 ? 4.793 -51.656 -17.047 1 92.44 28 MET B CA 1
ATOM 3533 C C . MET B 1 28 ? 4.43 -51.875 -15.586 1 92.44 28 MET B C 1
ATOM 3535 O O . MET B 1 28 ? 3.873 -52.906 -15.227 1 92.44 28 MET B O 1
ATOM 3539 N N . VAL B 1 29 ? 4.871 -50.969 -14.789 1 91.81 29 VAL B N 1
ATOM 3540 C CA . VAL B 1 29 ? 4.48 -50.969 -13.383 1 91.81 29 VAL B CA 1
ATOM 3541 C C . VAL B 1 29 ? 3.723 -49.688 -13.062 1 91.81 29 VAL B C 1
ATOM 3543 O O . VAL B 1 29 ? 4.18 -48.562 -13.391 1 91.81 29 VAL B O 1
ATOM 3546 N N . ILE B 1 30 ? 2.545 -49.781 -12.414 1 90.5 30 ILE B N 1
ATOM 3547 C CA . ILE B 1 30 ? 1.694 -48.625 -12.094 1 90.5 30 ILE B CA 1
ATOM 3548 C C . ILE B 1 30 ? 1.482 -48.531 -10.586 1 90.5 30 ILE B C 1
ATOM 3550 O O . ILE B 1 30 ? 1.221 -49.562 -9.93 1 90.5 30 ILE B O 1
ATOM 3554 N N . ASN B 1 31 ? 1.674 -47.344 -10.039 1 87.38 31 ASN B N 1
ATOM 3555 C CA . ASN B 1 31 ? 1.434 -47.062 -8.625 1 87.38 31 ASN B CA 1
ATOM 3556 C C . ASN B 1 31 ? 0.748 -45.719 -8.43 1 87.38 31 ASN B C 1
ATOM 3558 O O . ASN B 1 31 ? 0.895 -44.812 -9.258 1 87.38 31 ASN B O 1
ATOM 3562 N N . PRO B 1 32 ? -0.023 -45.594 -7.352 1 81.69 32 PRO B N 1
ATOM 3563 C CA . PRO B 1 32 ? -0.537 -44.25 -7.039 1 81.69 32 PRO B CA 1
ATOM 3564 C C . PRO B 1 32 ? 0.574 -43.25 -6.75 1 81.69 32 PRO B C 1
ATOM 3566 O O . PRO B 1 32 ? 1.585 -43.594 -6.133 1 81.69 32 PRO B O 1
ATOM 3569 N N . ALA B 1 33 ? 0.378 -42 -7.262 1 79 33 ALA B N 1
ATOM 3570 C CA . ALA B 1 33 ? 1.425 -40.969 -7.105 1 79 33 ALA B CA 1
ATOM 3571 C C . ALA B 1 33 ? 1.29 -40.25 -5.773 1 79 33 ALA B C 1
ATOM 3573 O O . ALA B 1 33 ? 2.293 -39.906 -5.137 1 79 33 ALA B O 1
ATOM 3574 N N . LEU B 1 34 ? 0.031 -39.781 -5.324 1 68.81 34 LEU B N 1
ATOM 3575 C CA . LEU B 1 34 ? -0.189 -39 -4.109 1 68.81 34 LEU B CA 1
ATOM 3576 C C . LEU B 1 34 ? -1.276 -39.625 -3.248 1 68.81 34 LEU B C 1
ATOM 3578 O O . LEU B 1 34 ? -2.061 -40.438 -3.732 1 68.81 34 LEU B O 1
ATOM 3582 N N . GLY B 1 35 ? -1.166 -39.281 -1.865 1 60.19 35 GLY B N 1
ATOM 3583 C CA . GLY B 1 35 ? -2.201 -39.719 -0.943 1 60.19 35 GLY B CA 1
ATOM 3584 C C . GLY B 1 35 ? -3.426 -38.844 -0.954 1 60.19 35 GLY B C 1
ATOM 3585 O O . GLY B 1 35 ? -3.42 -37.781 -1.579 1 60.19 35 GLY B O 1
ATOM 3586 N N . LYS B 1 36 ? -4.48 -39.312 -0.275 1 57.97 36 LYS B N 1
ATOM 3587 C CA . LYS B 1 36 ? -5.695 -38.531 -0.077 1 57.97 36 LYS B CA 1
ATOM 3588 C C . LYS B 1 36 ? -5.383 -37.219 0.604 1 57.97 36 LYS B C 1
ATOM 3590 O O . LYS B 1 36 ? -4.562 -37.156 1.523 1 57.97 36 LYS B O 1
ATOM 3595 N N . GLY B 1 37 ? -5.977 -36.062 0.208 1 57.12 37 GLY B N 1
ATOM 3596 C CA . GLY B 1 37 ? -5.754 -34.781 0.812 1 57.12 37 GLY B CA 1
ATOM 3597 C C . GLY B 1 37 ? -4.637 -34 0.147 1 57.12 37 GLY B C 1
ATOM 3598 O O . GLY B 1 37 ? -4.484 -32.781 0.391 1 57.12 37 GLY B O 1
ATOM 3599 N N . GLU B 1 38 ? -3.875 -34.719 -0.653 1 59.41 38 GLU B N 1
ATOM 3600 C CA . GLU B 1 38 ? -2.742 -34.062 -1.286 1 59.41 38 GLU B CA 1
ATOM 3601 C C . GLU B 1 38 ? -3.107 -33.531 -2.682 1 59.41 38 GLU B C 1
ATOM 3603 O O . GLU B 1 38 ? -2.359 -32.781 -3.283 1 59.41 38 GLU B O 1
ATOM 3608 N N . ASN B 1 39 ? -4.188 -34.062 -3.131 1 63.25 39 ASN B N 1
ATOM 3609 C CA . ASN B 1 39 ? -4.75 -33.688 -4.414 1 63.25 39 ASN B CA 1
ATOM 3610 C C . ASN B 1 39 ? -6.273 -33.781 -4.422 1 63.25 39 ASN B C 1
ATOM 3612 O O . ASN B 1 39 ? -6.824 -34.781 -3.906 1 63.25 39 ASN B O 1
ATOM 3616 N N . TYR B 1 40 ? -6.945 -32.812 -4.926 1 61.09 40 TYR B N 1
ATOM 3617 C CA . TYR B 1 40 ? -8.398 -32.812 -4.789 1 61.09 40 TYR B CA 1
ATOM 3618 C C . TYR B 1 40 ? -9.07 -33 -6.141 1 61.09 40 TYR B C 1
ATOM 3620 O O . TYR B 1 40 ? -10.219 -33.438 -6.211 1 61.09 40 TYR B O 1
ATOM 3628 N N . GLY B 1 41 ? -8.406 -32.844 -7.211 1 66.44 41 GLY B N 1
ATOM 3629 C CA . GLY B 1 41 ? -9.188 -32.688 -8.422 1 66.44 41 GLY B CA 1
ATOM 3630 C C . GLY B 1 41 ? -8.914 -33.781 -9.453 1 66.44 41 GLY B C 1
ATOM 3631 O O . GLY B 1 41 ? -9.602 -33.844 -10.469 1 66.44 41 GLY B O 1
ATOM 3632 N N . ALA B 1 42 ? -8.008 -34.625 -9.125 1 77.12 42 ALA B N 1
ATOM 3633 C CA . ALA B 1 42 ? -7.637 -35.625 -10.141 1 77.12 42 ALA B CA 1
ATOM 3634 C C . ALA B 1 42 ? -6.969 -36.844 -9.508 1 77.12 42 ALA B C 1
ATOM 3636 O O . ALA B 1 42 ? -6.734 -36.875 -8.297 1 77.12 42 ALA B O 1
ATOM 3637 N N . ILE B 1 43 ? -6.891 -37.875 -10.297 1 79.75 43 ILE B N 1
ATOM 3638 C CA . ILE B 1 43 ? -6.121 -39.062 -9.906 1 79.75 43 ILE B CA 1
ATOM 3639 C C . ILE B 1 43 ? -4.742 -39 -10.57 1 79.75 43 ILE B C 1
ATOM 3641 O O . ILE B 1 43 ? -4.637 -38.844 -11.789 1 79.75 43 ILE B O 1
ATOM 3645 N N . LEU B 1 44 ? -3.783 -39.125 -9.688 1 87.38 44 LEU B N 1
ATOM 3646 C CA . LEU B 1 44 ? -2.416 -39.125 -10.203 1 87.38 44 LEU B CA 1
ATOM 3647 C C . LEU B 1 44 ? -1.804 -40.531 -10.047 1 87.38 44 LEU B C 1
ATOM 3649 O O . LEU B 1 44 ? -1.8 -41.094 -8.953 1 87.38 44 LEU B O 1
ATOM 3653 N N . THR B 1 45 ? -1.354 -41.031 -11.188 1 89.56 45 THR B N 1
ATOM 3654 C CA . THR B 1 45 ? -0.77 -42.344 -11.227 1 89.56 45 THR B CA 1
ATOM 3655 C C . THR B 1 45 ? 0.662 -42.312 -11.75 1 89.56 45 THR B C 1
ATOM 3657 O O . THR B 1 45 ? 0.933 -41.656 -12.773 1 89.56 45 THR B O 1
ATOM 3660 N N . ARG B 1 46 ? 1.535 -43 -11.031 1 93.44 46 ARG B N 1
ATOM 3661 C CA . ARG B 1 46 ? 2.92 -43.125 -11.477 1 93.44 46 ARG B CA 1
ATOM 3662 C C . ARG B 1 46 ? 3.107 -44.344 -12.344 1 93.44 46 ARG B C 1
ATOM 3664 O O . ARG B 1 46 ? 2.646 -45.438 -11.992 1 93.44 46 ARG B O 1
ATOM 3671 N N . ILE B 1 47 ? 3.811 -44.188 -13.422 1 93.44 47 ILE B N 1
ATOM 3672 C CA . ILE B 1 47 ? 3.992 -45.25 -14.391 1 93.44 47 ILE B CA 1
ATOM 3673 C C . ILE B 1 47 ? 5.48 -45.438 -14.68 1 93.44 47 ILE B C 1
ATOM 3675 O O . ILE B 1 47 ? 6.18 -44.5 -15.023 1 93.44 47 ILE B O 1
ATOM 3679 N N . HIS B 1 48 ? 5.938 -46.656 -14.516 1 93.69 48 HIS B N 1
ATOM 3680 C CA . HIS B 1 48 ? 7.27 -47.062 -14.938 1 93.69 48 HIS B CA 1
ATOM 3681 C C . HIS B 1 48 ? 7.203 -48 -16.125 1 93.69 48 HIS B C 1
ATOM 3683 O O . HIS B 1 48 ? 6.602 -49.094 -16.016 1 93.69 48 HIS B O 1
ATOM 3689 N N . LEU B 1 49 ? 7.77 -47.594 -17.188 1 93.38 49 LEU B N 1
ATOM 3690 C CA . LEU B 1 49 ? 7.746 -48.406 -18.391 1 93.38 49 LEU B CA 1
ATOM 3691 C C . LEU B 1 49 ? 9.156 -48.781 -18.828 1 93.38 49 LEU B C 1
ATOM 3693 O O . LEU B 1 49 ? 10.094 -48 -18.641 1 93.38 49 LEU B O 1
ATOM 3697 N N . VAL B 1 50 ? 9.234 -49.938 -19.328 1 93.06 50 VAL B N 1
ATOM 3698 C CA . VAL B 1 50 ? 10.438 -50.375 -20.031 1 93.06 50 VAL B CA 1
ATOM 3699 C C . VAL B 1 50 ? 10.086 -50.75 -21.469 1 93.06 50 VAL B C 1
ATOM 3701 O O . VAL B 1 50 ? 9.148 -51.5 -21.703 1 93.06 50 VAL B O 1
ATOM 3704 N N . TYR B 1 51 ? 10.75 -50.156 -22.391 1 88.25 51 TYR B N 1
ATOM 3705 C CA . TYR B 1 51 ? 10.461 -50.5 -23.781 1 88.25 51 TYR B CA 1
ATOM 3706 C C . TYR B 1 51 ? 11.742 -50.656 -24.594 1 88.25 51 TYR B C 1
ATOM 3708 O O . TYR B 1 51 ? 12.812 -50.219 -24.156 1 88.25 51 TYR B O 1
ATOM 3716 N N . SER B 1 52 ? 11.594 -51.281 -25.75 1 81.88 52 SER B N 1
ATOM 3717 C CA . SER B 1 52 ? 12.656 -51.594 -26.703 1 81.88 52 SER B CA 1
ATOM 3718 C C . SER B 1 52 ? 13.883 -52.156 -26.016 1 81.88 52 SER B C 1
ATOM 3720 O O . SER B 1 52 ? 15.008 -51.719 -26.234 1 81.88 52 SER B O 1
ATOM 3722 N N . SER B 1 53 ? 13.641 -53 -25.125 1 73.06 53 SER B N 1
ATOM 3723 C CA . SER B 1 53 ? 14.539 -53.906 -24.406 1 73.06 53 SER B CA 1
ATOM 3724 C C . SER B 1 53 ? 15.305 -53.188 -23.312 1 73.06 53 SER B C 1
ATOM 3726 O O . SER B 1 53 ? 15.594 -53.75 -22.25 1 73.06 53 SER B O 1
ATOM 3728 N N . ILE B 1 54 ? 15.484 -51.719 -23.516 1 79.12 54 ILE B N 1
ATOM 3729 C CA . ILE B 1 54 ? 16.422 -51.25 -22.5 1 79.12 54 ILE B CA 1
ATOM 3730 C C . ILE B 1 54 ? 15.992 -49.844 -22.031 1 79.12 54 ILE B C 1
ATOM 3732 O O . ILE B 1 54 ? 16.453 -49.375 -21 1 79.12 54 ILE B O 1
ATOM 3736 N N . VAL B 1 55 ? 15.094 -49.312 -22.672 1 87.69 55 VAL B N 1
ATOM 3737 C CA . VAL B 1 55 ? 14.852 -47.906 -22.359 1 87.69 55 VAL B CA 1
ATOM 3738 C C . VAL B 1 55 ? 13.82 -47.781 -21.234 1 87.69 55 VAL B C 1
ATOM 3740 O O . VAL B 1 55 ? 12.734 -48.375 -21.328 1 87.69 55 VAL B O 1
ATOM 3743 N N . GLU B 1 56 ? 14.195 -47.094 -20.203 1 90.81 56 GLU B N 1
ATOM 3744 C CA . GLU B 1 56 ? 13.289 -46.875 -19.094 1 90.81 56 GLU B CA 1
ATOM 3745 C C . GLU B 1 56 ? 12.641 -45.469 -19.203 1 90.81 56 GLU B C 1
ATOM 3747 O O . GLU B 1 56 ? 13.297 -44.5 -19.578 1 90.81 56 GLU B O 1
ATOM 3752 N N . GLU B 1 57 ? 11.336 -45.5 -19 1 91.19 57 GLU B N 1
ATOM 3753 C CA . GLU B 1 57 ? 10.562 -44.281 -19.016 1 91.19 57 GLU B CA 1
ATOM 3754 C C . GLU B 1 57 ? 9.695 -44.156 -17.766 1 91.19 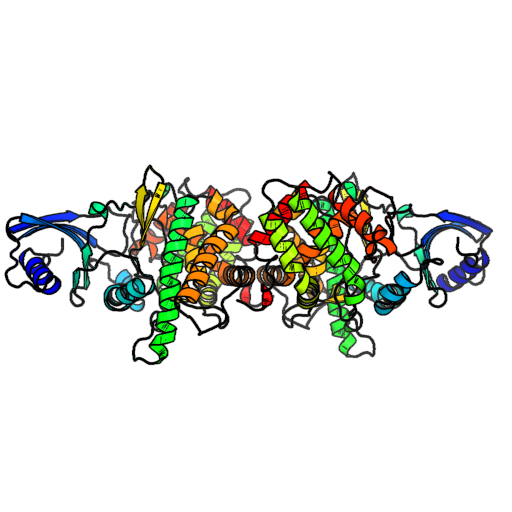57 GLU B C 1
ATOM 3756 O O . GLU B 1 57 ? 9.102 -45.125 -17.312 1 91.19 57 GLU B O 1
ATOM 3761 N N . HIS B 1 58 ? 9.766 -43.031 -17.172 1 94.06 58 HIS B N 1
ATOM 3762 C CA . HIS B 1 58 ? 8.977 -42.719 -15.977 1 94.06 58 HIS B CA 1
ATOM 3763 C C . HIS B 1 58 ? 7.945 -41.625 -16.25 1 94.06 58 HIS B C 1
ATOM 3765 O O . HIS B 1 58 ? 8.312 -40.5 -16.609 1 94.06 58 HIS B O 1
ATOM 3771 N N . LEU B 1 59 ? 6.68 -41.969 -16.047 1 95.25 59 LEU B N 1
ATOM 3772 C CA . LEU B 1 59 ? 5.598 -41.094 -16.438 1 95.25 59 LEU B CA 1
ATOM 3773 C C . LEU B 1 59 ? 4.613 -40.906 -15.281 1 95.25 59 LEU B C 1
ATOM 3775 O O . LEU B 1 59 ? 4.621 -41.656 -14.32 1 95.25 59 LEU B O 1
ATOM 3779 N N . ILE B 1 60 ? 3.857 -39.812 -15.336 1 94.31 60 ILE B N 1
ATOM 3780 C CA . ILE B 1 60 ? 2.697 -39.562 -14.492 1 94.31 60 ILE B CA 1
ATOM 3781 C C . ILE B 1 60 ? 1.442 -39.469 -15.352 1 94.31 60 ILE B C 1
ATOM 3783 O O . ILE B 1 60 ? 1.432 -38.719 -16.344 1 94.31 60 ILE B O 1
ATOM 3787 N N . ALA B 1 61 ? 0.459 -40.188 -15 1 92.94 61 ALA B N 1
ATOM 3788 C CA . ALA B 1 61 ? -0.85 -40.062 -15.625 1 92.94 61 ALA B CA 1
ATOM 3789 C C . ALA B 1 61 ? -1.813 -39.312 -14.711 1 92.94 61 ALA B C 1
ATOM 3791 O O . ALA B 1 61 ? -1.992 -39.688 -13.547 1 92.94 61 ALA B O 1
ATOM 3792 N N . LYS B 1 62 ? -2.363 -38.188 -15.148 1 91.88 62 LYS B N 1
ATOM 3793 C CA . LYS B 1 62 ? -3.438 -37.469 -14.484 1 91.88 62 LYS B CA 1
ATOM 3794 C C . LYS B 1 62 ? -4.785 -37.719 -15.148 1 91.88 62 LYS B C 1
ATOM 3796 O O . LYS B 1 62 ? -4.957 -37.469 -16.344 1 91.88 62 LYS B O 1
ATOM 3801 N N . THR B 1 63 ? -5.637 -38.281 -14.414 1 87.25 63 THR B N 1
ATOM 3802 C CA . THR B 1 63 ? -6.93 -38.656 -14.969 1 87.25 63 THR B CA 1
ATOM 3803 C C . THR B 1 63 ? -8.07 -38.094 -14.133 1 87.25 63 THR B C 1
ATOM 3805 O O . THR B 1 63 ? -7.867 -37.719 -12.969 1 87.25 63 THR B O 1
ATOM 3808 N N . VAL B 1 64 ? -9.203 -37.938 -14.797 1 81.62 64 VAL B N 1
ATOM 3809 C CA . VAL B 1 64 ? -10.391 -37.406 -14.117 1 81.62 64 VAL B CA 1
ATOM 3810 C C . VAL B 1 64 ? -10.828 -38.375 -13.023 1 81.62 64 VAL B C 1
ATOM 3812 O O . VAL B 1 64 ? -10.562 -39.594 -13.109 1 81.62 64 VAL B O 1
ATOM 3815 N N . LEU B 1 65 ? -11.523 -37.812 -12.078 1 72.62 65 LEU B N 1
ATOM 3816 C CA . LEU B 1 65 ? -12.102 -38.656 -11.039 1 72.62 65 LEU B CA 1
ATOM 3817 C C . LEU B 1 65 ? -13.266 -39.469 -11.586 1 72.62 65 LEU B C 1
ATOM 3819 O O . LEU B 1 65 ? -14.18 -38.906 -12.203 1 72.62 65 LEU B O 1
ATOM 3823 N N . GLU B 1 66 ? -13.203 -40.719 -11.469 1 67.62 66 GLU B N 1
ATOM 3824 C CA . GLU B 1 66 ? -14.227 -41.625 -12.008 1 67.62 66 GLU B CA 1
ATOM 3825 C C . GLU B 1 66 ? -15.477 -41.594 -11.141 1 67.62 66 GLU B C 1
ATOM 3827 O O . GLU B 1 66 ? -16.594 -41.719 -11.648 1 67.62 66 GLU B O 1
ATOM 3832 N N . TYR B 1 67 ? -15.297 -41.406 -9.938 1 71.5 67 TYR B N 1
ATOM 3833 C CA . TYR B 1 67 ? -16.438 -41.562 -9.039 1 71.5 67 TYR B CA 1
ATOM 3834 C C . TYR B 1 67 ? -16.703 -40.25 -8.281 1 71.5 67 TYR B C 1
ATOM 3836 O O . TYR B 1 67 ? -16.281 -40.125 -7.129 1 71.5 67 TYR B O 1
ATOM 3844 N N . GLU B 1 68 ? -17.016 -39.281 -8.953 1 77 68 GLU B N 1
ATOM 3845 C CA . GLU B 1 68 ? -17.422 -38.031 -8.312 1 77 68 GLU B CA 1
ATOM 3846 C C . GLU B 1 68 ? -18.938 -37.969 -8.156 1 77 68 GLU B C 1
ATOM 3848 O O . GLU B 1 68 ? -19.672 -38.375 -9.055 1 77 68 GLU B O 1
ATOM 3853 N N . ASP B 1 69 ? -19.375 -37.562 -6.953 1 80.62 69 ASP B N 1
ATOM 3854 C CA . ASP B 1 69 ? -20.812 -37.438 -6.727 1 80.62 69 ASP B CA 1
ATOM 3855 C C . ASP B 1 69 ? -21.453 -36.438 -7.688 1 80.62 69 ASP B C 1
ATOM 3857 O O . ASP B 1 69 ? -20.797 -35.5 -8.125 1 80.62 69 ASP B O 1
ATOM 3861 N N . ALA B 1 70 ? -22.688 -36.625 -7.934 1 82.69 70 ALA B N 1
ATOM 3862 C CA . ALA B 1 70 ? -23.422 -35.875 -8.961 1 82.69 70 ALA B CA 1
ATOM 3863 C C . ALA B 1 70 ? -23.438 -34.406 -8.633 1 82.69 70 ALA B C 1
ATOM 3865 O O . ALA B 1 70 ? -23.312 -33.562 -9.531 1 82.69 70 ALA B O 1
ATOM 3866 N N . GLU B 1 71 ? -23.609 -34.094 -7.457 1 83.12 71 GLU B N 1
ATOM 3867 C CA . GLU B 1 71 ? -23.719 -32.688 -7.062 1 83.12 71 GLU B CA 1
ATOM 3868 C C . GLU B 1 71 ? -22.391 -31.953 -7.285 1 83.12 71 GLU B C 1
ATOM 3870 O O . GLU B 1 71 ? -22.375 -30.828 -7.785 1 83.12 71 GLU B O 1
ATOM 3875 N N . THR B 1 72 ? -21.406 -32.562 -6.875 1 83.56 72 THR B N 1
ATOM 3876 C CA . THR B 1 72 ? -20.062 -31.984 -7.055 1 83.56 72 THR B CA 1
ATOM 3877 C C . THR B 1 72 ? -19.75 -31.797 -8.539 1 83.56 72 THR B C 1
ATOM 3879 O O . THR B 1 72 ? -19.234 -30.766 -8.945 1 83.56 72 THR B O 1
ATOM 3882 N N . LYS B 1 73 ? -20.094 -32.75 -9.297 1 85.38 73 LYS B N 1
ATOM 3883 C CA . LYS B 1 73 ? -19.891 -32.688 -10.742 1 85.38 73 LYS B CA 1
ATOM 3884 C C . LYS B 1 73 ? -20.656 -31.516 -11.352 1 85.38 73 LYS B C 1
ATOM 3886 O O . LYS B 1 73 ? -20.125 -30.812 -12.211 1 85.38 73 LYS B O 1
ATOM 3891 N N . MET B 1 74 ? -21.812 -31.344 -10.914 1 85.88 74 MET B N 1
ATOM 3892 C CA . MET B 1 74 ? -22.656 -30.266 -11.43 1 85.88 74 MET B CA 1
ATOM 3893 C C . MET B 1 74 ? -22.062 -28.906 -11.07 1 85.88 74 MET B C 1
ATOM 3895 O O . MET B 1 74 ? -22.078 -27.984 -11.891 1 85.88 74 MET B O 1
ATOM 3899 N N . LYS B 1 75 ? -21.594 -28.781 -9.922 1 85.06 75 LYS B N 1
ATOM 3900 C CA . LYS B 1 75 ? -21.062 -27.516 -9.438 1 85.06 75 LYS B CA 1
ATOM 3901 C C . LYS B 1 75 ? -19.75 -27.172 -10.133 1 85.06 75 LYS B C 1
ATOM 3903 O O . LYS B 1 75 ? -19.438 -26 -10.352 1 85.06 75 LYS B O 1
ATOM 3908 N N . LYS B 1 76 ? -18.984 -28.172 -10.5 1 85.94 76 LYS B N 1
ATOM 3909 C CA . LYS B 1 76 ? -17.688 -27.969 -11.141 1 85.94 76 LYS B CA 1
ATOM 3910 C C . LYS B 1 76 ? -17.828 -27.812 -12.648 1 85.94 76 LYS B C 1
ATOM 3912 O O . LYS B 1 76 ? -16.953 -27.25 -13.312 1 85.94 76 LYS B O 1
ATOM 3917 N N . ALA B 1 77 ? -18.859 -28.312 -13.195 1 85.75 77 ALA B N 1
ATOM 3918 C CA . ALA B 1 77 ? -19.062 -28.453 -14.633 1 85.75 77 ALA B CA 1
ATOM 3919 C C . ALA B 1 77 ? -18.906 -27.109 -15.344 1 85.75 77 ALA B C 1
ATOM 3921 O O . ALA B 1 77 ? -18.25 -27.031 -16.391 1 85.75 77 ALA B O 1
ATOM 3922 N N . PRO B 1 78 ? -19.453 -26.078 -14.711 1 86.81 78 PRO B N 1
ATOM 3923 C CA . PRO B 1 78 ? -19.375 -24.812 -15.43 1 86.81 78 PRO B CA 1
ATOM 3924 C C . PRO B 1 78 ? -17.938 -24.312 -15.578 1 86.81 78 PRO B C 1
ATOM 3926 O O . PRO B 1 78 ? -17.641 -23.547 -16.5 1 86.81 78 PRO B O 1
ATOM 3929 N N . TYR B 1 79 ? -17.062 -24.688 -14.742 1 86.75 79 TYR B N 1
ATOM 3930 C CA . TYR B 1 79 ? -15.664 -24.266 -14.797 1 86.75 79 TYR B CA 1
ATOM 3931 C C . TYR B 1 79 ? -14.898 -25.016 -15.883 1 86.75 79 TYR B C 1
ATOM 3933 O O . TYR B 1 79 ? -13.883 -24.531 -16.375 1 86.75 79 TYR B O 1
ATOM 3941 N N . ASP B 1 80 ? -15.359 -26.172 -16.219 1 86.62 80 ASP B N 1
ATOM 3942 C CA . ASP B 1 80 ? -14.727 -27 -17.25 1 86.62 80 ASP B CA 1
ATOM 3943 C C . ASP B 1 80 ? -13.219 -27.094 -17.016 1 86.62 80 ASP B C 1
ATOM 3945 O O . ASP B 1 80 ? -12.43 -26.859 -17.922 1 86.62 80 ASP B O 1
ATOM 3949 N N . ILE B 1 81 ? -12.844 -27.375 -15.773 1 86.5 81 ILE B N 1
ATOM 3950 C CA . ILE B 1 81 ? -11.461 -27.266 -15.336 1 86.5 81 ILE B CA 1
ATOM 3951 C C . ILE B 1 81 ? -10.594 -28.297 -16.062 1 86.5 81 ILE B C 1
ATOM 3953 O O . ILE B 1 81 ? -9.453 -28.016 -16.422 1 86.5 81 ILE B O 1
ATOM 3957 N N . TYR B 1 82 ? -11.055 -29.453 -16.312 1 85.81 82 TYR B N 1
ATOM 3958 C CA . TYR B 1 82 ? -10.25 -30.516 -16.891 1 85.81 82 TYR B CA 1
ATOM 3959 C C . TYR B 1 82 ? -9.93 -30.219 -18.359 1 85.81 82 TYR B C 1
ATOM 3961 O O . TYR B 1 82 ? -8.773 -30.266 -18.766 1 85.81 82 TYR B O 1
ATOM 3969 N N . ASN B 1 83 ? -10.961 -29.859 -19.094 1 88.56 83 ASN B N 1
ATOM 3970 C CA . ASN B 1 83 ? -10.742 -29.578 -20.5 1 88.56 83 ASN B CA 1
ATOM 3971 C C . ASN B 1 83 ? -9.844 -28.359 -20.688 1 88.56 83 ASN B C 1
ATOM 3973 O O . ASN B 1 83 ? -9.008 -28.328 -21.594 1 88.56 83 ASN B O 1
ATOM 3977 N N . ARG B 1 84 ? -10.062 -27.453 -19.922 1 91.31 84 ARG B N 1
ATOM 3978 C CA . ARG B 1 84 ? -9.25 -26.25 -20 1 91.31 84 ARG B CA 1
ATOM 3979 C C . ARG B 1 84 ? -7.789 -26.547 -19.703 1 91.31 84 ARG B C 1
ATOM 3981 O O . ARG B 1 84 ? -6.891 -26.016 -20.359 1 91.31 84 ARG B O 1
ATOM 3988 N N . GLU B 1 85 ? -7.566 -27.328 -18.688 1 93.81 85 GLU B N 1
ATOM 3989 C CA . GLU B 1 85 ? -6.195 -27.703 -18.344 1 93.81 85 GLU B CA 1
ATOM 3990 C C . GLU B 1 85 ? -5.516 -28.422 -19.5 1 93.81 85 GLU B C 1
ATOM 3992 O O . GLU B 1 85 ? -4.371 -28.125 -19.844 1 93.81 85 GLU B O 1
ATOM 3997 N N . LEU B 1 86 ? -6.254 -29.359 -20.094 1 94.19 86 LEU B N 1
ATOM 3998 C CA . LEU B 1 86 ? -5.707 -30.094 -21.219 1 94.19 86 LEU B CA 1
ATOM 3999 C C . LEU B 1 86 ? -5.355 -29.172 -22.375 1 94.19 86 LEU B C 1
ATOM 4001 O O . LEU B 1 86 ? -4.301 -29.312 -22.984 1 94.19 86 LEU B O 1
ATOM 4005 N N . GLU B 1 87 ? -6.223 -28.234 -22.594 1 93.5 87 GLU B N 1
ATOM 4006 C CA . GLU B 1 87 ? -5.996 -27.281 -23.672 1 93.5 87 GLU B CA 1
ATOM 4007 C C . GLU B 1 87 ? -4.766 -26.422 -23.406 1 93.5 87 GLU B C 1
ATOM 4009 O O . GLU B 1 87 ? -3.971 -26.156 -24.312 1 93.5 87 GLU B O 1
ATOM 4014 N N . ILE B 1 88 ? -4.605 -26.016 -22.25 1 96.19 88 ILE B N 1
ATOM 4015 C CA . ILE B 1 88 ? -3.49 -25.156 -21.859 1 96.19 88 ILE B CA 1
ATOM 4016 C C . ILE B 1 88 ? -2.176 -25.922 -22.016 1 96.19 88 ILE B C 1
ATOM 4018 O O . ILE B 1 88 ? -1.212 -25.391 -22.594 1 96.19 88 ILE B O 1
ATOM 4022 N N . TYR B 1 89 ? -2.141 -27.156 -21.578 1 96.62 89 TYR B N 1
ATOM 4023 C CA . TYR B 1 89 ? -0.939 -27.969 -21.703 1 96.62 89 TYR B CA 1
ATOM 4024 C C . TYR B 1 89 ? -0.632 -28.266 -23.172 1 96.62 89 TYR B C 1
ATOM 4026 O O . TYR B 1 89 ? 0.534 -28.375 -23.562 1 96.62 89 TYR B O 1
ATOM 4034 N N . GLU B 1 90 ? -1.665 -28.328 -23.906 1 94.56 90 GLU B N 1
ATOM 4035 C CA . GLU B 1 90 ? -1.506 -28.75 -25.297 1 94.56 90 GLU B CA 1
ATOM 4036 C C . GLU B 1 90 ? -1.144 -27.562 -26.203 1 94.56 90 GLU B C 1
ATOM 4038 O O . GLU B 1 90 ? -0.251 -27.672 -27.047 1 94.56 90 GLU B O 1
ATOM 4043 N N . GLN B 1 91 ? -1.798 -26.484 -26 1 93.31 91 GLN B N 1
ATOM 4044 C CA . GLN B 1 91 ? -1.759 -25.438 -27.016 1 93.31 91 GLN B CA 1
ATOM 4045 C C . GLN B 1 91 ? -1.026 -24.203 -26.5 1 93.31 91 GLN B C 1
ATOM 4047 O O . GLN B 1 91 ? -0.503 -23.422 -27.297 1 93.31 91 GLN B O 1
ATOM 4052 N N . VAL B 1 92 ? -0.968 -24.031 -25.25 1 96.62 92 VAL B N 1
ATOM 4053 C CA . VAL B 1 92 ? -0.519 -22.734 -24.734 1 96.62 92 VAL B CA 1
ATOM 4054 C C . VAL B 1 92 ? 0.893 -22.875 -24.172 1 96.62 92 VAL B C 1
ATOM 4056 O O . VAL B 1 92 ? 1.809 -22.156 -24.578 1 96.62 92 VAL B O 1
ATOM 4059 N N . LEU B 1 93 ? 1.136 -23.859 -23.281 1 97.94 93 LEU B N 1
ATOM 4060 C CA . LEU B 1 93 ? 2.367 -23.953 -22.516 1 97.94 93 LEU B CA 1
ATOM 4061 C C . LEU B 1 93 ? 3.564 -24.203 -23.422 1 97.94 93 LEU B C 1
ATOM 4063 O O . LEU B 1 93 ? 4.656 -23.688 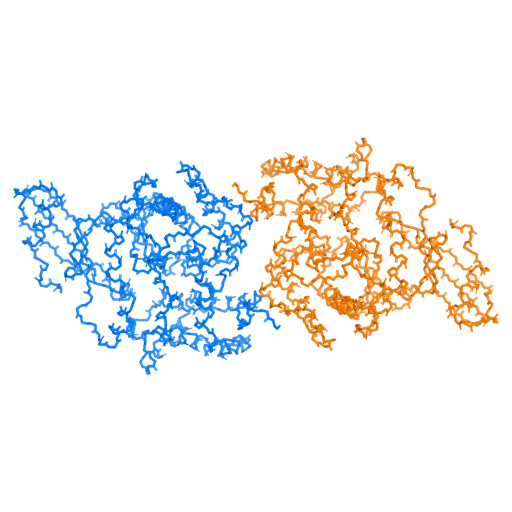-23.188 1 97.94 93 LEU B O 1
ATOM 4067 N N . PRO B 1 94 ? 3.385 -25.031 -24.484 1 96.69 94 PRO B N 1
ATOM 4068 C CA . PRO B 1 94 ? 4.531 -25.188 -25.391 1 96.69 94 PRO B CA 1
ATOM 4069 C C . PRO B 1 94 ? 4.996 -23.859 -25.984 1 96.69 94 PRO B C 1
ATOM 4071 O O . PRO B 1 94 ? 6.199 -23.609 -26.078 1 96.69 94 PRO B O 1
ATOM 4074 N N . LYS B 1 95 ? 4.062 -23.031 -26.328 1 96.38 95 LYS B N 1
ATOM 4075 C CA . LYS B 1 95 ? 4.395 -21.719 -26.906 1 96.38 95 LYS B CA 1
ATOM 4076 C C . LYS B 1 95 ? 5.023 -20.812 -25.844 1 96.38 95 LYS B C 1
ATOM 4078 O O . LYS B 1 95 ? 5.953 -20.062 -26.156 1 96.38 95 LYS B O 1
ATOM 4083 N N . LEU B 1 96 ? 4.508 -20.859 -24.656 1 98.25 96 LEU B N 1
ATOM 4084 C CA . LEU B 1 96 ? 5.059 -20.031 -23.578 1 98.25 96 LEU B CA 1
ATOM 4085 C C . LEU B 1 96 ? 6.492 -20.453 -23.25 1 98.25 96 LEU B C 1
ATOM 4087 O O . LEU B 1 96 ? 7.344 -19.594 -23 1 98.25 96 LEU B O 1
ATOM 4091 N N . GLN B 1 97 ? 6.727 -21.75 -23.234 1 98.25 97 GLN B N 1
ATOM 4092 C CA . GLN B 1 97 ? 8.07 -22.234 -22.969 1 98.25 97 GLN B CA 1
ATOM 4093 C C . GLN B 1 97 ? 9.055 -21.797 -24.047 1 98.25 97 GLN B C 1
ATOM 4095 O O . GLN B 1 97 ? 10.195 -21.453 -23.75 1 98.25 97 GLN B O 1
ATOM 4100 N N . GLU B 1 98 ? 8.594 -21.797 -25.219 1 97.69 98 GLU B N 1
ATOM 4101 C CA . GLU B 1 98 ? 9.43 -21.328 -26.328 1 97.69 98 GLU B CA 1
ATOM 4102 C C . GLU B 1 98 ? 9.781 -19.844 -26.141 1 97.69 98 GLU B C 1
ATOM 4104 O O . GLU B 1 98 ? 10.945 -19.469 -26.266 1 97.69 98 GLU B O 1
ATOM 4109 N N . LEU B 1 99 ? 8.805 -19.031 -25.844 1 97.69 99 LEU B N 1
ATOM 4110 C CA . LEU B 1 99 ? 9.016 -17.609 -25.672 1 97.69 99 LEU B CA 1
ATOM 4111 C C . LEU B 1 99 ? 9.883 -17.328 -24.438 1 97.69 99 LEU B C 1
ATOM 4113 O O . LEU B 1 99 ? 10.773 -16.469 -24.484 1 97.69 99 LEU B O 1
ATOM 4117 N N . ALA B 1 100 ? 9.602 -18.062 -23.375 1 98.12 100 ALA B N 1
ATOM 4118 C CA . ALA B 1 100 ? 10.344 -17.859 -22.141 1 98.12 100 ALA B CA 1
ATOM 4119 C C . ALA B 1 100 ? 11.781 -18.359 -22.266 1 98.12 100 ALA B C 1
ATOM 4121 O O . ALA B 1 100 ? 12.672 -17.875 -21.562 1 98.12 100 ALA B O 1
ATOM 4122 N N . GLY B 1 101 ? 12.008 -19.328 -23.125 1 97.81 101 GLY B N 1
ATOM 4123 C CA . GLY B 1 101 ? 13.344 -19.875 -23.359 1 97.81 101 GLY B CA 1
ATOM 4124 C C . GLY B 1 101 ? 13.781 -20.859 -22.297 1 97.81 101 GLY B C 1
ATOM 4125 O O . GLY B 1 101 ? 14.977 -21.062 -22.094 1 97.81 101 GLY B O 1
ATOM 4126 N N . GLU B 1 102 ? 12.828 -21.453 -21.547 1 97.94 102 GLU B N 1
ATOM 4127 C CA . GLU B 1 102 ? 13.117 -22.469 -20.547 1 97.94 102 GLU B CA 1
ATOM 4128 C C . GLU B 1 102 ? 11.891 -23.328 -20.234 1 97.94 102 GLU B C 1
ATOM 4130 O O . GLU B 1 102 ? 10.773 -22.984 -20.641 1 97.94 102 GLU B O 1
ATOM 4135 N N . GLN B 1 103 ? 12.086 -24.453 -19.641 1 98.19 103 GLN B N 1
ATOM 4136 C CA . GLN B 1 103 ? 10.984 -25.312 -19.234 1 98.19 103 GLN B CA 1
ATOM 4137 C C . GLN B 1 103 ? 10.164 -24.672 -18.109 1 98.19 103 GLN B C 1
ATOM 4139 O O . GLN B 1 103 ? 10.734 -24.125 -17.172 1 98.19 103 GLN B O 1
ATOM 4144 N N . LEU B 1 104 ? 8.875 -24.703 -18.219 1 98.56 104 LEU B N 1
ATOM 4145 C CA . LEU B 1 104 ? 7.988 -24.094 -17.25 1 98.56 104 LEU B CA 1
ATOM 4146 C C . LEU B 1 104 ? 7.152 -25.141 -16.531 1 98.56 104 LEU B C 1
ATOM 4148 O O . LEU B 1 104 ? 6.645 -24.891 -15.43 1 98.56 104 LEU B O 1
ATOM 4152 N N . CYS B 1 105 ? 6.926 -26.281 -17.141 1 98.19 105 CYS B N 1
ATOM 4153 C CA . CYS B 1 105 ? 6.047 -27.344 -16.672 1 98.19 105 CYS B CA 1
ATOM 4154 C C . CYS B 1 105 ? 6.535 -28.703 -17.156 1 98.19 105 CYS B C 1
ATOM 4156 O O . CYS B 1 105 ? 7.512 -28.797 -17.891 1 98.19 105 CYS B O 1
ATOM 4158 N N . PRO B 1 106 ? 5.926 -29.812 -16.672 1 97.38 106 PRO B N 1
ATOM 4159 C CA . PRO B 1 106 ? 6.344 -31.125 -17.156 1 97.38 106 PRO B CA 1
ATOM 4160 C C . PRO B 1 106 ? 6.125 -31.281 -18.672 1 97.38 106 PRO B C 1
ATOM 4162 O O . PRO B 1 106 ? 5.148 -30.75 -19.203 1 97.38 106 PRO B O 1
ATOM 4165 N N . LYS B 1 107 ? 7.004 -31.984 -19.203 1 96.38 107 LYS B N 1
ATOM 4166 C CA . LYS B 1 107 ? 6.793 -32.375 -20.609 1 96.38 107 LYS B CA 1
ATOM 4167 C C . LYS B 1 107 ? 5.551 -33.25 -20.75 1 96.38 107 LYS B C 1
ATOM 4169 O O . LYS B 1 107 ? 5.348 -34.188 -19.969 1 96.38 107 LYS B O 1
ATOM 4174 N N . ILE B 1 108 ? 4.777 -32.906 -21.703 1 96.88 108 ILE B N 1
ATOM 4175 C CA . ILE B 1 108 ? 3.553 -33.656 -21.969 1 96.88 108 ILE B CA 1
ATOM 4176 C C . ILE B 1 108 ? 3.779 -34.656 -23.109 1 96.88 108 ILE B C 1
ATOM 4178 O O . ILE B 1 108 ? 4.16 -34.25 -24.203 1 96.88 108 ILE B O 1
ATOM 4182 N N . LEU B 1 109 ? 3.498 -35.906 -22.859 1 95.62 109 LEU B N 1
ATOM 4183 C CA . LEU B 1 109 ? 3.725 -36.938 -23.859 1 95.62 109 LEU B CA 1
ATOM 4184 C C . LEU B 1 109 ? 2.443 -37.25 -24.625 1 95.62 109 LEU B C 1
ATOM 4186 O O . LEU B 1 109 ? 2.49 -37.594 -25.812 1 95.62 109 LEU B O 1
ATOM 4190 N N . HIS B 1 110 ? 1.377 -37.156 -23.875 1 95.5 110 HIS B N 1
ATOM 4191 C CA . HIS B 1 110 ? 0.121 -37.531 -24.516 1 95.5 110 HIS B CA 1
ATOM 4192 C C . HIS B 1 110 ? -1.071 -36.906 -23.812 1 95.5 110 HIS B C 1
ATOM 4194 O O . HIS B 1 110 ? -1.094 -36.812 -22.578 1 95.5 110 HIS B O 1
ATOM 4200 N N . ILE B 1 111 ? -2.008 -36.406 -24.609 1 95.56 111 ILE B N 1
ATOM 4201 C CA . ILE B 1 111 ? -3.275 -35.906 -24.109 1 95.56 111 ILE B CA 1
ATOM 4202 C C . ILE B 1 111 ? -4.434 -36.656 -24.766 1 95.56 111 ILE B C 1
ATOM 4204 O O . ILE B 1 111 ? -4.504 -36.75 -25.984 1 95.56 111 ILE B O 1
ATOM 4208 N N . ASP B 1 112 ? -5.242 -37.219 -23.969 1 93.06 112 ASP B N 1
ATOM 4209 C CA . ASP B 1 112 ? -6.453 -37.875 -24.422 1 93.06 112 ASP B CA 1
ATOM 4210 C C . ASP B 1 112 ? -7.703 -37.125 -23.969 1 93.06 112 ASP B C 1
ATOM 4212 O O . ASP B 1 112 ? -8.219 -37.344 -22.875 1 93.06 112 ASP B O 1
ATOM 4216 N N . ARG B 1 113 ? -8.281 -36.375 -24.828 1 89.62 113 ARG B N 1
ATOM 4217 C CA . ARG B 1 113 ? -9.414 -35.5 -24.484 1 89.62 113 ARG B CA 1
ATOM 4218 C C . ARG B 1 113 ? -10.672 -36.344 -24.234 1 89.62 113 ARG B C 1
ATOM 4220 O O . ARG B 1 113 ? -11.516 -35.969 -23.422 1 89.62 113 ARG B O 1
ATOM 4227 N N . GLN B 1 114 ? -10.766 -37.375 -24.938 1 87.31 114 GLN B N 1
ATOM 4228 C CA . GLN B 1 114 ? -11.938 -38.25 -24.797 1 87.31 114 GLN B CA 1
ATOM 4229 C C . GLN B 1 114 ? -11.992 -38.875 -23.406 1 87.31 114 GLN B C 1
ATOM 4231 O O . GLN B 1 114 ? -13.062 -38.969 -22.797 1 87.31 114 GLN B O 1
ATOM 4236 N N . ARG B 1 115 ? -10.898 -39.219 -22.938 1 86.69 115 ARG B N 1
ATOM 4237 C CA . ARG B 1 115 ? -10.844 -39.875 -21.641 1 86.69 115 ARG B CA 1
ATOM 4238 C C . ARG B 1 115 ? -10.516 -38.875 -20.531 1 86.69 115 ARG B C 1
ATOM 4240 O O . ARG B 1 115 ? -10.609 -39.219 -19.344 1 86.69 115 ARG B O 1
ATOM 4247 N N . GLY B 1 116 ? -10.164 -37.719 -20.953 1 87.31 116 GLY B N 1
ATOM 4248 C CA . GLY B 1 116 ? -9.75 -36.75 -19.953 1 87.31 116 GLY B CA 1
ATOM 4249 C C . GLY B 1 116 ? -8.445 -37.125 -19.266 1 87.31 116 GLY B C 1
ATOM 4250 O O . GLY B 1 116 ? -8.367 -37.125 -18.031 1 87.31 116 GLY B O 1
ATOM 4251 N N . ALA B 1 117 ? -7.461 -37.5 -20.031 1 90.62 117 ALA B N 1
ATOM 4252 C CA . ALA B 1 117 ? -6.207 -38 -19.453 1 90.62 117 ALA B CA 1
ATOM 4253 C C . ALA B 1 117 ? -5.016 -37.188 -19.984 1 90.62 117 ALA B C 1
ATOM 4255 O O . ALA B 1 117 ? -4.996 -36.844 -21.172 1 90.62 117 ALA B O 1
ATOM 4256 N N . LEU B 1 118 ? -4.168 -36.969 -19.094 1 94.12 118 LEU B N 1
ATOM 4257 C CA . LEU B 1 118 ? -2.891 -36.312 -19.391 1 94.12 118 LEU B CA 1
ATOM 4258 C C . LEU B 1 118 ? -1.725 -37.188 -18.969 1 94.12 118 LEU B C 1
ATOM 4260 O O . LEU B 1 118 ? -1.655 -37.625 -17.812 1 94.12 118 LEU B O 1
ATOM 4264 N N . ILE B 1 119 ? -0.87 -37.562 -19.938 1 94.75 119 ILE B N 1
ATOM 4265 C CA . ILE B 1 119 ? 0.342 -38.344 -19.656 1 94.75 119 ILE B CA 1
ATOM 4266 C C . ILE B 1 119 ? 1.561 -37.438 -19.75 1 94.75 119 ILE B C 1
ATOM 4268 O O . ILE B 1 119 ? 1.828 -36.844 -20.812 1 94.75 119 ILE B O 1
ATOM 4272 N N . MET B 1 120 ? 2.318 -37.344 -18.672 1 96.38 120 MET B N 1
ATOM 4273 C CA . MET B 1 120 ? 3.434 -36.406 -18.625 1 96.38 120 MET B CA 1
ATOM 4274 C C . MET B 1 120 ? 4.664 -37.031 -17.984 1 96.38 120 MET B C 1
ATOM 4276 O O . MET B 1 120 ? 4.578 -38.125 -17.422 1 96.38 120 MET B O 1
ATOM 4280 N N . GLU B 1 121 ? 5.754 -36.406 -18.141 1 95.81 121 GLU B N 1
ATOM 4281 C CA . GLU B 1 121 ? 6.988 -36.906 -17.531 1 95.81 121 GLU B CA 1
ATOM 4282 C C . GLU B 1 121 ? 6.91 -36.875 -16 1 95.81 121 GLU B C 1
ATOM 4284 O O . GLU B 1 121 ? 6.289 -35.969 -15.438 1 95.81 121 GLU B O 1
ATOM 4289 N N . ASP B 1 122 ? 7.496 -37.781 -15.375 1 95.31 122 ASP B N 1
ATOM 4290 C CA . ASP B 1 122 ? 7.672 -37.781 -13.922 1 95.31 122 ASP B CA 1
ATOM 4291 C C . ASP B 1 122 ? 8.875 -36.938 -13.531 1 95.31 122 ASP B C 1
ATOM 4293 O O . ASP B 1 122 ? 10.016 -37.375 -13.609 1 95.31 122 ASP B O 1
ATOM 4297 N N . LEU B 1 123 ? 8.594 -35.781 -12.977 1 95.81 123 LEU B N 1
ATOM 4298 C CA . LEU B 1 123 ? 9.617 -34.781 -12.688 1 95.81 123 LEU B CA 1
ATOM 4299 C C . LEU B 1 123 ? 10.539 -35.25 -11.562 1 95.81 123 LEU B C 1
ATOM 4301 O O . LEU B 1 123 ? 11.648 -34.75 -11.414 1 95.81 123 LEU B O 1
ATOM 4305 N N . SER B 1 124 ? 10.016 -36.219 -10.781 1 93.88 124 SER B N 1
ATOM 4306 C CA . SER B 1 124 ? 10.828 -36.688 -9.672 1 93.88 124 SER B CA 1
ATOM 4307 C C . SER B 1 124 ? 12.117 -37.344 -10.172 1 93.88 124 SER B C 1
ATOM 4309 O O . SER B 1 124 ? 13.141 -37.312 -9.492 1 93.88 124 SER B O 1
ATOM 4311 N N . TYR B 1 125 ? 12.062 -37.906 -11.273 1 93.5 125 TYR B N 1
ATOM 4312 C CA . TYR B 1 125 ? 13.234 -38.594 -11.836 1 93.5 125 TYR B CA 1
ATOM 4313 C C . TYR B 1 125 ? 14.211 -37.562 -12.414 1 93.5 125 TYR B C 1
ATOM 4315 O O . TYR B 1 125 ? 15.344 -37.938 -12.766 1 93.5 125 TYR B O 1
ATOM 4323 N N . LYS B 1 126 ? 13.859 -36.406 -12.516 1 94.31 126 LYS B N 1
ATOM 4324 C CA . LYS B 1 126 ? 14.766 -35.312 -12.883 1 94.31 126 LYS B CA 1
ATOM 4325 C C . LYS B 1 126 ? 15.195 -34.5 -11.656 1 94.31 126 LYS B C 1
ATOM 4327 O O . LYS B 1 126 ? 15.758 -33.438 -11.781 1 94.31 126 LYS B O 1
ATOM 4332 N N . GLY B 1 127 ? 14.773 -34.969 -10.547 1 95.75 127 GLY B N 1
ATOM 4333 C CA . GLY B 1 127 ? 15.234 -34.375 -9.305 1 95.75 127 GLY B CA 1
ATOM 4334 C C . GLY B 1 127 ? 14.273 -33.344 -8.742 1 95.75 127 GLY B C 1
ATOM 4335 O O . GLY B 1 127 ? 14.57 -32.688 -7.738 1 95.75 127 GLY B O 1
ATOM 4336 N N . PHE B 1 128 ? 13.188 -33.125 -9.328 1 97.44 128 PHE B N 1
ATOM 4337 C CA . PHE B 1 128 ? 12.195 -32.219 -8.805 1 97.44 128 PHE B CA 1
ATOM 4338 C C . PHE B 1 128 ? 11.344 -32.875 -7.73 1 97.44 128 PHE B C 1
ATOM 4340 O O . PHE B 1 128 ? 10.938 -34.031 -7.883 1 97.44 128 PHE B O 1
ATOM 4347 N N . VAL B 1 129 ? 11.102 -32.188 -6.676 1 95.88 129 VAL B N 1
ATOM 4348 C CA . VAL B 1 129 ? 10.273 -32.688 -5.582 1 95.88 129 VAL B CA 1
ATOM 4349 C C . VAL B 1 129 ? 9.352 -31.578 -5.074 1 95.88 129 VAL B C 1
ATOM 4351 O O . VAL B 1 129 ? 9.633 -30.391 -5.273 1 95.88 129 VAL B O 1
ATOM 4354 N N . MET B 1 130 ? 8.242 -31.984 -4.508 1 93.88 130 MET B N 1
ATOM 4355 C CA . MET B 1 130 ? 7.355 -31.031 -3.861 1 93.88 130 MET B CA 1
ATOM 4356 C C . MET B 1 130 ? 7.922 -30.578 -2.521 1 93.88 130 MET B C 1
ATOM 4358 O O . MET B 1 130 ? 8.453 -31.391 -1.76 1 93.88 130 MET B O 1
ATOM 4362 N N . ALA B 1 131 ? 7.832 -29.297 -2.244 1 95.81 131 ALA B N 1
ATOM 4363 C CA . ALA B 1 131 ? 8.195 -28.797 -0.918 1 95.81 131 ALA B CA 1
ATOM 4364 C C . ALA B 1 131 ? 7.152 -29.203 0.121 1 95.81 131 ALA B C 1
ATOM 4366 O O . ALA B 1 131 ? 5.984 -29.406 -0.211 1 95.81 131 ALA B O 1
ATOM 4367 N N . PRO B 1 132 ? 7.586 -29.406 1.352 1 94.06 132 PRO B N 1
ATOM 4368 C CA . PRO B 1 132 ? 6.605 -29.734 2.395 1 94.06 132 PRO B CA 1
ATOM 4369 C C . PRO B 1 132 ? 5.609 -28.594 2.635 1 94.06 132 PRO B C 1
ATOM 4371 O O . PRO B 1 132 ? 5.973 -27.547 3.178 1 94.06 132 PRO B O 1
ATOM 4374 N N . ARG B 1 133 ? 4.406 -28.844 2.34 1 92.31 133 ARG B N 1
ATOM 4375 C CA . ARG B 1 133 ? 3.404 -27.797 2.326 1 92.31 133 ARG B CA 1
ATOM 4376 C C . ARG B 1 133 ? 3.188 -27.219 3.727 1 92.31 133 ARG B C 1
ATOM 4378 O O . ARG B 1 133 ? 2.912 -26.031 3.885 1 92.31 133 ARG B O 1
ATOM 4385 N N . LEU B 1 134 ? 3.291 -28.062 4.812 1 94.69 134 LEU B N 1
ATOM 4386 C CA . LEU B 1 134 ? 2.99 -27.609 6.164 1 94.69 134 LEU B CA 1
ATOM 4387 C C . LEU B 1 134 ? 4.098 -26.703 6.691 1 94.69 134 LEU B C 1
ATOM 4389 O O . LEU B 1 134 ? 3.891 -25.953 7.645 1 94.69 134 LEU B O 1
ATOM 4393 N N . GLN B 1 135 ? 5.262 -26.859 6.031 1 96.06 135 GLN B N 1
ATOM 4394 C CA . GLN B 1 135 ? 6.375 -26 6.418 1 96.06 135 GLN B CA 1
ATOM 4395 C C . GLN B 1 135 ? 6.328 -24.656 5.684 1 96.06 135 GLN B C 1
ATOM 4397 O O . GLN B 1 135 ? 7.016 -23.719 6.066 1 96.06 135 GLN B O 1
ATOM 4402 N N . ARG B 1 136 ? 5.543 -24.594 4.707 1 97.06 136 ARG B N 1
ATOM 4403 C CA . ARG B 1 136 ? 5.387 -23.375 3.906 1 97.06 136 ARG B CA 1
ATOM 4404 C C . ARG B 1 136 ? 6.707 -22.969 3.254 1 97.06 136 ARG B C 1
ATOM 4406 O O . ARG B 1 136 ? 7.695 -23.703 3.348 1 97.06 136 ARG B O 1
ATOM 4413 N N . LEU B 1 137 ? 6.711 -21.938 2.453 1 98.69 137 LEU B N 1
ATOM 4414 C CA . LEU B 1 137 ? 7.84 -21.578 1.605 1 98.69 137 LEU B CA 1
ATOM 4415 C C . LEU B 1 137 ? 8.57 -20.359 2.166 1 98.69 137 LEU B C 1
ATOM 4417 O O . LEU B 1 137 ? 7.953 -19.344 2.473 1 98.69 137 LEU B O 1
ATOM 4421 N N . ASP B 1 138 ? 9.859 -20.453 2.291 1 98.25 138 ASP B N 1
ATOM 4422 C CA . ASP B 1 138 ? 10.664 -19.328 2.758 1 98.25 138 ASP B CA 1
ATOM 4423 C C . ASP B 1 138 ? 10.961 -18.359 1.619 1 98.25 138 ASP B C 1
ATOM 4425 O O . ASP B 1 138 ? 10.438 -18.516 0.512 1 98.25 138 ASP B O 1
ATOM 4429 N N . GLU B 1 139 ? 11.719 -17.328 1.879 1 98.56 139 GLU B N 1
ATOM 4430 C CA . GLU B 1 139 ? 11.977 -16.25 0.937 1 98.56 139 GLU B CA 1
ATOM 4431 C C . GLU B 1 139 ? 12.633 -16.766 -0.34 1 98.56 139 GLU B C 1
ATOM 4433 O O . GLU B 1 139 ? 12.297 -16.328 -1.44 1 98.56 139 GLU B O 1
ATOM 4438 N N . GLN B 1 140 ? 13.578 -17.688 -0.23 1 98.5 140 GLN B N 1
ATOM 4439 C CA . GLN B 1 140 ? 14.289 -18.219 -1.394 1 98.5 140 GLN B CA 1
ATOM 4440 C C . GLN B 1 140 ? 13.336 -18.969 -2.324 1 98.5 140 GLN B C 1
ATOM 4442 O O . GLN B 1 140 ? 13.383 -18.797 -3.543 1 98.5 140 GLN B O 1
ATOM 4447 N N . HIS B 1 141 ? 12.5 -19.781 -1.679 1 98.81 141 HIS B N 1
ATOM 4448 C CA . HIS B 1 141 ? 11.5 -20.516 -2.461 1 98.81 141 HIS B CA 1
ATOM 4449 C C . HIS B 1 141 ? 10.562 -19.547 -3.18 1 98.81 141 HIS B C 1
ATOM 4451 O O . HIS B 1 141 ? 10.344 -19.672 -4.387 1 98.81 141 HIS B O 1
ATOM 4457 N N . VAL B 1 142 ? 10.008 -18.625 -2.414 1 98.88 142 VAL B N 1
ATOM 4458 C CA . VAL B 1 142 ? 9.016 -17.703 -2.953 1 98.88 142 VAL B CA 1
ATOM 4459 C C . VAL B 1 142 ? 9.625 -16.875 -4.082 1 98.88 142 VAL B C 1
ATOM 4461 O O . VAL B 1 142 ? 9.008 -16.703 -5.137 1 98.88 142 VAL B O 1
ATOM 4464 N N . SER B 1 143 ? 10.859 -16.406 -3.926 1 98.88 143 SER B N 1
ATOM 4465 C CA . SER B 1 143 ? 11.539 -15.609 -4.949 1 98.88 143 SER B CA 1
ATOM 4466 C C . SER B 1 143 ? 11.727 -16.406 -6.234 1 98.88 143 SER B C 1
ATOM 4468 O O . SER B 1 143 ? 11.5 -15.898 -7.332 1 98.88 143 SER B O 1
ATOM 4470 N N . LEU B 1 144 ? 12.094 -17.641 -6.07 1 98.88 144 LEU B N 1
ATOM 4471 C CA . LEU B 1 144 ? 12.305 -18.5 -7.223 1 98.88 144 LEU B CA 1
ATOM 4472 C C . LEU B 1 144 ? 11.008 -18.719 -7.988 1 98.88 144 LEU B C 1
ATOM 4474 O O . LEU B 1 144 ? 10.984 -18.656 -9.219 1 98.88 144 LEU B O 1
ATOM 4478 N N . VAL B 1 145 ? 9.945 -18.969 -7.277 1 98.94 145 VAL B N 1
ATOM 4479 C CA . VAL B 1 145 ? 8.641 -19.203 -7.887 1 98.94 145 VAL B CA 1
ATOM 4480 C C . VAL B 1 145 ? 8.188 -17.953 -8.641 1 98.94 145 VAL B C 1
ATOM 4482 O O . VAL B 1 145 ? 7.703 -18.047 -9.773 1 98.94 145 VAL B O 1
ATOM 4485 N N . LEU B 1 146 ? 8.391 -16.812 -8 1 98.94 146 LEU B N 1
ATOM 4486 C CA . LEU B 1 146 ? 7.938 -15.562 -8.602 1 98.94 146 LEU B CA 1
ATOM 4487 C C . LEU B 1 146 ? 8.727 -15.25 -9.867 1 98.94 146 LEU B C 1
ATOM 4489 O O . LEU B 1 146 ? 8.172 -14.719 -10.836 1 98.94 146 LEU B O 1
ATOM 4493 N N . ARG B 1 147 ? 10.008 -15.555 -9.891 1 98.88 147 ARG B N 1
ATOM 4494 C CA . ARG B 1 147 ? 10.797 -15.352 -11.094 1 98.88 147 ARG B CA 1
ATOM 4495 C C . ARG B 1 147 ? 10.305 -16.25 -12.227 1 98.88 147 ARG B C 1
ATOM 4497 O O . ARG B 1 147 ? 10.156 -15.789 -13.367 1 98.88 147 ARG B O 1
ATOM 4504 N N . LYS B 1 148 ? 10.047 -17.547 -11.891 1 98.94 148 LYS B N 1
ATOM 4505 C CA . LYS B 1 148 ? 9.531 -18.484 -12.883 1 98.94 148 LYS B CA 1
ATOM 4506 C C . LYS B 1 148 ? 8.164 -18.031 -13.398 1 98.94 148 LYS B C 1
ATOM 4508 O O . LYS B 1 148 ? 7.918 -18.047 -14.609 1 98.94 148 LYS B O 1
ATOM 4513 N N . LEU B 1 149 ? 7.344 -17.641 -12.461 1 98.94 149 LEU B N 1
ATOM 4514 C CA . LEU B 1 149 ? 5.996 -17.172 -12.781 1 98.94 149 LEU B CA 1
ATOM 4515 C C . LEU B 1 149 ? 6.043 -15.961 -13.703 1 98.94 149 LEU B C 1
ATOM 4517 O O . LEU B 1 149 ? 5.273 -15.875 -14.656 1 98.94 149 LEU B O 1
ATOM 4521 N N . ALA B 1 150 ? 6.914 -15.016 -13.375 1 98.94 150 ALA B N 1
ATOM 4522 C CA . ALA B 1 150 ? 7.051 -13.789 -14.164 1 98.94 150 ALA B CA 1
ATOM 4523 C C . ALA B 1 150 ? 7.422 -14.102 -15.609 1 98.94 150 ALA B C 1
ATOM 4525 O O . ALA B 1 150 ? 6.891 -13.492 -16.547 1 98.94 150 ALA B O 1
ATOM 4526 N N . LYS B 1 151 ? 8.32 -15.047 -15.82 1 98.88 151 LYS B N 1
ATOM 4527 C CA . LYS B 1 151 ? 8.711 -15.445 -17.172 1 98.88 151 LYS B CA 1
ATOM 4528 C C . LYS B 1 151 ? 7.535 -16.031 -17.938 1 98.88 151 LYS B C 1
ATOM 4530 O O . LYS B 1 151 ? 7.293 -15.672 -19.094 1 98.88 151 LYS B O 1
ATOM 4535 N N . MET B 1 152 ? 6.832 -16.891 -17.297 1 98.88 152 MET B N 1
ATOM 4536 C CA . MET B 1 152 ? 5.664 -17.5 -17.922 1 98.88 152 MET B CA 1
ATOM 4537 C C . MET B 1 152 ? 4.625 -16.453 -18.297 1 98.88 152 MET B C 1
ATOM 4539 O O . MET B 1 152 ? 4.113 -16.453 -19.422 1 98.88 152 MET B O 1
ATOM 4543 N N . GLN B 1 153 ? 4.387 -15.609 -17.406 1 98.88 153 GLN B N 1
ATOM 4544 C CA . GLN B 1 153 ? 3.291 -14.656 -17.578 1 98.88 153 GLN B CA 1
ATOM 4545 C C . GLN B 1 153 ? 3.666 -13.555 -18.562 1 98.88 153 GLN B C 1
ATOM 4547 O O . GLN B 1 153 ? 2.822 -13.102 -19.344 1 98.88 153 GLN B O 1
ATOM 4552 N N . ALA B 1 154 ? 4.941 -13.133 -18.531 1 98.75 154 ALA B N 1
ATOM 4553 C CA . ALA B 1 154 ? 5.395 -12.219 -19.578 1 98.75 154 ALA B CA 1
ATOM 4554 C C . ALA B 1 154 ? 5.223 -12.836 -20.969 1 98.75 154 ALA B C 1
ATOM 4556 O O . ALA B 1 154 ? 4.738 -12.18 -21.891 1 98.75 154 ALA B O 1
ATOM 4557 N N . ALA B 1 155 ? 5.582 -14.102 -21.094 1 98.56 155 ALA B N 1
ATOM 4558 C CA . ALA B 1 155 ? 5.418 -14.82 -22.359 1 98.56 155 ALA B CA 1
ATOM 4559 C C . ALA B 1 155 ? 3.953 -14.844 -22.797 1 98.56 155 ALA B C 1
ATOM 4561 O O . ALA B 1 155 ? 3.646 -14.688 -23.984 1 98.56 155 ALA B O 1
ATOM 4562 N N . SER B 1 156 ? 3.094 -15.023 -21.844 1 98.31 156 SER B N 1
ATOM 4563 C CA . SER B 1 156 ? 1.673 -15.086 -22.172 1 98.31 156 SER B CA 1
ATOM 4564 C C . SER B 1 156 ? 1.157 -13.734 -22.656 1 98.31 156 SER B C 1
ATOM 4566 O O . SER B 1 156 ? 0.324 -13.664 -23.562 1 98.31 156 SER B O 1
ATOM 4568 N N . ALA B 1 157 ? 1.603 -12.672 -22.016 1 97.31 157 ALA B N 1
ATOM 4569 C CA . ALA B 1 157 ? 1.213 -11.336 -22.469 1 97.31 157 ALA B CA 1
ATOM 4570 C C . ALA B 1 157 ? 1.659 -11.086 -23.906 1 97.31 157 ALA B C 1
ATOM 4572 O O . ALA B 1 157 ? 0.895 -10.562 -24.719 1 97.31 157 ALA B O 1
ATOM 4573 N N . VAL B 1 158 ? 2.883 -11.477 -24.188 1 96.94 158 VAL B N 1
ATOM 4574 C CA . VAL B 1 158 ? 3.449 -11.281 -25.516 1 96.94 158 VAL B CA 1
ATOM 4575 C C . VAL B 1 158 ? 2.701 -12.148 -26.531 1 96.94 158 VAL B C 1
ATOM 4577 O O . VAL B 1 158 ? 2.365 -11.695 -27.625 1 96.94 158 VAL B O 1
ATOM 4580 N N . LEU B 1 159 ? 2.455 -13.391 -26.141 1 96.19 159 LEU B N 1
ATOM 4581 C CA . LEU B 1 159 ? 1.722 -14.297 -27.016 1 96.19 159 LEU B CA 1
ATOM 4582 C C . LEU B 1 159 ? 0.365 -13.711 -27.391 1 96.19 159 LEU B C 1
ATOM 4584 O O . LEU B 1 159 ? -0.017 -13.719 -28.562 1 96.19 159 LEU B O 1
ATOM 4588 N N . GLU B 1 160 ? -0.364 -13.219 -26.359 1 94.69 160 GLU B N 1
ATOM 4589 C CA . GLU B 1 160 ? -1.681 -12.633 -26.609 1 94.69 160 GLU B CA 1
ATOM 4590 C C . GLU B 1 160 ? -1.587 -11.406 -27.516 1 94.69 160 GLU B C 1
ATOM 4592 O O . GLU B 1 160 ? -2.432 -11.211 -28.391 1 94.69 160 GLU B O 1
ATOM 4597 N N . ASN B 1 161 ? -0.614 -10.68 -27.266 1 91.19 161 ASN B N 1
ATOM 4598 C CA . ASN B 1 161 ? -0.42 -9.477 -28.078 1 91.19 161 ASN B CA 1
ATOM 4599 C C . ASN B 1 161 ? -0.116 -9.82 -29.531 1 91.19 161 ASN B C 1
ATOM 4601 O O . ASN B 1 161 ? -0.491 -9.078 -30.438 1 91.19 161 ASN B O 1
ATOM 4605 N N . ASN B 1 162 ? 0.541 -10.906 -29.766 1 86.25 162 ASN B N 1
ATOM 4606 C CA . ASN B 1 162 ? 0.907 -11.336 -31.109 1 86.25 162 ASN B CA 1
ATOM 4607 C C . ASN B 1 162 ? -0.244 -12.07 -31.797 1 86.25 162 ASN B C 1
ATOM 4609 O O . ASN B 1 162 ? -0.287 -12.156 -33.031 1 86.25 162 ASN B O 1
ATOM 4613 N N . LEU B 1 163 ? -1.058 -12.758 -31.016 1 74.75 163 LEU B N 1
ATOM 4614 C CA . LEU B 1 163 ? -2.168 -13.57 -31.5 1 74.75 163 LEU B CA 1
ATOM 4615 C C . LEU B 1 163 ? -3.275 -12.688 -32.062 1 74.75 163 LEU B C 1
ATOM 4617 O O . LEU B 1 163 ? -4.109 -13.156 -32.844 1 74.75 163 LEU B O 1
ATOM 4621 N N . LEU B 1 164 ? -3.525 -11.539 -31.562 1 61.41 164 LEU B N 1
ATOM 4622 C CA . LEU B 1 164 ? -4.621 -10.703 -32.031 1 61.41 164 LEU B CA 1
ATOM 4623 C C . LEU B 1 164 ? -4.801 -10.852 -33.531 1 61.41 164 LEU B C 1
ATOM 4625 O O . LEU B 1 164 ? -5.891 -10.609 -34.062 1 61.41 164 LEU B O 1
ATOM 4629 N N . GLU B 1 165 ? -3.951 -11.609 -34.156 1 55.19 165 GLU B N 1
ATOM 4630 C CA . GLU B 1 165 ? -4.129 -11.82 -35.594 1 55.19 165 GLU B CA 1
ATOM 4631 C C . GLU B 1 165 ? -4.688 -13.211 -35.875 1 55.19 165 GLU B C 1
ATOM 4633 O O . GLU B 1 165 ? -5.176 -13.469 -37 1 55.19 165 GLU B O 1
ATOM 4638 N N . ASN B 1 166 ? -4.703 -14.141 -34.844 1 59.97 166 ASN B N 1
ATOM 4639 C CA . ASN B 1 166 ? -5.102 -15.508 -35.156 1 59.97 166 ASN B CA 1
ATOM 4640 C C . ASN B 1 166 ? -6.32 -15.93 -34.344 1 59.97 166 ASN B C 1
ATOM 4642 O O . ASN B 1 166 ? -6.758 -15.195 -33.438 1 59.97 166 ASN B O 1
ATOM 4646 N N . ASN B 1 167 ? -7.078 -16.922 -34.656 1 67.06 167 ASN B N 1
ATOM 4647 C CA . ASN B 1 167 ? -8.32 -17.484 -34.156 1 67.06 167 ASN B CA 1
ATOM 4648 C C . ASN B 1 167 ? -8.164 -18.016 -32.75 1 67.06 167 ASN B C 1
ATOM 4650 O O . ASN B 1 167 ? -9.055 -18.703 -32.219 1 67.06 167 ASN B O 1
ATOM 4654 N N . PHE B 1 168 ? -6.945 -17.844 -32.031 1 82.44 168 PHE B N 1
ATOM 4655 C CA . PHE B 1 168 ? -6.723 -18.297 -30.672 1 82.44 168 PHE B CA 1
ATOM 4656 C C . PHE B 1 168 ? -6.418 -17.125 -29.75 1 82.44 168 PHE B C 1
ATOM 4658 O O . PHE B 1 168 ? -5.637 -16.234 -30.094 1 82.44 168 PHE B O 1
ATOM 4665 N N . SER B 1 169 ? -7.246 -17.016 -28.609 1 92.44 169 SER B N 1
ATOM 4666 C CA . SER B 1 169 ? -6.992 -15.945 -27.656 1 92.44 169 SER B CA 1
ATOM 4667 C C . SER B 1 169 ? -6.941 -16.469 -26.219 1 92.44 169 SER B C 1
ATOM 4669 O O . SER B 1 169 ? -7.773 -17.297 -25.828 1 92.44 169 SER B O 1
ATOM 4671 N N . LEU B 1 170 ? -5.93 -16.062 -25.516 1 95.25 170 LEU B N 1
ATOM 4672 C CA . LEU B 1 170 ? -5.801 -16.438 -24.109 1 95.25 170 LEU B CA 1
ATOM 4673 C C . LEU B 1 170 ? -6.914 -15.82 -23.281 1 95.25 170 LEU B C 1
ATOM 4675 O O . LEU B 1 170 ? -7.172 -16.266 -22.156 1 95.25 170 LEU B O 1
ATOM 4679 N N . THR B 1 171 ? -7.609 -14.781 -23.797 1 93.5 171 THR B N 1
ATOM 4680 C CA . THR B 1 171 ? -8.68 -14.102 -23.078 1 93.5 171 THR B CA 1
ATOM 4681 C C . THR B 1 171 ? -9.875 -15.023 -22.891 1 93.5 171 THR B C 1
ATOM 4683 O O . THR B 1 171 ? -10.766 -14.75 -22.078 1 93.5 171 THR B O 1
ATOM 4686 N N . GLU B 1 172 ? -9.883 -16.141 -23.609 1 92.31 172 GLU B N 1
ATOM 4687 C CA . GLU B 1 172 ? -10.969 -17.094 -23.5 1 92.31 172 GLU B CA 1
ATOM 4688 C C . GLU B 1 172 ? -10.914 -17.844 -22.172 1 92.31 172 GLU B C 1
ATOM 4690 O O . GLU B 1 172 ? -11.914 -18.406 -21.719 1 92.31 172 GLU B O 1
ATOM 4695 N N . TYR B 1 173 ? -9.734 -17.906 -21.641 1 94.38 173 TYR B N 1
ATOM 4696 C CA . TYR B 1 173 ? -9.617 -18.5 -20.312 1 94.38 173 TYR B CA 1
ATOM 4697 C C . TYR B 1 173 ? -10.094 -17.531 -19.234 1 94.38 173 TYR B C 1
ATOM 4699 O O . TYR B 1 173 ? -9.281 -16.859 -18.594 1 94.38 173 TYR B O 1
ATOM 4707 N N . ASP B 1 174 ? -11.391 -17.484 -18.906 1 92.88 174 ASP B N 1
ATOM 4708 C CA . ASP B 1 174 ? -12.016 -16.453 -18.094 1 92.88 174 ASP B CA 1
ATOM 4709 C C . ASP B 1 174 ? -12.625 -17.062 -16.828 1 92.88 174 ASP B C 1
ATOM 4711 O O . ASP B 1 174 ? -13.469 -16.438 -16.172 1 92.88 174 ASP B O 1
ATOM 4715 N N . LYS B 1 175 ? -12.227 -18.25 -16.516 1 92.5 175 LYS B N 1
ATOM 4716 C CA . LYS B 1 175 ? -12.867 -18.938 -15.406 1 92.5 175 LYS B CA 1
ATOM 4717 C C . LYS B 1 175 ? -11.883 -19.188 -14.266 1 92.5 175 LYS B C 1
ATOM 4719 O O . LYS B 1 175 ? -11.625 -20.328 -13.891 1 92.5 175 LYS B O 1
ATOM 4724 N N . GLY B 1 176 ? -11.414 -18.094 -13.688 1 92.81 176 GLY B N 1
ATOM 4725 C CA . GLY B 1 176 ? -10.672 -18.188 -12.438 1 92.81 176 GLY B CA 1
ATOM 4726 C C . GLY B 1 176 ? -11.562 -18.484 -11.242 1 92.81 176 GLY B C 1
ATOM 4727 O O . GLY B 1 176 ? -12.734 -18.844 -11.406 1 92.81 176 GLY B O 1
ATOM 4728 N N . PHE B 1 177 ? -11.016 -18.422 -10.062 1 93.25 177 PHE B N 1
ATOM 4729 C CA . PHE B 1 177 ? -11.766 -18.75 -8.852 1 93.25 177 PHE B CA 1
ATOM 4730 C C . PHE B 1 177 ? -13.047 -17.938 -8.773 1 93.25 177 PHE B C 1
ATOM 4732 O O . PHE B 1 177 ? -14.086 -18.438 -8.336 1 93.25 177 PHE B O 1
ATOM 4739 N N . PHE B 1 178 ? -12.945 -16.672 -9.102 1 95.69 178 PHE B N 1
ATOM 4740 C CA . PHE B 1 178 ? -14.141 -15.852 -9.219 1 95.69 178 PHE B CA 1
ATOM 4741 C C . PHE B 1 178 ? -14.445 -15.547 -10.68 1 95.69 178 PHE B C 1
ATOM 4743 O O . PHE B 1 178 ? -13.586 -15.031 -11.406 1 95.69 178 PHE B O 1
ATOM 4750 N N . ASN B 1 179 ? -15.547 -15.922 -11.125 1 93.81 179 ASN B N 1
ATOM 4751 C CA . ASN B 1 179 ? -16.031 -15.719 -12.484 1 93.81 179 ASN B CA 1
ATOM 4752 C C . ASN B 1 179 ? -17.562 -15.734 -12.547 1 93.81 179 ASN B C 1
ATOM 4754 O O . ASN B 1 179 ? -18.219 -15.695 -11.508 1 93.81 179 ASN B O 1
ATOM 4758 N N . ARG B 1 180 ? -18.125 -15.781 -13.695 1 89.19 180 ARG B N 1
ATOM 4759 C CA . ARG B 1 180 ? -19.562 -15.664 -13.875 1 89.19 180 ARG B CA 1
ATOM 4760 C C . ARG B 1 180 ? -20.281 -16.875 -13.297 1 89.19 180 ARG B C 1
ATOM 4762 O O . ARG B 1 180 ? -21.484 -16.828 -13.039 1 89.19 180 ARG B O 1
ATOM 4769 N N . TYR B 1 181 ? -19.562 -17.984 -13.016 1 88.62 181 TYR B N 1
ATOM 4770 C CA . TYR B 1 181 ? -20.172 -19.219 -12.531 1 88.62 181 TYR B CA 1
ATOM 4771 C C . TYR B 1 181 ? -19.859 -19.438 -11.055 1 88.62 181 TYR B C 1
ATOM 4773 O O . TYR B 1 181 ? -20.141 -20.516 -10.5 1 88.62 181 TYR B O 1
ATOM 4781 N N . THR B 1 182 ? -19.312 -18.531 -10.438 1 89.62 182 THR B N 1
ATOM 4782 C CA . THR B 1 182 ? -18.719 -18.734 -9.117 1 89.62 182 THR B CA 1
ATOM 4783 C C . THR B 1 182 ? -19.812 -18.953 -8.07 1 89.62 182 THR B C 1
ATOM 4785 O O . THR B 1 182 ? -19.531 -19.422 -6.961 1 89.62 182 THR B O 1
ATOM 4788 N N . GLU B 1 183 ? -21.031 -18.703 -8.414 1 88.25 183 GLU B N 1
ATOM 4789 C CA . GLU B 1 183 ? -22.109 -18.984 -7.473 1 88.25 183 GLU B CA 1
ATOM 4790 C C . GLU B 1 183 ? -22.141 -20.453 -7.098 1 88.25 183 GLU B C 1
ATOM 4792 O O . GLU B 1 183 ? -22.516 -20.812 -5.977 1 88.25 183 GLU B O 1
ATOM 4797 N N . SER B 1 184 ? -21.672 -21.25 -7.973 1 88 184 SER B N 1
ATOM 4798 C CA . SER B 1 184 ? -21.625 -22.688 -7.711 1 88 184 SER B CA 1
ATOM 4799 C C . SER B 1 184 ? -20.641 -23 -6.59 1 88 184 SER B C 1
ATOM 4801 O O . SER B 1 184 ? -20.719 -24.078 -5.973 1 88 184 SER B O 1
ATOM 4803 N N . PHE B 1 185 ? -19.719 -22.109 -6.336 1 91.88 185 PHE B N 1
ATOM 4804 C CA . PHE B 1 185 ? -18.719 -22.312 -5.293 1 91.88 185 PHE B CA 1
ATOM 4805 C C . PHE B 1 185 ? -19.094 -21.531 -4.035 1 91.88 185 PHE B C 1
ATOM 4807 O O . PHE B 1 185 ? -18.328 -21.516 -3.068 1 91.88 185 PHE B O 1
ATOM 4814 N N . SER B 1 186 ? -20.266 -20.953 -3.977 1 93.81 186 SER B N 1
ATOM 4815 C CA . SER B 1 186 ? -20.641 -20.078 -2.875 1 93.81 186 SER B CA 1
ATOM 4816 C C . SER B 1 186 ? -20.672 -20.828 -1.55 1 93.81 186 SER B C 1
ATOM 4818 O O . SER B 1 186 ? -20.266 -20.297 -0.517 1 93.81 186 SER B O 1
ATOM 4820 N N . ALA B 1 187 ? -21.094 -22.094 -1.587 1 93.62 187 ALA B N 1
ATOM 4821 C CA . ALA B 1 187 ? -21.156 -22.891 -0.362 1 93.62 187 ALA B CA 1
ATOM 4822 C C . ALA B 1 187 ? -19.75 -23.094 0.222 1 93.62 187 ALA B C 1
ATOM 4824 O O . ALA B 1 187 ? -19.578 -23.125 1.443 1 93.62 187 ALA B O 1
ATOM 4825 N N . TYR B 1 188 ? -18.828 -23.312 -0.629 1 95.25 188 TYR B N 1
ATOM 4826 C CA . TYR B 1 188 ? -17.438 -23.453 -0.22 1 95.25 188 TYR B CA 1
ATOM 4827 C C . TYR B 1 188 ? -16.906 -22.156 0.383 1 95.25 188 TYR B C 1
ATOM 4829 O O . TYR B 1 188 ? -16.516 -22.109 1.551 1 95.25 188 TYR B O 1
ATOM 4837 N N . PHE B 1 189 ? -17 -21.062 -0.363 1 97.12 189 PHE B N 1
ATOM 4838 C CA . PHE B 1 189 ? -16.391 -19.797 0.037 1 97.12 189 PHE B CA 1
ATOM 4839 C C . PHE B 1 189 ? -17.109 -19.219 1.252 1 97.12 189 PHE B C 1
ATOM 4841 O O . PHE B 1 189 ? -16.469 -18.922 2.264 1 97.12 189 PHE B O 1
ATOM 4848 N N . LEU B 1 190 ? -18.391 -19.141 1.194 1 97.62 190 LEU B N 1
ATOM 4849 C CA . LEU B 1 190 ? -19.156 -18.547 2.291 1 97.62 190 LEU B CA 1
ATOM 4850 C C . LEU B 1 190 ? -19.125 -19.453 3.518 1 97.62 190 LEU B C 1
ATOM 4852 O O . LEU B 1 190 ? -19.141 -18.969 4.652 1 97.62 190 LEU B O 1
ATOM 4856 N N . GLY B 1 191 ? -19.125 -20.766 3.24 1 97.56 191 GLY B N 1
ATOM 4857 C CA . GLY B 1 191 ? -18.984 -21.688 4.352 1 97.56 191 GLY B CA 1
ATOM 4858 C C . GLY B 1 191 ? -17.688 -21.5 5.117 1 97.56 191 GLY B C 1
ATOM 4859 O O . GLY B 1 191 ? -17.672 -21.516 6.352 1 97.56 191 GLY B O 1
ATOM 4860 N N . CYS B 1 192 ? -16.625 -21.359 4.41 1 98.25 192 CYS B N 1
ATOM 4861 C CA . CYS B 1 192 ? -15.336 -21.109 5.047 1 98.25 192 CYS B CA 1
ATOM 4862 C C . CYS B 1 192 ? -15.336 -19.766 5.762 1 98.25 192 CYS B C 1
ATOM 4864 O O . CYS B 1 192 ? -14.805 -19.641 6.867 1 98.25 192 CYS B O 1
ATOM 4866 N N . LEU B 1 193 ? -15.891 -18.734 5.113 1 98.5 193 LEU B N 1
ATOM 4867 C CA . LEU B 1 193 ? -15.961 -17.406 5.715 1 98.5 193 LEU B CA 1
ATOM 4868 C C . LEU B 1 193 ? -16.703 -17.453 7.047 1 98.5 193 LEU B C 1
ATOM 4870 O O . LEU B 1 193 ? -16.234 -16.906 8.047 1 98.5 193 LEU B O 1
ATOM 4874 N N . LYS B 1 194 ? -17.844 -18.141 7.051 1 98 194 LYS B N 1
ATOM 4875 C CA . LYS B 1 194 ? -18.656 -18.281 8.258 1 98 194 LYS B CA 1
ATOM 4876 C C . LYS B 1 194 ? -17.922 -19.078 9.328 1 98 194 LYS B C 1
ATOM 4878 O O . LYS B 1 194 ? -18 -18.75 10.516 1 98 194 LYS B O 1
ATOM 4883 N N . SER B 1 195 ? -17.312 -20.125 8.906 1 98.31 195 SER B N 1
ATOM 4884 C CA . SER B 1 195 ? -16.547 -20.922 9.844 1 98.31 195 SER B CA 1
ATOM 4885 C C . SER B 1 195 ? -15.406 -20.125 10.469 1 98.31 195 SER B C 1
ATOM 4887 O O . SER B 1 195 ? -15.109 -20.266 11.656 1 98.31 195 SER B O 1
ATOM 4889 N N . CYS B 1 196 ? -14.766 -19.344 9.672 1 98.75 196 CYS B N 1
ATOM 4890 C CA . CYS B 1 196 ? -13.734 -18.453 10.188 1 98.75 196 CYS B CA 1
ATOM 4891 C C . CYS B 1 196 ? -14.305 -17.484 11.227 1 98.75 196 CYS B C 1
ATOM 4893 O O . CYS B 1 196 ? -13.734 -17.328 12.305 1 98.75 196 CYS B O 1
ATOM 4895 N N . ALA B 1 197 ? -15.43 -16.844 10.906 1 98.75 197 ALA B N 1
ATOM 4896 C CA . ALA B 1 197 ? -16.094 -15.93 11.828 1 98.75 197 ALA B CA 1
ATOM 4897 C C . ALA B 1 197 ? -16.422 -16.625 13.141 1 98.75 197 ALA B C 1
ATOM 4899 O O . ALA B 1 197 ? -16.172 -16.094 14.219 1 98.75 197 ALA B O 1
ATOM 4900 N N . ASN B 1 198 ? -16.953 -17.812 13.008 1 98.31 198 ASN B N 1
ATOM 4901 C CA . ASN B 1 198 ? -17.328 -18.562 14.195 1 98.31 198 ASN B CA 1
ATOM 4902 C C . ASN B 1 198 ? -16.109 -18.875 15.062 1 98.31 198 ASN B C 1
ATOM 4904 O O . ASN B 1 198 ? -16.188 -18.812 16.297 1 98.31 198 ASN B O 1
ATOM 4908 N N . TYR B 1 199 ? -15.086 -19.266 14.477 1 98.5 199 TYR B N 1
ATOM 4909 C CA . TYR B 1 199 ? -13.859 -19.5 15.219 1 98.5 199 TYR B CA 1
ATOM 4910 C C . TYR B 1 199 ? -13.43 -18.234 15.961 1 98.5 199 TYR B C 1
ATOM 4912 O O . TYR B 1 199 ? -13.117 -18.281 17.156 1 98.5 199 TYR B O 1
ATOM 4920 N N . LEU B 1 200 ? -13.438 -17.125 15.289 1 98.62 200 LEU B N 1
ATOM 4921 C CA . LEU B 1 200 ? -12.984 -15.859 15.875 1 98.62 200 LEU B CA 1
ATOM 4922 C C . LEU B 1 200 ? -13.883 -15.445 17.031 1 98.62 200 LEU B C 1
ATOM 4924 O O . LEU B 1 200 ? -13.422 -14.82 17.984 1 98.62 200 LEU B O 1
ATOM 4928 N N . LYS B 1 201 ? -15.172 -15.805 16.984 1 98.12 201 LYS B N 1
ATOM 4929 C CA . LYS B 1 201 ? -16.078 -15.523 18.078 1 98.12 201 LYS B CA 1
ATOM 4930 C C . LYS B 1 201 ? -15.617 -16.203 19.375 1 98.12 201 LYS B C 1
ATOM 4932 O O . LYS B 1 201 ? -15.891 -15.703 20.469 1 98.12 201 LYS B O 1
ATOM 4937 N N . THR B 1 202 ? -14.914 -17.297 19.203 1 97.69 202 THR B N 1
ATOM 4938 C CA . THR B 1 202 ? -14.461 -18.047 20.375 1 97.69 202 THR B CA 1
ATOM 4939 C C . THR B 1 202 ? -13.141 -17.5 20.891 1 97.69 202 THR B C 1
ATOM 4941 O O . THR B 1 202 ? -12.641 -17.938 21.938 1 97.69 202 THR B O 1
ATOM 4944 N N . GLN B 1 203 ? -12.523 -16.656 20.188 1 97.56 203 GLN B N 1
ATOM 4945 C CA . GLN B 1 203 ? -11.227 -16.094 20.562 1 97.56 203 GLN B CA 1
ATOM 4946 C C . GLN B 1 203 ? -11.391 -14.727 21.219 1 97.56 203 GLN B C 1
ATOM 4948 O O . GLN B 1 203 ? -11.93 -13.797 20.609 1 97.56 203 GLN B O 1
ATOM 4953 N N . ALA B 1 204 ? -10.852 -14.641 22.422 1 97.12 204 ALA B N 1
ATOM 4954 C CA . ALA B 1 204 ? -10.953 -13.375 23.156 1 97.12 204 ALA B CA 1
ATOM 4955 C C . ALA B 1 204 ? -10.305 -12.234 22.375 1 97.12 204 ALA B C 1
ATOM 4957 O O . ALA B 1 204 ? -9.172 -12.359 21.906 1 97.12 204 ALA B O 1
ATOM 4958 N N . GLY B 1 205 ? -11.055 -11.188 22.188 1 97.12 205 GLY B N 1
ATOM 4959 C CA . GLY B 1 205 ? -10.492 -10 21.547 1 97.12 205 GLY B CA 1
ATOM 4960 C C . GLY B 1 205 ? -10.734 -9.953 20.062 1 97.12 205 GLY B C 1
ATOM 4961 O O . GLY B 1 205 ? -10.312 -9.008 19.391 1 97.12 205 GLY B O 1
ATOM 4962 N N . TYR B 1 206 ? -11.438 -10.898 19.5 1 98.19 206 TYR B N 1
ATOM 4963 C CA . TYR B 1 206 ? -11.617 -10.953 18.047 1 98.19 206 TYR B CA 1
ATOM 4964 C C . TYR B 1 206 ? -13.094 -10.891 17.672 1 98.19 206 TYR B C 1
ATOM 4966 O O . TYR B 1 206 ? -13.469 -11.18 16.531 1 98.19 206 TYR B O 1
ATOM 4974 N N . GLU B 1 207 ? -13.938 -10.523 18.641 1 97.88 207 GLU B N 1
ATOM 4975 C CA . GLU B 1 207 ? -15.375 -10.445 18.422 1 97.88 207 GLU B CA 1
ATOM 4976 C C . GLU B 1 207 ? -15.719 -9.453 17.312 1 97.88 207 GLU B C 1
ATOM 4978 O O . GLU B 1 207 ? -16.578 -9.727 16.469 1 97.88 207 GLU B O 1
ATOM 4983 N N . HIS B 1 208 ? -15 -8.391 17.391 1 97.81 208 HIS B N 1
ATOM 4984 C CA . HIS B 1 208 ? -15.219 -7.367 16.375 1 97.81 208 HIS B CA 1
ATOM 4985 C C . HIS B 1 208 ? -14.898 -7.895 14.977 1 97.81 208 HIS B C 1
ATOM 4987 O O . HIS B 1 208 ? -15.664 -7.668 14.031 1 97.81 208 HIS B O 1
ATOM 4993 N N . HIS B 1 209 ? -13.828 -8.586 14.844 1 98.38 209 HIS B N 1
ATOM 4994 C CA . HIS B 1 209 ? -13.422 -9.148 13.562 1 98.38 209 HIS B CA 1
ATOM 4995 C C . HIS B 1 209 ? -14.414 -10.203 13.078 1 98.38 209 HIS B C 1
ATOM 4997 O O . HIS B 1 209 ? -14.734 -10.266 11.891 1 98.38 209 HIS B O 1
ATOM 5003 N N . ALA B 1 210 ? -14.914 -11.023 14.008 1 98.62 210 ALA B N 1
ATOM 5004 C CA . ALA B 1 210 ? -15.938 -12.008 13.672 1 98.62 210 ALA B CA 1
ATOM 5005 C C . ALA B 1 210 ? -17.188 -11.328 13.102 1 98.62 210 ALA B C 1
ATOM 5007 O O . ALA B 1 210 ? -17.734 -11.781 12.102 1 98.62 210 ALA B O 1
ATOM 5008 N N . LYS B 1 211 ? -17.531 -10.266 13.727 1 98.44 211 LYS B N 1
ATOM 5009 C CA . LYS B 1 211 ? -18.703 -9.523 13.281 1 98.44 211 LYS B CA 1
ATOM 5010 C C . LYS B 1 211 ? -18.5 -8.961 11.883 1 98.44 211 LYS B C 1
ATOM 5012 O O . LYS B 1 211 ? -19.406 -9 11.047 1 98.44 211 LYS B O 1
ATOM 5017 N N . LEU B 1 212 ? -17.328 -8.43 11.633 1 98.31 212 LEU B N 1
ATOM 5018 C CA . LEU B 1 212 ? -17.016 -7.895 10.312 1 98.31 212 LEU B CA 1
ATOM 5019 C C . LEU B 1 212 ? -17.141 -8.977 9.25 1 98.31 212 LEU B C 1
ATOM 5021 O O . LEU B 1 212 ? -17.672 -8.719 8.156 1 98.31 212 LEU B O 1
ATOM 5025 N N . LEU B 1 213 ? -16.688 -10.172 9.523 1 98.75 213 LEU B N 1
ATOM 5026 C CA . LEU B 1 213 ? -16.766 -11.266 8.562 1 98.75 213 LEU B CA 1
ATOM 5027 C C . LEU B 1 213 ? -18.219 -11.664 8.32 1 98.75 213 LEU B C 1
ATOM 5029 O O . LEU B 1 213 ? -18.609 -11.93 7.18 1 98.75 213 LEU B O 1
ATOM 5033 N N . ASP B 1 214 ? -18.984 -11.703 9.359 1 98.31 214 ASP B N 1
ATOM 5034 C CA . ASP B 1 214 ? -20.406 -12.008 9.219 1 98.31 214 ASP B CA 1
ATOM 5035 C C . ASP B 1 214 ? -21.094 -10.984 8.312 1 98.31 214 ASP B C 1
ATOM 5037 O O . ASP B 1 214 ? -21.906 -11.352 7.457 1 98.31 214 ASP B O 1
ATOM 5041 N N . GLU B 1 215 ? -20.766 -9.766 8.531 1 97.62 215 GLU B N 1
ATOM 5042 C CA . GLU B 1 215 ? -21.375 -8.68 7.777 1 97.62 215 GLU B CA 1
ATOM 5043 C C . GLU B 1 215 ? -20.906 -8.68 6.328 1 97.62 215 GLU B C 1
ATOM 5045 O O . GLU B 1 215 ? -21.578 -8.156 5.445 1 97.62 215 GLU B O 1
ATOM 5050 N N . LEU B 1 216 ? -19.781 -9.258 6.09 1 98 216 LEU B N 1
ATOM 5051 C CA . LEU B 1 216 ? -19.172 -9.297 4.762 1 98 216 LEU B CA 1
ATOM 5052 C C . LEU B 1 216 ? -19.828 -10.367 3.895 1 98 216 LEU B C 1
ATOM 5054 O O . LEU B 1 216 ? -19.797 -10.281 2.664 1 98 216 LEU B O 1
ATOM 5058 N N . ALA B 1 217 ? -20.438 -11.391 4.441 1 97.75 217 ALA B N 1
ATOM 5059 C CA . ALA B 1 217 ? -20.891 -12.625 3.805 1 97.75 217 ALA B CA 1
ATOM 5060 C C . ALA B 1 217 ? -21.828 -12.328 2.627 1 97.75 217 ALA B C 1
ATOM 5062 O O . ALA B 1 217 ? -21.609 -12.828 1.521 1 97.75 217 ALA B O 1
ATOM 5063 N N . PRO B 1 218 ? -22.812 -11.391 2.785 1 97.31 218 PRO B N 1
ATOM 5064 C CA . PRO B 1 218 ? -23.734 -11.141 1.675 1 97.31 218 PRO B CA 1
ATOM 5065 C C . PRO B 1 218 ? -23.047 -10.484 0.477 1 97.31 218 PRO B C 1
ATOM 5067 O O . PRO B 1 218 ? -23.578 -10.523 -0.637 1 97.31 218 PRO B O 1
ATOM 5070 N N . TYR B 1 219 ? -21.906 -9.914 0.702 1 96.88 219 TYR B N 1
ATOM 5071 C CA . TYR B 1 219 ? -21.25 -9.133 -0.338 1 96.88 219 TYR B CA 1
ATOM 5072 C C . TYR B 1 219 ? -20.016 -9.859 -0.874 1 96.88 219 TYR B C 1
ATOM 5074 O O . TYR B 1 219 ? -19.422 -9.438 -1.862 1 96.88 219 TYR B O 1
ATOM 5082 N N . TYR B 1 220 ? -19.641 -10.969 -0.312 1 97.75 220 TYR B N 1
ATOM 5083 C CA . TYR B 1 220 ? -18.344 -11.609 -0.484 1 97.75 220 TYR B CA 1
ATOM 5084 C C . TYR B 1 220 ? -18.141 -12.039 -1.931 1 97.75 220 TYR B C 1
ATOM 5086 O O . TYR B 1 220 ? -17.094 -11.758 -2.525 1 97.75 220 TYR B O 1
ATOM 5094 N N . MET B 1 221 ? -19.109 -12.711 -2.504 1 96.94 221 MET B N 1
ATOM 5095 C CA . MET B 1 221 ? -18.984 -13.211 -3.869 1 96.94 221 MET B CA 1
ATOM 5096 C C . MET B 1 221 ? -18.828 -12.062 -4.859 1 96.94 221 MET B C 1
ATOM 5098 O O . MET B 1 221 ? -18.031 -12.141 -5.793 1 96.94 221 MET B O 1
ATOM 5102 N N . GLY B 1 222 ? -19.594 -11.031 -4.605 1 95.88 222 GLY B N 1
ATOM 5103 C CA . GLY B 1 222 ? -19.5 -9.852 -5.453 1 95.88 222 GLY B CA 1
ATOM 5104 C C . GLY B 1 222 ? -18.141 -9.172 -5.363 1 95.88 222 GLY B C 1
ATOM 5105 O O . GLY B 1 222 ? -17.609 -8.711 -6.375 1 95.88 222 GLY B O 1
ATOM 5106 N N . LEU B 1 223 ? -17.609 -9.094 -4.16 1 96.69 223 LEU B N 1
ATOM 5107 C CA . LEU B 1 223 ? -16.281 -8.516 -3.953 1 96.69 223 LEU B CA 1
ATOM 5108 C C . LEU B 1 223 ? -15.211 -9.32 -4.684 1 96.69 223 LEU B C 1
ATOM 5110 O O . LEU B 1 223 ? -14.297 -8.75 -5.273 1 96.69 223 LEU B O 1
ATOM 5114 N N . GLY B 1 224 ? -15.375 -10.641 -4.613 1 97.19 224 GLY B N 1
ATOM 5115 C CA . GLY B 1 224 ? -14.461 -11.5 -5.355 1 97.19 224 GLY B CA 1
ATOM 5116 C C . GLY B 1 224 ? -14.5 -11.258 -6.852 1 97.19 224 GLY B C 1
ATOM 5117 O O . GLY B 1 224 ? -13.453 -11.141 -7.496 1 97.19 224 GLY B O 1
ATOM 5118 N N . LEU B 1 225 ? -15.68 -11.164 -7.402 1 96.56 225 LEU B N 1
ATOM 5119 C CA . LEU B 1 225 ? -15.859 -10.922 -8.828 1 96.56 225 LEU B CA 1
ATOM 5120 C C . LEU B 1 225 ? -15.242 -9.586 -9.234 1 96.56 225 LEU B C 1
ATOM 5122 O O . LEU B 1 225 ? -14.586 -9.492 -10.273 1 96.56 225 LEU B O 1
ATOM 5126 N N . ARG B 1 226 ? -15.461 -8.602 -8.391 1 95.06 226 ARG B N 1
ATOM 5127 C CA . ARG B 1 226 ? -14.891 -7.289 -8.664 1 95.06 226 ARG B CA 1
ATOM 5128 C C . ARG B 1 226 ? -13.367 -7.336 -8.648 1 95.06 226 ARG B C 1
ATOM 5130 O O . ARG B 1 226 ? -12.711 -6.684 -9.461 1 95.06 226 ARG B O 1
ATOM 5137 N N . CYS B 1 227 ? -12.883 -8.016 -7.742 1 95.44 227 CYS B N 1
ATOM 5138 C CA . CYS B 1 227 ? -11.445 -8.156 -7.602 1 95.44 227 CYS B CA 1
ATOM 5139 C C . CYS B 1 227 ? -10.828 -8.797 -8.844 1 95.44 227 CYS B C 1
ATOM 5141 O O . CYS B 1 227 ? -9.734 -8.43 -9.258 1 95.44 227 CYS B O 1
ATOM 5143 N N . PHE B 1 228 ? -11.547 -9.734 -9.531 1 96.88 228 PHE B N 1
ATOM 5144 C CA . PHE B 1 228 ? -11.031 -10.5 -10.664 1 96.88 228 PHE B CA 1
ATOM 5145 C C . PHE B 1 228 ? -11.305 -9.773 -11.969 1 96.88 228 PHE B C 1
ATOM 5147 O O . PHE B 1 228 ? -10.797 -10.172 -13.023 1 96.88 228 PHE B O 1
ATOM 5154 N N . LYS B 1 229 ? -12.047 -8.672 -11.891 1 95.56 229 LYS B N 1
ATOM 5155 C CA . LYS B 1 229 ? -12.305 -7.887 -13.102 1 95.56 229 LYS B CA 1
ATOM 5156 C C . LYS B 1 229 ? -11.016 -7.301 -13.664 1 95.56 229 LYS B C 1
ATOM 5158 O O . LYS B 1 229 ? -10.188 -6.781 -12.914 1 95.56 229 LYS B O 1
ATOM 5163 N N . GLN B 1 230 ? -10.883 -7.418 -14.938 1 95.06 230 GLN B N 1
ATOM 5164 C CA . GLN B 1 230 ? -9.703 -6.875 -15.602 1 95.06 230 GLN B CA 1
ATOM 5165 C C . GLN B 1 230 ? -9.703 -5.348 -15.57 1 95.06 230 GLN B C 1
ATOM 5167 O O . GLN B 1 230 ? -10.758 -4.723 -15.734 1 95.06 230 GLN B O 1
ATOM 5172 N N . GLU B 1 231 ? -8.523 -4.848 -15.266 1 91.31 231 GLU B N 1
ATOM 5173 C CA . GLU B 1 231 ? -8.336 -3.402 -15.352 1 91.31 231 GLU B CA 1
ATOM 5174 C C . GLU B 1 231 ? -7.633 -3.016 -16.641 1 91.31 231 GLU B C 1
ATOM 5176 O O . GLU B 1 231 ? -6.664 -3.664 -17.047 1 91.31 231 GLU B O 1
ATOM 5181 N N . GLN B 1 232 ? -8.047 -1.924 -17.219 1 85.62 232 GLN B N 1
ATOM 5182 C CA . GLN B 1 232 ? -7.512 -1.487 -18.5 1 85.62 232 GLN B CA 1
ATOM 5183 C C . GLN B 1 232 ? -6.035 -1.108 -18.375 1 85.62 232 GLN B C 1
ATOM 5185 O O . GLN B 1 232 ? -5.266 -1.285 -19.328 1 85.62 232 GLN B O 1
ATOM 5190 N N . THR B 1 233 ? -5.664 -0.692 -17.266 1 86.38 233 THR B N 1
ATOM 5191 C CA . THR B 1 233 ? -4.312 -0.169 -17.109 1 86.38 233 THR B CA 1
ATOM 5192 C C . THR B 1 233 ? -3.344 -1.286 -16.719 1 86.38 233 THR B C 1
ATOM 5194 O O . THR B 1 233 ? -2.129 -1.078 -16.688 1 86.38 233 THR B O 1
ATOM 5197 N N . HIS B 1 234 ? -3.836 -2.467 -16.469 1 92.69 234 HIS B N 1
ATOM 5198 C CA . HIS B 1 234 ? -2.969 -3.578 -16.094 1 92.69 234 HIS B CA 1
ATOM 5199 C C . HIS B 1 234 ? -2.557 -4.391 -17.312 1 92.69 234 HIS B C 1
ATOM 5201 O O . HIS B 1 234 ? -3.357 -4.59 -18.234 1 92.69 234 HIS B O 1
ATOM 5207 N N . ILE B 1 235 ? -1.327 -4.781 -17.375 1 96.44 235 ILE B N 1
ATOM 5208 C CA . ILE B 1 235 ? -0.963 -5.832 -18.312 1 96.44 235 ILE B CA 1
ATOM 5209 C C . ILE B 1 235 ? -1.479 -7.18 -17.812 1 96.44 235 ILE B C 1
ATOM 5211 O O . ILE B 1 235 ? -1.005 -7.691 -16.797 1 96.44 235 ILE B O 1
ATOM 5215 N N . ASN B 1 236 ? -2.486 -7.68 -18.516 1 97 236 ASN B N 1
ATOM 5216 C CA . ASN B 1 236 ? -3.043 -8.977 -18.141 1 97 236 ASN B CA 1
ATOM 5217 C C . ASN B 1 236 ? -2.209 -10.125 -18.688 1 97 236 ASN B C 1
ATOM 5219 O O . ASN B 1 236 ? -1.465 -9.953 -19.656 1 97 236 ASN B O 1
ATOM 5223 N N . VAL B 1 237 ? -2.32 -11.227 -18.031 1 98.38 237 VAL B N 1
ATOM 5224 C CA . VAL B 1 237 ? -1.518 -12.406 -18.344 1 98.38 237 VAL B CA 1
ATOM 5225 C C . VAL B 1 237 ? -2.359 -13.664 -18.172 1 98.38 237 VAL B C 1
ATOM 5227 O O . VAL B 1 237 ? -3.494 -13.602 -17.688 1 98.38 237 VAL B O 1
ATOM 5230 N N . LEU B 1 238 ? -1.827 -14.766 -18.625 1 98.44 238 LEU B N 1
ATOM 5231 C CA . LEU B 1 238 ? -2.367 -16.047 -18.188 1 98.44 238 LEU B CA 1
ATOM 5232 C C . LEU B 1 238 ? -1.861 -16.406 -16.797 1 98.44 238 LEU B C 1
ATOM 5234 O O . LEU B 1 238 ? -0.69 -16.75 -16.625 1 98.44 238 LEU B O 1
ATOM 5238 N N . THR B 1 239 ? -2.709 -16.312 -15.852 1 98.69 239 THR B N 1
ATOM 5239 C CA . THR B 1 239 ? -2.361 -16.641 -14.477 1 98.69 239 THR B CA 1
ATOM 5240 C C . THR B 1 239 ? -2.314 -18.156 -14.281 1 98.69 239 THR B C 1
ATOM 5242 O O . THR B 1 239 ? -2.83 -18.906 -15.109 1 98.69 239 THR B O 1
ATOM 5245 N N . HIS B 1 240 ? -1.616 -18.594 -13.219 1 98.56 240 HIS B N 1
ATOM 5246 C CA . HIS B 1 240 ? -1.702 -19.984 -12.812 1 98.56 240 HIS B CA 1
ATOM 5247 C C . HIS B 1 240 ? -3.055 -20.297 -12.18 1 98.56 240 HIS B C 1
ATOM 5249 O O . HIS B 1 240 ? -3.619 -21.375 -12.391 1 98.56 240 HIS B O 1
ATOM 5255 N N . GLY B 1 241 ? -3.498 -19.359 -11.391 1 97.75 241 GLY B N 1
ATOM 5256 C CA . GLY B 1 241 ? -4.844 -19.422 -10.836 1 97.75 241 GLY B CA 1
ATOM 5257 C C . GLY B 1 241 ? -4.922 -20.188 -9.531 1 97.75 241 GLY B C 1
ATOM 5258 O O . GLY B 1 241 ? -5.848 -19.984 -8.742 1 97.75 241 GLY B O 1
ATOM 5259 N N . ASP B 1 242 ? -4.031 -21.078 -9.289 1 97.06 242 ASP B N 1
ATOM 5260 C CA . ASP B 1 242 ? -3.984 -21.859 -8.055 1 97.06 242 ASP B CA 1
ATOM 5261 C C . ASP B 1 242 ? -2.543 -22.141 -7.641 1 97.06 242 ASP B C 1
ATOM 5263 O O . ASP B 1 242 ? -2.166 -23.297 -7.426 1 97.06 242 ASP B O 1
ATOM 5267 N N . LEU B 1 243 ? -1.788 -21.109 -7.418 1 98.06 243 LEU B N 1
ATOM 5268 C CA . LEU B 1 243 ? -0.341 -21.156 -7.246 1 98.06 243 LEU B CA 1
ATOM 5269 C C . LEU B 1 243 ? 0.024 -21.391 -5.781 1 98.06 243 LEU B C 1
ATOM 5271 O O . LEU B 1 243 ? 0.539 -20.484 -5.121 1 98.06 243 LEU B O 1
ATOM 5275 N N . TRP B 1 244 ? -0.193 -22.594 -5.273 1 97.38 244 TRP B N 1
ATOM 5276 C CA . TRP B 1 244 ? 0.202 -22.938 -3.91 1 97.38 244 TRP B CA 1
ATOM 5277 C C . TRP B 1 244 ? 1.228 -24.062 -3.902 1 97.38 244 TRP B C 1
ATOM 5279 O O . TRP B 1 244 ? 1.558 -24.609 -4.953 1 97.38 244 TRP B O 1
ATOM 5289 N N . THR B 1 245 ? 1.771 -24.438 -2.842 1 97 245 THR B N 1
ATOM 5290 C CA . THR B 1 245 ? 2.961 -25.25 -2.633 1 97 245 THR B CA 1
ATOM 5291 C C . THR B 1 245 ? 2.844 -26.578 -3.377 1 97 245 THR B C 1
ATOM 5293 O O . THR B 1 245 ? 3.801 -27.016 -4.016 1 97 245 THR B O 1
ATOM 5296 N N . ASN B 1 246 ? 1.673 -27.188 -3.414 1 94.06 246 ASN B N 1
ATOM 5297 C CA . ASN B 1 246 ? 1.513 -28.516 -3.99 1 94.06 246 ASN B CA 1
ATOM 5298 C C . ASN B 1 246 ? 1.345 -28.453 -5.508 1 94.06 246 ASN B C 1
ATOM 5300 O O . ASN B 1 246 ? 1.299 -29.5 -6.172 1 94.06 246 ASN B O 1
ATOM 5304 N N . ASN B 1 247 ? 1.349 -27.266 -6.039 1 96.56 247 ASN B N 1
ATOM 5305 C CA . ASN B 1 247 ? 1.248 -27.125 -7.488 1 96.56 247 ASN B CA 1
ATOM 5306 C C . ASN B 1 247 ? 2.562 -26.641 -8.094 1 96.56 247 ASN B C 1
ATOM 5308 O O . ASN B 1 247 ? 2.561 -25.953 -9.109 1 96.56 247 ASN B O 1
ATOM 5312 N N . MET B 1 248 ? 3.621 -26.969 -7.379 1 97.38 248 MET B N 1
ATOM 5313 C CA . MET B 1 248 ? 4.98 -26.656 -7.824 1 97.38 248 MET B CA 1
ATOM 5314 C C . MET B 1 248 ? 5.953 -27.75 -7.387 1 97.38 248 MET B C 1
ATOM 5316 O O . MET B 1 248 ? 5.758 -28.375 -6.344 1 97.38 248 MET B O 1
ATOM 5320 N N . MET B 1 249 ? 6.953 -27.984 -8.133 1 97.88 249 MET B N 1
ATOM 5321 C CA . MET B 1 249 ? 8.016 -28.922 -7.805 1 97.88 249 MET B CA 1
ATOM 5322 C C . MET B 1 249 ? 9.391 -28.266 -7.922 1 97.88 249 MET B C 1
ATOM 5324 O O . MET B 1 249 ? 9.672 -27.594 -8.914 1 97.88 249 MET B O 1
ATOM 5328 N N . PHE B 1 250 ? 10.227 -28.453 -6.922 1 98.56 250 PHE B N 1
ATOM 5329 C CA . PHE B 1 250 ? 11.492 -27.734 -6.809 1 98.56 250 PHE B CA 1
ATOM 5330 C C . PHE B 1 250 ? 12.664 -28.688 -7.027 1 98.56 250 PHE B C 1
ATOM 5332 O O . PHE B 1 250 ? 12.594 -29.875 -6.707 1 98.56 250 PHE B O 1
ATOM 5339 N N . LYS B 1 251 ? 13.648 -28.188 -7.613 1 98.19 251 LYS B N 1
ATOM 5340 C CA . LYS B 1 251 ? 14.977 -28.781 -7.609 1 98.19 251 LYS B CA 1
ATOM 5341 C C . LYS B 1 251 ? 15.906 -28.047 -6.641 1 98.19 251 LYS B C 1
ATOM 5343 O O . LYS B 1 251 ? 15.828 -26.828 -6.504 1 98.19 251 LYS B O 1
ATOM 5348 N N . TYR B 1 252 ? 16.75 -28.797 -5.949 1 97.75 252 TYR B N 1
ATOM 5349 C CA . TYR B 1 252 ? 17.625 -28.203 -4.945 1 97.75 252 TYR B CA 1
ATOM 5350 C C . TYR B 1 252 ? 19.094 -28.469 -5.281 1 97.75 252 TYR B C 1
ATOM 5352 O O . TYR B 1 252 ? 19.438 -29.531 -5.801 1 97.75 252 TYR B O 1
ATOM 5360 N N . GLU B 1 253 ? 19.875 -27.547 -5.133 1 96.75 253 GLU B N 1
ATOM 5361 C CA . GLU B 1 253 ? 21.328 -27.656 -5.129 1 96.75 253 GLU B CA 1
ATOM 5362 C C . GLU B 1 253 ? 21.922 -27.234 -3.783 1 96.75 253 GLU B C 1
ATOM 5364 O O . GLU B 1 253 ? 21.797 -26.062 -3.385 1 96.75 253 GLU B O 1
ATOM 5369 N N . ALA B 1 254 ? 22.531 -28.188 -3.082 1 95.25 254 ALA B N 1
ATOM 5370 C CA . ALA B 1 254 ? 23.109 -27.953 -1.762 1 95.25 254 ALA B CA 1
ATOM 5371 C C . ALA B 1 254 ? 22.062 -27.391 -0.798 1 95.25 254 ALA B C 1
ATOM 5373 O O . ALA B 1 254 ? 22.312 -26.391 -0.118 1 95.25 254 ALA B O 1
ATOM 5374 N N . GLY B 1 255 ? 20.844 -27.859 -0.925 1 93.44 255 GLY B N 1
ATOM 5375 C CA . GLY B 1 255 ? 19.797 -27.516 0.018 1 93.44 255 GLY B CA 1
ATOM 5376 C C . GLY B 1 255 ? 19.078 -26.234 -0.344 1 93.44 255 GLY B C 1
ATOM 5377 O O . GLY B 1 255 ? 18.125 -25.844 0.339 1 93.44 255 GLY B O 1
ATOM 5378 N N . VAL B 1 256 ? 19.469 -25.578 -1.39 1 96.5 256 VAL B N 1
ATOM 5379 C CA . VAL B 1 256 ? 18.859 -24.328 -1.836 1 96.5 256 VAL B CA 1
ATOM 5380 C C . VAL B 1 256 ? 18.078 -24.562 -3.121 1 96.5 256 VAL B C 1
ATOM 5382 O O . VAL B 1 256 ? 18.562 -25.234 -4.043 1 96.5 256 VAL B O 1
ATOM 5385 N N . PRO B 1 257 ? 16.797 -24.094 -3.076 1 98.25 257 PRO B N 1
ATOM 5386 C CA . PRO B 1 257 ? 16.062 -24.281 -4.328 1 98.25 257 PRO B CA 1
ATOM 5387 C C . PRO B 1 257 ? 16.75 -23.609 -5.52 1 98.25 257 PRO B C 1
ATOM 5389 O O . PRO B 1 257 ? 17.078 -22.422 -5.461 1 98.25 257 PRO B O 1
ATOM 5392 N N . SER B 1 258 ? 16.938 -24.328 -6.594 1 98.19 258 SER B N 1
ATOM 5393 C CA . SER B 1 258 ? 17.688 -23.828 -7.746 1 98.19 258 SER B CA 1
ATOM 5394 C C . SER B 1 258 ? 16.781 -23.703 -8.977 1 98.19 258 SER B C 1
ATOM 5396 O O . SER B 1 258 ? 17.094 -22.953 -9.898 1 98.19 258 SER B O 1
ATOM 5398 N N . ASP B 1 259 ? 15.719 -24.484 -8.992 1 98.5 259 ASP B N 1
ATOM 5399 C CA . ASP B 1 259 ? 14.742 -24.422 -10.07 1 98.5 259 ASP B CA 1
ATOM 5400 C C . ASP B 1 259 ? 13.359 -24.812 -9.578 1 98.5 259 ASP B C 1
ATOM 5402 O O . ASP B 1 259 ? 13.219 -25.375 -8.484 1 98.5 259 ASP B O 1
ATOM 5406 N N . VAL B 1 260 ? 12.375 -24.438 -10.336 1 98.88 260 VAL B N 1
ATOM 5407 C CA . VAL B 1 260 ? 11 -24.766 -10 1 98.88 260 VAL B CA 1
ATOM 5408 C C . VAL B 1 260 ? 10.188 -24.953 -11.281 1 98.88 260 VAL B C 1
ATOM 5410 O O . VAL B 1 260 ? 10.398 -24.234 -12.266 1 98.88 260 VAL B O 1
ATOM 5413 N N . LEU B 1 261 ? 9.336 -25.938 -11.336 1 98.81 261 LEU B N 1
ATOM 5414 C CA . LEU B 1 261 ? 8.352 -26.125 -12.398 1 98.81 261 LEU B CA 1
ATOM 5415 C C . LEU B 1 261 ? 6.934 -26.078 -11.836 1 98.81 261 LEU B C 1
ATOM 5417 O O . LEU B 1 261 ? 6.695 -26.5 -10.703 1 98.81 261 LEU B O 1
ATOM 5421 N N . LEU B 1 262 ? 6.07 -25.5 -12.562 1 98.56 262 LEU B N 1
ATOM 5422 C CA . LEU B 1 262 ? 4.68 -25.312 -12.148 1 98.56 262 LEU B CA 1
ATOM 5423 C C . LEU B 1 262 ? 3.795 -26.422 -12.727 1 98.56 262 LEU B C 1
ATOM 5425 O O . LEU B 1 262 ? 3.979 -26.828 -13.875 1 98.56 262 LEU B O 1
ATOM 5429 N N . ILE B 1 263 ? 2.871 -26.891 -11.922 1 96.06 263 ILE B N 1
ATOM 5430 C CA . ILE B 1 263 ? 1.965 -27.953 -12.359 1 96.06 263 ILE B CA 1
ATOM 5431 C C . ILE B 1 263 ? 0.53 -27.594 -11.977 1 96.06 263 ILE B C 1
ATOM 5433 O O . ILE B 1 263 ? 0.301 -26.656 -11.211 1 96.06 263 ILE B O 1
ATOM 5437 N N . ASP B 1 264 ? -0.456 -28.188 -12.57 1 94.44 264 ASP B N 1
ATOM 5438 C CA . ASP B 1 264 ? -1.878 -28.094 -12.258 1 94.44 264 ASP B CA 1
ATOM 5439 C C . ASP B 1 264 ? -2.43 -26.719 -12.656 1 94.44 264 ASP B C 1
ATOM 5441 O O . ASP B 1 264 ? -2.791 -25.922 -11.797 1 94.44 264 ASP B O 1
ATOM 5445 N N . PHE B 1 265 ? -2.674 -26.516 -13.891 1 96.38 265 PHE B N 1
ATOM 5446 C CA . PHE B 1 265 ? -3.16 -25.25 -14.445 1 96.38 265 PHE B CA 1
ATOM 5447 C C . PHE B 1 265 ? -4.68 -25.266 -14.578 1 96.38 265 PHE B C 1
ATOM 5449 O O . PHE B 1 265 ? -5.234 -24.641 -15.484 1 96.38 265 PHE B O 1
ATOM 5456 N N . GLN B 1 266 ? -5.332 -25.969 -13.703 1 92.44 266 GLN B N 1
ATOM 5457 C CA . GLN B 1 266 ? -6.773 -26.188 -13.781 1 92.44 266 GLN B CA 1
ATOM 5458 C C . GLN B 1 266 ? -7.543 -24.875 -13.633 1 92.44 266 GLN B C 1
ATOM 5460 O O . GLN B 1 266 ? -8.633 -24.734 -14.195 1 92.44 266 GLN B O 1
ATOM 5465 N N . TYR B 1 267 ? -7.004 -23.938 -12.938 1 94.75 267 TYR B N 1
ATOM 5466 C CA . TYR B 1 267 ? -7.742 -22.703 -12.648 1 94.75 267 TYR B CA 1
ATOM 5467 C C . TYR B 1 267 ? -7.07 -21.5 -13.297 1 94.75 267 TYR B C 1
ATOM 5469 O O . TYR B 1 267 ? -7.32 -20.359 -12.898 1 94.75 267 TYR B O 1
ATOM 5477 N N . ALA B 1 268 ? -6.25 -21.781 -14.266 1 97.44 268 ALA B N 1
ATOM 5478 C CA . ALA B 1 268 ? -5.602 -20.703 -15 1 97.44 268 ALA B CA 1
ATOM 5479 C C . ALA B 1 268 ? -6.637 -19.797 -15.68 1 97.44 268 ALA B C 1
ATOM 5481 O O . ALA B 1 268 ? -7.648 -20.281 -16.188 1 97.44 268 ALA B O 1
ATOM 5482 N N . PHE B 1 269 ? -6.418 -18.531 -15.68 1 97.19 269 PHE B N 1
ATOM 5483 C CA . PHE B 1 269 ? -7.316 -17.562 -16.297 1 97.19 269 PHE B CA 1
ATOM 5484 C C . PHE B 1 269 ? -6.555 -16.328 -16.75 1 97.19 269 PHE B C 1
ATOM 5486 O O . PHE B 1 269 ? -5.453 -16.062 -16.266 1 97.19 269 PHE B O 1
ATOM 5493 N N . TRP B 1 270 ? -7.129 -15.641 -17.703 1 97.31 270 TRP B N 1
ATOM 5494 C CA . TRP B 1 270 ? -6.57 -14.383 -18.188 1 97.31 270 TRP B CA 1
ATOM 5495 C C . TRP B 1 270 ? -6.926 -13.227 -17.266 1 97.31 270 TRP B C 1
ATOM 5497 O O . TRP B 1 270 ? -8.102 -12.93 -17.062 1 97.31 270 TRP B O 1
ATOM 5507 N N . GLY B 1 271 ? -5.969 -12.633 -16.578 1 97.62 271 GLY B N 1
ATOM 5508 C CA . GLY B 1 271 ? -6.211 -11.555 -15.633 1 97.62 271 GLY B CA 1
ATOM 5509 C C . GLY B 1 271 ? -4.934 -10.945 -15.078 1 97.62 271 GLY B C 1
ATOM 5510 O O . GLY B 1 271 ? -3.854 -11.141 -15.641 1 97.62 271 GLY B O 1
ATOM 5511 N N . SER B 1 272 ? -5.059 -10.219 -14.023 1 97.94 272 SER B N 1
ATOM 5512 C CA . SER B 1 272 ? -3.924 -9.523 -13.422 1 97.94 272 SER B CA 1
ATOM 5513 C C . SER B 1 272 ? -2.926 -10.508 -12.828 1 97.94 272 SER B C 1
ATOM 5515 O O . SER B 1 272 ? -3.309 -11.43 -12.094 1 97.94 272 SER B O 1
ATOM 5517 N N . PRO B 1 273 ? -1.646 -10.297 -13.094 1 98.25 273 PRO B N 1
ATOM 5518 C CA . PRO B 1 273 ? -0.646 -11.188 -12.5 1 98.25 273 PRO B CA 1
ATOM 5519 C C . PRO B 1 273 ? -0.564 -11.055 -10.984 1 98.25 273 PRO B C 1
ATOM 5521 O O . PRO B 1 273 ? -0.094 -11.969 -10.305 1 98.25 273 PRO B O 1
ATOM 5524 N N . THR B 1 274 ? -1.061 -9.906 -10.453 1 98.5 274 THR B N 1
ATOM 5525 C CA . THR B 1 274 ? -0.955 -9.664 -9.023 1 98.5 274 THR B CA 1
ATOM 5526 C C . THR B 1 274 ? -1.796 -10.672 -8.242 1 98.5 274 THR B C 1
ATOM 5528 O O . THR B 1 274 ? -1.533 -10.938 -7.066 1 98.5 274 THR B O 1
ATOM 5531 N N . LEU B 1 275 ? -2.746 -11.273 -8.891 1 98.69 275 LEU B N 1
ATOM 5532 C CA . LEU B 1 275 ? -3.615 -12.234 -8.219 1 98.69 275 LEU B CA 1
ATOM 5533 C C . LEU B 1 275 ? -2.848 -13.508 -7.863 1 98.69 275 LEU B C 1
ATOM 5535 O O . LEU B 1 275 ? -3.018 -14.055 -6.77 1 98.69 275 LEU B O 1
ATOM 5539 N N . ASP B 1 276 ? -1.937 -13.945 -8.758 1 98.88 276 ASP B N 1
ATOM 5540 C CA . ASP B 1 276 ? -1.09 -15.086 -8.43 1 98.88 276 ASP B CA 1
ATOM 5541 C C . ASP B 1 276 ? -0.123 -14.75 -7.301 1 98.88 276 ASP B C 1
ATOM 5543 O O . ASP B 1 276 ? 0.189 -15.602 -6.469 1 98.88 276 ASP B O 1
ATOM 5547 N N . ILE B 1 277 ? 0.344 -13.555 -7.301 1 98.88 277 ILE B N 1
ATOM 5548 C CA . ILE B 1 277 ? 1.26 -13.133 -6.246 1 98.88 277 ILE B CA 1
ATOM 5549 C C . ILE B 1 277 ? 0.541 -13.156 -4.902 1 98.88 277 ILE B C 1
ATOM 5551 O O . ILE B 1 277 ? 1.062 -13.695 -3.92 1 98.88 277 ILE B O 1
ATOM 5555 N N . HIS B 1 278 ? -0.68 -12.578 -4.852 1 98.75 278 HIS B N 1
ATOM 5556 C CA . HIS B 1 278 ? -1.471 -12.648 -3.629 1 98.75 278 HIS B CA 1
ATOM 5557 C C . HIS B 1 278 ? -1.723 -14.086 -3.211 1 98.75 278 HIS B C 1
ATOM 5559 O O . HIS B 1 278 ? -1.634 -14.422 -2.025 1 98.75 278 HIS B O 1
ATOM 5565 N N . HIS B 1 279 ? -2.014 -14.914 -4.199 1 98.81 279 HIS B N 1
ATOM 5566 C CA . HIS B 1 279 ? -2.289 -16.312 -3.918 1 98.81 279 HIS B CA 1
ATOM 5567 C C . HIS B 1 279 ? -1.094 -17 -3.252 1 98.81 279 HIS B C 1
ATOM 5569 O O . HIS B 1 279 ? -1.218 -17.547 -2.156 1 98.81 279 HIS B O 1
ATOM 5575 N N . LEU B 1 280 ? 0.042 -16.875 -3.846 1 98.88 280 LEU B N 1
ATOM 5576 C CA . LEU B 1 280 ? 1.264 -17.531 -3.375 1 98.88 280 LEU B CA 1
ATOM 5577 C C . LEU B 1 280 ? 1.636 -17.031 -1.981 1 98.88 280 LEU B C 1
ATOM 5579 O O . LEU B 1 280 ? 1.868 -17.828 -1.075 1 98.88 280 LEU B O 1
ATOM 5583 N N . LEU B 1 281 ? 1.61 -15.758 -1.786 1 98.75 281 LEU B N 1
ATOM 5584 C CA . LEU B 1 281 ? 2.105 -15.156 -0.552 1 98.75 281 LEU B CA 1
ATOM 5585 C C . LEU B 1 281 ? 1.179 -15.477 0.616 1 98.75 281 LEU B C 1
ATOM 5587 O O . LEU B 1 281 ? 1.638 -15.664 1.745 1 98.75 281 LEU B O 1
ATOM 5591 N N . ASN B 1 282 ? -0.091 -15.57 0.339 1 98.5 282 ASN B N 1
ATOM 5592 C CA . ASN B 1 282 ? -1.03 -15.656 1.452 1 98.5 282 ASN B CA 1
ATOM 5593 C C . ASN B 1 282 ? -1.467 -17.094 1.711 1 98.5 282 ASN B C 1
ATOM 5595 O O . ASN B 1 282 ? -2.117 -17.375 2.719 1 98.5 282 ASN B O 1
ATOM 5599 N N . THR B 1 283 ? -1.076 -18.016 0.85 1 98.19 283 THR B N 1
ATOM 5600 C CA . THR B 1 283 ? -1.441 -19.422 1.08 1 98.19 283 THR B CA 1
ATOM 5601 C C . THR B 1 283 ? -0.21 -20.25 1.432 1 98.19 283 THR B C 1
ATOM 5603 O O . THR B 1 283 ? -0.312 -21.25 2.143 1 98.19 283 THR B O 1
ATOM 5606 N N . SER B 1 284 ? 0.968 -19.828 0.922 1 98.44 284 SER B N 1
ATOM 5607 C CA . SER B 1 284 ? 2.049 -20.812 0.885 1 98.44 284 SER B CA 1
ATOM 5608 C C . SER B 1 284 ? 3.307 -20.266 1.557 1 98.44 284 SER B C 1
ATOM 5610 O O . SER B 1 284 ? 4.211 -21.031 1.896 1 98.44 284 SER B O 1
ATOM 5612 N N . ALA B 1 285 ? 3.441 -18.984 1.784 1 98.56 285 ALA B N 1
ATOM 5613 C CA . ALA B 1 285 ? 4.664 -18.391 2.324 1 98.56 285 ALA B CA 1
ATOM 5614 C C . ALA B 1 285 ? 4.688 -18.484 3.848 1 98.56 285 ALA B C 1
ATOM 5616 O O . ALA B 1 285 ? 3.637 -18.438 4.492 1 98.56 285 ALA B O 1
ATOM 5617 N N . VAL B 1 286 ? 5.875 -18.562 4.414 1 98.12 286 VAL B N 1
ATOM 5618 C CA . VAL B 1 286 ? 6.02 -18.453 5.863 1 98.12 286 VAL B CA 1
ATOM 5619 C C . VAL B 1 286 ? 5.586 -17.062 6.316 1 98.12 286 VAL B C 1
ATOM 5621 O O . VAL B 1 286 ? 5.613 -16.109 5.535 1 98.12 286 VAL B O 1
ATOM 5624 N N . GLU B 1 287 ? 5.273 -16.938 7.594 1 96.88 287 GLU B N 1
ATOM 5625 C CA . GLU B 1 287 ? 4.648 -15.734 8.125 1 96.88 287 GLU B CA 1
ATOM 5626 C C . GLU B 1 287 ? 5.539 -14.516 7.918 1 96.88 287 GLU B C 1
ATOM 5628 O O . GLU B 1 287 ? 5.051 -13.438 7.574 1 96.88 287 GLU B O 1
ATOM 5633 N N . GLN B 1 288 ? 6.805 -14.68 8.07 1 96.5 288 GLN B N 1
ATOM 5634 C CA . GLN B 1 288 ? 7.727 -13.562 7.906 1 96.5 288 GLN B CA 1
ATOM 5635 C C . GLN B 1 288 ? 7.664 -13 6.488 1 96.5 288 GLN B C 1
ATOM 5637 O O . GLN B 1 288 ? 7.641 -11.789 6.293 1 96.5 288 GLN B O 1
ATOM 5642 N N . VAL B 1 289 ? 7.613 -13.875 5.477 1 98.06 289 VAL B N 1
ATOM 5643 C CA . VAL B 1 289 ? 7.547 -13.461 4.082 1 98.06 289 VAL B CA 1
ATOM 5644 C C . VAL B 1 289 ? 6.188 -12.836 3.787 1 98.06 289 VAL B C 1
ATOM 5646 O O . VAL B 1 289 ? 6.105 -11.766 3.178 1 98.06 289 VAL B O 1
ATOM 5649 N N . ARG B 1 290 ? 5.164 -13.469 4.285 1 97.38 290 ARG B N 1
ATOM 5650 C CA . ARG B 1 290 ? 3.803 -13.008 4.027 1 97.38 290 ARG B CA 1
ATOM 5651 C C . ARG B 1 290 ? 3.566 -11.625 4.629 1 97.38 290 ARG B C 1
ATOM 5653 O O . ARG B 1 290 ? 2.938 -10.773 4 1 97.38 290 ARG B O 1
ATOM 5660 N N . SER B 1 291 ? 4.098 -11.383 5.809 1 95 291 SER B N 1
ATOM 5661 C CA . SER B 1 291 ? 3.76 -10.172 6.547 1 95 291 SER B CA 1
ATOM 5662 C C . SER B 1 291 ? 4.781 -9.062 6.293 1 95 291 SER B C 1
ATOM 5664 O O . SER B 1 291 ? 4.422 -7.887 6.219 1 95 291 SER B O 1
ATOM 5666 N N . GLU B 1 292 ? 6.047 -9.414 6.012 1 94.06 292 GLU B N 1
ATOM 5667 C CA . GLU B 1 292 ? 7.082 -8.391 6.066 1 94.06 292 GLU B CA 1
ATOM 5668 C C . GLU B 1 292 ? 7.711 -8.172 4.691 1 94.06 292 GLU B C 1
ATOM 5670 O O . GLU B 1 292 ? 8.312 -7.121 4.438 1 94.06 292 GLU B O 1
ATOM 5675 N N . LEU B 1 293 ? 7.598 -9.125 3.799 1 96.81 293 LEU B N 1
ATOM 5676 C CA . LEU B 1 293 ? 8.398 -9.039 2.584 1 96.81 293 LEU B CA 1
ATOM 5677 C C . LEU B 1 293 ? 7.512 -8.93 1.351 1 96.81 293 LEU B C 1
ATOM 5679 O O . LEU B 1 293 ? 7.934 -9.273 0.244 1 96.81 293 LEU B O 1
ATOM 5683 N N . GLN B 1 294 ? 6.316 -8.492 1.513 1 95.31 294 GLN B N 1
ATOM 5684 C CA . GLN B 1 294 ? 5.387 -8.414 0.389 1 95.31 294 GLN B CA 1
ATOM 5685 C C . GLN B 1 294 ? 5.922 -7.488 -0.699 1 95.31 294 GLN B C 1
ATOM 5687 O O . GLN B 1 294 ? 5.91 -7.836 -1.881 1 95.31 294 GLN B O 1
ATOM 5692 N N . MET B 1 295 ? 6.395 -6.34 -0.279 1 95 295 MET B N 1
ATOM 5693 C CA . MET B 1 295 ? 6.906 -5.363 -1.236 1 95 295 MET B CA 1
ATOM 5694 C C . MET B 1 295 ? 8.125 -5.918 -1.973 1 95 295 MET B C 1
ATOM 5696 O O . MET B 1 295 ? 8.258 -5.734 -3.186 1 95 295 MET B O 1
ATOM 5700 N N . LYS B 1 296 ? 8.969 -6.496 -1.232 1 97.38 296 LYS B N 1
ATOM 5701 C CA . LYS B 1 296 ? 10.164 -7.082 -1.838 1 97.38 296 LYS B CA 1
ATOM 5702 C C . LYS B 1 296 ? 9.789 -8.156 -2.857 1 97.38 296 LYS B C 1
ATOM 5704 O O . LYS B 1 296 ? 10.367 -8.211 -3.943 1 97.38 296 LYS B O 1
ATOM 5709 N N . MET B 1 297 ? 8.812 -9 -2.518 1 98.62 297 MET B N 1
ATOM 5710 C CA . MET B 1 297 ? 8.398 -10.078 -3.406 1 98.62 297 MET B CA 1
ATOM 5711 C C . MET B 1 297 ? 7.742 -9.523 -4.668 1 98.62 297 MET B C 1
ATOM 5713 O O . MET B 1 297 ? 7.965 -10.047 -5.766 1 98.62 297 MET B O 1
ATOM 5717 N N . ARG B 1 298 ? 6.973 -8.461 -4.504 1 98.06 298 ARG B N 1
ATOM 5718 C CA . ARG B 1 298 ? 6.422 -7.801 -5.68 1 98.06 298 ARG B CA 1
ATOM 5719 C C . ARG B 1 298 ? 7.531 -7.293 -6.594 1 98.06 298 ARG B C 1
ATOM 5721 O O . ARG B 1 298 ? 7.426 -7.383 -7.82 1 98.06 298 ARG B O 1
ATOM 5728 N N . GLY B 1 299 ? 8.562 -6.77 -5.93 1 97.56 299 GLY B N 1
ATOM 5729 C CA . GLY B 1 299 ? 9.711 -6.293 -6.688 1 97.56 299 GLY B CA 1
ATOM 5730 C C . GLY B 1 299 ? 10.422 -7.395 -7.445 1 97.56 299 GLY B C 1
ATOM 5731 O O . GLY B 1 299 ? 10.82 -7.211 -8.594 1 97.56 299 GLY B O 1
ATOM 5732 N N . VAL B 1 300 ? 10.57 -8.539 -6.812 1 98.56 300 VAL B N 1
ATOM 5733 C CA . VAL B 1 300 ? 11.219 -9.688 -7.441 1 98.56 300 VAL B CA 1
ATOM 5734 C C . VAL B 1 300 ? 10.453 -10.078 -8.703 1 98.56 300 VAL B C 1
ATOM 5736 O O . VAL B 1 300 ? 11.047 -10.266 -9.766 1 98.56 300 VAL B O 1
ATOM 5739 N N . TYR B 1 301 ? 9.18 -10.18 -8.602 1 98.81 301 TYR B N 1
ATOM 5740 C CA . TYR B 1 301 ? 8.352 -10.523 -9.75 1 98.81 301 TYR B CA 1
ATOM 5741 C C . TYR B 1 301 ? 8.438 -9.445 -10.828 1 98.81 301 TYR B C 1
ATOM 5743 O O . TYR B 1 301 ? 8.688 -9.742 -11.992 1 98.81 301 TYR B O 1
ATOM 5751 N N . HIS B 1 302 ? 8.258 -8.227 -10.43 1 98.25 302 HIS B N 1
ATOM 5752 C CA . HIS B 1 302 ? 8.195 -7.098 -11.352 1 98.25 302 HIS B CA 1
ATOM 5753 C C . HIS B 1 302 ? 9.469 -7 -12.188 1 98.25 302 HIS B C 1
ATOM 5755 O O . HIS B 1 302 ? 9.398 -6.797 -13.406 1 98.25 302 HIS B O 1
ATOM 5761 N N . ASP B 1 303 ? 10.578 -7.102 -11.555 1 98.06 303 ASP B N 1
ATOM 5762 C CA . ASP B 1 303 ? 11.852 -6.953 -12.25 1 98.06 303 ASP B CA 1
ATOM 5763 C C . ASP B 1 303 ? 11.984 -7.969 -13.383 1 98.06 303 ASP B C 1
ATOM 5765 O O . ASP B 1 303 ? 12.367 -7.613 -14.5 1 98.06 303 ASP B O 1
ATOM 5769 N N . VAL B 1 304 ? 11.609 -9.18 -13.102 1 98.75 304 VAL B N 1
ATOM 5770 C CA . VAL B 1 304 ? 11.719 -10.227 -14.109 1 98.75 304 VAL B CA 1
ATOM 5771 C C . VAL B 1 304 ? 10.633 -10.047 -15.172 1 98.75 304 VAL B C 1
ATOM 5773 O O . VAL B 1 304 ? 10.898 -10.18 -16.359 1 98.75 304 VAL B O 1
ATOM 5776 N N . PHE B 1 305 ? 9.438 -9.703 -14.773 1 98.75 305 PHE B N 1
ATOM 5777 C CA . PHE B 1 305 ? 8.297 -9.531 -15.672 1 98.75 305 PHE B CA 1
ATOM 5778 C C . PHE B 1 305 ? 8.578 -8.453 -16.703 1 98.75 305 PHE B C 1
ATOM 5780 O O . PHE B 1 305 ? 8.453 -8.688 -17.906 1 98.75 305 PHE B O 1
ATOM 5787 N N . VAL B 1 306 ? 9.023 -7.324 -16.203 1 97.56 306 VAL B N 1
ATOM 5788 C CA . VAL B 1 306 ? 9.297 -6.191 -17.094 1 97.56 306 VAL B CA 1
ATOM 5789 C C . VAL B 1 306 ? 10.508 -6.504 -17.969 1 97.56 306 VAL B C 1
ATOM 5791 O O . VAL B 1 306 ? 10.516 -6.203 -19.156 1 97.56 306 VAL B O 1
ATOM 5794 N N . GLY B 1 307 ? 11.523 -7.094 -17.344 1 98.19 307 GLY B N 1
ATOM 5795 C CA . GLY B 1 307 ? 12.688 -7.5 -18.125 1 98.19 307 GLY B CA 1
ATOM 5796 C C . GLY B 1 307 ? 12.336 -8.445 -19.266 1 98.19 307 GLY B C 1
ATOM 5797 O O . GLY B 1 307 ? 12.844 -8.297 -20.375 1 98.19 307 GLY B O 1
ATOM 5798 N N . GLU B 1 308 ? 11.484 -9.391 -19 1 98.62 308 GLU B N 1
ATOM 5799 C CA . GLU B 1 308 ? 11.078 -10.367 -20.016 1 98.62 308 GLU B CA 1
ATOM 5800 C C . GLU B 1 308 ? 10.203 -9.727 -21.078 1 98.62 308 GLU B C 1
ATOM 5802 O O . GLU B 1 308 ? 10.305 -10.062 -22.266 1 98.62 308 GLU B O 1
ATOM 5807 N N . LEU B 1 309 ? 9.297 -8.867 -20.688 1 98.12 309 LEU B N 1
ATOM 5808 C CA . LEU B 1 309 ? 8.484 -8.148 -21.672 1 98.12 309 LEU B CA 1
ATOM 5809 C C . LEU B 1 309 ? 9.359 -7.348 -22.625 1 98.12 309 LEU B C 1
ATOM 5811 O O . LEU B 1 309 ? 9.102 -7.32 -23.828 1 98.12 309 LEU B O 1
ATOM 5815 N N . GLN B 1 310 ? 10.383 -6.727 -22.047 1 97.44 310 GLN B N 1
ATOM 5816 C CA . GLN B 1 310 ? 11.312 -5.973 -22.875 1 97.44 310 GLN B CA 1
ATOM 5817 C C . GLN B 1 310 ? 12.086 -6.898 -23.797 1 97.44 310 GLN B C 1
ATOM 5819 O O . GLN B 1 310 ? 12.203 -6.625 -25 1 97.44 310 GLN B O 1
ATOM 5824 N N . ARG B 1 311 ? 12.617 -7.938 -23.266 1 97.88 311 ARG B N 1
ATOM 5825 C CA . ARG B 1 311 ? 13.391 -8.906 -24.031 1 97.88 311 ARG B CA 1
ATOM 5826 C C . ARG B 1 311 ? 12.578 -9.438 -25.203 1 97.88 311 ARG B C 1
ATOM 5828 O O . ARG B 1 311 ? 13.102 -9.609 -26.312 1 97.88 311 ARG B O 1
ATOM 5835 N N . LEU B 1 312 ? 11.281 -9.602 -24.984 1 97.5 312 LEU B N 1
ATOM 5836 C CA . LEU B 1 312 ? 10.406 -10.219 -25.969 1 97.5 312 LEU B CA 1
ATOM 5837 C C . LEU B 1 312 ? 9.766 -9.164 -26.859 1 97.5 312 LEU B C 1
ATOM 5839 O O . LEU B 1 312 ? 8.992 -9.5 -27.766 1 97.5 312 LEU B O 1
ATOM 5843 N N . GLY B 1 313 ? 9.977 -7.875 -26.594 1 95.5 313 GLY B N 1
ATOM 5844 C CA . GLY B 1 313 ? 9.523 -6.793 -27.453 1 95.5 313 GLY B CA 1
ATOM 5845 C C . GLY B 1 313 ? 8.039 -6.512 -27.312 1 95.5 313 GLY B C 1
ATOM 5846 O O . GLY B 1 313 ? 7.359 -6.27 -28.312 1 95.5 313 GLY B O 1
ATOM 5847 N N . PHE B 1 314 ? 7.539 -6.594 -26.109 1 95.31 314 PHE B N 1
ATOM 5848 C CA . PHE B 1 314 ? 6.129 -6.328 -25.859 1 95.31 314 PHE B CA 1
ATOM 5849 C C . PHE B 1 314 ? 5.781 -4.883 -26.203 1 95.31 314 PHE B C 1
ATOM 5851 O O . PHE B 1 314 ? 6.469 -3.953 -25.781 1 95.31 314 PHE B O 1
ATOM 5858 N N . LYS B 1 315 ? 4.719 -4.613 -26.938 1 88.69 315 LYS B N 1
ATOM 5859 C CA . 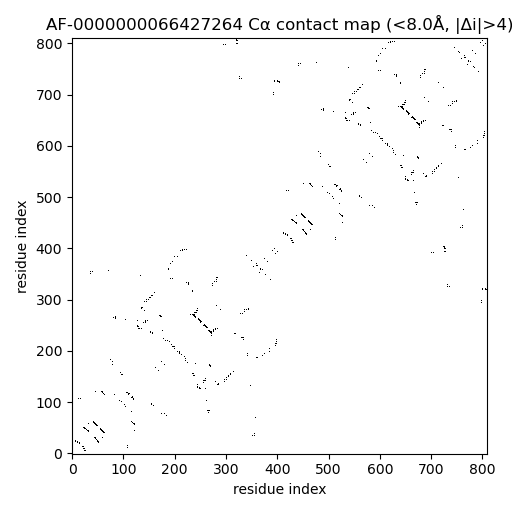LYS B 1 315 ? 4.34 -3.277 -27.391 1 88.69 315 LYS B CA 1
ATOM 5860 C C . LYS B 1 315 ? 2.887 -2.973 -27.047 1 88.69 315 LYS B C 1
ATOM 5862 O O . LYS B 1 315 ? 2.332 -1.967 -27.5 1 88.69 315 LYS B O 1
ATOM 5867 N N . GLY B 1 316 ? 2.285 -3.752 -26.359 1 84.75 316 GLY B N 1
ATOM 5868 C CA . GLY B 1 316 ? 0.86 -3.605 -26.109 1 84.75 316 GLY B CA 1
ATOM 5869 C C . GLY B 1 316 ? 0.531 -2.422 -25.219 1 84.75 316 GLY B C 1
ATOM 5870 O O . GLY B 1 316 ? -0.5 -1.771 -25.391 1 84.75 316 GLY B O 1
ATOM 5871 N N . GLN B 1 317 ? 1.312 -2.209 -24.234 1 89.06 317 GLN B N 1
ATOM 5872 C CA . GLN B 1 317 ? 1.121 -1.137 -23.25 1 89.06 317 GLN B CA 1
ATOM 5873 C C . GLN B 1 317 ? 2.455 -0.681 -22.672 1 89.06 317 GLN B C 1
ATOM 5875 O O . GLN B 1 317 ? 3.473 -1.359 -22.828 1 89.06 317 GLN B O 1
ATOM 5880 N N . ARG B 1 318 ? 2.387 0.393 -22.047 1 90.75 318 ARG B N 1
ATOM 5881 C CA . ARG B 1 318 ? 3.568 0.829 -21.312 1 90.75 318 ARG B CA 1
ATOM 5882 C C . ARG B 1 318 ? 3.85 -0.097 -20.125 1 90.75 318 ARG B C 1
ATOM 5884 O O . ARG B 1 318 ? 2.926 -0.538 -19.453 1 90.75 318 ARG B O 1
ATOM 5891 N N . LEU B 1 319 ? 5.09 -0.382 -20.016 1 95.88 319 LEU B N 1
ATOM 5892 C CA . LEU B 1 319 ? 5.488 -1.26 -18.922 1 95.88 319 LEU B CA 1
ATOM 5893 C C . LEU B 1 319 ? 5.363 -0.546 -17.578 1 95.88 319 LEU B C 1
ATOM 5895 O O . LEU B 1 319 ? 5.723 0.627 -17.469 1 95.88 319 LEU B O 1
ATOM 5899 N N . PRO B 1 320 ? 4.805 -1.168 -16.656 1 94.69 320 PRO B N 1
ATOM 5900 C CA . PRO B 1 320 ? 4.605 -0.504 -15.367 1 94.69 320 PRO B CA 1
ATOM 5901 C C . PRO B 1 320 ? 5.906 -0.311 -14.594 1 94.69 320 PRO B C 1
ATOM 5903 O O . PRO B 1 320 ? 6.777 -1.185 -14.617 1 94.69 320 PRO B O 1
ATOM 5906 N N . SER B 1 321 ? 6.02 0.836 -13.938 1 95.12 321 SER B N 1
ATOM 5907 C CA . SER B 1 321 ? 7.062 1.004 -12.938 1 95.12 321 SER B CA 1
ATOM 5908 C C . SER B 1 321 ? 6.793 0.141 -11.703 1 95.12 321 SER B C 1
ATOM 5910 O O . SER B 1 321 ? 5.703 -0.411 -11.555 1 95.12 321 SER B O 1
ATOM 5912 N N . ARG B 1 322 ? 7.762 0.025 -10.844 1 95.38 322 ARG B N 1
ATOM 5913 C CA . ARG B 1 322 ? 7.566 -0.705 -9.594 1 95.38 322 ARG B CA 1
ATOM 5914 C C . ARG B 1 322 ? 6.434 -0.092 -8.773 1 95.38 322 ARG B C 1
ATOM 5916 O O . ARG B 1 322 ? 5.621 -0.813 -8.195 1 95.38 322 ARG B O 1
ATOM 5923 N N . LYS B 1 323 ? 6.391 1.214 -8.727 1 96.06 323 LYS B N 1
ATOM 5924 C CA . LYS B 1 323 ? 5.344 1.901 -7.973 1 96.06 323 LYS B CA 1
ATOM 5925 C C . LYS B 1 323 ? 3.965 1.605 -8.555 1 96.06 323 LYS B C 1
ATOM 5927 O O . LYS B 1 323 ? 3.027 1.296 -7.816 1 96.06 323 LYS B O 1
ATOM 5932 N N . GLN B 1 324 ? 3.881 1.721 -9.867 1 94.75 324 GLN B N 1
ATOM 5933 C CA . GLN B 1 324 ? 2.605 1.443 -10.523 1 94.75 324 GLN B CA 1
ATOM 5934 C C . GLN B 1 324 ? 2.168 0.001 -10.281 1 94.75 324 GLN B C 1
ATOM 5936 O O . GLN B 1 324 ? 0.992 -0.262 -10.023 1 94.75 324 GLN B O 1
ATOM 5941 N N . PHE B 1 325 ? 3.145 -0.923 -10.375 1 96.88 325 PHE B N 1
ATOM 5942 C CA . PHE B 1 325 ? 2.836 -2.332 -10.164 1 96.88 325 PHE B CA 1
ATOM 5943 C C . PHE B 1 325 ? 2.375 -2.574 -8.727 1 96.88 325 PHE B C 1
ATOM 5945 O O . PHE B 1 325 ? 1.474 -3.381 -8.492 1 96.88 325 PHE B O 1
ATOM 5952 N N . HIS B 1 326 ? 3.01 -1.892 -7.789 1 96.06 326 HIS B N 1
ATOM 5953 C CA . HIS B 1 326 ? 2.59 -1.955 -6.395 1 96.06 326 HIS B CA 1
ATOM 5954 C C . HIS B 1 326 ? 1.152 -1.472 -6.23 1 96.06 326 HIS B C 1
ATOM 5956 O O . HIS B 1 326 ? 0.356 -2.104 -5.531 1 96.06 326 HIS B O 1
ATOM 5962 N N . LEU B 1 327 ? 0.77 -0.388 -6.867 1 95.25 327 LEU B N 1
ATOM 5963 C CA . LEU B 1 327 ? -0.584 0.148 -6.789 1 95.25 327 LEU B CA 1
ATOM 5964 C C . LEU B 1 327 ? -1.589 -0.826 -7.398 1 95.25 327 LEU B C 1
ATOM 5966 O O . LEU B 1 327 ? -2.684 -1.01 -6.859 1 95.25 327 LEU B O 1
ATOM 5970 N N . GLU B 1 328 ? -1.158 -1.454 -8.484 1 96 328 GLU B N 1
ATOM 5971 C CA . GLU B 1 328 ? -2.01 -2.461 -9.109 1 96 328 GLU B CA 1
ATOM 5972 C C . GLU B 1 328 ? -2.266 -3.631 -8.164 1 96 328 GLU B C 1
ATOM 5974 O O . GLU B 1 328 ? -3.387 -4.141 -8.086 1 96 328 GLU B O 1
ATOM 5979 N N . SER B 1 329 ? -1.228 -4.051 -7.516 1 97.25 329 SER B N 1
ATOM 5980 C CA . SER B 1 329 ? -1.353 -5.148 -6.562 1 97.25 329 SER B CA 1
ATOM 5981 C C . SER B 1 329 ? -2.289 -4.785 -5.418 1 97.25 329 SER B C 1
ATOM 5983 O O . SER B 1 329 ? -3.117 -5.598 -5 1 97.25 329 SER B O 1
ATOM 5985 N N . GLU B 1 330 ? -2.178 -3.529 -4.938 1 96 330 GLU B N 1
ATOM 5986 C CA . GLU B 1 330 ? -3.02 -3.08 -3.83 1 96 330 GLU B CA 1
ATOM 5987 C C . GLU B 1 330 ? -4.48 -2.977 -4.258 1 96 330 GLU B C 1
ATOM 5989 O O . GLU B 1 330 ? -5.387 -3.219 -3.455 1 96 330 GLU B O 1
ATOM 5994 N N . GLN B 1 331 ? -4.672 -2.68 -5.461 1 95.38 331 GLN B N 1
ATOM 5995 C CA . GLN B 1 331 ? -6.031 -2.611 -5.984 1 95.38 331 GLN B CA 1
ATOM 5996 C C . GLN B 1 331 ? -6.719 -3.971 -5.898 1 95.38 331 GLN B C 1
ATOM 5998 O O . GLN B 1 331 ? -7.938 -4.043 -5.707 1 95.38 331 GLN B O 1
ATOM 6003 N N . LYS B 1 332 ? -5.938 -5.059 -6 1 97.31 332 LYS B N 1
ATOM 6004 C CA . LYS B 1 332 ? -6.492 -6.406 -6.012 1 97.31 332 LYS B CA 1
ATOM 6005 C C . LYS B 1 332 ? -6.262 -7.109 -4.68 1 97.31 332 LYS B C 1
ATOM 6007 O O . LYS B 1 332 ? -6.359 -8.336 -4.59 1 97.31 332 LYS B O 1
ATOM 6012 N N . ARG B 1 333 ? -6.086 -6.34 -3.652 1 97.19 333 ARG B N 1
ATOM 6013 C CA . ARG B 1 333 ? -5.625 -6.844 -2.361 1 97.19 333 ARG B CA 1
ATOM 6014 C C . ARG B 1 333 ? -6.715 -7.656 -1.669 1 97.19 333 ARG B C 1
ATOM 6016 O O . ARG B 1 333 ? -6.426 -8.461 -0.785 1 97.19 333 ARG B O 1
ATOM 6023 N N . PHE B 1 334 ? -8 -7.535 -2.029 1 98.44 334 PHE B N 1
ATOM 6024 C CA . PHE B 1 334 ? -9.062 -8.328 -1.428 1 98.44 334 PHE B CA 1
ATOM 6025 C C . PHE B 1 334 ? -8.805 -9.82 -1.627 1 98.44 334 PHE B C 1
ATOM 6027 O O . PHE B 1 334 ? -9.18 -10.633 -0.782 1 98.44 334 PHE B O 1
ATOM 6034 N N . TYR B 1 335 ? -8.141 -10.148 -2.686 1 98.62 335 TYR B N 1
ATOM 6035 C CA . TYR B 1 335 ? -7.871 -11.555 -2.953 1 98.62 335 TYR B CA 1
ATOM 6036 C C . TYR B 1 335 ? -6.98 -12.156 -1.871 1 98.62 335 TYR B C 1
ATOM 6038 O O . TYR B 1 335 ? -7.016 -13.367 -1.632 1 98.62 335 TYR B O 1
ATOM 6046 N N . ALA B 1 336 ? -6.148 -11.344 -1.231 1 98.62 336 ALA B N 1
ATOM 6047 C CA . ALA B 1 336 ? -5.367 -11.82 -0.094 1 98.62 336 ALA B CA 1
ATOM 6048 C C . ALA B 1 336 ? -6.277 -12.305 1.032 1 98.62 336 ALA B C 1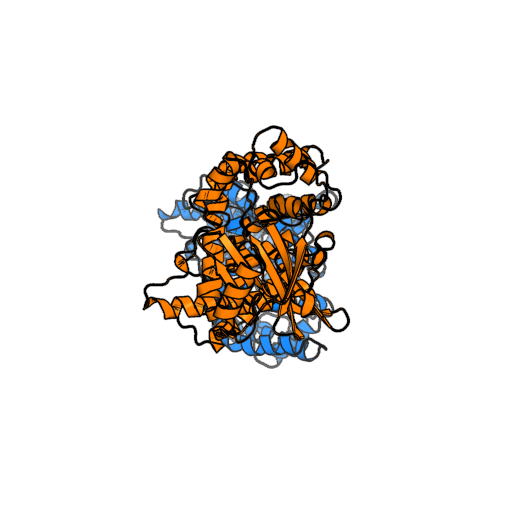
ATOM 6050 O O . ALA B 1 336 ? -5.938 -13.258 1.746 1 98.62 336 ALA B O 1
ATOM 6051 N N . VAL B 1 337 ? -7.43 -11.648 1.222 1 98.75 337 VAL B N 1
ATOM 6052 C CA . VAL B 1 337 ? -8.406 -12.078 2.217 1 98.75 337 VAL B CA 1
ATOM 6053 C C . VAL B 1 337 ? -8.898 -13.484 1.886 1 98.75 337 VAL B C 1
ATOM 6055 O O . VAL B 1 337 ? -8.898 -14.367 2.748 1 98.75 337 VAL B O 1
ATOM 6058 N N . HIS B 1 338 ? -9.203 -13.641 0.643 1 98.75 338 HIS B N 1
ATOM 6059 C CA . HIS B 1 338 ? -9.688 -14.938 0.185 1 98.75 338 HIS B CA 1
ATOM 6060 C C . HIS B 1 338 ? -8.633 -16.016 0.387 1 98.75 338 HIS B C 1
ATOM 6062 O O . HIS B 1 338 ? -8.922 -17.078 0.939 1 98.75 338 HIS B O 1
ATOM 6068 N N . CYS B 1 339 ? -7.457 -15.734 -0.028 1 98.69 339 CYS B N 1
ATOM 6069 C CA . CYS B 1 339 ? -6.363 -16.703 0.033 1 98.69 339 CYS B CA 1
ATOM 6070 C C . CYS B 1 339 ? -5.988 -17 1.479 1 98.69 339 CYS B C 1
ATOM 6072 O O . CYS B 1 339 ? -5.832 -18.172 1.849 1 98.69 339 CYS B O 1
ATOM 6074 N N . GLY B 1 340 ? -5.953 -15.984 2.254 1 98.62 340 GLY B N 1
ATOM 6075 C CA . GLY B 1 340 ? -5.461 -16.141 3.613 1 98.62 340 GLY B CA 1
ATOM 6076 C C . GLY B 1 340 ? -6.488 -16.734 4.555 1 98.62 340 GLY B C 1
ATOM 6077 O O . GLY B 1 340 ? -6.16 -17.609 5.375 1 98.62 340 GLY B O 1
ATOM 6078 N N . LEU B 1 341 ? -7.73 -16.344 4.426 1 98.69 341 LEU B N 1
ATOM 6079 C CA . LEU B 1 341 ? -8.719 -16.734 5.418 1 98.69 341 LEU B CA 1
ATOM 6080 C C . LEU B 1 341 ? -9.508 -17.953 4.941 1 98.69 341 LEU B C 1
ATOM 6082 O O . LEU B 1 341 ? -10.062 -18.703 5.754 1 98.69 341 LEU B O 1
ATOM 6086 N N . LEU B 1 342 ? -9.539 -18.188 3.639 1 98.38 342 LEU B N 1
ATOM 6087 C CA . LEU B 1 342 ? -10.398 -19.25 3.16 1 98.38 342 LEU B CA 1
ATOM 6088 C C . LEU B 1 342 ? -9.578 -20.391 2.562 1 98.38 342 LEU B C 1
ATOM 6090 O O . LEU B 1 342 ? -9.812 -21.562 2.865 1 98.38 342 LEU B O 1
ATOM 6094 N N . LEU B 1 343 ? -8.562 -20.078 1.754 1 97.88 343 LEU B N 1
ATOM 6095 C CA . LEU B 1 343 ? -7.824 -21.125 1.056 1 97.88 343 LEU B CA 1
ATOM 6096 C C . LEU B 1 343 ? -6.742 -21.719 1.953 1 97.88 343 LEU B C 1
ATOM 6098 O O . LEU B 1 343 ? -6.562 -22.938 1.99 1 97.88 343 LEU B O 1
ATOM 6102 N N . LEU B 1 344 ? -6.027 -20.859 2.66 1 98.12 344 LEU B N 1
ATOM 6103 C CA . LEU B 1 344 ? -4.914 -21.297 3.496 1 98.12 344 LEU B CA 1
ATOM 6104 C C . LEU B 1 344 ? -5.363 -22.406 4.453 1 98.12 344 LEU B C 1
ATOM 6106 O O . LEU B 1 344 ? -4.707 -23.438 4.562 1 98.12 344 LEU B O 1
ATOM 6110 N N . PRO B 1 345 ? -6.516 -22.297 5.156 1 97.44 345 PRO B N 1
ATOM 6111 C CA . PRO B 1 345 ? -6.949 -23.359 6.066 1 97.44 345 PRO B CA 1
ATOM 6112 C C . PRO B 1 345 ? -7.176 -24.703 5.352 1 97.44 345 PRO B C 1
ATOM 6114 O O . PRO B 1 345 ? -6.926 -25.766 5.926 1 97.44 345 PRO B O 1
ATOM 6117 N N . VAL B 1 346 ? -7.625 -24.609 4.121 1 95.38 346 VAL B N 1
ATOM 6118 C CA . VAL B 1 346 ? -7.867 -25.812 3.34 1 95.38 346 VAL B CA 1
ATOM 6119 C C . VAL B 1 346 ? -6.535 -26.453 2.939 1 95.38 346 VAL B C 1
ATOM 6121 O O . VAL B 1 346 ? -6.344 -27.656 3.094 1 95.38 346 VAL B O 1
ATOM 6124 N N . LEU B 1 347 ? -5.641 -25.656 2.52 1 94.44 347 LEU B N 1
ATOM 6125 C CA . LEU B 1 347 ? -4.387 -26.125 1.941 1 94.44 347 LEU B CA 1
ATOM 6126 C C . LEU B 1 347 ? -3.455 -26.672 3.023 1 94.44 347 LEU B C 1
ATOM 6128 O O . LEU B 1 347 ? -2.635 -27.547 2.762 1 94.44 347 LEU B O 1
ATOM 6132 N N . LEU B 1 348 ? -3.631 -26.188 4.234 1 95.06 348 LEU B N 1
ATOM 6133 C CA . LEU B 1 348 ? -2.762 -26.625 5.324 1 95.06 348 LEU B CA 1
ATOM 6134 C C . LEU B 1 348 ? -3.494 -27.578 6.266 1 95.06 348 LEU B C 1
ATOM 6136 O O . LEU B 1 348 ? -3.039 -27.812 7.383 1 95.06 348 LEU B O 1
ATOM 6140 N N . ASN B 1 349 ? -4.609 -28.047 5.785 1 93.38 349 ASN B N 1
ATOM 6141 C CA . ASN B 1 349 ? -5.406 -28.969 6.586 1 93.38 349 ASN B CA 1
ATOM 6142 C C . ASN B 1 349 ? -4.656 -30.266 6.852 1 93.38 349 ASN B C 1
ATOM 6144 O O . ASN B 1 349 ? -4.027 -30.828 5.949 1 93.38 349 ASN B O 1
ATOM 6148 N N . THR B 1 350 ? -4.715 -30.734 8.117 1 90.62 350 THR B N 1
ATOM 6149 C CA . THR B 1 350 ? -4.062 -32 8.477 1 90.62 350 THR B CA 1
ATOM 6150 C C . THR B 1 350 ? -5.094 -33.062 8.875 1 90.62 350 THR B C 1
ATOM 6152 O O . THR B 1 350 ? -4.734 -34.188 9.172 1 90.62 350 THR B O 1
ATOM 6155 N N . ASP B 1 351 ? -6.34 -32.625 8.93 1 89.44 351 ASP B N 1
ATOM 6156 C CA . ASP B 1 351 ? -7.438 -33.531 9.258 1 89.44 351 ASP B CA 1
ATOM 6157 C C . ASP B 1 351 ? -8.031 -34.156 8 1 89.44 351 ASP B C 1
ATOM 6159 O O . ASP B 1 351 ? -8.711 -33.5 7.227 1 89.44 351 ASP B O 1
ATOM 6163 N N . GLU B 1 352 ? -7.926 -35.469 7.789 1 83.62 352 GLU B N 1
ATOM 6164 C CA . GLU B 1 352 ? -8.336 -36.156 6.566 1 83.62 352 GLU B CA 1
ATOM 6165 C C . GLU B 1 352 ? -9.812 -36.531 6.602 1 83.62 352 GLU B C 1
ATOM 6167 O O . GLU B 1 352 ? -10.383 -36.906 5.586 1 83.62 352 GLU B O 1
ATOM 6172 N N . THR B 1 353 ? -10.336 -36.25 7.711 1 82.38 353 THR B N 1
ATOM 6173 C CA . THR B 1 353 ? -11.75 -36.594 7.844 1 82.38 353 THR B CA 1
ATOM 6174 C C . THR B 1 353 ? -12.602 -35.781 6.879 1 82.38 353 THR B C 1
ATOM 6176 O O . THR B 1 353 ? -12.68 -34.531 6.996 1 82.38 353 THR B O 1
ATOM 6179 N N . ASP B 1 354 ? -13.266 -36.438 5.867 1 80 354 ASP B N 1
ATOM 6180 C CA . ASP B 1 354 ? -14.164 -35.844 4.883 1 80 354 ASP B CA 1
ATOM 6181 C C . ASP B 1 354 ? -13.461 -34.75 4.109 1 80 354 ASP B C 1
ATOM 6183 O O . ASP B 1 354 ? -14.109 -33.812 3.615 1 80 354 ASP B O 1
ATOM 6187 N N . ALA B 1 355 ? -12.211 -34.812 4.066 1 79.19 355 ALA B N 1
ATOM 6188 C CA . ALA B 1 355 ? -11.453 -33.75 3.436 1 79.19 355 ALA B CA 1
ATOM 6189 C C . ALA B 1 355 ? -11.383 -33.938 1.923 1 79.19 355 ALA B C 1
ATOM 6191 O O . ALA B 1 355 ? -10.352 -34.344 1.392 1 79.19 355 ALA B O 1
ATOM 6192 N N . ASP B 1 356 ? -12.445 -33.625 1.26 1 80.69 356 ASP B N 1
ATOM 6193 C CA . ASP B 1 356 ? -12.508 -33.719 -0.196 1 80.69 356 ASP B CA 1
ATOM 6194 C C . ASP B 1 356 ? -13.289 -32.531 -0.779 1 80.69 356 ASP B C 1
ATOM 6196 O O . ASP B 1 356 ? -13.867 -31.734 -0.036 1 80.69 356 ASP B O 1
ATOM 6200 N N . PHE B 1 357 ? -13.18 -32.438 -2.004 1 82.62 357 PHE B N 1
ATOM 6201 C CA . PHE B 1 357 ? -13.773 -31.312 -2.695 1 82.62 357 PHE B CA 1
ATOM 6202 C C . PHE B 1 357 ? -15.289 -31.312 -2.551 1 82.62 357 PHE B C 1
ATOM 6204 O O . PHE B 1 357 ? -15.914 -30.25 -2.473 1 82.62 357 PHE B O 1
ATOM 6211 N N . ALA B 1 358 ? -15.859 -32.438 -2.504 1 84.19 358 ALA B N 1
ATOM 6212 C CA . ALA B 1 358 ? -17.297 -32.531 -2.312 1 84.19 358 ALA B CA 1
ATOM 6213 C C . ALA B 1 358 ? -17.734 -31.922 -0.99 1 84.19 358 ALA B C 1
ATOM 6215 O O . ALA B 1 358 ? -18.75 -31.219 -0.928 1 84.19 358 ALA B O 1
ATOM 6216 N N . ALA B 1 359 ? -16.969 -32.219 -0.019 1 86.38 359 ALA B N 1
ATOM 6217 C CA . ALA B 1 359 ? -17.266 -31.641 1.29 1 86.38 359 ALA B CA 1
ATOM 6218 C C . ALA B 1 359 ? -17.109 -30.125 1.266 1 86.38 359 ALA B C 1
ATOM 6220 O O . ALA B 1 359 ? -17.906 -29.391 1.856 1 86.38 359 ALA B O 1
ATOM 6221 N N . LEU B 1 360 ? -16.125 -29.656 0.627 1 89.06 360 LEU B N 1
ATOM 6222 C CA . LEU B 1 360 ? -15.883 -28.219 0.535 1 89.06 360 LEU B CA 1
ATOM 6223 C C . LEU B 1 360 ? -17.047 -27.516 -0.164 1 89.06 360 LEU B C 1
ATOM 6225 O O . LEU B 1 360 ? -17.438 -26.422 0.24 1 89.06 360 LEU B O 1
ATOM 6229 N N . LEU B 1 361 ? -17.625 -28.141 -1.103 1 90.44 361 LEU B N 1
ATOM 6230 C CA . LEU B 1 361 ? -18.656 -27.516 -1.927 1 90.44 361 LEU B CA 1
ATOM 6231 C C . LEU B 1 361 ? -20.031 -27.703 -1.304 1 90.44 361 LEU B C 1
ATOM 6233 O O . LEU B 1 361 ? -21.031 -27.188 -1.818 1 90.44 361 LEU B O 1
ATOM 6237 N N . SER B 1 362 ? -20.109 -28.328 -0.2 1 90.75 362 SER B N 1
ATOM 6238 C CA . SER B 1 362 ? -21.391 -28.688 0.387 1 90.75 362 SER B CA 1
ATOM 6239 C C . SER B 1 362 ? -21.75 -27.75 1.532 1 90.75 362 SER B C 1
ATOM 6241 O O . SER B 1 362 ? -20.891 -27.375 2.328 1 90.75 362 SER B O 1
ATOM 6243 N N . ASP B 1 363 ? -23.047 -27.391 1.596 1 91.06 363 ASP B N 1
ATOM 6244 C CA . ASP B 1 363 ? -23.562 -26.625 2.73 1 91.06 363 ASP B CA 1
ATOM 6245 C C . ASP B 1 363 ? -24.297 -27.516 3.715 1 91.06 363 ASP B C 1
ATOM 6247 O O . ASP B 1 363 ? -24.984 -27.031 4.621 1 91.06 363 ASP B O 1
ATOM 6251 N N . GLN B 1 364 ? -24.203 -28.781 3.49 1 91.31 364 GLN B N 1
ATOM 6252 C CA . GLN B 1 364 ? -24.766 -29.766 4.41 1 91.31 364 GLN B CA 1
ATOM 6253 C C . GLN B 1 364 ? -23.891 -29.938 5.648 1 91.31 364 GLN B C 1
ATOM 6255 O O . GLN B 1 364 ? -22.75 -29.5 5.668 1 91.31 364 GLN B O 1
ATOM 6260 N N . PRO B 1 365 ? -24.391 -30.594 6.668 1 92.69 365 PRO B N 1
ATOM 6261 C CA . PRO B 1 365 ? -23.672 -30.688 7.938 1 92.69 365 PRO B CA 1
ATOM 6262 C C . PRO B 1 365 ? -22.266 -31.266 7.777 1 92.69 365 PRO B C 1
ATOM 6264 O O . PRO B 1 365 ? -21.312 -30.797 8.406 1 92.69 365 PRO B O 1
ATOM 6267 N N . ARG B 1 366 ? -22.172 -32.25 6.906 1 91.31 366 ARG B N 1
ATOM 6268 C CA . ARG B 1 366 ? -20.875 -32.844 6.66 1 91.31 366 ARG B CA 1
ATOM 6269 C C . ARG B 1 366 ? -19.875 -31.812 6.172 1 91.31 366 ARG B C 1
ATOM 6271 O O . ARG B 1 366 ? -18.75 -31.734 6.668 1 91.31 366 ARG B O 1
ATOM 6278 N N . GLY B 1 367 ? -20.281 -31.094 5.184 1 91.88 367 GLY B N 1
ATOM 6279 C CA . GLY B 1 367 ? -19.438 -30.047 4.641 1 91.88 367 GLY B CA 1
ATOM 6280 C C . GLY B 1 367 ? -19.141 -28.938 5.637 1 91.88 367 GLY B C 1
ATOM 6281 O O . GLY B 1 367 ? -18 -28.484 5.75 1 91.88 367 GLY B O 1
ATOM 6282 N N . MET B 1 368 ? -20.141 -28.578 6.387 1 94.25 368 MET B N 1
ATOM 6283 C CA . MET B 1 368 ? -19.984 -27.5 7.359 1 94.25 368 MET B CA 1
ATOM 6284 C C . MET B 1 368 ? -19.062 -27.938 8.5 1 94.25 368 MET B C 1
ATOM 6286 O O . MET B 1 368 ? -18.281 -27.141 9.008 1 94.25 368 MET B O 1
ATOM 6290 N N . ASP B 1 369 ? -19.188 -29.141 8.859 1 95 369 ASP B N 1
ATOM 6291 C CA . ASP B 1 369 ? -18.344 -29.672 9.922 1 95 369 ASP B CA 1
ATOM 6292 C C . ASP B 1 369 ? -16.875 -29.703 9.484 1 95 369 ASP B C 1
ATOM 6294 O O . ASP B 1 369 ? -15.984 -29.391 10.266 1 95 369 ASP B O 1
ATOM 6298 N N . MET B 1 370 ? -16.688 -30.172 8.32 1 93.75 370 MET B N 1
ATOM 6299 C CA . MET B 1 370 ? -15.328 -30.172 7.793 1 93.75 370 MET B CA 1
ATOM 6300 C C . MET B 1 370 ? -14.734 -28.766 7.789 1 93.75 370 MET B C 1
ATOM 6302 O O . MET B 1 370 ? -13.602 -28.562 8.227 1 93.75 370 MET B O 1
ATOM 6306 N N . LYS B 1 371 ? -15.469 -27.781 7.348 1 96.5 371 LYS B N 1
ATOM 6307 C CA . LYS B 1 371 ? -15.008 -26.391 7.27 1 96.5 371 LYS B CA 1
ATOM 6308 C C . LYS B 1 371 ? -14.75 -25.812 8.656 1 96.5 371 LYS B C 1
ATOM 6310 O O . LYS B 1 371 ? -13.781 -25.094 8.867 1 96.5 371 LYS B O 1
ATOM 6315 N N . ARG B 1 372 ? -15.594 -26.188 9.539 1 96.25 372 ARG B N 1
ATOM 6316 C CA . ARG B 1 372 ? -15.375 -25.766 10.922 1 96.25 372 ARG B CA 1
ATOM 6317 C C . ARG B 1 372 ? -14.047 -26.297 11.453 1 96.25 372 ARG B C 1
ATOM 6319 O O . ARG B 1 372 ? -13.297 -25.562 12.102 1 96.25 372 ARG B O 1
ATOM 6326 N N . ARG B 1 373 ? -13.727 -27.5 11.188 1 96.44 373 ARG B N 1
ATOM 6327 C CA . ARG B 1 373 ? -12.531 -28.156 11.719 1 96.44 373 ARG B CA 1
ATOM 6328 C C . ARG B 1 373 ? -11.266 -27.562 11.109 1 96.44 373 ARG B C 1
ATOM 6330 O O . ARG B 1 373 ? -10.203 -27.594 11.727 1 96.44 373 ARG B O 1
ATOM 6337 N N . LEU B 1 374 ? -11.375 -27 9.938 1 96.88 374 LEU B N 1
ATOM 6338 C CA . LEU B 1 374 ? -10.234 -26.359 9.305 1 96.88 374 LEU B CA 1
ATOM 6339 C C . LEU B 1 374 ? -9.625 -25.312 10.227 1 96.88 374 LEU B C 1
ATOM 6341 O O . LEU B 1 374 ? -8.406 -25.188 10.32 1 96.88 374 LEU B O 1
ATOM 6345 N N . TYR B 1 375 ? -10.43 -24.594 10.93 1 97.94 375 TYR B N 1
ATOM 6346 C CA . TYR B 1 375 ? -9.984 -23.422 11.695 1 97.94 375 TYR B CA 1
ATOM 6347 C C . TYR B 1 375 ? -9.586 -23.828 13.109 1 97.94 375 TYR B C 1
ATOM 6349 O O . TYR B 1 375 ? -9.078 -23 13.875 1 97.94 375 TYR B O 1
ATOM 6357 N N . LEU B 1 376 ? -9.797 -25.094 13.406 1 96.06 376 LEU B N 1
ATOM 6358 C CA . LEU B 1 376 ? -9.367 -25.609 14.695 1 96.06 376 LEU B CA 1
ATOM 6359 C C . LEU B 1 376 ? -7.934 -26.141 14.617 1 96.06 376 LEU B C 1
ATOM 6361 O O . LEU B 1 376 ? -7.344 -26.5 15.641 1 96.06 376 LEU B O 1
ATOM 6365 N N . ASN B 1 377 ? -7.387 -26.156 13.438 1 96.06 377 ASN B N 1
ATOM 6366 C CA . ASN B 1 377 ? -5.988 -26.516 13.25 1 96.06 377 ASN B CA 1
ATOM 6367 C C . ASN B 1 377 ? -5.055 -25.516 13.945 1 96.06 377 ASN B C 1
ATOM 6369 O O . ASN B 1 377 ? -4.953 -24.359 13.531 1 96.06 377 ASN B O 1
ATOM 6373 N N . PRO B 1 378 ? -4.316 -25.953 14.953 1 96 378 PRO B N 1
ATOM 6374 C CA . PRO B 1 378 ? -3.439 -25.031 15.68 1 96 378 PRO B CA 1
ATOM 6375 C C . PRO B 1 378 ? -2.355 -24.422 14.797 1 96 378 PRO B C 1
ATOM 6377 O O . PRO B 1 378 ? -1.885 -23.312 15.062 1 96 378 PRO B O 1
ATOM 6380 N N . GLY B 1 379 ? -2.023 -25.094 13.734 1 95.44 379 GLY B N 1
ATOM 6381 C CA . GLY B 1 379 ? -0.947 -24.656 12.859 1 95.44 379 GLY B CA 1
ATOM 6382 C C . GLY B 1 379 ? -1.271 -23.391 12.102 1 95.44 379 GLY B C 1
ATOM 6383 O O . GLY B 1 379 ? -0.373 -22.719 11.578 1 95.44 379 GLY B O 1
ATOM 6384 N N . ILE B 1 380 ? -2.535 -22.938 12.07 1 96.69 380 ILE B N 1
ATOM 6385 C CA . ILE B 1 380 ? -2.861 -21.781 11.234 1 96.69 380 ILE B CA 1
ATOM 6386 C C . ILE B 1 380 ? -3.523 -20.703 12.086 1 96.69 380 ILE B C 1
ATOM 6388 O O . ILE B 1 380 ? -3.748 -19.578 11.609 1 96.69 380 ILE B O 1
ATOM 6392 N N . GLN B 1 381 ? -3.871 -20.953 13.336 1 97.69 381 GLN B N 1
ATOM 6393 C CA . GLN B 1 381 ? -4.695 -20.062 14.156 1 97.69 381 GLN B CA 1
ATOM 6394 C C . GLN B 1 381 ? -4.02 -18.719 14.344 1 97.69 381 GLN B C 1
ATOM 6396 O O . GLN B 1 381 ? -4.664 -17.672 14.219 1 97.69 381 GLN B O 1
ATOM 6401 N N . ASP B 1 382 ? -2.756 -18.734 14.602 1 97 382 ASP B N 1
ATOM 6402 C CA . ASP B 1 382 ? -2.033 -17.484 14.766 1 97 382 ASP B CA 1
ATOM 6403 C C . ASP B 1 382 ? -2.045 -16.672 13.469 1 97 382 ASP B C 1
ATOM 6405 O O . ASP B 1 382 ? -2.193 -15.445 13.5 1 97 382 ASP B O 1
ATOM 6409 N N . SER B 1 383 ? -1.866 -17.297 12.367 1 97.44 383 SER B N 1
ATOM 6410 C CA . SER B 1 383 ? -1.902 -16.625 11.07 1 97.44 383 SER B CA 1
ATOM 6411 C C . SER B 1 383 ? -3.26 -15.984 10.82 1 97.44 383 SER B C 1
ATOM 6413 O O . SER B 1 383 ? -3.332 -14.836 10.375 1 97.44 383 SER B O 1
ATOM 6415 N N . ILE B 1 384 ? -4.312 -16.703 11.141 1 98.44 384 ILE B N 1
ATOM 6416 C CA . ILE B 1 384 ? -5.668 -16.219 10.93 1 98.44 384 ILE B CA 1
ATOM 6417 C C . ILE B 1 384 ? -5.895 -14.953 11.766 1 98.44 384 ILE B C 1
ATOM 6419 O O . ILE B 1 384 ? -6.398 -13.953 11.258 1 98.44 384 ILE B O 1
ATOM 6423 N N . LYS B 1 385 ? -5.461 -15.047 13 1 98.06 385 LYS B N 1
ATOM 6424 C CA . LYS B 1 385 ? -5.648 -13.93 13.922 1 98.06 385 LYS B CA 1
ATOM 6425 C C . LYS B 1 385 ? -4.859 -12.703 13.469 1 98.06 385 LYS B C 1
ATOM 6427 O O . LYS B 1 385 ? -5.355 -11.578 13.547 1 98.06 385 LYS B O 1
ATOM 6432 N N . GLN B 1 386 ? -3.699 -12.922 12.953 1 96.94 386 GLN B N 1
ATOM 6433 C CA . GLN B 1 386 ? -2.873 -11.82 12.477 1 96.94 386 GLN B CA 1
ATOM 6434 C C . GLN B 1 386 ? -3.441 -11.227 11.188 1 96.94 386 GLN B C 1
ATOM 6436 O O . GLN B 1 386 ? -3.525 -10 11.047 1 96.94 386 GLN B O 1
ATOM 6441 N N . MET B 1 387 ? -3.871 -12.047 10.336 1 98.06 387 MET B N 1
ATOM 6442 C CA . MET B 1 387 ? -4.332 -11.594 9.031 1 98.06 387 MET B CA 1
ATOM 6443 C C . MET B 1 387 ? -5.637 -10.812 9.148 1 98.06 387 MET B C 1
ATOM 6445 O O . MET B 1 387 ? -5.809 -9.781 8.492 1 98.06 387 MET B O 1
ATOM 6449 N N . VAL B 1 388 ? -6.516 -11.305 10 1 98.44 388 VAL B N 1
ATOM 6450 C CA . VAL B 1 388 ? -7.809 -10.633 10.078 1 98.44 388 VAL B CA 1
ATOM 6451 C C . VAL B 1 388 ? -7.629 -9.219 10.625 1 98.44 388 VAL B C 1
ATOM 6453 O O . VAL B 1 388 ? -8.328 -8.297 10.203 1 98.44 388 VAL B O 1
ATOM 6456 N N . LYS B 1 389 ? -6.676 -9.047 11.508 1 97.06 389 LYS B N 1
ATOM 6457 C CA . LYS B 1 389 ? -6.371 -7.715 12.031 1 97.06 389 LYS B CA 1
ATOM 6458 C C . LYS B 1 389 ? -5.789 -6.816 10.945 1 97.06 389 LYS B C 1
ATOM 6460 O O . LYS B 1 389 ? -6.18 -5.656 10.812 1 97.06 389 LYS B O 1
ATOM 6465 N N . HIS B 1 390 ? -4.914 -7.355 10.195 1 96.38 390 HIS B N 1
ATOM 6466 C CA . HIS B 1 390 ? -4.281 -6.598 9.125 1 96.38 390 HIS B CA 1
ATOM 6467 C C . HIS B 1 390 ? -5.289 -6.23 8.039 1 96.38 390 HIS B C 1
ATOM 6469 O O . HIS B 1 390 ? -5.285 -5.109 7.531 1 96.38 390 HIS B O 1
ATOM 6475 N N . PHE B 1 391 ? -6.105 -7.215 7.711 1 98.06 391 PHE B N 1
ATOM 6476 C CA . PHE B 1 391 ? -7.086 -6.984 6.656 1 98.06 391 PHE B CA 1
ATOM 6477 C C . PHE B 1 391 ? -8.109 -5.938 7.082 1 98.06 391 PHE B C 1
ATOM 6479 O O . PHE B 1 391 ? -8.562 -5.137 6.262 1 98.06 391 PHE B O 1
ATOM 6486 N N . GLU B 1 392 ? -8.461 -5.977 8.359 1 97.62 392 GLU B N 1
ATOM 6487 C CA . GLU B 1 392 ? -9.359 -4.945 8.875 1 97.62 392 GLU B CA 1
ATOM 6488 C C . GLU B 1 392 ? -8.719 -3.561 8.781 1 97.62 392 GLU B C 1
ATOM 6490 O O . GLU B 1 392 ? -9.359 -2.604 8.344 1 97.62 392 GLU B O 1
ATOM 6495 N N . LEU B 1 393 ? -7.492 -3.48 9.164 1 95.62 393 LEU B N 1
ATOM 6496 C CA . LEU B 1 393 ? -6.766 -2.217 9.141 1 95.62 393 LEU B CA 1
ATOM 6497 C C . LEU B 1 393 ? -6.68 -1.667 7.723 1 95.62 393 LEU B C 1
ATOM 6499 O O . LEU B 1 393 ? -6.754 -0.453 7.516 1 95.62 393 LEU B O 1
ATOM 6503 N N . GLU B 1 394 ? -6.617 -2.508 6.766 1 95.44 394 GLU B N 1
ATOM 6504 C CA . GLU B 1 394 ? -6.469 -2.121 5.363 1 95.44 394 GLU B CA 1
ATOM 6505 C C . GLU B 1 394 ? -7.824 -1.831 4.727 1 95.44 394 GLU B C 1
ATOM 6507 O O . GLU B 1 394 ? -7.895 -1.424 3.564 1 95.44 394 GLU B O 1
ATOM 6512 N N . GLY B 1 395 ? -8.883 -2.055 5.441 1 95.94 395 GLY B N 1
ATOM 6513 C CA . GLY B 1 395 ? -10.219 -1.793 4.941 1 95.94 395 GLY B CA 1
ATOM 6514 C C . GLY B 1 395 ? -10.727 -2.873 4.004 1 95.94 395 GLY B C 1
ATOM 6515 O O . GLY B 1 395 ? -11.672 -2.648 3.242 1 95.94 395 GLY B O 1
ATOM 6516 N N . LEU B 1 396 ? -10.141 -4.094 4.102 1 97.81 396 LEU B N 1
ATOM 6517 C CA . LEU B 1 396 ? -10.461 -5.141 3.141 1 97.81 396 LEU B CA 1
ATOM 6518 C C . LEU B 1 396 ? -11.68 -5.941 3.596 1 97.81 396 LEU B C 1
ATOM 6520 O O . LEU B 1 396 ? -12.242 -6.715 2.822 1 97.81 396 LEU B O 1
ATOM 6524 N N . LEU B 1 397 ? -12.078 -5.758 4.867 1 98.06 397 LEU B N 1
ATOM 6525 C CA . LEU B 1 397 ? -13.242 -6.461 5.383 1 98.06 397 LEU B CA 1
ATOM 6526 C C . LEU B 1 397 ? -14.484 -5.57 5.336 1 98.06 397 LEU B C 1
ATOM 6528 O O . LEU B 1 397 ? -15.5 -5.879 5.965 1 98.06 397 LEU B O 1
ATOM 6532 N N . ASP B 1 398 ? -14.398 -4.449 4.59 1 95.69 398 ASP B N 1
ATOM 6533 C CA . ASP B 1 398 ? -15.484 -3.506 4.375 1 95.69 398 ASP B CA 1
ATOM 6534 C C . ASP B 1 398 ? -16.25 -3.84 3.096 1 95.69 398 ASP B C 1
ATOM 6536 O O . ASP B 1 398 ? -15.695 -3.805 2 1 95.69 398 ASP B O 1
ATOM 6540 N N . PRO B 1 399 ? -17.562 -4.086 3.182 1 94.94 399 PRO B N 1
ATOM 6541 C CA . PRO B 1 399 ? -18.359 -4.383 1.984 1 94.94 399 PRO B CA 1
ATOM 6542 C C . PRO B 1 399 ? -18.312 -3.254 0.956 1 94.94 399 PRO B C 1
ATOM 6544 O O . PRO B 1 399 ? -18.578 -3.482 -0.226 1 94.94 399 PRO B O 1
ATOM 6547 N N . TRP B 1 400 ? -17.922 -2.051 1.381 1 92.62 400 TRP B N 1
ATOM 6548 C CA . TRP B 1 400 ? -17.969 -0.894 0.494 1 92.62 400 TRP B CA 1
ATOM 6549 C C . TRP B 1 400 ? -16.562 -0.518 0.026 1 92.62 400 TRP B C 1
ATOM 6551 O O . TRP B 1 400 ? -16.328 0.604 -0.436 1 92.62 400 TRP B O 1
ATOM 6561 N N . GLN B 1 401 ? -15.648 -1.413 0.075 1 93.62 401 GLN B N 1
ATOM 6562 C CA . GLN B 1 401 ? -14.234 -1.143 -0.151 1 93.62 401 GLN B CA 1
ATOM 6563 C C . GLN B 1 401 ? -13.984 -0.684 -1.585 1 93.62 401 GLN B C 1
ATOM 6565 O O . GLN B 1 401 ? -12.961 -0.053 -1.871 1 93.62 401 GLN B O 1
ATOM 6570 N N . TYR B 1 402 ? -14.953 -0.918 -2.615 1 86.25 402 TYR B N 1
ATOM 6571 C CA . TYR B 1 402 ? -14.75 -0.514 -4.004 1 86.25 402 TYR B CA 1
ATOM 6572 C C . TYR B 1 402 ? -15.617 0.689 -4.352 1 86.25 402 TYR B C 1
ATOM 6574 O O . TYR B 1 402 ? -15.461 1.288 -5.418 1 86.25 402 TYR B O 1
ATOM 6582 N N . GLU B 1 403 ? -16.656 1.032 -3.791 1 72.62 403 GLU B N 1
ATOM 6583 C CA . GLU B 1 403 ? -17.656 2.033 -4.18 1 72.62 403 GLU B CA 1
ATOM 6584 C C . GLU B 1 403 ? -17.484 3.312 -3.361 1 72.62 403 GLU B C 1
ATOM 6586 O O . GLU B 1 403 ? -17.906 4.391 -3.797 1 72.62 403 GLU B O 1
ATOM 6591 N N . GLY B 1 404 ? -16.797 3.361 -2.473 1 65.75 404 GLY B N 1
ATOM 6592 C CA . GLY B 1 404 ? -16.875 4.469 -1.533 1 65.75 404 GLY B CA 1
ATOM 6593 C C . GLY B 1 404 ? -18.094 4.406 -0.642 1 65.75 404 GLY B C 1
ATOM 6594 O O . GLY B 1 404 ? -18.984 3.588 -0.862 1 65.75 404 GLY B O 1
ATOM 6595 N N . LEU B 1 405 ? -18.234 5.164 0.434 1 59.09 405 LEU B N 1
ATOM 6596 C CA . LEU B 1 405 ? -19.328 5.191 1.4 1 59.09 405 LEU B CA 1
ATOM 6597 C C . LEU B 1 405 ? -20.453 6.098 0.918 1 59.09 405 LEU B C 1
ATOM 6599 O O . LEU B 1 405 ? -20.203 7.07 0.201 1 59.09 405 LEU B O 1
#